Protein 8G95 (pdb70)

InterPro domains:
  IPR000873 AMP-dependent synthetase/ligase domain [PF00501] (30-366)
  IPR009081 Phosphopantetheine binding ACP domain [PF00550] (543-596)
  IPR009081 Phosphopantetheine binding ACP domain [PS50075] (524-601)
  IPR010071 Amino acid adenylation domain [TIGR01733] (51-442)
  IPR011004 Trimeric LpxA-like superfamily [SSF51161] (729-847)
  IPR011004 Trimeric LpxA-like superfamily [SSF51161] (976-1092)
  IPR011004 Trimeric LpxA-like superfamily [SSF51161] (1214-1328)
  IPR012728 Pls/PosA non-ribosomal peptide synthetases, C-terminal [TIGR02353] (627-1326)
  IPR020845 AMP-binding, conserved site [PS00455] (169-180)
  IPR025110 AMP-binding enzyme, C-terminal domain [PF13193] (426-502)
  IPR036736 ACP-like superfamily [G3DSA:1.10.1200.10] (515-603)
  IPR036736 ACP-like superfamily [SSF47336] (524-597)
  IPR042099 ANL, N-terminal domain [G3DSA:3.40.50.12780] (16-411)
  IPR045851 AMP-binding enzyme domain superfamily [G3DSA:3.30.300.30] (412-514)

Nearest PDB structures (foldseek):
  8g98-assembly2_B  TM=1.001E+00  e=5.751E-89  Acinetobacter baumannii AB307-0294
  8g97-assembly1_A  TM=1.001E+00  e=4.259E-87  Acinetobacter baumannii AB307-0294
  8g98-assembly1_A  TM=9.991E-01  e=6.276E-86  Acinetobacter baumannii AB307-0294
  6mfx-assembly1_A  TM=9.143E-01  e=2.256E-39  Brevibacillus parabrevis
  5es5-assembly1_A  TM=9.124E-01  e=5.531E-39  Brevibacillus parabrevis

Secondary structure (DSSP, 8-state):
--SS-EE----GGG--S--HHHHHHHHHHHSTTSEEEEETTEEEEHHHHHHHHHHHHHHHHHTT--TT-EEEE---SSHHHHHHHHHHHHTT-EEEE--TT--HHHHHHHHHHHT-SEEEE-HHHHTT-TT--S-EEETTGGGSPPSSPPP-PPP-TTSEEEEEE-TT--SS--EEEEEHHHHHHHHHHHHHHH---TT-EEEE-S-TTSHHHHHHHHHHHHHT-EEEEPPHHHHT-HHHHHHHHHHTT--EEEE-HHHHHT-SS--TT--EEEE-SSPPPHHHHHHH--TT-EEEEEE--GGGSS-SEEEE--TTSPP---EEPTT-EEEEE-TTS-BPPTT--EEEEEESTT---EETT-HHHHHHHEEE-TT-SSGGGSEEEEEEEEEEE-TTS-EEEEEE--/---EE----GGG--S--HHHHHHHHHHH-TTSEEEEETTEEEEHHHHHHHHHHHHHHHHHTT--TT-EEEE---SSHHHHHHHHHHHHTT-EEEE--TT--HHHHHHHHHHHT-SEEEE-HHHHTT-TT--S-EEETTGGGSPPSSPPPPPP--TTSEEEEEE---SSS---EEEEEHHHHHHHHHHHHHHH---TT-EEEE-S-TTSHHHHHHHHHHHHHT-EEEEPPHHHHT-HHHHHHHHHHTT--EEEE-HHHHHT-SS--TT-SEEEE-SSPPPHHHHHHH--TT-EEEEEE--GGGSS-SEEEE--TTSPP---EEPTT-EEEEE-TTS-BPPTT--EEEEEESTTS--EETT-HHHHHHHEEE-TT-SSGGG-EEEEEEEEEEE-TTS-EEEEEE--

Solvent-accessible surface area: 32140 Å² total; per-residue (Å²): 114,64,77,16,22,17,72,11,92,28,37,62,84,26,54,55,144,8,6,0,10,41,3,0,17,46,5,2,117,45,50,61,134,46,45,0,0,21,47,78,150,114,87,20,17,0,15,88,0,31,104,61,0,40,61,0,0,23,18,0,25,120,91,38,5,125,33,24,52,19,0,0,0,17,0,54,58,5,7,57,4,0,14,0,2,0,0,0,2,15,2,4,0,0,1,0,4,7,22,31,128,21,77,29,100,28,0,18,58,2,0,114,41,3,152,10,52,0,0,0,0,20,82,130,42,92,135,117,2,100,77,3,109,28,72,38,17,12,11,65,69,0,59,117,118,50,120,134,110,35,108,38,67,153,11,65,36,106,54,20,0,0,0,8,9,85,36,87,35,108,46,150,12,83,0,8,7,0,14,3,73,6,0,2,2,0,0,34,0,0,16,60,71,3,26,5,88,46,140,5,45,0,6,7,10,41,2,1,5,91,24,18,1,1,1,0,1,0,0,1,0,27,39,0,0,12,0,17,4,1,61,73,64,3,53,95,55,32,114,113,1,0,76,20,1,61,148,61,52,0,30,0,0,2,1,41,2,80,36,0,37,109,9,86,88,50,0,68,99,0,82,0,0,0,0,2,75,84,88,5,66,93,71,0,4,74,115,6,14,47,133,91,14,82,1,6,4,10,46,27,30,30,18,0,0,10,2,0,0,17,24,65,8,85,150,72,84,104,24,18,4,2,96,6,0,2,27,3,0,0,2,4,0,47,100,130,100,103,47,24,120,73,37,84,69,10,22,0,0,0,1,5,10,0,14,0,101,4,10,31,70,62,100,124,51,26,66,73,34,12,18,134,8,92,74,32,82,30,110,47,16,93,67,0,7,36,9,9,21,52,0,86,6,31,132,159,24,14,2,55,43,78,45,150,68,138,111,41,39,14,95,14,152,184,53,66,96,29,56,87,144,14,10,0,21,68,6,0,16,123,4,3,124,83,50,63,135,48,47,0,0,23,56,73,146,136,88,20,18,0,16,87,0,34,104,58,0,39,61,0,0,23,21,0,26,108,96,50,8,40,34,26,67,19,0,0,0,16,1,46,45,4,17,60,6,0,14,0,2,0,0,0,2,16,2,2,1,0,1,1,8,9,33,38,95,24,69,31,44,25,0,16,68,4,0,114,50,4,149,10,52,0,0,0,0,20,80,132,33,90,134,116,1,101,83,4,110,29,72,36,17,13,14,65,65,0,58,116,117,52,120,121,111,32,112,48,66,92,13,63,35,104,53,20,0,0,0,10,18,76,57,36,41,21,41,89,30,58,1,8,9,0,14,2,78,7,0,3,2,0,0,56,0,0,17,58,70,3,25,5,83,45,136,4,47,0,5,6,8,34,8,4,8,86,24,18,1,2,1,0,0,0,0,0,0,27,39,0,0,12,0,19,4,1,58,100,61,2,41,10,35,16,102,105,2,0,72,18,1,67,144,61,97,0,31,0,0,2,1,35,3,39,19,0,7,30,8,47,75,48,1,67,80,0,78,0,0,0,0,2,75,94,102,2,67,96,69,1,4,72,94,6,16,46,136,90,14,84,1,6,7,9,48,27,30,28,17,0,0,9,2,0,0,15,38,74,9,94,146,75,47,112,18,20,10,3,98,5,0,2,26,3,0,0,1,3,0,51,91,134,101,100,48,24,59,77,38,91,65,12,30,0,0,0,2,5,9,0,11,0,102,3,11,31,69,88,100,100,42,26,67,74,34,12,18,135,8,88,76,30,159,53,108,46,19,96,67,0,7,35,9,6,26,51,0,88,7,49,77,180,14,18,2,61,47,77,45,157,78,137

Sequence (810 aa):
NTKNVIRGKYHPEFLQNEVLADIFAHTAQTLPDKTALIEADKTLSYGELYQQALIMAQHLALKGVKPGHIVGLWLPRGIELLKAQLAICLSGAAWLPFDMDTPADRIAVCLEDAEAVGMITTDEWYEHLAEVPQTKWTNTELQKPLSESVSLAKTTPDQPAYIIYTSGSTGKPKGIVITQKNICHFLRSENSILGIQEQDKVYQGFSVAFDMSFEEIWLSYLVGATLWIAPKSLVSDPERLCQTLKQEQITVLHAVPTLLALFPEDVPNLRIINLGGEMCPDSLVDRWALPHHQMFNTYGPTETTVSASLELLERGKPVTIGKPLPNYGMLVINSERELLEQGETGELCIFGPSVAQGYLGRPDLTADKFIENPWAMSVEEELLYRTGDLAKIDEFGQVHCLGRADKNVIRGKYHPEFLQNEVLADIFAHTAQTLPDKTALIEADKTLSYGELYQQALIMAQHLALKGVKPGHIVGLWLPRGIELLKAQLAICLSGAAWLPFDMDTPADRIAVCLEDAEAVGMITTDEWYEHLAEVPQTKWTNTELQKPLSESVSLAKTTPDQPAYIIYTSGSTGKPKGIVITQKNICHFLRSENSILGIQEQDKVYQGFSVAFDMSFEEIWLSYLVGATLWIAPKSLVSDPERLCQTLKQEQITVLHAVPTLLALFPEDVPNLRIINLGGEMCPDSLVDRWALPHHQMFNTYGPTETTVSASLELLERGKPVTIGKPLPNY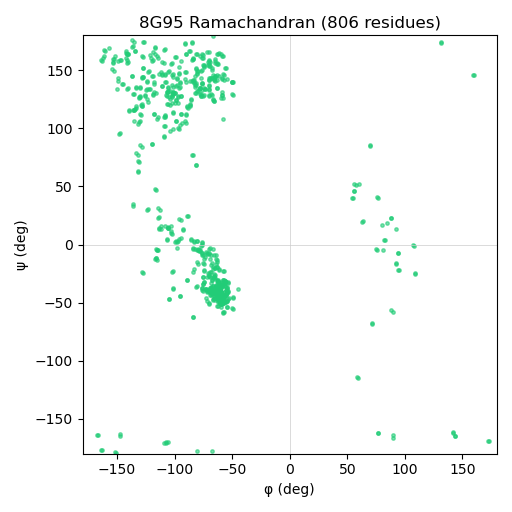GMLVINSERELLEQGETGELCIFGPSVAQGYLGRPDLTADKFIENPWAMSVEEELLYRTGDLAKIDEFGQVHCLGRAD

Organism: Acinetobacter baumannii (strain AB307-0294) (NCBI:txid557600)

Foldseek 3Di:
DALFKFAAAADCVLQDFDFLLVLLVVLCVVFVPAWAEAEPPDTDGSVRLVVQLQLLLLLVVVVPDAAQAEAEAEEFFDDLRVSPLSSCQNLNYAYEYAFNPAQLVNVQLVCVLQVHQYYEYAPVCVVRNPVRPHHYHYSVVSRDDDPDDGDHDHYGQAGFHYWAWPHPDPDRTWTFTFGRSLASSVLVQVCVPQVDAQAAEFEQEDGPNDQCNCVRRSNCSNHNHYYYTDHPVVNVPLQSVLVVCQVVLHAAYEEAQVSLVPHPDDNQNHAEYEHEDDWHDLVSLVVHQDPNYFYKYFYDDVQQGSGFAMDTGHRPDDTANHGGTHQKMKGFAAPVRHGDHAPDKHWIKMFFQNRTPAIRPPVVVRPVQWDADPPDPDPRGGIIGGPQWMWGADPVSGIHTDGGPD/DFKFAAAADCVLQDFDFLLVLLVVLCVVFVAAWAEAEPPDTDGSVRLVVQLLLLLLLVVVVPDAAQAEAEQEEFWDDLRVSPLSSCRNLNYAYEYDFNPDQLVNVQLVCVLRVHQYYEYAPVCVVRNPVRPHHYHYSVVSRDDDPDRGDHDHYTQAGFHYWAWPNDPDDRTWIFTFGRSLASSVLVQVCVPQVDALAAEFEQQDGPNDLCNCVRRSNCSNHNHYYYIDGPVVNPPLQVVLVVCQVVLHAAYEEAQVSLVPHPDDNQNHAEYEHEDDWHDLVSLVVHVDPNYFYKYFDDDVQQGSGFAMDTRHRPDDTANHGGTHQKMKGFAAPVRHGDDAPDKHWIKMFFQNRTPAIRPCVPVRPVQWDADPPDPDPRGGIIGGPQWMWGADPVGGIHTDGGPD

Radius of gyration: 28.4 Å; Cα contacts (8 Å, |Δi|>4): 1853; chains: 2; bounding box: 66×64×77 Å

B-factor: mean 62.14, std 19.03, range [27.75, 243.16]

Structure (mmCIF, N/CA/C/O backbone):
data_8G95
#
_entry.id   8G95
#
_cell.length_a   64.363
_cell.length_b   94.104
_cell.length_c   152.947
_cell.angle_alpha   90.000
_cell.angle_beta   90.000
_cell.angle_gamma   90.000
#
_symmetry.space_group_name_H-M   'P 21 21 21'
#
loop_
_entity.id
_entity.type
_entity.pdbx_description
1 polymer 'Dimodular nonribosomal peptide synthase'
2 non-polymer 1,2-ETHANEDIOL
3 non-polymer 'CACODYLATE ION'
4 water water
#
loop_
_atom_site.group_PDB
_atom_site.id
_atom_site.type_symbol
_atom_site.label_atom_id
_atom_site.label_alt_id
_atom_site.label_comp_id
_atom_site.label_asym_id
_atom_site.label_entity_id
_atom_site.label_seq_id
_atom_site.pdbx_PDB_ins_code
_atom_site.Cartn_x
_atom_site.Cartn_y
_atom_site.Cartn_z
_atom_site.occupancy
_atom_site.B_iso_or_equiv
_atom_site.auth_seq_id
_atom_site.auth_comp_id
_atom_site.auth_asym_id
_atom_site.auth_atom_id
_atom_site.pdbx_PDB_model_num
ATOM 1 N N . ASN A 1 9 ? 57.96452 80.65508 -9.78698 1.000 110.17947 7 ASN A N 1
ATOM 2 C CA . ASN A 1 9 ? 57.89259 81.86792 -8.97978 1.000 107.18295 7 ASN A CA 1
ATOM 3 C C . ASN A 1 9 ? 57.84873 81.53386 -7.49111 1.000 102.72584 7 ASN A C 1
ATOM 4 O O . ASN A 1 9 ? 57.24905 80.53486 -7.08548 1.000 105.01260 7 ASN A O 1
ATOM 6 N N . THR A 1 10 ? 58.48680 82.37680 -6.67928 1.000 145.19212 8 THR A N 1
ATOM 7 C CA . THR A 1 10 ? 58.59061 82.12526 -5.24781 1.000 90.53207 8 THR A CA 1
ATOM 8 C C . THR A 1 10 ? 58.66304 83.44116 -4.48542 1.000 85.87086 8 THR A C 1
ATOM 9 O O . THR A 1 10 ? 59.41549 84.34441 -4.86501 1.000 98.12814 8 THR A O 1
ATOM 11 N N . LYS A 1 11 ? 57.87232 83.53873 -3.41385 1.000 82.11875 9 LYS A N 1
ATOM 12 C CA . LYS A 1 11 ? 57.94073 84.64256 -2.46568 1.000 74.45381 9 LYS A CA 1
ATOM 13 C C . LYS A 1 11 ? 58.65323 84.24048 -1.17997 1.000 67.87478 9 LYS A C 1
ATOM 14 O O . LYS A 1 11 ? 58.54959 84.94275 -0.16825 1.000 64.82576 9 LYS A O 1
ATOM 18 N N . ASN A 1 12 ? 59.37772 83.12271 -1.20697 1.000 64.20101 10 ASN A N 1
ATOM 19 C CA . ASN A 1 12 ? 60.10306 82.61474 -0.05171 1.000 61.37188 10 ASN A CA 1
ATOM 20 C C . ASN A 1 12 ? 61.61489 82.69900 -0.24004 1.000 54.17400 10 ASN A C 1
ATOM 21 O O . ASN A 1 12 ? 62.36454 82.04457 0.48991 1.000 51.13665 10 ASN A O 1
ATOM 32 N N . VAL A 1 13 ? 62.07414 83.48099 -1.21678 1.000 51.59194 11 VAL A N 1
ATOM 33 C CA . VAL A 1 13 ? 63.49515 83.75649 -1.41194 1.000 50.31475 11 VAL A CA 1
ATOM 34 C C . VAL A 1 13 ? 63.63487 85.24875 -1.67745 1.000 48.58680 11 VAL A C 1
ATOM 35 O O . VAL A 1 13 ? 63.13490 85.74980 -2.69015 1.000 49.55740 11 VAL A O 1
ATOM 48 N N . ILE A 1 14 ? 64.30913 85.95727 -0.77680 1.000 46.94373 12 ILE A N 1
ATOM 49 C CA . ILE A 1 14 ? 64.42810 87.40930 -0.83922 1.000 45.04494 12 ILE A CA 1
ATOM 50 C C . ILE A 1 14 ? 65.84637 87.74528 -1.27359 1.000 42.10844 12 ILE A C 1
ATOM 51 O O . ILE A 1 14 ? 66.81806 87.27543 -0.66800 1.000 40.96438 12 ILE A O 1
ATOM 67 N N . ARG A 1 15 ? 65.96145 88.57014 -2.30887 1.000 40.56266 13 ARG A N 1
ATOM 68 C CA . ARG A 1 15 ? 67.24288 88.94617 -2.88290 1.000 40.32228 13 ARG A CA 1
ATOM 69 C C . ARG A 1 15 ? 67.44265 90.44768 -2.76295 1.000 38.12995 13 ARG A C 1
ATOM 70 O O . ARG A 1 15 ? 66.48472 91.22066 -2.85924 1.000 37.34021 13 ARG A O 1
ATOM 91 N N . GLY A 1 16 ? 68.68764 90.85395 -2.54150 1.000 37.50149 14 GLY A N 1
ATOM 92 C CA . GLY A 1 16 ? 69.05326 92.24173 -2.70079 1.000 37.82759 14 GLY A CA 1
ATOM 93 C C . GLY A 1 16 ? 68.95769 92.63776 -4.16239 1.000 37.10896 14 GLY A C 1
ATOM 94 O O . GLY A 1 16 ? 68.62132 91.84246 -5.03903 1.000 36.14947 14 GLY A O 1
ATOM 98 N N . LYS A 1 17 ? 69.26363 93.90236 -4.42828 1.000 38.22778 15 LYS A N 1
ATOM 99 C CA . LYS A 1 17 ? 69.21570 94.39364 -5.79521 1.000 40.77013 15 LYS A CA 1
ATOM 100 C C . LYS A 1 17 ? 70.26884 93.68757 -6.64803 1.000 38.53147 15 LYS A C 1
ATOM 101 O O . LYS A 1 17 ? 71.28259 93.18518 -6.15084 1.000 33.95526 15 LYS A O 1
ATOM 120 N N . TYR A 1 18 ? 70.01528 93.66474 -7.95491 1.000 40.01400 16 TYR A N 1
ATOM 121 C CA . TYR A 1 18 ? 70.85288 92.95298 -8.92105 1.000 37.71735 16 TYR A CA 1
ATOM 122 C C . TYR A 1 18 ? 71.87635 93.92701 -9.49236 1.000 36.87421 16 TYR A C 1
ATOM 123 O O . TYR A 1 18 ? 71.54712 94.78231 -10.31766 1.000 35.91852 16 TYR A O 1
ATOM 141 N N . HIS A 1 19 ? 73.12428 93.81029 -9.03256 1.000 35.91363 17 HIS A N 1
ATOM 142 C CA . HIS A 1 19 ? 74.21999 94.67972 -9.46247 1.000 36.06723 17 HIS A CA 1
ATOM 143 C C . HIS A 1 19 ? 75.44117 93.82335 -9.77980 1.000 36.85007 17 HIS A C 1
ATOM 144 O O . HIS A 1 19 ? 76.37884 93.73254 -8.97323 1.000 33.18339 17 HIS A O 1
ATOM 158 N N . PRO A 1 20 ? 75.46785 93.18018 -10.94923 1.000 35.76018 18 PRO A N 1
ATOM 159 C CA . PRO A 1 20 ? 76.63661 92.35697 -11.29864 1.000 36.57750 18 PRO A CA 1
ATOM 160 C C . PRO A 1 20 ? 77.91346 93.16205 -11.46010 1.000 37.50611 18 PRO A C 1
ATOM 161 O O . PRO A 1 20 ? 79.00705 92.59354 -11.34385 1.000 37.43179 18 PRO A O 1
ATOM 172 N N . GLU A 1 21 ? 77.81285 94.47191 -11.69560 1.000 37.13289 19 GLU A N 1
ATOM 173 C CA . GLU A 1 21 ? 79.00365 95.29772 -11.84295 1.000 37.63595 19 GLU A CA 1
ATOM 174 C C . GLU A 1 21 ? 79.79134 95.42066 -10.54512 1.000 37.49809 19 GLU A C 1
ATOM 175 O O . GLU A 1 21 ? 80.95512 95.83259 -10.58115 1.000 39.99305 19 GLU A O 1
ATOM 187 N N . PHE A 1 22 ? 79.19142 95.08224 -9.40212 1.000 36.83656 20 PHE A N 1
ATOM 188 C CA . PHE A 1 22 ? 79.92539 95.11774 -8.14262 1.000 36.21394 20 PHE A CA 1
ATOM 189 C C . PHE A 1 22 ? 80.90703 93.96120 -8.00352 1.000 38.91029 20 PHE A C 1
ATOM 190 O O . PHE A 1 22 ? 81.74758 93.99239 -7.09978 1.000 39.74172 20 PHE A O 1
ATOM 207 N N . LEU A 1 23 ? 80.82244 92.95255 -8.86651 1.000 42.35225 21 LEU A N 1
ATOM 208 C CA . LEU A 1 23 ? 81.77730 91.84687 -8.89433 1.000 43.37635 21 LEU A CA 1
ATOM 209 C C . LEU A 1 23 ? 82.80091 92.15450 -9.98036 1.000 46.00713 21 LEU A C 1
ATOM 210 O O . LEU A 1 23 ? 82.54134 91.95613 -11.16936 1.000 46.30278 21 LEU A O 1
ATOM 226 N N . GLN A 1 24 ? 83.95993 92.65192 -9.56885 1.000 51.91040 22 GLN A N 1
ATOM 227 C CA . GLN A 1 24 ? 85.03712 92.98357 -10.48443 1.000 51.82104 22 GLN A CA 1
ATOM 228 C C . GLN A 1 24 ? 86.23152 92.08032 -10.21390 1.000 58.40730 22 GLN A C 1
ATOM 229 O O . GLN A 1 24 ? 86.32960 91.43521 -9.16731 1.000 52.54350 22 GLN A O 1
ATOM 243 N N . ASN A 1 25 ? 87.13215 92.01969 -11.19011 1.000 49.89441 23 ASN A N 1
ATOM 244 C CA . ASN A 1 25 ? 88.34619 91.21541 -11.07539 1.000 50.95866 23 ASN A CA 1
ATOM 245 C C . ASN A 1 25 ? 89.37781 92.05340 -10.32578 1.000 49.11298 23 ASN A C 1
ATOM 246 O O . ASN A 1 25 ? 90.30302 92.62831 -10.90428 1.000 51.52462 23 ASN A O 1
ATOM 257 N N . GLU A 1 26 ? 89.20060 92.13239 -9.00545 1.000 44.46685 24 GLU A N 1
ATOM 258 C CA . GLU A 1 26 ? 89.95620 93.07082 -8.18957 1.000 42.55582 24 GLU A CA 1
ATOM 259 C C . GLU A 1 26 ? 90.31554 92.45516 -6.84408 1.000 40.84978 24 GLU A C 1
ATOM 260 O O . GLU A 1 26 ? 89.74799 91.44639 -6.41774 1.000 39.70658 24 GLU A O 1
ATOM 272 N N . VAL A 1 27 ? 91.26465 93.10494 -6.17099 1.000 38.79496 25 VAL A N 1
ATOM 273 C CA . VAL A 1 27 ? 91.63566 92.79674 -4.79865 1.000 36.16277 25 VAL A CA 1
ATOM 274 C C . VAL A 1 27 ? 91.73761 94.11910 -4.04429 1.000 34.38676 25 VAL A C 1
ATOM 275 O O . VAL A 1 27 ? 91.74709 95.19832 -4.63906 1.000 33.47090 25 VAL A O 1
ATOM 288 N N . LEU A 1 28 ? 91.79347 94.02174 -2.71157 1.000 32.57698 26 LEU A N 1
ATOM 289 C CA . LEU A 1 28 ? 91.79553 95.21852 -1.87089 1.000 34.21685 26 LEU A CA 1
ATOM 290 C C . LEU A 1 28 ? 92.91724 96.17485 -2.25283 1.000 34.74464 26 LEU A C 1
ATOM 291 O O . LEU A 1 28 ? 92.74145 97.40564 -2.22575 1.000 34.00107 26 LEU A O 1
ATOM 307 N N . ALA A 1 29 ? 94.09261 95.62575 -2.56543 1.000 37.03237 27 ALA A N 1
ATOM 308 C CA . ALA A 1 29 ? 95.21743 96.45736 -2.96731 1.000 39.59961 27 ALA A CA 1
ATOM 309 C C . ALA A 1 29 ? 94.84642 97.33998 -4.14870 1.000 41.86091 27 ALA A C 1
ATOM 310 O O . ALA A 1 29 ? 95.24751 98.50491 -4.20523 1.000 44.95360 27 ALA A O 1
ATOM 317 N N . ASP A 1 30 ? 94.07492 96.80770 -5.10052 1.000 41.05999 28 ASP A N 1
ATOM 318 C CA . ASP A 1 30 ? 93.67534 97.60673 -6.25491 1.000 43.49269 28 ASP A CA 1
ATOM 319 C C . ASP A 1 30 ? 92.82143 98.79341 -5.82285 1.000 43.08209 28 ASP A C 1
ATOM 320 O O . ASP A 1 30 ? 93.03932 99.92614 -6.26736 1.000 45.45615 28 ASP A O 1
ATOM 329 N N . ILE A 1 31 ? 91.83801 98.54932 -4.95372 1.000 39.12339 29 ILE A N 1
ATOM 330 C CA . ILE A 1 31 ? 90.97073 99.62670 -4.48354 1.000 40.52714 29 ILE A CA 1
ATOM 331 C C . ILE A 1 31 ? 91.79821 100.72574 -3.82667 1.000 41.92506 29 ILE A C 1
ATOM 332 O O . ILE A 1 31 ? 91.66189 101.91976 -4.15094 1.000 43.39772 29 ILE A O 1
ATOM 348 N N . PHE A 1 32 ? 92.67558 100.34471 -2.89125 1.000 41.97597 30 PHE A N 1
ATOM 349 C CA . PHE A 1 32 ? 93.44502 101.37613 -2.20507 1.000 41.97298 30 PHE A CA 1
ATOM 350 C C . PHE A 1 32 ? 94.41168 102.08159 -3.15036 1.000 43.15599 30 PHE A C 1
ATOM 351 O O . PHE A 1 32 ? 94.58405 103.30149 -3.06227 1.000 44.12051 30 PHE A O 1
ATOM 368 N N . ALA A 1 33 ? 95.08879 101.33398 -4.02610 1.000 42.74692 31 ALA A N 1
ATOM 369 C CA . ALA A 1 33 ? 96.04310 101.95285 -4.93826 1.000 43.59163 31 ALA A CA 1
ATOM 370 C C . ALA A 1 33 ? 95.34344 102.94343 -5.85218 1.000 42.87947 31 ALA A C 1
ATOM 371 O O . ALA A 1 33 ? 95.87841 104.01934 -6.14033 1.000 44.23757 31 ALA A O 1
ATOM 378 N N . HIS A 1 34 ? 94.14292 102.59779 -6.31847 1.000 41.40252 32 HIS A N 1
ATOM 379 C CA . HIS A 1 34 ? 93.36801 103.53119 -7.12326 1.000 43.00434 32 HIS A CA 1
ATOM 380 C C . HIS A 1 34 ? 93.09763 104.81163 -6.35010 1.000 41.56249 32 HIS A C 1
ATOM 381 O O . HIS A 1 34 ? 93.35047 105.91689 -6.84582 1.000 41.55401 32 HIS A O 1
ATOM 395 N N . THR A 1 35 ? 92.59185 104.68411 -5.12041 1.000 42.11185 33 THR A N 1
ATOM 396 C CA . THR A 1 35 ? 92.29925 105.88675 -4.34432 1.000 43.19738 33 THR A CA 1
ATOM 397 C C . THR A 1 35 ? 93.55784 106.72046 -4.10884 1.000 44.29116 33 THR A C 1
ATOM 398 O O . THR A 1 35 ? 93.52147 107.95392 -4.19616 1.000 44.15607 33 THR A O 1
ATOM 409 N N . ALA A 1 36 ? 94.68291 106.06596 -3.81533 1.000 45.69102 34 ALA A N 1
ATOM 410 C CA . ALA A 1 36 ? 95.90406 106.79465 -3.48275 1.000 48.77451 34 ALA A CA 1
ATOM 411 C C . ALA A 1 36 ? 96.48455 107.49379 -4.70474 1.000 51.71733 34 ALA A C 1
ATOM 412 O O . ALA A 1 36 ? 96.99573 108.61565 -4.60239 1.000 51.99694 34 ALA A O 1
ATOM 419 N N . GLN A 1 37 ? 96.43580 106.83991 -5.86521 1.000 53.88844 35 GLN A N 1
ATOM 420 C CA . GLN A 1 37 ? 96.93621 107.44904 -7.08777 1.000 58.32045 35 GLN A CA 1
ATOM 421 C C . GLN A 1 37 ? 95.99716 108.52219 -7.61834 1.000 58.54549 35 GLN A C 1
ATOM 422 O O . GLN A 1 37 ? 96.44170 109.39947 -8.36685 1.000 60.18794 35 GLN A O 1
ATOM 436 N N . THR A 1 38 ? 94.71752 108.48190 -7.24144 1.000 55.11775 36 THR A N 1
ATOM 437 C CA . THR A 1 38 ? 93.75919 109.47569 -7.70976 1.000 55.77926 36 THR A CA 1
ATOM 438 C C . THR A 1 38 ? 93.67711 110.69605 -6.80371 1.000 54.56071 36 THR A C 1
ATOM 439 O O . THR A 1 38 ? 93.39679 111.79768 -7.28863 1.000 54.59608 36 THR A O 1
ATOM 450 N N . LEU A 1 39 ? 93.91415 110.53311 -5.50538 1.000 53.98144 37 LEU A N 1
ATOM 451 C CA . LEU A 1 39 ? 93.84499 111.63464 -4.54352 1.000 56.41602 37 LEU A CA 1
ATOM 452 C C . LEU A 1 39 ? 95.09420 111.62499 -3.67055 1.000 58.30691 37 LEU A C 1
ATOM 453 O O . LEU A 1 39 ? 95.01794 111.46140 -2.44939 1.000 58.18688 37 LEU A O 1
ATOM 469 N N . PRO A 1 40 ? 96.27199 111.81644 -4.26985 1.000 60.20069 38 PRO A N 1
ATOM 470 C CA . PRO A 1 40 ? 97.51001 111.68854 -3.48500 1.000 60.33758 38 PRO A CA 1
ATOM 471 C C . PRO A 1 40 ? 97.61176 112.69659 -2.35555 1.000 60.08355 38 PRO A C 1
ATOM 472 O O . PRO A 1 40 ? 98.18895 112.38413 -1.30590 1.000 59.63034 38 PRO A O 1
ATOM 483 N N . ASP A 1 41 ? 97.06472 113.89687 -2.53777 1.000 60.85698 39 ASP A N 1
ATOM 484 C CA . ASP A 1 41 ? 97.25077 114.99192 -1.59770 1.000 63.30050 39 ASP A CA 1
ATOM 485 C C . ASP A 1 41 ? 96.09387 115.15387 -0.62025 1.000 62.02978 39 ASP A C 1
ATOM 486 O O . ASP A 1 41 ? 96.13026 116.06869 0.20929 1.000 63.95120 39 ASP A O 1
ATOM 495 N N . LYS A 1 42 ? 95.07989 114.29460 -0.68087 1.000 59.39888 40 LYS A N 1
ATOM 496 C CA . LYS A 1 42 ? 93.97722 114.38415 0.26390 1.000 58.43428 40 LYS A CA 1
ATOM 497 C C . LYS A 1 42 ? 94.33520 113.67827 1.56355 1.000 56.73932 40 LYS A C 1
ATOM 498 O O . LYS A 1 42 ? 94.97079 112.62048 1.55999 1.000 55.09621 40 LYS A O 1
ATOM 517 N N . THR A 1 43 ? 93.91961 114.27191 2.67829 1.000 57.18897 41 THR A N 1
ATOM 518 C CA . THR A 1 43 ? 94.17322 113.68646 3.98782 1.000 56.60743 41 THR A CA 1
ATOM 519 C C . THR A 1 43 ? 93.40211 112.37823 4.12389 1.000 51.23190 41 THR A C 1
ATOM 520 O O . THR A 1 43 ? 92.17759 112.35124 3.96038 1.000 48.35370 41 THR A O 1
ATOM 531 N N . ALA A 1 44 ? 94.11891 111.29200 4.40818 1.000 50.33858 42 ALA A N 1
ATOM 532 C CA . ALA A 1 44 ? 93.51997 109.98547 4.63731 1.000 49.86115 42 ALA A CA 1
ATOM 533 C C . ALA A 1 44 ? 93.28487 109.69247 6.11069 1.000 50.15567 42 ALA A C 1
ATOM 534 O O . ALA A 1 44 ? 92.21486 109.19451 6.47687 1.000 50.00217 42 ALA A O 1
ATOM 541 N N . LEU A 1 45 ? 94.26254 109.99154 6.96288 1.000 50.62366 43 LEU A N 1
ATOM 542 C CA . LEU A 1 45 ? 94.21216 109.63420 8.37116 1.000 50.30821 43 LEU A CA 1
ATOM 543 C C . LEU A 1 45 ? 94.48330 110.85843 9.22983 1.000 51.35140 43 LEU A C 1
ATOM 544 O O . LEU A 1 45 ? 95.29219 111.71784 8.86702 1.000 52.02338 43 LEU A O 1
ATOM 560 N N . ILE A 1 46 ? 93.79628 110.92912 10.36725 1.000 51.40841 44 ILE A N 1
ATOM 561 C CA . ILE A 1 46 ? 94.04770 111.93474 11.39156 1.000 53.85262 44 ILE A CA 1
ATOM 562 C C . ILE A 1 46 ? 94.17442 111.21471 12.72632 1.000 54.93778 44 ILE A C 1
ATOM 563 O O . ILE A 1 46 ? 93.30486 110.41329 13.08804 1.000 52.92411 44 ILE A O 1
ATOM 579 N N . GLU A 1 47 ? 95.26333 111.48387 13.44453 1.000 57.34482 45 GLU A N 1
ATOM 580 C CA . GLU A 1 47 ? 95.45339 110.99428 14.80724 1.000 58.43573 45 GLU A CA 1
ATOM 581 C C . GLU A 1 47 ? 95.85381 112.18408 15.66862 1.000 63.72370 45 GLU A C 1
ATOM 582 O O . GLU A 1 47 ? 96.98948 112.66382 15.58181 1.000 64.71869 45 GLU A O 1
ATOM 594 N N . ALA A 1 48 ? 94.92313 112.65748 16.49588 1.000 66.08778 46 ALA A N 1
ATOM 595 C CA . ALA A 1 48 ? 95.15053 113.85382 17.29641 1.000 70.77889 46 ALA A CA 1
ATOM 596 C C . ALA A 1 48 ? 95.45185 115.03048 16.37395 1.000 72.13830 46 ALA A C 1
ATOM 597 O O . ALA A 1 48 ? 94.59088 115.43663 15.58641 1.000 73.39463 46 ALA A O 1
ATOM 604 N N . ASP A 1 49 ? 96.67112 115.56880 16.44195 1.000 72.68855 47 ASP A N 1
ATOM 605 C CA . ASP A 1 49 ? 97.08434 116.69171 15.60666 1.000 74.47448 47 ASP A CA 1
ATOM 606 C C . ASP A 1 49 ? 98.02586 116.25401 14.48931 1.000 71.45152 47 ASP A C 1
ATOM 607 O O . ASP A 1 49 ? 98.68744 117.09143 13.86862 1.000 71.45373 47 ASP A O 1
ATOM 616 N N . LYS A 1 50 ? 98.09093 114.95531 14.22517 1.000 68.99679 48 LYS A N 1
ATOM 617 C CA . LYS A 1 50 ? 98.95516 114.37502 13.20913 1.000 70.31645 48 LYS A CA 1
ATOM 618 C C . LYS A 1 50 ? 98.11929 113.96202 12.00548 1.000 66.68184 48 LYS A C 1
ATOM 619 O O . LYS A 1 50 ? 97.05882 113.34763 12.15903 1.000 64.35429 48 LYS A O 1
ATOM 638 N N . THR A 1 51 ? 98.60343 114.29007 10.80699 1.000 65.32471 49 THR A N 1
ATOM 639 C CA . THR A 1 51 ? 97.88190 113.99808 9.57710 1.000 62.41318 49 THR A CA 1
ATOM 640 C C . THR A 1 51 ? 98.77417 113.24737 8.60039 1.000 60.62516 49 THR A C 1
ATOM 641 O O . THR A 1 51 ? 99.99863 113.39728 8.60683 1.000 61.61450 49 THR A O 1
ATOM 652 N N . LEU A 1 52 ? 98.13759 112.43591 7.75770 1.000 56.53498 50 LEU A N 1
ATOM 653 C CA . LEU A 1 52 ? 98.82097 111.67648 6.71953 1.000 55.30640 50 LEU A CA 1
ATOM 654 C C . LEU A 1 52 ? 97.94615 111.67693 5.47616 1.000 52.76482 50 LEU A C 1
ATOM 655 O O . LEU A 1 52 ? 96.73701 111.45391 5.57190 1.000 50.41564 50 LEU A O 1
ATOM 671 N N . SER A 1 53 ? 98.54566 111.93648 4.32055 1.000 52.91573 51 SER A N 1
ATOM 672 C CA . SER A 1 53 ? 97.79914 111.95030 3.07298 1.000 52.67547 51 SER A CA 1
ATOM 673 C C . SER A 1 53 ? 97.74478 110.54574 2.47719 1.000 51.44707 51 SER A C 1
ATOM 674 O O . SER A 1 53 ? 98.47106 109.63731 2.88794 1.000 52.12174 51 SER A O 1
ATOM 682 N N . TYR A 1 54 ? 96.85774 110.37381 1.49312 1.000 49.34845 52 TYR A N 1
ATOM 683 C CA . TYR A 1 54 ? 96.72758 109.08110 0.82771 1.000 46.81601 52 TYR A CA 1
ATOM 684 C C . TYR A 1 54 ? 98.01623 108.68415 0.11615 1.000 46.86156 52 TYR A C 1
ATOM 685 O O . TYR A 1 54 ? 98.42227 107.51840 0.16358 1.000 45.40146 52 TYR A O 1
ATOM 703 N N . GLY A 1 55 ? 98.66843 109.63306 -0.55889 1.000 49.80188 53 GLY A N 1
ATOM 704 C CA . GLY A 1 55 ? 99.92416 109.32023 -1.22654 1.000 51.48655 53 GLY A CA 1
ATOM 705 C C . GLY A 1 55 ? 101.02193 108.94429 -0.24889 1.000 52.45876 53 GLY A C 1
ATOM 706 O O . GLY A 1 55 ? 101.76664 107.98024 -0.46661 1.000 52.12832 53 GLY A O 1
ATOM 710 N N . GLU A 1 56 ? 101.14790 109.71378 0.83415 1.000 54.62871 54 GLU A N 1
ATOM 711 C CA . GLU A 1 56 ? 102.13906 109.41650 1.86344 1.000 55.56019 54 GLU A CA 1
ATOM 712 C C . GLU A 1 56 ? 101.89330 108.04227 2.47578 1.000 53.11649 54 GLU A C 1
ATOM 713 O O . GLU A 1 56 ? 102.81757 107.22659 2.60463 1.000 52.45196 54 GLU A O 1
ATOM 725 N N . LEU A 1 57 ? 100.64721 107.78080 2.88147 1.000 51.63272 55 LEU A N 1
ATOM 726 C CA . LEU A 1 57 ? 100.29398 106.47819 3.43373 1.000 51.08794 55 LEU A CA 1
ATOM 727 C C . LEU A 1 57 ? 100.61392 105.36368 2.44962 1.000 50.04770 55 LEU A C 1
ATOM 728 O O . LEU A 1 57 ? 101.14041 104.31428 2.83810 1.000 49.01684 55 LEU A O 1
ATOM 744 N N . TYR A 1 58 ? 100.29562 105.57054 1.16991 1.000 49.09608 56 TYR A N 1
ATOM 745 C CA . TYR A 1 58 ? 100.56240 104.55109 0.16286 1.000 49.13896 56 TYR A CA 1
ATOM 746 C C . TYR A 1 58 ? 102.05153 104.24701 0.07961 1.000 49.27948 56 TYR A C 1
ATOM 747 O O . TYR A 1 58 ? 102.45820 103.08288 0.12120 1.000 47.60176 56 TYR A O 1
ATOM 765 N N . GLN A 1 59 ? 102.88513 105.28519 -0.02441 1.000 52.61267 57 GLN A N 1
ATOM 766 C CA . GLN A 1 59 ? 104.32038 105.05698 -0.18882 1.000 57.40758 57 GLN A CA 1
ATOM 767 C C . GLN A 1 59 ? 104.92802 104.39707 1.04629 1.000 57.62672 57 GLN A C 1
ATOM 768 O O . GLN A 1 59 ? 105.76711 103.49035 0.92823 1.000 58.01141 57 GLN A O 1
ATOM 782 N N . GLN A 1 60 ? 104.52158 104.83338 2.24089 1.000 57.41381 58 GLN A N 1
ATOM 783 C CA . GLN A 1 60 ? 105.06260 104.23732 3.45978 1.000 57.02494 58 GLN A CA 1
ATOM 784 C C . GLN A 1 60 ? 104.63318 102.77852 3.59419 1.000 53.10163 58 GLN A C 1
ATOM 785 O O . GLN A 1 60 ? 105.45620 101.89636 3.89002 1.000 52.80471 58 GLN A O 1
ATOM 799 N N . ALA A 1 61 ? 103.34705 102.49774 3.36795 1.000 49.61524 59 ALA A N 1
ATOM 800 C CA . ALA A 1 61 ? 102.88573 101.11869 3.41700 1.000 48.37049 59 ALA A CA 1
ATOM 801 C C . ALA A 1 61 ? 103.55442 100.27596 2.34256 1.000 48.95535 59 ALA A C 1
ATOM 802 O O . ALA A 1 61 ? 103.78710 99.08340 2.55136 1.000 49.27849 59 ALA A O 1
ATOM 809 N N . LEU A 1 62 ? 103.89397 100.87613 1.19944 1.000 49.11662 60 LEU A N 1
ATOM 810 C CA . LEU A 1 62 ? 104.58626 100.13277 0.15365 1.000 50.60163 60 LEU A CA 1
ATOM 811 C C . LEU A 1 62 ? 105.99379 99.75405 0.59142 1.000 50.43117 60 LEU A C 1
ATOM 812 O O . LEU A 1 62 ? 106.44522 98.63050 0.34351 1.000 50.81230 60 LEU A O 1
ATOM 828 N N . ILE A 1 63 ? 106.71083 100.68416 1.22501 1.000 50.61635 61 ILE A N 1
ATOM 829 C CA . ILE A 1 63 ? 108.02796 100.34616 1.76236 1.000 53.75327 61 ILE A CA 1
ATOM 830 C C . ILE A 1 63 ? 107.90900 99.19611 2.75615 1.000 54.38040 61 ILE A C 1
ATOM 831 O O . ILE A 1 63 ? 108.70876 98.24467 2.74067 1.000 56.55700 61 ILE A O 1
ATOM 847 N N . MET A 1 64 ? 106.91229 99.26785 3.64276 1.000 52.68901 62 MET A N 1
ATOM 848 C CA . MET A 1 64 ? 106.71308 98.18770 4.60709 1.000 51.84298 62 MET A CA 1
ATOM 849 C C . MET A 1 64 ? 106.39938 96.86794 3.90415 1.000 50.57025 62 MET A C 1
ATOM 850 O O . MET A 1 64 ? 106.88082 95.80506 4.31592 1.000 50.80701 62 MET A O 1
ATOM 864 N N . ALA A 1 65 ? 105.59671 96.91664 2.83780 1.000 48.86512 63 ALA A N 1
ATOM 865 C CA . ALA A 1 65 ? 105.25823 95.70688 2.09435 1.000 46.13010 63 ALA A CA 1
ATOM 866 C C . ALA A 1 65 ? 106.48836 95.10505 1.42749 1.000 47.12215 63 ALA A C 1
ATOM 867 O O . ALA A 1 65 ? 106.63998 93.87990 1.37570 1.000 45.74906 63 ALA A O 1
ATOM 874 N N . GLN A 1 66 ? 107.37287 95.95022 0.89899 1.000 48.98221 64 GLN A N 1
ATOM 875 C CA . GLN A 1 66 ? 108.59937 95.44397 0.29084 1.000 52.58455 64 GLN A CA 1
ATOM 876 C C . GLN A 1 66 ? 109.48887 94.78994 1.33829 1.000 53.23269 64 GLN A C 1
ATOM 877 O O . GLN A 1 66 ? 110.11859 93.75404 1.07634 1.000 54.12022 64 GLN A O 1
ATOM 891 N N . HIS A 1 67 ? 109.55807 95.38315 2.53199 1.000 52.90892 65 HIS A N 1
ATOM 892 C CA . HIS A 1 67 ? 110.27903 94.72865 3.61776 1.000 52.52294 65 HIS A CA 1
ATOM 893 C C . HIS A 1 67 ? 109.65188 93.37804 3.94729 1.000 50.49363 65 HIS A C 1
ATOM 894 O O . HIS A 1 67 ? 110.36274 92.39159 4.16881 1.000 51.03179 65 HIS A O 1
ATOM 908 N N . LEU A 1 68 ? 108.31915 93.30738 3.95995 1.000 47.55973 66 LEU A N 1
ATOM 909 C CA . LEU A 1 68 ? 107.65194 92.03141 4.20578 1.000 47.57505 66 LEU A CA 1
ATOM 910 C C . LEU A 1 68 ? 108.02902 91.00318 3.14683 1.000 48.80370 66 LEU A C 1
ATOM 911 O O . LEU A 1 68 ? 108.30730 89.84101 3.46577 1.000 48.74677 66 LEU A O 1
ATOM 927 N N . ALA A 1 69 ? 108.02615 91.41277 1.87755 1.000 49.31402 67 ALA A N 1
ATOM 928 C CA . ALA A 1 69 ? 108.38830 90.50237 0.79635 1.000 48.90870 67 ALA A CA 1
ATOM 929 C C . ALA A 1 69 ? 109.81592 89.99381 0.96060 1.000 50.04210 67 ALA A C 1
ATOM 930 O O . ALA A 1 69 ? 110.08899 88.80710 0.74321 1.000 49.31305 67 ALA A O 1
ATOM 937 N N . LEU A 1 70 ? 110.74277 90.87144 1.35486 1.000 52.22510 68 LEU A N 1
ATOM 938 C CA . LEU A 1 70 ? 112.11495 90.41808 1.57002 1.000 57.96503 68 LEU A CA 1
ATOM 939 C C . LEU A 1 70 ? 112.18983 89.35014 2.65386 1.000 58.04469 68 LEU A C 1
ATOM 940 O O . LEU A 1 70 ? 113.05113 88.46540 2.59325 1.000 57.85261 68 LEU A O 1
ATOM 956 N N . LYS A 1 71 ? 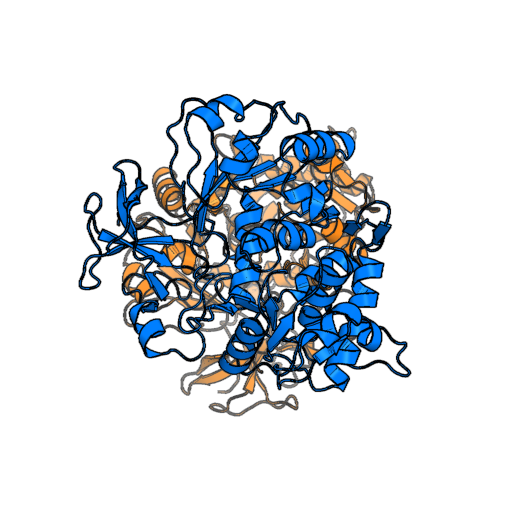111.31311 89.41937 3.65449 1.000 57.75218 69 LYS A N 1
ATOM 957 C CA . LYS A 1 71 ? 111.30234 88.43206 4.72589 1.000 57.86440 69 LYS A CA 1
ATOM 958 C C . LYS A 1 71 ? 110.52558 87.17000 4.36683 1.000 56.62168 69 LYS A C 1
ATOM 959 O O . LYS A 1 71 ? 110.40680 86.27787 5.21417 1.000 56.09853 69 LYS A O 1
ATOM 978 N N . GLY A 1 72 ? 109.99400 87.07053 3.14743 1.000 55.26960 70 GLY A N 1
ATOM 979 C CA . GLY A 1 72 ? 109.35368 85.85518 2.68295 1.000 55.06766 70 GLY A CA 1
ATOM 980 C C . GLY A 1 72 ? 107.84364 85.90743 2.57890 1.000 51.99711 70 GLY A C 1
ATOM 981 O O . GLY A 1 72 ? 107.23913 84.90002 2.19302 1.000 51.09768 70 GLY A O 1
ATOM 985 N N . VAL A 1 73 ? 107.20679 87.02875 2.91860 1.000 51.86543 71 VAL A N 1
ATOM 986 C CA . VAL A 1 73 ? 105.75370 87.12585 2.81353 1.000 52.50515 71 VAL A CA 1
ATOM 987 C C . VAL A 1 73 ? 105.35146 87.16370 1.34425 1.000 52.12443 71 VAL A C 1
ATOM 988 O O . VAL A 1 73 ? 105.93156 87.90650 0.54103 1.000 52.61458 71 VAL A O 1
ATOM 1001 N N . LYS A 1 74 ? 104.35236 86.36710 0.98789 1.000 51.86517 72 LYS A N 1
ATOM 1002 C CA . LYS A 1 74 ? 103.88199 86.25108 -0.38345 1.000 52.31500 72 LYS A CA 1
ATOM 1003 C C . LYS A 1 74 ? 102.36750 86.13416 -0.37795 1.000 50.33168 72 LYS A C 1
ATOM 1004 O O . LYS A 1 74 ? 101.76492 85.86017 0.66560 1.000 50.34063 72 LYS A O 1
ATOM 1023 N N . PRO A 1 75 ? 101.72173 86.34369 -1.52572 1.000 49.69870 73 PRO A N 1
ATOM 1024 C CA . PRO A 1 75 ? 100.26301 86.19278 -1.58096 1.000 48.09130 73 PRO A CA 1
ATOM 1025 C C . PRO A 1 75 ? 99.81996 84.86982 -0.97209 1.000 47.50397 73 PRO A C 1
ATOM 1026 O O . PRO A 1 75 ? 100.46244 83.83284 -1.14843 1.000 48.73682 73 PRO A O 1
ATOM 1037 N N . GLY A 1 76 ? 98.71809 84.91925 -0.22853 1.000 45.85625 74 GLY A N 1
ATOM 1038 C CA . GLY A 1 76 ? 98.18434 83.75518 0.43593 1.000 48.87623 74 GLY A CA 1
ATOM 1039 C C . GLY A 1 76 ? 98.66668 83.55045 1.85749 1.000 49.42377 74 GLY A C 1
ATOM 1040 O O . GLY A 1 76 ? 98.03729 82.79214 2.60489 1.000 49.86661 74 GLY A O 1
ATOM 1044 N N . HIS A 1 77 ? 99.75157 84.20911 2.25884 1.000 47.19861 75 HIS A N 1
ATOM 1045 C CA . HIS A 1 77 ? 100.24114 84.08358 3.62115 1.000 47.08863 75 HIS A CA 1
ATOM 1046 C C . HIS A 1 77 ? 99.38220 84.89804 4.58055 1.000 44.83526 75 HIS A C 1
ATOM 1047 O O . HIS A 1 77 ? 98.66801 85.82437 4.19055 1.000 44.28591 75 HIS A O 1
ATOM 1061 N N . ILE A 1 78 ? 99.48104 84.55152 5.85904 1.000 44.90372 76 ILE A N 1
ATOM 1062 C CA . ILE A 1 78 ? 98.71727 85.19775 6.91738 1.000 42.37656 76 ILE A CA 1
ATOM 1063 C C . ILE A 1 78 ? 99.70751 85.83646 7.88018 1.000 42.75294 76 ILE A C 1
ATOM 1064 O O . ILE A 1 78 ? 100.64672 85.17624 8.34113 1.000 44.97585 76 ILE A O 1
ATOM 1080 N N . VAL A 1 79 ? 99.50033 87.11834 8.17397 1.000 40.44430 77 VAL A N 1
ATOM 1081 C CA . VAL A 1 79 ? 100.39928 87.89108 9.02338 1.000 40.75993 77 VAL A CA 1
ATOM 1082 C C . VAL A 1 79 ? 99.57996 88.50412 10.14795 1.000 39.68903 77 VAL A C 1
ATOM 1083 O O . VAL A 1 79 ? 98.56196 89.15549 9.89473 1.000 39.26105 77 VAL A O 1
ATOM 1096 N N . GLY A 1 80 ? 100.01915 88.29685 11.38579 1.000 38.90250 78 GLY A N 1
ATOM 1097 C CA . GLY A 1 80 ? 99.32052 88.86812 12.51544 1.000 38.66012 78 GLY A CA 1
ATOM 1098 C C . GLY A 1 80 ? 99.47606 90.37416 12.58420 1.000 38.98419 78 GLY A C 1
ATOM 1099 O O . GLY A 1 80 ? 100.40209 90.96238 12.02337 1.000 39.34570 78 GLY A O 1
ATOM 1103 N N . LEU A 1 81 ? 98.53187 91.01065 13.27789 1.000 38.10673 79 LEU A N 1
ATOM 1104 C CA . LEU A 1 81 ? 98.52146 92.46257 13.42472 1.000 38.64167 79 LEU A CA 1
ATOM 1105 C C . LEU A 1 81 ? 98.11424 92.80788 14.84821 1.000 39.82121 79 LEU A C 1
ATOM 1106 O O . LEU A 1 81 ? 96.98628 92.51561 15.25726 1.000 38.59014 79 LEU A O 1
ATOM 1122 N N . TRP A 1 82 ? 99.02799 93.43008 15.59924 1.000 40.08555 80 TRP A N 1
ATOM 1123 C CA . TRP A 1 82 ? 98.76953 93.77620 16.99782 1.000 39.29165 80 TRP A CA 1
ATOM 1124 C C . TRP A 1 82 ? 99.51833 95.07045 17.30462 1.000 41.12870 80 TRP A C 1
ATOM 1125 O O . TRP A 1 82 ? 100.71197 95.03933 17.62084 1.000 43.45725 80 TRP A O 1
ATOM 1146 N N . LEU A 1 83 ? 98.81732 96.19183 17.20471 1.000 40.61268 81 LEU A N 1
ATOM 1147 C CA . LEU A 1 83 ? 99.37082 97.50348 17.49920 1.000 43.67170 81 LEU A CA 1
ATOM 1148 C C . LEU A 1 83 ? 98.32228 98.33723 18.21709 1.000 44.26753 81 LEU A C 1
ATOM 1149 O O . LEU A 1 83 ? 97.13262 98.00183 18.19840 1.000 44.17469 81 LEU A O 1
ATOM 1165 N N . PRO A 1 84 ? 98.73007 99.43491 18.85091 1.000 44.98976 82 PRO A N 1
ATOM 1166 C CA . PRO A 1 84 ? 97.75086 100.34023 19.45862 1.000 44.82681 82 PRO A CA 1
ATOM 1167 C C . PRO A 1 84 ? 96.95844 101.08770 18.39820 1.000 42.60674 82 PRO A C 1
ATOM 1168 O O . PRO A 1 84 ? 97.40679 101.28040 17.26501 1.000 41.53497 82 PRO A O 1
ATOM 1179 N N . ARG A 1 85 ? 95.75712 101.51386 18.78809 1.000 42.23886 83 ARG A N 1
ATOM 1180 C CA . ARG A 1 85 ? 94.96348 102.38647 17.93380 1.000 44.24615 83 ARG A CA 1
ATOM 1181 C C . ARG A 1 85 ? 95.81456 103.55936 17.46490 1.000 46.41878 83 ARG A C 1
ATOM 1182 O O . ARG A 1 85 ? 96.60285 104.11681 18.23272 1.000 48.99732 83 ARG A O 1
ATOM 1203 N N . GLY A 1 86 ? 95.65804 103.93047 16.20309 1.000 44.91305 84 GLY A N 1
ATOM 1204 C CA . GLY A 1 86 ? 96.36571 105.06647 15.65989 1.000 46.66419 84 GLY A CA 1
ATOM 1205 C C . GLY A 1 86 ? 96.76731 104.82916 14.22012 1.000 46.15144 84 GLY A C 1
ATOM 1206 O O . GLY A 1 86 ? 96.28309 103.91307 13.55575 1.000 43.43818 84 GLY A O 1
ATOM 1210 N N . ILE A 1 87 ? 97.68147 105.67892 13.74448 1.000 46.96955 85 ILE A N 1
ATOM 1211 C CA . ILE A 1 87 ? 98.07402 105.65748 12.34022 1.000 49.28445 85 ILE A CA 1
ATOM 1212 C C . ILE A 1 87 ? 98.93038 104.43725 12.03254 1.000 50.19213 85 ILE A C 1
ATOM 1213 O O . ILE A 1 87 ? 98.81239 103.84115 10.95604 1.000 50.67136 85 ILE A O 1
ATOM 1229 N N . GLU A 1 88 ? 99.81469 104.05249 12.95423 1.000 49.94825 86 GLU A N 1
ATOM 1230 C CA . GLU A 1 88 ? 100.70854 102.93097 12.68271 1.000 49.40446 86 GLU A CA 1
ATOM 1231 C C . GLU A 1 88 ? 99.92913 101.63196 12.51193 1.000 45.31172 86 GLU A C 1
ATOM 1232 O O . GLU A 1 88 ? 100.29605 100.78524 11.69163 1.000 43.92585 86 GLU A O 1
ATOM 1244 N N . LEU A 1 89 ? 98.84306 101.46059 13.26866 1.000 43.81024 87 LEU A N 1
ATOM 1245 C CA . LEU A 1 89 ? 98.02580 100.25614 13.14243 1.000 40.67085 87 LEU A CA 1
ATOM 1246 C C . LEU A 1 89 ? 97.42877 100.13705 11.74335 1.000 38.15627 87 LEU A C 1
ATOM 1247 O O . LEU A 1 89 ? 97.50006 99.07654 11.10702 1.000 38.46100 87 LEU A O 1
ATOM 1263 N N . LEU A 1 90 ? 96.81499 101.21520 11.25417 1.000 37.48948 88 LEU A N 1
ATOM 1264 C CA . LEU A 1 90 ? 96.22117 101.18527 9.92193 1.000 40.01577 88 LEU A CA 1
ATOM 1265 C C . LEU A 1 90 ? 97.29005 101.05733 8.84719 1.000 39.14705 88 LEU A C 1
ATOM 1266 O O . LEU A 1 90 ? 97.09936 100.34560 7.85452 1.000 39.17829 88 LEU A O 1
ATOM 1282 N N . LYS A 1 91 ? 98.42653 101.72984 9.03177 1.000 41.29346 89 LYS A N 1
ATOM 1283 C CA . LYS A 1 91 ? 99.50777 101.62176 8.06296 1.000 44.14537 89 LYS A CA 1
ATOM 1284 C C . LYS A 1 91 ? 100.02983 100.19452 7.98816 1.000 42.82022 89 LYS A C 1
ATOM 1285 O O . LYS A 1 91 ? 100.30592 99.69074 6.89769 1.000 40.88714 89 LYS A O 1
ATOM 1304 N N . ALA A 1 92 ? 100.12715 99.50942 9.13245 1.000 41.83283 90 ALA A N 1
ATOM 1305 C CA . ALA A 1 92 ? 100.58772 98.12420 9.13483 1.000 40.91253 90 ALA A CA 1
ATOM 1306 C C . ALA A 1 92 ? 99.56385 97.19817 8.48934 1.000 39.51687 90 ALA A C 1
ATOM 1307 O O . ALA A 1 92 ? 99.92938 96.27146 7.75293 1.000 39.80178 90 ALA A O 1
ATOM 1314 N N . GLN A 1 93 ? 98.27810 97.41096 8.77489 1.000 37.79742 91 GLN A N 1
ATOM 1315 C CA . GLN A 1 93 ? 97.24108 96.65759 8.07660 1.000 36.19852 91 GLN A CA 1
ATOM 1316 C C . GLN A 1 93 ? 97.39453 96.81021 6.56495 1.000 35.01546 91 GLN A C 1
ATOM 1317 O O . GLN A 1 93 ? 97.39085 95.82422 5.81222 1.000 35.52638 91 GLN A O 1
ATOM 1331 N N . LEU A 1 94 ? 97.54861 98.05247 6.10578 1.000 32.51951 92 LEU A N 1
ATOM 1332 C CA . LEU A 1 94 ? 97.69796 98.30198 4.67771 1.000 37.51509 92 LEU A CA 1
ATOM 1333 C C . LEU A 1 94 ? 98.98159 97.68612 4.13383 1.000 40.17879 92 LEU A C 1
ATOM 1334 O O . LEU A 1 94 ? 99.01067 97.20249 2.99899 1.000 41.01261 92 LEU A O 1
ATOM 1350 N N . ALA A 1 95 ? 100.05715 97.70547 4.92269 1.000 40.63334 93 ALA A N 1
ATOM 1351 C CA . ALA A 1 95 ? 101.31296 97.10222 4.49209 1.000 42.92425 93 ALA A CA 1
ATOM 1352 C C . ALA A 1 95 ? 101.13971 95.60967 4.25730 1.000 42.70763 93 ALA A C 1
ATOM 1353 O O . ALA A 1 95 ? 101.60174 95.06710 3.24664 1.000 43.44031 93 ALA A O 1
ATOM 1360 N N . ILE A 1 96 ? 100.47604 94.92531 5.18923 1.000 41.94333 94 ILE A N 1
ATOM 1361 C CA . ILE A 1 96 ? 100.17680 93.51303 4.97836 1.000 41.61692 94 ILE A CA 1
ATOM 1362 C C . ILE A 1 96 ? 99.36914 93.34053 3.69936 1.000 41.34376 94 ILE A C 1
ATOM 1363 O O . ILE A 1 96 ? 99.65373 92.45799 2.87909 1.000 39.25729 94 ILE A O 1
ATOM 1379 N N . CYS A 1 97 ? 98.36543 94.19832 3.49625 1.000 41.90965 95 CYS A N 1
ATOM 1380 C CA . CYS A 1 97 ? 97.50699 94.06599 2.32217 1.000 42.63929 95 CYS A CA 1
ATOM 1381 C C . CYS A 1 97 ? 98.30375 94.20966 1.02577 1.000 44.89503 95 CYS A C 1
ATOM 1382 O O . CYS A 1 97 ? 98.16043 93.39964 0.10174 1.000 45.03389 95 CYS A O 1
ATOM 1390 N N . LEU A 1 98 ? 99.15650 95.23478 0.94173 1.000 45.11006 96 LEU A N 1
ATOM 1391 C CA . LEU A 1 98 ? 99.88831 95.51449 -0.28933 1.000 46.98643 96 LEU A CA 1
ATOM 1392 C C . LEU A 1 98 ? 100.92861 94.45052 -0.61170 1.000 47.54608 96 LEU A C 1
ATOM 1393 O O . LEU A 1 98 ? 101.31065 94.31267 -1.77858 1.000 48.28928 96 LEU A O 1
ATOM 1409 N N . SER A 1 99 ? 101.41076 93.71103 0.38699 1.000 47.10002 97 SER A N 1
ATOM 1410 C CA . SER A 1 99 ? 102.32587 92.61027 0.11490 1.000 47.74574 97 SER A CA 1
ATOM 1411 C C . SER A 1 99 ? 101.62538 91.42315 -0.53010 1.000 45.57110 97 SER A C 1
ATOM 1412 O O . SER A 1 99 ? 102.30137 90.46875 -0.92536 1.000 47.23022 97 SER A O 1
ATOM 1420 N N . GLY A 1 100 ? 100.29599 91.45098 -0.62903 1.000 44.48183 98 GLY A N 1
ATOM 1421 C CA . GLY A 1 100 ? 99.53906 90.34675 -1.17182 1.000 43.57258 98 GLY A CA 1
ATOM 1422 C C . GLY A 1 100 ? 99.02421 89.36595 -0.14246 1.000 42.86675 98 GLY A C 1
ATOM 1423 O O . GLY A 1 100 ? 98.25155 88.46696 -0.49868 1.000 42.60834 98 GLY A O 1
ATOM 1427 N N . ALA A 1 101 ? 99.41803 89.50855 1.11761 1.000 41.23453 99 ALA A N 1
ATOM 1428 C CA . ALA A 1 101 ? 99.00371 88.58237 2.15641 1.000 40.60267 99 ALA A CA 1
ATOM 1429 C C . ALA A 1 101 ? 97.71718 89.05604 2.82983 1.000 40.14984 99 ALA A C 1
ATOM 1430 O O . ALA A 1 101 ? 97.23008 90.16519 2.60150 1.000 39.34484 99 ALA A O 1
ATOM 1437 N N . ALA A 1 102 ? 97.17805 88.19462 3.68734 1.000 40.32476 100 ALA A N 1
ATOM 1438 C CA . ALA A 1 102 ? 96.01405 88.50525 4.50262 1.000 38.93035 100 ALA A CA 1
ATOM 1439 C C . ALA A 1 102 ? 96.46936 88.76147 5.93162 1.000 40.59160 100 ALA A C 1
ATOM 1440 O O . ALA A 1 102 ? 97.46810 88.19984 6.38861 1.000 42.40451 100 ALA A O 1
ATOM 1447 N N . TRP A 1 103 ? 95.73911 89.62014 6.63428 1.000 40.29302 101 TRP A N 1
ATOM 1448 C CA . TRP A 1 103 ? 96.11096 89.98541 7.99143 1.000 40.70449 101 TRP A CA 1
ATOM 1449 C C . TRP A 1 103 ? 95.14855 89.36754 8.99654 1.000 41.10046 101 TRP A C 1
ATOM 1450 O O . TRP A 1 103 ? 93.96099 89.17515 8.72127 1.000 39.58245 101 TRP A O 1
ATOM 1471 N N . LEU A 1 104 ? 95.70236 89.02561 10.15686 1.000 42.43544 102 LEU A N 1
ATOM 1472 C CA . LEU A 1 104 ? 94.95900 88.47256 11.28272 1.000 40.96460 102 LEU A CA 1
ATOM 1473 C C . LEU A 1 104 ? 94.90100 89.54189 12.36438 1.000 40.38091 102 LEU A C 1
ATOM 1474 O O . LEU A 1 104 ? 95.89688 89.76126 13.07253 1.000 39.93644 102 LEU A O 1
ATOM 1490 N N . PRO A 1 105 ? 93.78380 90.25022 12.51989 1.000 40.12115 103 PRO A N 1
ATOM 1491 C CA . PRO A 1 105 ? 93.75662 91.37617 13.45781 1.000 39.62228 103 PRO A CA 1
ATOM 1492 C C . PRO A 1 105 ? 93.52459 90.92082 14.88899 1.000 40.07034 103 PRO A C 1
ATOM 1493 O O . PRO A 1 105 ? 92.66264 90.08437 15.17036 1.000 40.21564 103 PRO A O 1
ATOM 1504 N N . PHE A 1 106 ? 94.30219 91.50099 15.79796 1.000 39.65199 104 PHE A N 1
ATOM 1505 C CA . PHE A 1 106 ? 94.21217 91.21880 17.22258 1.000 41.93080 104 PHE A CA 1
ATOM 1506 C C . PHE A 1 106 ? 93.77758 92.48533 17.94021 1.000 43.62655 104 PHE A C 1
ATOM 1507 O O . PHE A 1 106 ? 94.35193 93.55727 17.71736 1.000 44.36838 104 PHE A O 1
ATOM 1524 N N . ASP A 1 107 ? 92.76835 92.36204 18.79556 1.000 44.76172 105 ASP A N 1
ATOM 1525 C CA . ASP A 1 107 ? 92.36293 93.49059 19.61325 1.000 46.50056 105 ASP A CA 1
ATOM 1526 C C . ASP A 1 107 ? 93.50666 93.89851 20.53774 1.000 49.21418 105 ASP A C 1
ATOM 1527 O O . ASP A 1 107 ? 94.37951 93.09936 20.88693 1.000 50.67917 105 ASP A O 1
ATOM 1536 N N . MET A 1 108 ? 93.48769 95.16635 20.94610 1.000 50.66954 106 MET A N 1
ATOM 1537 C CA . MET A 1 108 ? 94.56996 95.68992 21.76986 1.000 52.77646 106 MET A CA 1
ATOM 1538 C C . MET A 1 108 ? 94.68596 94.92893 23.08449 1.000 54.16926 106 MET A C 1
ATOM 1539 O O . MET A 1 108 ? 95.79271 94.76420 23.61049 1.000 54.22746 106 MET A O 1
ATOM 1553 N N . ASP A 1 109 ? 93.56403 94.45316 23.62558 1.000 53.69553 107 ASP A N 1
ATOM 1554 C CA . ASP A 1 109 ? 93.54262 93.78290 24.91721 1.000 55.51339 107 ASP A CA 1
ATOM 1555 C C . ASP A 1 109 ? 93.63805 92.26544 24.79693 1.000 52.59122 107 ASP A C 1
ATOM 1556 O O . ASP A 1 109 ? 93.25460 91.55467 25.73232 1.000 51.85748 107 ASP A O 1
ATOM 1565 N N . THR A 1 110 ? 94.14001 91.75608 23.68164 1.000 51.02677 108 THR A N 1
ATOM 1566 C CA . THR A 1 110 ? 94.27122 90.31225 23.51647 1.000 49.95112 108 THR A CA 1
ATOM 1567 C C . THR A 1 110 ? 95.45390 89.80289 24.33443 1.000 52.12454 108 THR A C 1
ATOM 1568 O O . THR A 1 110 ? 96.55673 90.34595 24.21953 1.000 53.47934 108 THR A O 1
ATOM 1579 N N . PRO A 1 111 ? 95.26778 88.78371 25.17256 1.000 52.37906 109 PRO A N 1
ATOM 1580 C CA . PRO A 1 111 ? 96.40892 88.22963 25.90976 1.000 52.44044 109 PRO A CA 1
ATOM 1581 C C . PRO A 1 111 ? 97.35190 87.47552 24.98624 1.000 51.08042 109 PRO A C 1
ATOM 1582 O O . PRO A 1 111 ? 96.95077 86.94080 23.95011 1.000 49.26132 109 PRO A O 1
ATOM 1593 N N . ALA A 1 112 ? 98.62266 87.41706 25.39387 1.000 52.49887 110 ALA A N 1
ATOM 1594 C CA . ALA A 1 112 ? 99.65914 86.85671 24.53190 1.000 52.81144 110 ALA A CA 1
ATOM 1595 C C . ALA A 1 112 ? 99.39773 85.38925 24.21118 1.000 53.09622 110 ALA A C 1
ATOM 1596 O O . ALA A 1 112 ? 99.66126 84.93921 23.09051 1.000 51.76049 110 ALA A O 1
ATOM 1603 N N . ASP A 1 113 ? 98.91628 84.61467 25.18822 1.000 54.58031 111 ASP A N 1
ATOM 1604 C CA . ASP A 1 113 ? 98.63345 83.20486 24.92926 1.000 54.96273 111 ASP A CA 1
ATOM 1605 C C . ASP A 1 113 ? 97.57494 83.05008 23.84171 1.000 51.61679 111 ASP A C 1
ATOM 1606 O O . ASP A 1 113 ? 97.64518 82.12854 23.01407 1.000 52.17558 111 ASP A O 1
ATOM 1615 N N . ARG A 1 114 ? 96.59498 83.95575 23.81292 1.000 50.45459 112 ARG A N 1
ATOM 1616 C CA . ARG A 1 114 ? 95.56525 83.89322 22.78001 1.000 50.84168 112 ARG A CA 1
ATOM 1617 C C . ARG A 1 114 ? 96.14683 84.23200 21.41090 1.000 48.31558 112 ARG A C 1
ATOM 1618 O O . ARG A 1 114 ? 95.78530 83.60957 20.40291 1.000 46.89627 112 ARG A O 1
ATOM 1639 N N . ILE A 1 115 ? 97.04536 85.22024 21.35582 1.000 47.72065 113 ILE A N 1
ATOM 1640 C CA . ILE A 1 115 ? 97.76218 85.51759 20.11768 1.000 47.92549 113 ILE A CA 1
ATOM 1641 C C . ILE A 1 115 ? 98.51212 84.28331 19.63831 1.000 46.64726 113 ILE A C 1
ATOM 1642 O O . ILE A 1 115 ? 98.50468 83.94953 18.44764 1.000 46.01497 113 ILE A O 1
ATOM 1658 N N . ALA A 1 116 ? 99.19475 83.60293 20.55828 1.000 46.40501 114 ALA A N 1
ATOM 1659 C CA . ALA A 1 116 ? 99.96305 82.42176 20.18598 1.000 48.02249 114 ALA A CA 1
ATOM 1660 C C . ALA A 1 116 ? 99.06021 81.35804 19.57647 1.000 48.45681 114 ALA A C 1
ATOM 1661 O O . ALA A 1 116 ? 99.35643 80.81488 18.50421 1.000 48.64787 114 ALA A O 1
ATOM 1668 N N . VAL A 1 117 ? 97.94598 81.04897 20.24555 1.000 48.86768 115 VAL A N 1
ATOM 1669 C CA . VAL A 1 117 ? 97.07986 79.97987 19.75330 1.000 50.48845 115 VAL A CA 1
ATOM 1670 C C . VAL A 1 117 ? 96.45064 80.36967 18.41864 1.000 49.59310 115 VAL A C 1
ATOM 1671 O O . VAL A 1 117 ? 96.26607 79.52231 17.53501 1.000 49.65508 115 VAL A O 1
ATOM 1684 N N . CYS A 1 118 ? 96.11912 81.65244 18.23921 1.000 47.30071 116 CYS A N 1
ATOM 1685 C CA . CYS A 1 118 ? 95.52502 82.07716 16.97597 1.000 46.56266 116 CYS A CA 1
ATOM 1686 C C . CYS A 1 118 ? 96.53589 82.01363 15.83362 1.000 46.60747 116 CYS A C 1
ATOM 1687 O O . CYS A 1 118 ? 96.20424 81.56053 14.73124 1.000 44.65656 116 CYS A O 1
ATOM 1695 N N . LEU A 1 119 ? 97.77120 82.46643 16.06943 1.000 47.09924 117 LEU A N 1
ATOM 1696 C CA . LEU A 1 119 ? 98.79143 82.39054 15.02888 1.000 47.33585 117 LEU A CA 1
ATOM 1697 C C . LEU A 1 119 ? 99.10044 80.94337 14.67058 1.000 48.77629 117 LEU A C 1
ATOM 1698 O O . LEU A 1 119 ? 99.25359 80.60769 13.49008 1.000 48.35734 117 LEU A O 1
ATOM 1714 N N . GLU A 1 120 ? 99.19603 80.06968 15.67638 1.000 49.96587 118 GLU A N 1
ATOM 1715 C CA . GLU A 1 120 ? 99.43409 78.65533 15.40847 1.000 52.49865 118 GLU A CA 1
ATOM 1716 C C . GLU A 1 120 ? 98.29787 78.06034 14.58556 1.000 49.89460 118 GLU A C 1
ATOM 1717 O O . GLU A 1 120 ? 98.53270 77.36773 13.58886 1.000 48.84405 118 GLU A O 1
ATOM 1729 N N . ASP A 1 121 ? 97.05192 78.32934 14.98592 1.000 49.52910 119 ASP A N 1
ATOM 1730 C CA . ASP A 1 121 ? 95.90882 77.75078 14.28892 1.000 50.17606 119 ASP A CA 1
ATOM 1731 C C . ASP A 1 121 ? 95.85675 78.19863 12.83369 1.000 50.67644 119 ASP A C 1
ATOM 1732 O O . ASP A 1 121 ? 95.50094 77.41341 11.94753 1.000 52.71604 119 ASP A O 1
ATOM 1741 N N . ALA A 1 122 ? 96.19087 79.45840 12.56833 1.000 48.74328 120 ALA A N 1
ATOM 1742 C CA . ALA A 1 122 ? 96.15326 79.98863 11.21243 1.000 48.38070 120 ALA A CA 1
ATOM 1743 C C . ALA A 1 122 ? 97.42038 79.69413 10.41857 1.000 49.90709 120 ALA A C 1
ATOM 1744 O O . ALA A 1 122 ? 97.48094 80.04350 9.23470 1.000 50.12468 120 ALA A O 1
ATOM 1751 N N . GLU A 1 123 ? 98.42448 79.06480 11.02853 1.000 50.93256 121 GLU A N 1
ATOM 1752 C CA . GLU A 1 123 ? 99.69933 78.80909 10.36057 1.000 52.04074 121 GLU A CA 1
ATOM 1753 C C . GLU A 1 123 ? 100.29737 80.10374 9.82001 1.000 50.07311 121 GLU A C 1
ATOM 1754 O O . GLU A 1 123 ? 100.85726 80.14733 8.72226 1.000 52.27776 121 GLU A O 1
ATOM 1766 N N . ALA A 1 124 ? 100.17790 81.17116 10.60361 1.000 46.46580 122 ALA A N 1
ATOM 1767 C CA . ALA A 1 124 ? 100.68728 82.46813 10.18413 1.000 45.13808 122 ALA A CA 1
ATOM 1768 C C . ALA A 1 124 ? 102.20781 82.43639 10.06167 1.000 46.38012 122 ALA A C 1
ATOM 1769 O O . ALA A 1 124 ? 102.89874 81.76239 10.83206 1.000 45.49262 122 ALA A O 1
ATOM 1776 N N . VAL A 1 125 ? 102.72649 83.16783 9.07133 1.000 46.93439 123 VAL A N 1
ATOM 1777 C CA . VAL A 1 125 ? 104.16949 83.26605 8.88223 1.000 49.70437 123 VAL A CA 1
ATOM 1778 C C . VAL A 1 125 ? 104.80092 84.28324 9.82263 1.000 49.59523 123 VAL A C 1
ATOM 1779 O O . VAL A 1 125 ? 106.02772 84.29335 9.97545 1.000 50.78970 123 VAL A O 1
ATOM 1792 N N . GLY A 1 126 ? 104.00452 85.14858 10.43907 1.000 48.58047 124 GLY A N 1
ATOM 1793 C CA . GLY A 1 126 ? 104.53959 86.12887 11.36005 1.000 48.54532 124 GLY A CA 1
ATOM 1794 C C . GLY A 1 126 ? 103.45859 87.09974 11.78769 1.000 45.30576 124 GLY A C 1
ATOM 1795 O O . GLY A 1 126 ? 102.27262 86.88535 11.53630 1.000 43.68870 124 GLY A O 1
ATOM 1799 N N . MET A 1 127 ? 103.89477 88.16827 12.45060 1.000 45.92239 125 MET A N 1
ATOM 1800 C CA . MET A 1 127 ? 102.98741 89.22516 12.87431 1.000 45.04749 125 MET A CA 1
ATOM 1801 C C . MET A 1 127 ? 103.76403 90.52856 12.97628 1.000 45.60858 125 MET A C 1
ATOM 1802 O O . MET A 1 127 ? 104.99295 90.53128 13.08893 1.000 46.28230 125 MET A O 1
ATOM 1816 N N . ILE A 1 128 ? 103.02737 91.63815 12.93136 1.000 42.72801 126 ILE A N 1
ATOM 1817 C CA . ILE A 1 128 ? 103.59084 92.97449 13.08135 1.000 44.04828 126 ILE A CA 1
ATOM 1818 C C . ILE A 1 128 ? 103.11820 93.56318 14.40331 1.000 47.52835 126 ILE A C 1
ATOM 1819 O O . ILE A 1 128 ? 101.93862 93.45014 14.76064 1.000 47.90451 126 ILE A O 1
ATOM 1835 N N . THR A 1 129 ? 104.04015 94.19520 15.12127 1.000 48.27904 127 THR A N 1
ATOM 1836 C CA . THR A 1 129 ? 103.72740 94.87848 16.37297 1.000 49.61873 127 THR A CA 1
ATOM 1837 C C . THR A 1 129 ? 104.65915 96.08248 16.49888 1.000 51.74475 127 THR A C 1
ATOM 1838 O O . THR A 1 129 ? 105.28557 96.50074 15.51981 1.000 50.78913 127 THR A O 1
ATOM 1849 N N . THR A 1 130 ? 104.75207 96.64142 17.70339 1.000 52.93899 128 THR A N 1
ATOM 1850 C CA . THR A 1 130 ? 105.62168 97.77504 17.98337 1.000 56.01450 128 THR A CA 1
ATOM 1851 C C . THR A 1 130 ? 106.79336 97.33334 18.85067 1.000 56.22497 128 THR A C 1
ATOM 1852 O O . THR A 1 130 ? 106.79651 96.24415 19.43069 1.000 53.18716 128 THR A O 1
ATOM 1863 N N . ASP A 1 131 ? 107.78939 98.21564 18.95674 1.000 59.99559 129 ASP A N 1
ATOM 1864 C CA . ASP A 1 131 ? 108.93446 97.93258 19.81541 1.000 64.53135 129 ASP A CA 1
ATOM 1865 C C . ASP A 1 131 ? 108.49397 97.77073 21.26415 1.000 66.80578 129 ASP A C 1
ATOM 1866 O O . ASP A 1 131 ? 108.91661 96.83732 21.95530 1.000 67.95058 129 ASP A O 1
ATOM 1875 N N . GLU A 1 132 ? 107.63168 98.67121 21.73888 1.000 84.30779 130 GLU A N 1
ATOM 1876 C CA . GLU A 1 132 ? 107.16528 98.59646 23.11882 1.000 85.14715 130 GLU A CA 1
ATOM 1877 C C . GLU A 1 132 ? 106.45147 97.27651 23.38681 1.000 72.36328 130 GLU A C 1
ATOM 1878 O O . GLU A 1 132 ? 106.76599 96.57194 24.35274 1.000 87.33218 130 GLU A O 1
ATOM 1890 N N . TRP A 1 133 ? 105.48820 96.92065 22.53591 1.000 66.01146 131 TRP A N 1
ATOM 1891 C CA . TRP A 1 133 ? 104.69946 95.71398 22.75041 1.000 62.75803 131 TRP A CA 1
ATOM 1892 C C . TRP A 1 133 ? 105.46214 94.43584 22.42193 1.000 60.63690 131 TRP A C 1
ATOM 1893 O O . TRP A 1 133 ? 105.03733 93.35440 22.84390 1.000 58.13421 131 TRP A O 1
ATOM 1914 N N . TYR A 1 134 ? 106.57645 94.53280 21.69187 1.000 62.34101 132 TYR A N 1
ATOM 1915 C CA . TYR A 1 134 ? 107.35219 93.34403 21.35035 1.000 63.99890 132 TYR A CA 1
ATOM 1916 C C . TYR A 1 134 ? 107.73209 92.54851 22.59376 1.000 66.30464 132 TYR A C 1
ATOM 1917 O O . TYR A 1 134 ? 107.73630 91.31209 22.57351 1.000 67.45240 132 TYR A O 1
ATOM 1935 N N . GLU A 1 135 ? 108.04147 93.24104 23.69202 1.000 67.00379 133 GLU A N 1
ATOM 1936 C CA . GLU A 1 135 ? 108.51928 92.55981 24.89087 1.000 69.44998 133 GLU A CA 1
ATOM 1937 C C . GLU A 1 135 ? 107.45461 91.65902 25.50491 1.000 66.99479 133 GLU A C 1
ATOM 1938 O O . GLU A 1 135 ? 107.79180 90.68218 26.18411 1.000 65.79610 133 GLU A O 1
ATOM 1950 N N . HIS A 1 136 ? 106.17687 91.97282 25.29937 1.000 65.14163 134 HIS A N 1
ATOM 1951 C CA . HIS A 1 136 ? 105.09645 91.19772 25.89576 1.000 65.54511 134 HIS A CA 1
ATOM 1952 C C . HIS A 1 136 ? 104.84621 89.86853 25.19173 1.000 66.19920 134 HIS A C 1
ATOM 1953 O O . HIS A 1 136 ? 103.92753 89.14520 25.59093 1.000 65.21496 134 HIS A O 1
ATOM 1967 N N . LEU A 1 137 ? 105.62862 89.52394 24.16838 1.000 68.69380 135 LEU A N 1
ATOM 1968 C CA . LEU A 1 137 ? 105.36016 88.32425 23.38420 1.000 70.89255 135 LEU A CA 1
ATOM 1969 C C . LEU A 1 137 ? 106.48868 87.30542 23.49367 1.000 75.33498 135 LEU A C 1
ATOM 1970 O O . LEU A 1 137 ? 106.95403 86.77497 22.48163 1.000 75.29658 135 LEU A O 1
ATOM 1986 N N . ALA A 1 138 ? 106.94034 87.01729 24.71321 1.000 78.85728 136 ALA A N 1
ATOM 1987 C CA . ALA A 1 138 ? 107.97202 85.99967 24.87726 1.000 81.41061 136 ALA A CA 1
ATOM 1988 C C . ALA A 1 138 ? 107.43278 84.61385 24.53904 1.000 78.90510 136 ALA A C 1
ATOM 1989 O O . ALA A 1 138 ? 108.14353 83.79220 23.94906 1.000 80.52330 136 ALA A O 1
ATOM 1996 N N . GLU A 1 139 ? 106.17559 84.34011 24.89477 1.000 120.50125 137 GLU A N 1
ATOM 1997 C CA . GLU A 1 139 ? 105.59210 83.01629 24.71673 1.000 75.41973 137 GLU A CA 1
ATOM 1998 C C . GLU A 1 139 ? 105.13890 82.73438 23.28879 1.000 76.74654 137 GLU A C 1
ATOM 1999 O O . GLU A 1 139 ? 104.71354 81.60807 23.00783 1.000 79.39814 137 GLU A O 1
ATOM 2003 N N . VAL A 1 140 ? 105.19744 83.71138 22.39115 1.000 74.97873 138 VAL A N 1
ATOM 2004 C CA . VAL A 1 140 ? 104.77309 83.52937 21.00651 1.000 73.11397 138 VAL A CA 1
ATOM 2005 C C . VAL A 1 140 ? 105.97070 83.01579 20.21047 1.000 69.00565 138 VAL A C 1
ATOM 2006 O O . VAL A 1 140 ? 106.97625 83.73448 20.10218 1.000 66.42192 138 VAL A O 1
ATOM 2019 N N . PRO A 1 141 ? 105.90560 81.80653 19.62624 1.000 68.21287 139 PRO A N 1
ATOM 2020 C CA . PRO A 1 141 ? 107.06145 81.29481 18.87410 1.000 69.23879 139 PRO A CA 1
ATOM 2021 C C . PRO A 1 141 ? 107.24136 81.93638 17.50604 1.000 68.07435 139 PRO A C 1
ATOM 2022 O O . PRO A 1 141 ? 108.37422 82.10499 17.04510 1.000 70.34332 139 PRO A O 1
ATOM 2033 N N . GLN A 1 142 ? 106.14088 82.28696 16.84387 1.000 65.48355 140 GLN A N 1
ATOM 2034 C CA . GLN A 1 142 ? 106.21273 82.75916 15.46872 1.000 63.31206 140 GLN A CA 1
ATOM 2035 C C . GLN A 1 142 ? 107.10484 83.99241 15.35742 1.000 60.42975 140 GLN A C 1
ATOM 2036 O O . GLN A 1 142 ? 107.39614 84.67795 16.34019 1.000 58.84276 140 GLN A O 1
ATOM 2050 N N . THR A 1 143 ? 107.52810 84.27649 14.12841 1.000 61.02411 141 THR A N 1
ATOM 2051 C CA . THR A 1 143 ? 108.34781 85.45060 13.86917 1.000 62.73510 141 THR A CA 1
ATOM 2052 C C . THR A 1 143 ? 107.54428 86.71773 14.12986 1.000 61.36034 141 THR A C 1
ATOM 2053 O O . THR A 1 143 ? 106.34542 86.78308 13.84539 1.000 60.53960 141 THR A O 1
ATOM 2064 N N . LYS A 1 144 ? 108.21278 87.72843 14.67725 1.000 60.45858 142 LYS A N 1
ATOM 2065 C CA . LYS A 1 144 ? 107.57881 88.99561 15.00849 1.000 58.97535 142 LYS A CA 1
ATOM 2066 C C . LYS A 1 144 ? 108.41784 90.12829 14.44726 1.000 58.85373 142 LYS A C 1
ATOM 2067 O O . LYS A 1 144 ? 109.61898 90.21056 14.72176 1.000 61.56945 142 LYS A O 1
ATOM 2086 N N . TRP A 1 145 ? 107.78578 90.99388 13.66687 1.000 56.99836 143 TRP A N 1
ATOM 2087 C CA . TRP A 1 145 ? 108.42697 92.17046 13.11061 1.000 57.86557 143 TRP A CA 1
ATOM 2088 C C . TRP A 1 145 ? 107.83632 93.41398 13.75844 1.000 58.55531 143 TRP A C 1
ATOM 2089 O O . TRP A 1 145 ? 106.66838 93.42935 14.15630 1.000 59.29841 143 TRP A O 1
ATOM 2110 N N . THR A 1 146 ? 108.66099 94.44283 13.89392 1.000 57.76374 144 THR A N 1
ATOM 2111 C CA . THR A 1 146 ? 108.20186 95.73237 14.38133 1.000 56.38516 144 THR A CA 1
ATOM 2112 C C . THR A 1 146 ? 107.90118 96.64573 13.20049 1.000 53.78780 144 THR A C 1
ATOM 2113 O O . THR A 1 146 ? 108.52149 96.54536 12.13934 1.000 53.55051 144 THR A O 1
ATOM 2124 N N . ASN A 1 147 ? 106.90726 97.51567 13.37838 1.000 51.70871 145 ASN A N 1
ATOM 2125 C CA . ASN A 1 147 ? 106.62197 98.50539 12.34748 1.000 50.33079 145 ASN A CA 1
ATOM 2126 C C . ASN A 1 147 ? 107.84456 99.36877 12.06785 1.000 50.77512 145 ASN A C 1
ATOM 2127 O O . ASN A 1 147 ? 108.03615 99.82659 10.93664 1.000 50.71621 145 ASN A O 1
ATOM 2138 N N . THR A 1 148 ? 108.68750 99.58948 13.07874 1.000 52.57325 146 THR A N 1
ATOM 2139 C CA . THR A 1 148 ? 109.87057 100.42411 12.89632 1.000 55.89151 146 THR A CA 1
ATOM 2140 C C . THR A 1 148 ? 110.86734 99.77592 11.94169 1.000 56.81427 146 THR A C 1
ATOM 2141 O O . THR A 1 148 ? 111.38611 100.43282 11.03172 1.000 58.74030 146 THR A O 1
ATOM 2152 N N . GLU A 1 149 ? 111.16349 98.48931 12.14243 1.000 56.12972 147 GLU A N 1
ATOM 2153 C CA . GLU A 1 149 ? 112.16499 97.83239 11.30926 1.000 59.01366 147 GLU A CA 1
ATOM 2154 C C . GLU A 1 149 ? 111.66144 97.64929 9.88295 1.000 58.84212 147 GLU A C 1
ATOM 2155 O O . GLU A 1 149 ? 112.46475 97.59248 8.94494 1.000 60.14225 147 GLU A O 1
ATOM 2167 N N . LEU A 1 150 ? 110.34379 97.56149 9.70018 1.000 55.58123 148 LEU A N 1
ATOM 2168 C CA . LEU A 1 150 ? 109.75809 97.46980 8.37058 1.000 55.72718 148 LEU A CA 1
ATOM 2169 C C . LEU A 1 150 ? 109.71165 98.81250 7.65262 1.000 55.25110 148 LEU A C 1
ATOM 2170 O O . LEU A 1 150 ? 109.34471 98.85083 6.47407 1.000 53.02048 148 LEU A O 1
ATOM 2186 N N . GLN A 1 151 ? 110.07807 99.90466 8.32377 1.000 57.83426 149 GLN A N 1
ATOM 2187 C CA . GLN A 1 151 ? 110.04216 101.23563 7.73309 1.000 61.31701 149 GLN A CA 1
ATOM 2188 C C . GLN A 1 151 ? 111.42577 101.78069 7.40771 1.000 66.85630 149 GLN A C 1
ATOM 2189 O O . GLN A 1 151 ? 111.53610 102.93219 6.97263 1.000 70.77032 149 GLN A O 1
ATOM 2203 N N . LYS A 1 152 ? 112.47960 100.99354 7.60277 1.000 67.94262 150 LYS A N 1
ATOM 2204 C CA . LYS A 1 152 ? 113.82043 101.46355 7.30274 1.000 71.73299 150 LYS A CA 1
ATOM 2205 C C . LYS A 1 152 ? 113.98064 101.66174 5.79454 1.000 71.46254 150 LYS A C 1
ATOM 2206 O O . LYS A 1 152 ? 113.30566 101.00313 4.99812 1.000 68.39605 150 LYS A O 1
ATOM 2225 N N . PRO A 1 153 ? 114.85023 102.58259 5.37640 1.000 73.56992 151 PRO A N 1
ATOM 2226 C CA . PRO A 1 153 ? 115.08028 102.77204 3.93973 1.000 74.57768 151 PRO A CA 1
ATOM 2227 C C . PRO A 1 153 ? 115.54556 101.49202 3.26128 1.000 75.14543 151 PRO A C 1
ATOM 2228 O O . PRO A 1 153 ? 116.25016 100.66752 3.84786 1.000 74.05218 151 PRO A O 1
ATOM 2239 N N . LEU A 1 154 ? 115.13631 101.33766 2.00629 1.000 76.39161 152 LEU A N 1
ATOM 2240 C CA . LEU A 1 154 ? 115.52791 100.21464 1.16821 1.000 78.65720 152 LEU A CA 1
ATOM 2241 C C . LEU A 1 154 ? 116.61217 100.65824 0.19265 1.000 82.64131 152 LEU A C 1
ATOM 2242 O O . LEU A 1 154 ? 116.63681 101.80855 -0.25202 1.000 82.34590 152 LEU A O 1
ATOM 2258 N N . SER A 1 155 ? 117.53019 99.74182 -0.11950 1.000 86.46534 153 SER A N 1
ATOM 2259 C CA . SER A 1 155 ? 118.57580 100.05091 -1.08742 1.000 91.58487 153 SER A CA 1
ATOM 2260 C C . SER A 1 155 ? 118.12783 99.83285 -2.52728 1.000 90.24597 153 SER A C 1
ATOM 2261 O O . SER A 1 155 ? 118.69760 100.44414 -3.43720 1.000 92.85123 153 SER A O 1
ATOM 2269 N N . GLU A 1 156 ? 117.12416 98.98880 -2.75447 1.000 86.72312 154 GLU A N 1
ATOM 2270 C CA . GLU A 1 156 ? 116.63586 98.71636 -4.09896 1.000 87.33188 154 GLU A CA 1
ATOM 2271 C C . GLU A 1 156 ? 115.18291 98.27172 -4.01443 1.000 83.20588 154 GLU A C 1
ATOM 2272 O O . GLU A 1 156 ? 114.74808 97.70071 -3.01069 1.000 80.65386 154 GLU A O 1
ATOM 2284 N N . SER A 1 157 ? 114.43739 98.54782 -5.08097 1.000 84.49993 155 SER A N 1
ATOM 2285 C CA . SER A 1 157 ? 113.00399 98.29044 -5.09200 1.000 82.90015 155 SER A CA 1
ATOM 2286 C C . SER A 1 157 ? 112.70504 96.80303 -5.23006 1.000 83.49040 155 SER A C 1
ATOM 2287 O O . SER A 1 157 ? 113.30078 96.10779 -6.05863 1.000 85.35750 155 SER A O 1
ATOM 2295 N N . VAL A 1 158 ? 111.77357 96.32242 -4.40891 1.000 82.84991 156 VAL A N 1
ATOM 2296 C CA . VAL A 1 158 ? 111.34042 94.92973 -4.41036 1.000 84.45428 156 VAL A CA 1
ATOM 2297 C C . VAL A 1 158 ? 110.00587 94.83909 -5.13807 1.000 83.27070 156 VAL A C 1
ATOM 2298 O O . VAL A 1 158 ? 109.06406 95.57545 -4.81691 1.000 81.80218 156 VAL A O 1
ATOM 2311 N N . SER A 1 159 ? 109.91816 93.93277 -6.10985 1.000 85.25377 157 SER A N 1
ATOM 2312 C CA . SER A 1 159 ? 108.67165 93.70716 -6.83024 1.000 109.05517 157 SER A CA 1
ATOM 2313 C C . SER A 1 159 ? 107.72927 92.86489 -5.97832 1.000 88.56971 157 SER A C 1
ATOM 2314 O O . SER A 1 159 ? 108.14723 91.87540 -5.36849 1.000 102.54796 157 SER A O 1
ATOM 2322 N N . LEU A 1 160 ? 106.46331 93.27106 -5.91950 1.000 77.09979 158 LEU A N 1
ATOM 2323 C CA . LEU A 1 160 ? 105.46171 92.60298 -5.09808 1.000 72.02589 158 LEU A CA 1
ATOM 2324 C C . LEU A 1 160 ? 104.55510 91.76291 -5.98780 1.000 67.41467 158 LEU A C 1
ATOM 2325 O O . LEU A 1 160 ? 103.88974 92.29629 -6.88175 1.000 67.49837 158 LEU A O 1
ATOM 2341 N N . ALA A 1 161 ? 104.52090 90.45823 -5.73382 1.000 65.36391 159 ALA A N 1
ATOM 2342 C CA . ALA A 1 161 ? 103.61937 89.57731 -6.46177 1.000 64.31841 159 ALA A CA 1
ATOM 2343 C C . ALA A 1 161 ? 102.16946 89.91920 -6.13937 1.000 60.93008 159 ALA A C 1
ATOM 2344 O O . ALA A 1 161 ? 101.82924 90.24554 -4.99877 1.000 61.39146 159 ALA A O 1
ATOM 2351 N N . LYS A 1 162 ? 101.31298 89.84053 -7.15308 1.000 74.49417 160 LYS A N 1
ATOM 2352 C CA . LYS A 1 162 ? 99.90390 90.16080 -6.98380 1.000 68.08161 160 LYS A CA 1
ATOM 2353 C C . LYS A 1 162 ? 99.15337 88.97976 -6.38418 1.000 60.44017 160 LYS A C 1
ATOM 2354 O O . LYS A 1 162 ? 99.39895 87.82339 -6.73939 1.000 60.00815 160 LYS A O 1
ATOM 2373 N N . THR A 1 163 ? 98.24412 89.27525 -5.46095 1.000 54.86645 161 THR A N 1
ATOM 2374 C CA . THR A 1 163 ? 97.29976 88.27526 -4.98856 1.000 50.97903 161 THR A CA 1
ATOM 2375 C C . THR A 1 163 ? 96.10140 88.23742 -5.93878 1.000 50.39185 161 THR A C 1
ATOM 2376 O O . THR A 1 163 ? 95.98070 89.05331 -6.85449 1.000 51.08903 161 THR A O 1
ATOM 2387 N N . THR A 1 164 ? 95.21177 87.27959 -5.71820 1.000 58.15588 162 THR A N 1
ATOM 2388 C CA . THR A 1 164 ? 94.08539 87.04047 -6.60630 1.000 52.95933 162 THR A CA 1
ATOM 2389 C C . THR A 1 164 ? 92.78825 87.00269 -5.81575 1.000 49.12288 162 THR A C 1
ATOM 2390 O O . THR A 1 164 ? 92.79939 86.82715 -4.59210 1.000 56.52610 162 THR A O 1
ATOM 2401 N N . PRO A 1 165 ? 91.64561 87.16447 -6.49222 1.000 47.58747 163 PRO A N 1
ATOM 2402 C CA . PRO A 1 165 ? 90.36702 87.24467 -5.76574 1.000 44.32594 163 PRO A CA 1
ATOM 2403 C C . PRO A 1 165 ? 90.07277 86.04215 -4.88863 1.000 42.53998 163 PRO A C 1
ATOM 2404 O O . PRO A 1 165 ? 89.44092 86.20088 -3.83616 1.000 41.93114 163 PRO A O 1
ATOM 2415 N N . ASP A 1 166 ? 90.49315 84.84170 -5.28611 1.000 41.49720 164 ASP A N 1
ATOM 2416 C CA . ASP A 1 166 ? 90.18519 83.65449 -4.49956 1.000 47.35991 164 ASP A CA 1
ATOM 2417 C C . ASP A 1 166 ? 91.04619 83.52625 -3.24870 1.000 47.28348 164 ASP A C 1
ATOM 2418 O O . ASP A 1 166 ? 90.78474 82.63817 -2.43071 1.000 45.72432 164 ASP A O 1
ATOM 2427 N N . GLN A 1 167 ? 92.05375 84.37863 -3.07934 1.000 39.59333 165 GLN A N 1
ATOM 2428 C CA . GLN A 1 167 ? 92.95047 84.28499 -1.93889 1.000 39.07064 165 GLN A CA 1
ATOM 2429 C C . GLN A 1 167 ? 92.36759 85.00042 -0.72359 1.000 39.77259 165 GLN A C 1
ATOM 2430 O O . GLN A 1 167 ? 91.51110 85.87826 -0.85455 1.000 36.47324 165 GLN A O 1
ATOM 2444 N N . PRO A 1 168 ? 92.82672 84.65120 0.47782 1.000 42.21683 166 PRO A N 1
ATOM 2445 C CA . PRO A 1 168 ? 92.30981 85.32052 1.67780 1.000 38.08256 166 PRO A CA 1
ATOM 2446 C C . PRO A 1 168 ? 92.74619 86.77440 1.74257 1.000 38.40712 166 PRO A C 1
ATOM 2447 O O . PRO A 1 168 ? 93.86414 87.12747 1.35882 1.000 39.30337 166 PRO A O 1
ATOM 2458 N N . ALA A 1 169 ? 91.84399 87.61865 2.23883 1.000 34.89266 167 ALA A N 1
ATOM 2459 C CA . ALA A 1 169 ? 92.12862 89.01605 2.53160 1.000 35.24880 167 ALA A CA 1
ATOM 2460 C C . ALA A 1 169 ? 92.35966 89.25366 4.01390 1.000 36.28101 167 ALA A C 1
ATOM 2461 O O . ALA A 1 169 ? 93.20975 90.06959 4.38454 1.000 36.44189 167 ALA A O 1
ATOM 2468 N N . TYR A 1 170 ? 91.60941 88.56177 4.86701 1.000 37.30532 168 TYR A N 1
ATOM 2469 C CA . TYR A 1 170 ? 91.80755 88.63636 6.30637 1.000 37.22544 168 TYR A CA 1
ATOM 2470 C C . TYR A 1 170 ? 91.09378 87.45617 6.94663 1.000 36.89916 168 TYR A C 1
ATOM 2471 O O . TYR A 1 170 ? 90.19593 86.85477 6.35122 1.000 36.40206 168 TYR A O 1
ATOM 2489 N N . ILE A 1 171 ? 91.52460 87.11703 8.15982 1.000 39.54793 169 ILE A N 1
ATOM 2490 C CA . ILE A 1 171 ? 90.91543 86.05432 8.95196 1.000 41.09075 169 ILE A CA 1
ATOM 2491 C C . ILE A 1 171 ? 90.49749 86.64787 10.28899 1.000 42.80000 169 ILE A C 1
ATOM 2492 O O . ILE A 1 171 ? 91.32225 87.23816 10.99656 1.000 43.48168 169 ILE A O 1
ATOM 2508 N N . ILE A 1 172 ? 89.22629 86.48537 10.63569 1.000 43.76637 170 ILE A N 1
ATOM 2509 C CA . ILE A 1 172 ? 88.68093 87.01654 11.87703 1.000 45.08199 170 ILE A CA 1
ATOM 2510 C C . ILE A 1 172 ? 88.62107 85.89225 12.89878 1.000 47.70895 170 ILE A C 1
ATOM 2511 O O . ILE A 1 172 ? 87.97045 84.86559 12.66637 1.000 46.95345 170 ILE A O 1
ATOM 2527 N N . TYR A 1 173 ? 89.28944 86.08602 14.03183 1.000 50.47252 171 TYR A N 1
ATOM 2528 C CA . TYR A 1 173 ? 89.09581 85.24582 15.20354 1.000 54.33149 171 TYR A CA 1
ATOM 2529 C C . TYR A 1 173 ? 88.29252 86.05076 16.21446 1.000 59.85033 171 TYR A C 1
ATOM 2530 O O . TYR A 1 173 ? 88.62757 87.20720 16.49424 1.000 59.90192 171 TYR A O 1
ATOM 2548 N N . THR A 1 174 ? 87.23765 85.44874 16.75634 1.000 65.89629 172 THR A N 1
ATOM 2549 C CA . THR A 1 174 ? 86.35886 86.17822 17.66297 1.000 73.43379 172 THR A CA 1
ATOM 2550 C C . THR A 1 174 ? 87.14995 86.70863 18.85642 1.000 77.36638 172 THR A C 1
ATOM 2551 O O . THR A 1 174 ? 87.55781 85.92790 19.72354 1.000 77.20245 172 THR A O 1
ATOM 2562 N N . SER A 1 175 ? 87.37705 88.02200 18.91530 1.000 79.43161 173 SER A N 1
ATOM 2563 C CA . SER A 1 175 ? 88.03237 88.61032 20.07786 1.000 85.57056 173 SER A CA 1
ATOM 2564 C C . SER A 1 175 ? 87.21441 88.29818 21.32397 1.000 90.98493 173 SER A C 1
ATOM 2565 O O . SER A 1 175 ? 85.99364 88.48213 21.33900 1.000 91.28108 173 SER A O 1
ATOM 2573 N N . GLY A 1 176 ? 87.88433 87.81427 22.36618 1.000 96.05934 174 GLY A N 1
ATOM 2574 C CA . GLY A 1 176 ? 87.21766 87.51334 23.61589 1.000 118.78473 174 GLY A CA 1
ATOM 2575 C C . GLY A 1 176 ? 86.72508 86.09084 23.74087 1.000 105.13928 174 GLY A C 1
ATOM 2576 O O . GLY A 1 176 ? 85.92969 85.80407 24.64442 1.000 118.89437 174 GLY A O 1
ATOM 2577 N N . SER A 1 177 ? 87.16109 85.19492 22.86000 1.000 101.65943 175 SER A N 1
ATOM 2578 C CA . SER A 1 177 ? 86.81470 83.78189 22.93622 1.000 101.25034 175 SER A CA 1
ATOM 2579 C C . SER A 1 177 ? 87.96715 83.03269 23.59588 1.000 102.91935 175 SER A C 1
ATOM 2580 O O . SER A 1 177 ? 89.11477 83.14014 23.15084 1.000 99.17568 175 SER A O 1
ATOM 2584 N N . THR A 1 178 ? 87.66666 82.30360 24.67100 1.000 107.69196 176 THR A N 1
ATOM 2585 C CA . THR A 1 178 ? 88.64262 81.45397 25.34180 1.000 112.62945 176 THR A CA 1
ATOM 2586 C C . THR A 1 178 ? 88.53974 79.99842 24.90821 1.000 117.54611 176 THR A C 1
ATOM 2587 O O . THR A 1 178 ? 89.33499 79.17075 25.36201 1.000 121.93629 176 THR A O 1
ATOM 2591 N N . GLY A 1 179 ? 87.57157 79.67261 24.05336 1.000 116.74569 177 GLY A N 1
ATOM 2592 C CA . GLY A 1 179 ? 87.38772 78.33115 23.54135 1.000 117.51041 177 GLY A CA 1
ATOM 2593 C C . GLY A 1 179 ? 88.33770 78.02776 22.40294 1.000 116.48105 177 GLY A C 1
ATOM 2594 O O . GLY A 1 179 ? 89.16567 78.84773 22.01330 1.000 126.41275 177 GLY A O 1
ATOM 2598 N N . LYS A 1 180 ? 88.19658 76.83063 21.84449 1.000 124.25432 178 LYS A N 1
ATOM 2599 C CA . LYS A 1 180 ? 89.03218 76.44692 20.71743 1.000 126.81882 178 LYS A CA 1
ATOM 2600 C C . LYS A 1 180 ? 88.90825 77.50361 19.62167 1.000 112.39070 178 LYS A C 1
ATOM 2601 O O . LYS A 1 180 ? 87.81310 78.03715 19.40068 1.000 110.50427 178 LYS A O 1
ATOM 2620 N N . PRO A 1 181 ? 89.98992 77.83228 18.91541 1.000 171.29631 179 PRO A N 1
ATOM 2621 C CA . PRO A 1 181 ? 89.92695 78.96462 17.98624 1.000 96.86928 179 PRO A CA 1
ATOM 2622 C C . PRO A 1 181 ? 89.20434 78.59808 16.70286 1.000 139.98317 179 PRO A C 1
ATOM 2623 O O . PRO A 1 181 ? 89.31958 77.48228 16.19016 1.000 106.36915 179 PRO A O 1
ATOM 2634 N N . LYS A 1 182 ? 88.45057 79.56568 16.18826 1.000 90.91866 180 LYS A N 1
ATOM 2635 C CA . LYS A 1 182 ? 87.64801 79.39494 14.98062 1.000 87.24787 180 LYS A CA 1
ATOM 2636 C C . LYS A 1 182 ? 87.93399 80.60263 14.09620 1.000 80.09946 180 LYS A C 1
ATOM 2637 O O . LYS A 1 182 ? 87.43835 81.70299 14.35629 1.000 80.97635 180 LYS A O 1
ATOM 2656 N N . GLY A 1 183 ? 88.73987 80.39692 13.05643 1.000 75.21891 181 GLY A N 1
ATOM 2657 C CA . GLY A 1 183 ? 89.09175 81.46840 12.14738 1.000 68.11156 181 GLY A CA 1
ATOM 2658 C C . GLY A 1 183 ? 88.15996 81.47341 10.95408 1.000 64.00964 181 GLY A C 1
ATOM 2659 O O . GLY A 1 183 ? 87.97321 80.44711 10.29594 1.000 67.13440 181 GLY A O 1
ATOM 2663 N N . ILE A 1 184 ? 87.57061 82.63224 10.68249 1.000 47.17460 182 ILE A N 1
ATOM 2664 C CA . ILE A 1 184 ? 86.67601 82.80853 9.54564 1.000 41.72715 182 ILE A CA 1
ATOM 2665 C C . ILE A 1 184 ? 87.49408 83.40727 8.41297 1.000 38.45572 182 ILE A C 1
ATOM 2666 O O . ILE A 1 184 ? 88.05895 84.49849 8.55406 1.000 36.90958 182 ILE A O 1
ATOM 2682 N N . VAL A 1 185 ? 87.53674 82.70797 7.28356 1.000 38.14391 183 VAL A N 1
ATOM 2683 C CA . VAL A 1 185 ? 88.36749 83.10057 6.15133 1.000 36.91979 183 VAL A CA 1
ATOM 2684 C C . VAL A 1 185 ? 87.51307 83.92637 5.19747 1.000 35.62758 183 VAL A C 1
ATOM 2685 O O . VAL A 1 185 ? 86.57241 83.41405 4.58628 1.000 36.35350 183 VAL A O 1
ATOM 2698 N N . ILE A 1 186 ? 87.83512 85.21093 5.08216 1.000 34.41569 184 ILE A N 1
ATOM 2699 C CA . ILE A 1 186 ? 87.20189 86.10930 4.12464 1.000 32.93619 184 ILE A CA 1
ATOM 2700 C C . ILE A 1 186 ? 88.15163 86.28532 2.94813 1.000 35.50679 184 ILE A C 1
ATOM 2701 O O . ILE A 1 186 ? 89.34069 86.56341 3.14065 1.000 35.06808 184 ILE A O 1
ATOM 2717 N N . THR A 1 187 ? 87.63520 86.13215 1.73362 1.000 34.78332 185 THR A N 1
ATOM 2718 C CA . THR A 1 187 ? 88.45889 86.24806 0.53998 1.000 34.65665 185 THR A CA 1
ATOM 2719 C C . THR A 1 187 ? 88.47997 87.68778 0.03279 1.000 33.33515 185 THR A C 1
ATOM 2720 O O . THR A 1 187 ? 87.65441 88.52198 0.41387 1.000 31.22825 185 THR A O 1
ATOM 2731 N N . GLN A 1 188 ? 89.45508 87.97192 -0.83671 1.000 33.71366 186 GLN A N 1
ATOM 2732 C CA . GLN A 1 188 ? 89.50865 89.27237 -1.49745 1.000 34.55108 186 GLN A CA 1
ATOM 2733 C C . GLN A 1 188 ? 88.19927 89.56714 -2.22063 1.000 34.90787 186 GLN A C 1
ATOM 2734 O O . GLN A 1 188 ? 87.67533 90.68810 -2.15457 1.000 35.93422 186 GLN A O 1
ATOM 2748 N N . LYS A 1 189 ? 87.65465 88.56468 -2.91346 1.000 34.73122 187 LYS A N 1
ATOM 2749 C CA . LYS A 1 189 ? 86.38623 88.72855 -3.61692 1.000 35.70830 187 LYS A CA 1
ATOM 2750 C C . LYS A 1 189 ? 85.26463 89.09789 -2.65029 1.000 34.29311 187 LYS A C 1
ATOM 2751 O O . LYS A 1 189 ? 84.49328 90.03612 -2.90186 1.000 30.74082 187 LYS A O 1
ATOM 2770 N N . ASN A 1 190 ? 85.15259 88.35619 -1.54007 1.000 35.38761 188 ASN A N 1
ATOM 2771 C CA . ASN A 1 190 ? 84.12633 88.63840 -0.54033 1.000 35.27800 188 ASN A CA 1
ATOM 2772 C C . ASN A 1 190 ? 84.13243 90.11180 -0.15093 1.000 32.31093 188 ASN A C 1
ATOM 2773 O O . ASN A 1 190 ? 83.10446 90.79675 -0.22173 1.000 31.22414 188 ASN A O 1
ATOM 2784 N N . ILE A 1 191 ? 85.29303 90.61486 0.27166 1.000 31.86734 189 ILE A N 1
ATOM 2785 C CA . ILE A 1 191 ? 85.34735 91.93813 0.87938 1.000 31.51314 189 ILE A CA 1
ATOM 2786 C C . ILE A 1 191 ? 85.23137 93.03233 -0.17627 1.000 34.17308 189 ILE A C 1
ATOM 2787 O O . ILE A 1 191 ? 84.55737 94.04361 0.04593 1.000 37.44899 189 ILE A O 1
ATOM 2803 N N . CYS A 1 192 ? 85.87420 92.86776 -1.33613 1.000 33.66267 190 CYS A N 1
ATOM 2804 C CA . CYS A 1 192 ? 85.72020 93.86347 -2.39628 1.000 34.35197 190 CYS A CA 1
ATOM 2805 C C . CYS A 1 192 ? 84.25400 93.99467 -2.80912 1.000 33.28246 190 CYS A C 1
ATOM 2806 O O . CYS A 1 192 ? 83.71504 95.11518 -2.93388 1.000 33.91790 190 CYS A O 1
ATOM 2814 N N . HIS A 1 193 ? 83.57806 92.85530 -3.00770 1.000 32.00572 191 HIS A N 1
ATOM 2815 C CA . HIS A 1 193 ? 82.16324 92.91218 -3.34306 1.000 33.15344 191 HIS A CA 1
ATOM 2816 C C . HIS A 1 193 ? 81.36686 93.58583 -2.23719 1.000 33.27160 191 HIS A C 1
ATOM 2817 O O . HIS A 1 193 ? 80.50852 94.42846 -2.51116 1.000 33.90225 191 HIS A O 1
ATOM 2831 N N . PHE A 1 194 ? 81.60919 93.20216 -0.97901 1.000 33.65018 192 PHE A N 1
ATOM 2832 C CA . PHE A 1 194 ? 80.84912 93.80073 0.11023 1.000 33.58587 192 PHE A CA 1
ATOM 2833 C C . PHE A 1 194 ? 81.00315 95.31172 0.11278 1.000 31.96850 192 PHE A C 1
ATOM 2834 O O . PHE A 1 194 ? 80.02908 96.04817 0.30099 1.000 31.37269 192 PHE A O 1
ATOM 2851 N N . LEU A 1 195 ? 82.24119 95.79122 -0.01822 1.000 32.61114 193 LEU A N 1
ATOM 2852 C CA . LEU A 1 195 ? 82.47449 97.22847 0.00766 1.000 33.61269 193 LEU A CA 1
ATOM 2853 C C . LEU A 1 195 ? 81.60843 97.91765 -1.03411 1.000 34.36592 193 LEU A C 1
ATOM 2854 O O . LEU A 1 195 ? 80.84162 98.84013 -0.71781 1.000 34.94259 193 LEU A O 1
ATOM 2870 N N . ARG A 1 196 ? 81.69361 97.46083 -2.28672 1.000 34.63874 194 ARG A N 1
ATOM 2871 C CA . ARG A 1 196 ? 80.90483 98.12151 -3.32549 1.000 35.94783 194 ARG A CA 1
ATOM 2872 C C . ARG A 1 196 ? 79.40785 97.99977 -3.04615 1.000 37.95663 194 ARG A C 1
ATOM 2873 O O . ARG A 1 196 ? 78.65855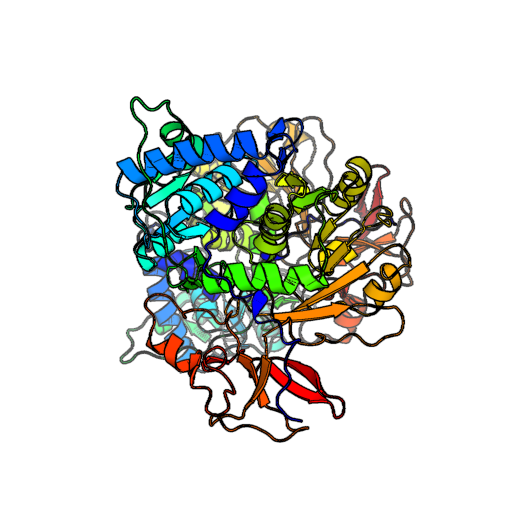 98.97939 -3.17941 1.000 40.30133 194 ARG A O 1
ATOM 2894 N N . SER A 1 197 ? 78.96196 96.81718 -2.61387 1.000 36.52805 195 SER A N 1
ATOM 2895 C CA . SER A 1 197 ? 77.53828 96.56991 -2.41159 1.000 36.20786 195 SER A CA 1
ATOM 2896 C C . SER A 1 197 ? 76.96006 97.48005 -1.33578 1.000 35.32481 195 SER A C 1
ATOM 2897 O O . SER A 1 197 ? 75.94040 98.14669 -1.55288 1.000 33.76351 195 SER A O 1
ATOM 2905 N N . GLU A 1 198 ? 77.58250 97.50448 -0.15373 1.000 34.25089 196 GLU A N 1
ATOM 2906 C CA . GLU A 1 198 ? 77.03105 98.31161 0.92721 1.000 34.57033 196 GLU A CA 1
ATOM 2907 C C . GLU A 1 198 ? 77.17309 99.79848 0.63162 1.000 35.46199 196 GLU A C 1
ATOM 2908 O O . GLU A 1 198 ? 76.27822 100.58413 0.96726 1.000 36.73414 196 GLU A O 1
ATOM 2920 N N . ASN A 1 199 ? 78.28520 100.21940 0.01501 1.000 35.61634 197 ASN A N 1
ATOM 2921 C CA . ASN A 1 199 ? 78.42879 101.64586 -0.23557 1.000 37.02007 197 ASN A CA 1
ATOM 2922 C C . ASN A 1 199 ? 77.47204 102.13729 -1.31143 1.000 36.13989 197 ASN A C 1
ATOM 2923 O O . ASN A 1 199 ? 77.14558 103.32885 -1.33097 1.000 36.45710 197 ASN A O 1
ATOM 2934 N N . SER A 1 200 ? 77.01673 101.26014 -2.20949 1.000 35.02536 198 SER A N 1
ATOM 2935 C CA . SER A 1 200 ? 76.00488 101.68855 -3.16625 1.000 36.46077 198 SER A CA 1
ATOM 2936 C C . SER A 1 200 ? 74.75694 102.21919 -2.46813 1.000 37.07891 198 SER A C 1
ATOM 2937 O O . SER A 1 200 ? 74.02511 103.01958 -3.05789 1.000 37.69502 198 SER A O 1
ATOM 2945 N N . ILE A 1 201 ? 74.51793 101.82466 -1.22200 1.000 38.24820 199 ILE A N 1
ATOM 2946 C CA . ILE A 1 201 ? 73.35285 102.27627 -0.46576 1.000 42.40323 199 ILE A CA 1
ATOM 2947 C C . ILE A 1 201 ? 73.73226 103.31702 0.58041 1.000 42.54533 199 ILE A C 1
ATOM 2948 O O . ILE A 1 201 ? 73.07519 104.35065 0.70201 1.000 42.19619 199 ILE A O 1
ATOM 2964 N N . LEU A 1 202 ? 74.78984 103.06043 1.35419 1.000 43.17405 200 LEU A N 1
ATOM 2965 C CA . LEU A 1 202 ? 75.20858 104.02461 2.36838 1.000 43.68910 200 LEU A CA 1
ATOM 2966 C C . LEU A 1 202 ? 75.63442 105.34009 1.72767 1.000 43.72311 200 LEU A C 1
ATOM 2967 O O . LEU A 1 202 ? 75.25298 106.42179 2.18770 1.000 44.37540 200 LEU A O 1
ATOM 2983 N N . GLY A 1 203 ? 76.43608 105.26820 0.67169 1.000 43.96051 201 GLY A N 1
ATOM 2984 C CA . GLY A 1 203 ? 76.83966 106.46791 -0.03257 1.000 45.78969 201 GLY A CA 1
ATOM 2985 C C . GLY A 1 203 ? 77.90054 107.28990 0.66405 1.000 46.20144 201 GLY A C 1
ATOM 2986 O O . GLY A 1 203 ? 77.80906 108.52393 0.68091 1.000 47.27278 201 GLY A O 1
ATOM 2990 N N . ILE A 1 204 ? 78.90814 106.64337 1.25475 1.000 45.45901 202 ILE A N 1
ATOM 2991 C CA . ILE A 1 204 ? 80.04255 107.38839 1.78499 1.000 46.78431 202 ILE A CA 1
ATOM 2992 C C . ILE A 1 204 ? 80.74171 108.08125 0.62428 1.000 48.09435 202 ILE A C 1
ATOM 2993 O O . ILE A 1 204 ? 80.94804 107.48538 -0.44096 1.000 48.56412 202 ILE A O 1
ATOM 3009 N N . GLN A 1 205 ? 81.08273 109.35255 0.81202 1.000 49.44183 203 GLN A N 1
ATOM 3010 C CA . GLN A 1 205 ? 81.64802 110.17652 -0.24690 1.000 51.05528 203 GLN A CA 1
ATOM 3011 C C . GLN A 1 205 ? 83.04352 110.65608 0.13077 1.000 51.33474 203 GLN A C 1
ATOM 3012 O O . GLN A 1 205 ? 83.46421 110.58885 1.28859 1.000 50.49589 203 GLN A O 1
ATOM 3026 N N . GLU A 1 206 ? 83.75764 111.15159 -0.88407 1.000 53.26117 204 GLU A N 1
ATOM 3027 C CA . GLU A 1 206 ? 85.11967 111.63577 -0.68825 1.000 55.77182 204 GLU A CA 1
ATOM 3028 C C . GLU A 1 206 ? 85.17542 112.81551 0.27424 1.000 54.78209 204 GLU A C 1
ATOM 3029 O O . GLU A 1 206 ? 86.16844 112.97853 0.99155 1.000 55.77777 204 GLU A O 1
ATOM 3041 N N . GLN A 1 207 ? 84.13046 113.64332 0.31367 1.000 54.16438 205 GLN A N 1
ATOM 3042 C CA . GLN A 1 207 ? 84.13125 114.80555 1.19333 1.000 55.42255 205 GLN A CA 1
ATOM 3043 C C . GLN A 1 207 ? 83.88134 114.45560 2.65500 1.000 51.26323 205 GLN A C 1
ATOM 3044 O O . GLN A 1 207 ? 84.01215 115.33491 3.51308 1.000 51.51665 205 GLN A O 1
ATOM 3058 N N . ASP A 1 208 ? 83.51875 113.21345 2.95985 1.000 47.95703 206 ASP A N 1
ATOM 3059 C CA . ASP A 1 208 ? 83.11866 112.86673 4.31438 1.000 46.68126 206 ASP A CA 1
ATOM 3060 C C . ASP A 1 208 ? 84.32339 112.78390 5.24548 1.000 45.84113 206 ASP A C 1
ATOM 3061 O O . ASP A 1 208 ? 85.44811 112.49504 4.82846 1.000 45.55794 206 ASP A O 1
ATOM 3070 N N . LYS A 1 209 ? 84.06595 113.03201 6.52707 1.000 44.98071 207 LYS A N 1
ATOM 3071 C CA . LYS A 1 209 ? 85.04639 112.86042 7.59501 1.000 46.08609 207 LYS A CA 1
ATOM 3072 C C . LYS A 1 209 ? 84.49391 111.79348 8.53236 1.000 44.41038 207 LYS A C 1
ATOM 3073 O O . LYS A 1 209 ? 83.48336 112.01761 9.20804 1.000 44.46755 207 LYS A O 1
ATOM 3092 N N . VAL A 1 210 ? 85.15335 110.63939 8.57485 1.000 42.02737 208 VAL A N 1
ATOM 3093 C CA . VAL A 1 210 ? 84.59631 109.43096 9.16980 1.000 40.84640 208 VAL A CA 1
ATOM 3094 C C . VAL A 1 210 ? 85.28150 109.16381 10.50266 1.000 42.89298 208 VAL A C 1
ATOM 3095 O O . VAL A 1 210 ? 86.51560 109.18356 10.59417 1.000 42.78995 208 VAL A O 1
ATOM 3108 N N . TYR A 1 211 ? 84.47489 108.90590 11.53034 1.000 42.25233 209 TYR A N 1
ATOM 3109 C CA . TYR A 1 211 ? 84.99086 108.49627 12.82965 1.000 40.63380 209 TYR A CA 1
ATOM 3110 C C . TYR A 1 211 ? 85.48378 107.05506 12.76470 1.000 37.52168 209 TYR A C 1
ATOM 3111 O O . TYR A 1 211 ? 84.79943 106.17704 12.23033 1.000 35.78346 209 TYR A O 1
ATOM 3129 N N . GLN A 1 212 ? 86.67529 106.81186 13.30623 1.000 38.77183 210 GLN A N 1
ATOM 3130 C CA . GLN A 1 212 ? 87.30434 105.48972 13.28944 1.000 40.07165 210 GLN A CA 1
ATOM 3131 C C . GLN A 1 212 ? 87.51868 105.06061 14.73762 1.000 42.68027 210 GLN A C 1
ATOM 3132 O O . GLN A 1 212 ? 88.59266 105.27575 15.30720 1.000 43.71773 210 GLN A O 1
ATOM 3146 N N . GLY A 1 213 ? 86.49634 104.43883 15.32588 1.000 43.25614 211 GLY A N 1
ATOM 3147 C CA . GLY A 1 213 ? 86.53180 104.11030 16.73652 1.000 44.02109 211 GLY A CA 1
ATOM 3148 C C . GLY A 1 213 ? 86.51737 102.63042 17.05899 1.000 42.85264 211 GLY A C 1
ATOM 3149 O O . GLY A 1 213 ? 86.64552 102.25411 18.22803 1.000 43.25373 211 GLY A O 1
ATOM 3153 N N . PHE A 1 214 ? 86.38006 101.77923 16.04729 1.000 39.61086 212 PHE A N 1
ATOM 3154 C CA . PHE A 1 214 ? 86.31380 100.34100 16.26432 1.000 40.32529 212 PHE A CA 1
ATOM 3155 C C . PHE A 1 214 ? 87.70421 99.72572 16.21365 1.000 40.89593 212 PHE A C 1
ATOM 3156 O O . PHE A 1 214 ? 88.53577 100.10561 15.38572 1.000 42.02330 212 PHE A O 1
ATOM 3173 N N . SER A 1 215 ? 87.95044 98.77034 17.10510 1.000 40.78854 213 SER A N 1
ATOM 3174 C CA . SER A 1 215 ? 89.16140 97.96937 17.01563 1.000 42.00568 213 SER A CA 1
ATOM 3175 C C . SER A 1 215 ? 89.15358 97.16425 15.72097 1.000 39.11310 213 SER A C 1
ATOM 3176 O O . SER A 1 215 ? 88.10353 96.71864 15.24662 1.000 36.50608 213 SER A O 1
ATOM 3184 N N . VAL A 1 216 ? 90.34438 96.97665 15.14664 1.000 38.96930 214 VAL A N 1
ATOM 3185 C CA . VAL A 1 216 ? 90.47390 96.25247 13.89070 1.000 39.29217 214 VAL A CA 1
ATOM 3186 C C . VAL A 1 216 ? 90.06028 94.79271 14.01195 1.000 38.82132 214 VAL A C 1
ATOM 3187 O O . VAL A 1 216 ? 89.92966 94.10831 12.99175 1.000 36.19473 214 VAL A O 1
ATOM 3200 N N . ALA A 1 217 ? 89.82462 94.30104 15.22829 1.000 38.46962 215 ALA A N 1
ATOM 3201 C CA . ALA A 1 217 ? 89.38731 92.92166 15.39575 1.000 39.74894 215 ALA A CA 1
ATOM 3202 C C . ALA A 1 217 ? 87.89593 92.73673 15.15234 1.000 40.04871 215 ALA A C 1
ATOM 3203 O O . ALA A 1 217 ? 87.42492 91.59468 15.15868 1.000 40.47470 215 ALA A O 1
ATOM 3210 N N . PHE A 1 218 ? 87.15151 93.81496 14.92314 1.000 40.33846 216 PHE A N 1
ATOM 3211 C CA . PHE A 1 218 ? 85.70694 93.75633 14.76243 1.000 41.44942 216 PHE A CA 1
ATOM 3212 C C . PHE A 1 218 ? 85.30143 94.12057 13.33833 1.000 41.61808 216 PHE A C 1
ATOM 3213 O O . PHE A 1 218 ? 85.92956 94.96027 12.68697 1.000 41.51561 216 PHE A O 1
ATOM 3230 N N . ASP A 1 219 ? 84.22470 93.48221 12.87091 1.000 41.69553 217 ASP A N 1
ATOM 3231 C CA . ASP A 1 219 ? 83.75804 93.67366 11.50089 1.000 41.83894 217 ASP A CA 1
ATOM 3232 C C . ASP A 1 219 ? 83.55953 95.14888 11.16218 1.000 38.67465 217 ASP A C 1
ATOM 3233 O O . ASP A 1 219 ? 83.97400 95.61260 10.09249 1.000 35.85432 217 ASP A O 1
ATOM 3242 N N . MET A 1 220 ? 82.90448 95.90302 12.05100 1.000 37.18356 218 MET A N 1
ATOM 3243 C CA . MET A 1 220 ? 82.52415 97.26799 11.69767 1.000 39.35143 218 MET A CA 1
ATOM 3244 C C . MET A 1 220 ? 83.73260 98.16115 11.43257 1.000 37.08087 218 MET A C 1
ATOM 3245 O O . MET A 1 220 ? 83.58827 99.18874 10.75854 1.000 36.46996 218 MET A O 1
ATOM 3259 N N . SER A 1 221 ? 84.92314 97.78842 11.91243 1.000 34.12761 219 SER A N 1
ATOM 3260 C CA . SER A 1 221 ? 86.11627 98.55408 11.56588 1.000 34.99373 219 SER A CA 1
ATOM 3261 C C . SER A 1 221 ? 86.24754 98.69292 10.05240 1.000 36.72965 219 SER A C 1
ATOM 3262 O O . SER A 1 221 ? 86.56804 99.77405 9.54227 1.000 37.56523 219 SER A O 1
ATOM 3270 N N . PHE A 1 222 ? 85.96426 97.61721 9.31366 1.000 36.60806 220 PHE A N 1
ATOM 3271 C CA . PHE A 1 222 ? 85.99153 97.69867 7.85728 1.000 38.83907 220 PHE A CA 1
ATOM 3272 C C . PHE A 1 222 ? 85.06691 98.79957 7.35792 1.000 40.12849 220 PHE A C 1
ATOM 3273 O O . PHE A 1 222 ? 85.47154 99.65144 6.55552 1.000 40.65613 220 PHE A O 1
ATOM 3290 N N . GLU A 1 223 ? 83.82185 98.81409 7.84118 1.000 40.19674 221 GLU A N 1
ATOM 3291 C CA . GLU A 1 223 ? 82.89312 99.84965 7.40695 1.000 41.62405 221 GLU A CA 1
ATOM 3292 C C . GLU A 1 223 ? 83.46628 101.23009 7.68265 1.000 40.89923 221 GLU A C 1
ATOM 3293 O O . GLU A 1 223 ? 83.28668 102.15632 6.88291 1.000 41.42478 221 GLU A O 1
ATOM 3305 N N . GLU A 1 224 ? 84.19171 101.37918 8.79324 1.000 39.59324 222 GLU A N 1
ATOM 3306 C CA . GLU A 1 224 ? 84.84862 102.65020 9.06675 1.000 39.40557 222 GLU A CA 1
ATOM 3307 C C . GLU A 1 224 ? 86.00028 102.87389 8.09724 1.000 38.50469 222 GLU A C 1
ATOM 3308 O O . GLU A 1 224 ? 86.07785 103.91519 7.43395 1.000 39.13296 222 GLU A O 1
ATOM 3320 N N . ILE A 1 225 ? 86.88158 101.88504 7.96867 1.000 35.79366 223 ILE A N 1
ATOM 3321 C CA . ILE A 1 225 ? 88.15038 102.10940 7.28472 1.000 36.29241 223 ILE A CA 1
ATOM 3322 C C . ILE A 1 225 ? 87.98026 101.96502 5.77843 1.000 36.14437 223 ILE A C 1
ATOM 3323 O O . ILE A 1 225 ? 88.16257 102.91916 5.01183 1.000 38.17353 223 ILE A O 1
ATOM 3339 N N . TRP A 1 226 ? 87.60306 100.77297 5.33103 1.000 34.31333 224 TRP A N 1
ATOM 3340 C CA . TRP A 1 226 ? 87.77220 100.45633 3.92059 1.000 35.77401 224 TRP A CA 1
ATOM 3341 C C . TRP A 1 226 ? 86.71620 101.11978 3.04608 1.000 35.69505 224 TRP A C 1
ATOM 3342 O O . TRP A 1 226 ? 87.04027 101.58876 1.94791 1.000 35.13284 224 TRP A O 1
ATOM 3363 N N . LEU A 1 227 ? 85.46582 101.21049 3.50784 1.000 35.26370 225 LEU A N 1
ATOM 3364 C CA . LEU A 1 227 ? 84.51096 102.06116 2.80474 1.000 36.46043 225 LEU A CA 1
ATOM 3365 C C . LEU A 1 227 ? 85.12360 103.43523 2.56302 1.000 38.24995 225 LEU A C 1
ATOM 3366 O O . LEU A 1 227 ? 85.06691 103.96926 1.44874 1.000 39.08902 225 LEU A O 1
ATOM 3382 N N . SER A 1 228 ? 85.76029 104.00737 3.59048 1.000 38.89599 226 SER A N 1
ATOM 3383 C CA . SER A 1 228 ? 86.41929 105.29339 3.39562 1.000 40.17682 226 SER A CA 1
ATOM 3384 C C . SER A 1 228 ? 87.48491 105.18408 2.31372 1.000 38.90600 226 SER A C 1
ATOM 3385 O O . SER A 1 228 ? 87.49278 105.96295 1.35134 1.000 41.85216 226 SER A O 1
ATOM 3393 N N . TYR A 1 229 ? 88.37595 104.19319 2.43505 1.000 37.71635 227 TYR A N 1
ATOM 3394 C CA . TYR A 1 229 ? 89.40061 104.00574 1.41546 1.000 38.28999 227 TYR A CA 1
ATOM 3395 C C . TYR A 1 229 ? 88.77310 103.88787 0.03562 1.000 39.40946 227 TYR A C 1
ATOM 3396 O O . TYR A 1 229 ? 89.37352 104.30800 -0.96160 1.000 40.30908 227 TYR A O 1
ATOM 3414 N N . LEU A 1 230 ? 87.56231 103.32670 -0.04189 1.000 36.53417 228 LEU A N 1
ATOM 3415 C CA . LEU A 1 230 ? 86.94746 103.10357 -1.34367 1.000 37.00834 228 LEU A CA 1
ATOM 3416 C C . LEU A 1 230 ? 86.74487 104.41541 -2.08637 1.000 37.17846 228 LEU A C 1
ATOM 3417 O O . LEU A 1 230 ? 86.92007 104.47546 -3.30904 1.000 37.18974 228 LEU A O 1
ATOM 3433 N N . VAL A 1 231 ? 86.37696 105.47999 -1.37120 1.000 36.64731 229 VAL A N 1
ATOM 3434 C CA . VAL A 1 231 ? 86.01450 106.73727 -2.01427 1.000 38.38795 229 VAL A CA 1
ATOM 3435 C C . VAL A 1 231 ? 86.96225 107.87879 -1.68401 1.000 40.05566 229 VAL A C 1
ATOM 3436 O O . VAL A 1 231 ? 86.79759 108.97572 -2.23005 1.000 41.58947 229 VAL A O 1
ATOM 3449 N N . GLY A 1 232 ? 87.93831 107.66838 -0.80448 1.000 39.49801 230 GLY A N 1
ATOM 3450 C CA . GLY A 1 232 ? 88.88336 108.71353 -0.47131 1.000 40.93469 230 GLY A CA 1
ATOM 3451 C C . GLY A 1 232 ? 88.46414 109.62633 0.65600 1.000 42.20531 230 GLY A C 1
ATOM 3452 O O . GLY A 1 232 ? 88.95333 110.76009 0.72697 1.000 44.35407 230 GLY A O 1
ATOM 3456 N N . ALA A 1 233 ? 87.56307 109.18241 1.53006 1.000 41.54239 231 ALA A N 1
ATOM 3457 C CA . ALA A 1 233 ? 87.17833 109.98167 2.68222 1.000 42.97929 231 ALA A CA 1
ATOM 3458 C C . ALA A 1 233 ? 88.31356 110.01319 3.70650 1.000 43.49256 231 ALA A C 1
ATOM 3459 O O . ALA A 1 233 ? 89.25327 109.21409 3.66245 1.000 43.31787 231 ALA A O 1
ATOM 3466 N N . THR A 1 234 ? 88.20894 110.94363 4.65119 1.000 43.86149 232 THR A N 1
ATOM 3467 C CA . THR A 1 234 ? 89.22418 111.13067 5.67844 1.000 45.71386 232 THR A CA 1
ATOM 3468 C C . THR A 1 234 ? 88.80853 110.42799 6.96401 1.000 45.23001 232 THR A C 1
ATOM 3469 O O . THR A 1 234 ? 87.65035 110.51109 7.38410 1.000 44.88352 232 THR A O 1
ATOM 3480 N N . LEU A 1 235 ? 89.76548 109.75168 7.59407 1.000 45.17330 233 LEU A N 1
ATOM 3481 C CA . LEU A 1 235 ? 89.52028 109.00287 8.81959 1.000 43.24699 233 LEU A CA 1
ATOM 3482 C C . LEU A 1 235 ? 90.07975 109.77123 10.00922 1.000 45.43708 233 LEU A C 1
ATOM 3483 O O . LEU A 1 235 ? 91.22049 110.24375 9.96759 1.000 47.36933 233 LEU A O 1
ATOM 3499 N N . TRP A 1 236 ? 89.27230 109.89665 11.06266 1.000 45.16697 234 TRP A N 1
ATOM 3500 C CA . TRP A 1 236 ? 89.68701 110.50585 12.32476 1.000 44.92124 234 TRP A CA 1
ATOM 3501 C C . TRP A 1 236 ? 89.77946 109.38865 13.35960 1.000 42.96142 234 TRP A C 1
ATOM 3502 O O . TRP A 1 236 ? 88.75534 108.83867 13.77824 1.000 41.98382 234 TRP A O 1
ATOM 3523 N N . ILE A 1 237 ? 90.99888 109.05317 13.76851 1.000 42.86330 235 ILE A N 1
ATOM 3524 C CA . ILE A 1 237 ? 91.24986 107.85185 14.55909 1.000 43.09058 235 ILE A CA 1
ATOM 3525 C C . ILE A 1 237 ? 91.12910 108.19175 16.04039 1.000 44.58383 235 ILE A C 1
ATOM 3526 O O . ILE A 1 237 ? 91.90247 108.99713 16.56997 1.000 44.52389 235 ILE A O 1
ATOM 3542 N N . ALA A 1 238 ? 90.17388 107.55566 16.71528 1.000 44.48341 236 ALA A N 1
ATOM 3543 C CA . ALA A 1 238 ? 89.93562 107.83349 18.12323 1.000 48.33738 236 ALA A CA 1
ATOM 3544 C C . ALA A 1 238 ? 91.01227 107.17958 18.98737 1.000 49.09703 236 ALA A C 1
ATOM 3545 O O . ALA A 1 238 ? 91.40592 106.03847 18.73080 1.000 49.17075 236 ALA A O 1
ATOM 3552 N N . PRO A 1 239 ? 91.50380 107.87411 20.00966 1.000 49.75032 237 PRO A N 1
ATOM 3553 C CA . PRO A 1 239 ? 92.38830 107.23101 20.98452 1.000 50.43280 237 PRO A CA 1
ATOM 3554 C C . PRO A 1 239 ? 91.61342 106.35424 21.95736 1.000 51.21967 237 PRO A C 1
ATOM 3555 O O . PRO A 1 239 ? 90.39214 106.44798 22.09300 1.000 51.16136 237 PRO A O 1
ATOM 3566 N N . LYS A 1 240 ? 92.36065 105.48808 22.64587 1.000 52.69945 238 LYS A N 1
ATOM 3567 C CA . LYS A 1 240 ? 91.74365 104.56155 23.58962 1.000 54.42480 238 LYS A CA 1
ATOM 3568 C C . LYS A 1 240 ? 90.94173 105.30533 24.65204 1.000 56.28892 238 LYS A C 1
ATOM 3569 O O . LYS A 1 240 ? 89.85050 104.86916 25.03693 1.000 55.96163 238 LYS A O 1
ATOM 3573 N N . SER A 1 241 ? 91.47509 106.42114 25.15357 1.000 58.20731 239 SER A N 1
ATOM 3574 C CA . SER A 1 241 ? 90.79762 107.14734 26.22175 1.000 61.29569 239 SER A CA 1
ATOM 3575 C C . SER A 1 241 ? 89.40305 107.60463 25.80485 1.000 61.42289 239 SER A C 1
ATOM 3576 O O . SER A 1 241 ? 88.48471 107.63426 26.63313 1.000 62.99504 239 SER A O 1
ATOM 3584 N N . LEU A 1 242 ? 89.21886 107.95946 24.53192 1.000 60.05714 240 LEU A N 1
ATOM 3585 C CA . LEU A 1 242 ? 87.94626 108.52614 24.09532 1.000 58.73033 240 LEU A CA 1
ATOM 3586 C C . LEU A 1 242 ? 86.85032 107.47613 23.96076 1.000 56.28735 240 LEU A C 1
ATOM 3587 O O . LEU A 1 242 ? 85.66913 107.79743 24.13221 1.000 55.74895 240 LEU A O 1
ATOM 3603 N N . VAL A 1 243 ? 87.21375 106.22543 23.66941 1.000 55.71650 241 VAL A N 1
ATOM 3604 C CA . VAL A 1 243 ? 86.21911 105.21589 23.32852 1.000 56.07441 241 VAL A CA 1
ATOM 3605 C C . VAL A 1 243 ? 85.31338 104.87531 24.50570 1.000 55.59713 241 VAL A C 1
ATOM 3606 O O . VAL A 1 243 ? 84.22075 104.33337 24.30149 1.000 52.68501 241 VAL A O 1
ATOM 3619 N N . SER A 1 244 ? 85.72690 105.17901 25.73538 1.000 58.23958 242 SER A N 1
ATOM 3620 C CA . SER A 1 244 ? 84.95157 104.82071 26.91611 1.000 58.87070 242 SER A CA 1
ATOM 3621 C C . SER A 1 244 ? 84.24826 106.01562 27.55399 1.000 59.80210 242 SER A C 1
ATOM 3622 O O . SER A 1 244 ? 83.76670 105.90393 28.68696 1.000 60.27232 242 SER A O 1
ATOM 3630 N N . ASP A 1 245 ? 84.15953 107.14721 26.85321 1.000 59.36145 243 ASP A N 1
ATOM 3631 C CA . ASP A 1 245 ? 83.57813 108.37533 27.39665 1.000 61.73180 243 ASP A CA 1
ATOM 3632 C C . ASP A 1 245 ? 82.55342 108.91269 26.40565 1.000 62.19204 243 ASP A C 1
ATOM 3633 O O . ASP A 1 245 ? 82.87230 109.76878 25.56813 1.000 63.46867 243 ASP A O 1
ATOM 3642 N N . PRO A 1 246 ? 81.30792 108.42906 26.46573 1.000 62.08058 244 PRO A N 1
ATOM 3643 C CA . PRO A 1 246 ? 80.32331 108.83757 25.44693 1.000 61.72996 244 PRO A CA 1
ATOM 3644 C C . PRO A 1 246 ? 80.05495 110.33460 25.39549 1.000 63.49970 244 PRO A C 1
ATOM 3645 O O . PRO A 1 246 ? 79.91025 110.87841 24.29779 1.000 62.82073 244 PRO A O 1
ATOM 3656 N N . GLU A 1 247 ? 79.95238 111.01938 26.53598 1.000 66.53008 245 GLU A N 1
ATOM 3657 C CA . GLU A 1 247 ? 79.74989 112.46788 26.50822 1.000 70.07717 245 GLU A CA 1
ATOM 3658 C C . GLU A 1 247 ? 80.91467 113.16870 25.81424 1.000 68.19546 245 GLU A C 1
ATOM 3659 O O . GLU A 1 247 ? 80.72333 114.04892 24.95710 1.000 67.42537 245 GLU A O 1
ATOM 3671 N N . ARG A 1 248 ? 82.13782 112.78529 26.18078 1.000 67.47846 246 ARG A N 1
ATOM 3672 C CA . ARG A 1 248 ? 83.32416 113.38366 25.58369 1.000 69.43817 246 ARG A CA 1
ATOM 3673 C C . ARG A 1 248 ? 83.38858 113.09380 24.08947 1.000 65.77819 246 ARG A C 1
ATOM 3674 O O . ARG A 1 248 ? 83.75592 113.96802 23.29702 1.000 65.34971 246 ARG A O 1
ATOM 3695 N N . LEU A 1 249 ? 83.02546 111.87417 23.68334 1.000 62.67993 247 LEU A N 1
ATOM 3696 C CA . LEU A 1 249 ? 82.97471 111.55136 22.26029 1.000 61.95241 247 LEU A CA 1
ATOM 3697 C C . LEU A 1 249 ? 81.92288 112.38985 21.54310 1.000 59.52964 247 LEU A C 1
ATOM 3698 O O . LEU A 1 249 ? 82.15458 112.87146 20.42860 1.000 56.00681 247 LEU A O 1
ATOM 3714 N N . CYS A 1 250 ? 80.74870 112.54840 22.15702 1.000 61.56234 248 CYS A N 1
ATOM 3715 C CA . CYS A 1 250 ? 79.69905 113.37618 21.57554 1.000 63.27957 248 CYS A CA 1
ATOM 3716 C C . CYS A 1 250 ? 80.20715 114.78082 21.28930 1.000 64.26503 248 CYS A C 1
ATOM 3717 O O . CYS A 1 250 ? 79.92057 115.34858 20.22843 1.000 64.50168 248 CYS A O 1
ATOM 3725 N N . GLN A 1 251 ? 80.96567 115.36004 22.22268 1.000 64.60718 249 GLN A N 1
ATOM 3726 C CA . GLN A 1 251 ? 81.50582 116.69935 21.97891 1.000 66.04755 249 GLN A CA 1
ATOM 3727 C C . GLN A 1 251 ? 82.62160 116.68358 20.93468 1.000 62.72608 249 GLN A C 1
ATOM 3728 O O . GLN A 1 251 ? 82.71334 117.59677 20.10063 1.000 62.14351 249 GLN A O 1
ATOM 3742 N N . THR A 1 252 ? 83.49449 115.67434 20.97700 1.000 61.79580 250 THR A N 1
ATOM 3743 C CA . THR A 1 252 ? 84.59486 115.61313 20.02060 1.000 62.17347 250 THR A CA 1
ATOM 3744 C C . THR A 1 252 ? 84.06932 115.53239 18.59341 1.000 61.41684 250 THR A C 1
ATOM 3745 O O . THR A 1 252 ? 84.61105 116.17411 17.68560 1.000 62.13604 250 THR A O 1
ATOM 3756 N N . LEU A 1 253 ? 83.01474 114.74316 18.37636 1.000 59.52354 251 LEU A N 1
ATOM 3757 C CA . LEU A 1 253 ? 82.44197 114.62075 17.03982 1.000 57.79598 251 LEU A CA 1
ATOM 3758 C C . LEU A 1 253 ? 81.98740 115.97285 16.50393 1.000 60.34981 251 LEU A C 1
ATOM 3759 O O . LEU A 1 253 ? 82.09676 116.23941 15.30146 1.000 60.24670 251 LEU A O 1
ATOM 3775 N N . LYS A 1 254 ? 81.46888 116.83983 17.37560 1.000 62.22884 252 LYS A N 1
ATOM 3776 C CA . LYS A 1 254 ? 81.07295 118.17101 16.92901 1.000 64.70555 252 LYS A CA 1
ATOM 3777 C C . LYS A 1 254 ? 82.29235 119.04253 16.65471 1.000 65.24776 252 LYS A C 1
ATOM 3778 O O . LYS A 1 254 ? 82.36145 119.71847 15.62185 1.000 65.92753 252 LYS A O 1
ATOM 3786 N N . GLN A 1 255 ? 83.26796 119.04427 17.56756 1.000 66.13625 253 GLN A N 1
ATOM 3787 C CA . GLN A 1 255 ? 84.42997 119.91008 17.37944 1.000 68.55297 253 GLN A CA 1
ATOM 3788 C C . GLN A 1 255 ? 85.17106 119.57785 16.08763 1.000 66.60677 253 GLN A C 1
ATOM 3789 O O . GLN A 1 255 ? 85.58901 120.48233 15.35490 1.000 68.35182 253 GLN A O 1
ATOM 3803 N N . GLU A 1 256 ? 85.34715 118.29161 15.79242 1.000 63.53892 254 GLU A N 1
ATOM 3804 C CA . GLU A 1 256 ? 86.11022 117.85990 14.62788 1.000 63.99471 254 GLU A CA 1
ATOM 3805 C C . GLU A 1 256 ? 85.27953 117.78748 13.35267 1.000 63.07454 254 GLU A C 1
ATOM 3806 O O . GLU A 1 256 ? 85.79938 117.35539 12.31869 1.000 62.19115 254 GLU A O 1
ATOM 3818 N N . GLN A 1 257 ? 84.01217 118.19428 13.39497 1.000 63.38426 255 GLN A N 1
ATOM 3819 C CA . GLN A 1 257 ? 83.16814 118.24115 12.20174 1.000 63.17845 255 GLN A CA 1
ATOM 3820 C C . GLN A 1 257 ? 83.10280 116.87645 11.51551 1.000 60.02157 255 GLN A C 1
ATOM 3821 O O . GLN A 1 257 ? 83.24454 116.75907 10.29664 1.000 59.66736 255 GLN A O 1
ATOM 3825 N N . ILE A 1 258 ? 82.89126 115.83194 12.31802 1.000 57.36301 256 ILE A N 1
ATOM 3826 C CA . ILE A 1 258 ? 82.69905 114.49253 11.77608 1.000 53.86419 256 ILE A CA 1
ATOM 3827 C C . ILE A 1 258 ? 81.34769 114.42440 11.07628 1.000 52.39161 256 ILE A C 1
ATOM 3828 O O . ILE A 1 258 ? 80.35823 115.01017 11.53706 1.000 53.60020 256 ILE A O 1
ATOM 3844 N N . THR A 1 259 ? 81.29961 113.71462 9.94560 1.000 50.09267 257 THR A N 1
ATOM 3845 C CA . THR A 1 259 ? 80.07792 113.60164 9.16195 1.000 47.59792 257 THR A CA 1
ATOM 3846 C C . THR A 1 259 ? 79.53296 112.18368 9.04797 1.000 46.00541 257 THR A C 1
ATOM 3847 O O . THR A 1 259 ? 78.39072 112.01842 8.60359 1.000 46.66189 257 THR A O 1
ATOM 3858 N N . VAL A 1 260 ? 80.30082 111.16362 9.42261 1.000 44.19843 258 VAL A N 1
ATOM 3859 C CA . VAL A 1 260 ? 79.86678 109.77430 9.31389 1.000 43.70368 258 VAL A CA 1
ATOM 3860 C C . VAL A 1 260 ? 80.23929 109.04951 10.59849 1.000 45.79974 258 VAL A C 1
ATOM 3861 O O . VAL A 1 260 ? 81.39252 109.10724 11.03866 1.000 48.59753 258 VAL A O 1
ATOM 3874 N N . LEU A 1 261 ? 79.26763 108.35932 11.19290 1.000 44.85451 259 LEU A N 1
ATOM 3875 C CA . LEU A 1 261 ? 79.48207 107.60463 12.42008 1.000 44.48903 259 LEU A CA 1
ATOM 3876 C C . LEU A 1 261 ? 78.96976 106.18567 12.23263 1.000 45.20693 259 LEU A C 1
ATOM 3877 O O . LEU A 1 261 ? 77.78326 105.98177 11.95451 1.000 47.33660 259 LEU A O 1
ATOM 3893 N N . HIS A 1 262 ? 79.87011 105.21682 12.36199 1.000 43.59391 260 HIS A N 1
ATOM 3894 C CA . HIS A 1 262 ? 79.51796 103.81279 12.52126 1.000 41.43209 260 HIS A CA 1
ATOM 3895 C C . HIS A 1 262 ? 79.65106 103.45970 13.99839 1.000 40.86647 260 HIS A C 1
ATOM 3896 O O . HIS A 1 262 ? 80.67664 103.76244 14.61691 1.000 41.17911 260 HIS A O 1
ATOM 3910 N N . ALA A 1 263 ? 78.62183 102.83599 14.56525 1.000 40.27143 261 ALA A N 1
ATOM 3911 C CA . ALA A 1 263 ? 78.61829 102.54177 15.99436 1.000 42.40428 261 ALA A CA 1
ATOM 3912 C C . ALA A 1 263 ? 77.54432 101.50189 16.28864 1.000 43.83266 261 ALA A C 1
ATOM 3913 O O . ALA A 1 263 ? 76.86712 101.00634 15.38431 1.000 43.78578 261 ALA A O 1
ATOM 3920 N N . VAL A 1 264 ? 77.38656 101.18266 17.57127 1.000 43.43750 262 VAL A N 1
ATOM 3921 C CA . VAL A 1 264 ? 76.32562 100.28286 18.02087 1.000 44.53705 262 VAL A CA 1
ATOM 3922 C C . VAL A 1 264 ? 75.29433 101.10604 18.78704 1.000 45.36480 262 VAL A C 1
ATOM 3923 O O . VAL A 1 264 ? 75.62812 102.17313 19.32282 1.000 45.80520 262 VAL A O 1
ATOM 3936 N N . PRO A 1 265 ? 74.04001 100.65110 18.87239 1.000 46.50246 263 PRO A N 1
ATOM 3937 C CA . PRO A 1 265 ? 72.99629 101.49700 19.47949 1.000 48.22258 263 PRO A CA 1
ATOM 3938 C C . PRO A 1 265 ? 73.26772 101.89765 20.91844 1.000 49.88516 263 PRO A C 1
ATOM 3939 O O . PRO A 1 265 ? 72.91515 103.01672 21.30942 1.000 52.15050 263 PRO A O 1
ATOM 3950 N N . THR A 1 266 ? 73.85775 101.02078 21.73373 1.000 49.22491 264 THR A N 1
ATOM 3951 C CA . THR A 1 266 ? 74.06031 101.37535 23.13509 1.000 53.69918 264 THR A CA 1
ATOM 3952 C C . THR A 1 266 ? 74.95971 102.60013 23.25924 1.000 54.33248 264 THR A C 1
ATOM 3953 O O . THR A 1 266 ? 74.73622 103.45770 24.12127 1.000 56.71773 264 THR A O 1
ATOM 3964 N N . LEU A 1 267 ? 75.98243 102.70282 22.40725 1.000 50.90532 265 LEU A N 1
ATOM 3965 C CA . LEU A 1 267 ? 76.86151 103.86707 22.45119 1.000 50.82395 265 LEU A CA 1
ATOM 3966 C C . LEU A 1 267 ? 76.10759 105.13809 22.07451 1.000 49.87451 265 LEU A C 1
ATOM 3967 O O . LEU A 1 267 ? 76.20938 106.15891 22.76423 1.000 50.55960 265 LEU A O 1
ATOM 3983 N N . LEU A 1 268 ? 75.34687 105.09804 20.97619 1.000 48.17503 266 LEU A N 1
ATOM 3984 C CA . LEU A 1 268 ? 74.59998 106.27932 20.55341 1.000 49.47636 266 LEU A CA 1
ATOM 3985 C C . LEU A 1 268 ? 73.58969 106.70170 21.61229 1.000 50.86314 266 LEU A C 1
ATOM 3986 O O . LEU A 1 268 ? 73.39943 107.89785 21.85952 1.000 51.20815 266 LEU A O 1
ATOM 4002 N N . ALA A 1 269 ? 72.94226 105.73176 22.25817 1.000 52.09703 267 ALA A N 1
ATOM 4003 C CA . ALA A 1 269 ? 71.94099 106.03605 23.27096 1.000 55.11615 267 ALA A CA 1
ATOM 4004 C C . ALA A 1 269 ? 72.52102 106.77504 24.46750 1.000 57.30049 267 ALA A C 1
ATOM 4005 O O . ALA A 1 269 ? 71.75633 107.33755 25.25744 1.000 60.42043 267 ALA A O 1
ATOM 4012 N N . LEU A 1 270 ? 73.84310 106.78753 24.62409 1.000 55.78218 268 LEU A N 1
ATOM 4013 C CA . LEU A 1 270 ? 74.49017 107.47203 25.73454 1.000 56.96495 268 LEU A CA 1
ATOM 4014 C C . LEU A 1 270 ? 74.97242 108.87390 25.37713 1.000 56.77407 268 LEU A C 1
ATOM 4015 O O . LEU A 1 270 ? 75.61133 109.52332 26.20990 1.000 57.25195 268 LEU A O 1
ATOM 4031 N N . PHE A 1 271 ? 74.67983 109.35850 24.17130 1.000 57.22668 269 PHE A N 1
ATOM 4032 C CA . PHE A 1 271 ? 75.04363 110.72562 23.80747 1.000 58.77631 269 PHE A CA 1
ATOM 4033 C C . PHE A 1 271 ? 74.06834 111.70532 24.45330 1.000 60.81890 269 PHE A C 1
ATOM 4034 O O . PHE A 1 271 ? 72.85292 111.55531 24.29082 1.000 60.06973 269 PHE A O 1
ATOM 4051 N N . PRO A 1 272 ? 74.55368 112.71745 25.18025 1.000 64.41326 270 PRO A N 1
ATOM 4052 C CA . PRO A 1 272 ? 73.60996 113.64853 25.82153 1.000 68.16498 270 PRO A CA 1
ATOM 4053 C C . PRO A 1 272 ? 72.93611 114.58769 24.84023 1.000 71.02730 270 PRO A C 1
ATOM 4054 O O . PRO A 1 272 ? 71.74834 114.89492 25.00290 1.000 72.82772 270 PRO A O 1
ATOM 4065 N N . GLU A 1 273 ? 73.66282 115.06296 23.83275 1.000 69.87786 271 GLU A N 1
ATOM 4066 C CA . GLU A 1 273 ? 73.14249 116.01547 22.86462 1.000 71.10778 271 GLU A CA 1
ATOM 4067 C C . GLU A 1 273 ? 73.13978 115.39805 21.47210 1.000 67.88080 271 GLU A C 1
ATOM 4068 O O . GLU A 1 273 ? 73.72295 114.33781 21.23051 1.000 64.05108 271 GLU A O 1
ATOM 4080 N N . ASP A 1 274 ? 72.47379 116.08543 20.54947 1.000 69.15033 272 ASP A N 1
ATOM 4081 C CA . ASP A 1 274 ? 72.54833 115.73658 19.13958 1.000 68.22915 272 ASP A CA 1
ATOM 4082 C C . ASP A 1 274 ? 73.86924 116.21987 18.55180 1.000 68.69171 272 ASP A C 1
ATOM 4083 O O . ASP A 1 274 ? 74.44268 117.21983 18.99219 1.000 69.63627 272 ASP A O 1
ATOM 4092 N N . VAL A 1 275 ? 74.35635 115.48756 17.55661 1.000 68.09312 273 VAL A N 1
ATOM 4093 C CA . VAL A 1 275 ? 75.52462 115.89884 16.78081 1.000 69.82640 273 VAL A CA 1
ATOM 4094 C C . VAL A 1 275 ? 75.01749 116.28795 15.39635 1.000 73.01178 273 VAL A C 1
ATOM 4095 O O . VAL A 1 275 ? 74.89423 115.42313 14.51725 1.000 70.60091 273 VAL A O 1
ATOM 4108 N N . PRO A 1 276 ? 74.72309 117.56892 15.15275 1.000 79.29697 274 PRO A N 1
ATOM 4109 C CA . PRO A 1 276 ? 73.90006 117.91414 13.98147 1.000 79.48885 274 PRO A CA 1
ATOM 4110 C C . PRO A 1 276 ? 74.56690 117.64899 12.63981 1.000 73.73998 274 PRO A C 1
ATOM 4111 O O . PRO A 1 276 ? 73.85985 117.33750 11.67362 1.000 71.02691 274 PRO A O 1
ATOM 4122 N N . ASN A 1 277 ? 75.89325 117.74657 12.53953 1.000 118.31245 275 ASN A N 1
ATOM 4123 C CA . ASN A 1 277 ? 76.57386 117.63889 11.25472 1.000 71.16631 275 ASN A CA 1
ATOM 4124 C C . ASN A 1 277 ? 76.93659 116.20083 10.88670 1.000 68.27707 275 ASN A C 1
ATOM 4125 O O . ASN A 1 277 ? 77.85740 115.99016 10.08850 1.000 74.54955 275 ASN A O 1
ATOM 4136 N N . LEU A 1 278 ? 76.22284 115.21241 11.42331 1.000 66.80445 276 LEU A N 1
ATOM 4137 C CA . LEU A 1 278 ? 76.43952 113.81442 11.05314 1.000 63.39343 276 LEU A CA 1
ATOM 4138 C C . LEU A 1 278 ? 75.53104 113.49282 9.87153 1.000 59.65547 276 LEU A C 1
ATOM 4139 O O . LEU A 1 278 ? 74.31547 113.34644 10.02591 1.000 58.41133 276 LEU A O 1
ATOM 4155 N N . ARG A 1 279 ? 76.12523 113.40383 8.67979 1.000 57.50028 277 ARG A N 1
ATOM 4156 C CA . ARG A 1 279 ? 75.38803 112.96073 7.50195 1.000 55.61868 277 ARG A CA 1
ATOM 4157 C C . ARG A 1 279 ? 74.80375 111.57014 7.71306 1.000 52.90837 277 ARG A C 1
ATOM 4158 O O . ARG A 1 279 ? 73.58705 111.36640 7.62386 1.000 52.79448 277 ARG A O 1
ATOM 4179 N N . ILE A 1 280 ? 75.67234 110.59561 7.97734 1.000 49.70404 278 ILE A N 1
ATOM 4180 C CA . ILE A 1 280 ? 75.31876 109.18324 7.98519 1.000 47.94583 278 ILE A CA 1
ATOM 4181 C C . ILE A 1 280 ? 75.54928 108.62608 9.38222 1.000 45.57201 278 ILE A C 1
ATOM 4182 O O . ILE A 1 280 ? 76.57022 108.91693 10.01502 1.000 43.69983 278 ILE A O 1
ATOM 4198 N N . ILE A 1 281 ? 74.61261 107.80124 9.84550 1.000 44.61481 279 ILE A N 1
ATOM 4199 C CA . ILE A 1 281 ? 74.74451 107.05940 11.09550 1.000 45.08859 279 ILE A CA 1
ATOM 4200 C C . ILE 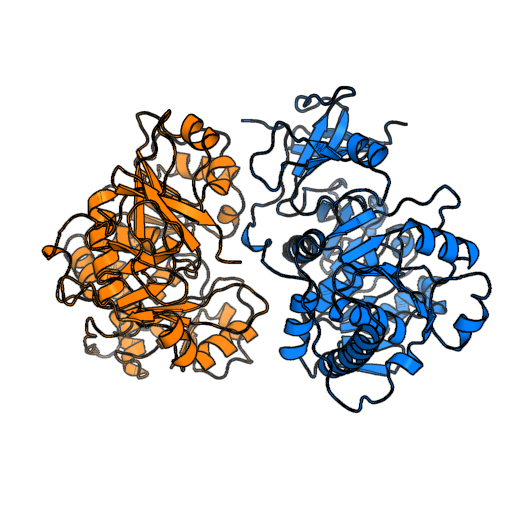A 1 281 ? 74.42039 105.60420 10.78812 1.000 45.00486 279 ILE A C 1
ATOM 4201 O O . ILE A 1 281 ? 73.27007 105.27451 10.47063 1.000 46.94449 279 ILE A O 1
ATOM 4217 N N . ASN A 1 282 ? 75.42552 104.73774 10.87426 1.000 42.90216 280 ASN A N 1
ATOM 4218 C CA . ASN A 1 282 ? 75.26633 103.31258 10.60750 1.000 41.51819 280 ASN A CA 1
ATOM 4219 C C . ASN A 1 282 ? 75.36757 102.55842 11.92677 1.000 40.75287 280 ASN A C 1
ATOM 4220 O O . ASN A 1 282 ? 76.44054 102.50297 12.53607 1.000 38.82035 280 ASN A O 1
ATOM 4231 N N . LEU A 1 283 ? 74.25523 101.98229 12.36569 1.000 42.47222 281 LEU A N 1
ATOM 4232 C CA . LEU A 1 283 ? 74.20622 101.23108 13.61372 1.000 43.83107 281 LEU A CA 1
ATOM 4233 C C . LEU A 1 283 ? 74.25778 99.74001 13.29441 1.000 43.82608 281 LEU A C 1
ATOM 4234 O O . LEU A 1 283 ? 73.33561 99.19548 12.67767 1.000 42.16453 281 LEU A O 1
ATOM 4250 N N . GLY A 1 284 ? 75.34960 99.08869 13.69622 1.000 44.49684 282 GLY A N 1
ATOM 4251 C CA . GLY A 1 284 ? 75.46768 97.65314 13.63342 1.000 46.70181 282 GLY A CA 1
ATOM 4252 C C . GLY A 1 284 ? 75.39566 97.01631 15.00861 1.000 49.73380 282 GLY A C 1
ATOM 4253 O O . GLY A 1 284 ? 75.07473 97.65822 16.01034 1.000 52.67330 282 GLY A O 1
ATOM 4257 N N . GLY A 1 285 ? 75.69238 95.71962 15.04124 1.000 50.17789 283 GLY A N 1
ATOM 4258 C CA . GLY A 1 285 ? 75.76274 95.00891 16.30225 1.000 52.26217 283 GLY A CA 1
ATOM 4259 C C . GLY A 1 285 ? 74.43993 94.43971 16.76882 1.000 55.68991 283 GLY A C 1
ATOM 4260 O O . GLY A 1 285 ? 74.32514 93.23782 17.02565 1.000 57.61979 283 GLY A O 1
ATOM 4264 N N . GLU A 1 286 ? 73.43345 95.29882 16.89730 1.000 55.74056 284 GLU A N 1
ATOM 4265 C CA . GLU A 1 286 ? 72.13146 94.87735 17.38899 1.000 57.03996 284 GLU A CA 1
ATOM 4266 C C . GLU A 1 286 ? 71.05997 95.74272 16.74617 1.000 53.58384 284 GLU A C 1
ATOM 4267 O O . GLU A 1 286 ? 71.32817 96.84820 16.26923 1.000 48.58084 284 GLU A O 1
ATOM 4279 N N . MET A 1 287 ? 69.84019 95.21374 16.71938 1.000 76.99799 285 MET A N 1
ATOM 4280 C CA . MET A 1 287 ? 68.71788 95.96320 16.17461 1.000 73.28820 285 MET A CA 1
ATOM 4281 C C . MET A 1 287 ? 68.47550 97.20904 17.02146 1.000 61.86673 285 MET A C 1
ATOM 4282 O O . MET A 1 287 ? 68.57457 97.17385 18.25049 1.000 82.61087 285 MET A O 1
ATOM 4296 N N . CYS A 1 288 ? 68.14418 98.30993 16.36325 1.000 57.38693 286 CYS A N 1
ATOM 4297 C CA . CYS A 1 288 ? 67.98415 99.58139 17.06354 1.000 55.63600 286 CYS A CA 1
ATOM 4298 C C . CYS A 1 288 ? 66.64119 99.63020 17.78646 1.000 57.10150 286 CYS A C 1
ATOM 4299 O O . CYS A 1 288 ? 65.61613 99.27153 17.19921 1.000 57.26411 286 CYS A O 1
ATOM 4307 N N . PRO A 1 289 ? 66.60209 100.06833 19.04509 1.000 58.64226 287 PRO A N 1
ATOM 4308 C CA . PRO A 1 289 ? 65.31677 100.19317 19.74131 1.000 61.17736 287 PRO A CA 1
ATOM 4309 C C . PRO A 1 289 ? 64.52536 101.40403 19.27010 1.000 62.24515 287 PRO A C 1
ATOM 4310 O O . PRO A 1 289 ? 65.07790 102.39348 18.78483 1.000 62.01864 287 PRO A O 1
ATOM 4321 N N . ASP A 1 290 ? 63.20177 101.31107 19.42961 1.000 63.37448 288 ASP A N 1
ATOM 4322 C CA . ASP A 1 290 ? 62.31364 102.34487 18.90460 1.000 65.17743 288 ASP A CA 1
ATOM 4323 C C . ASP A 1 290 ? 62.61775 103.71295 19.50950 1.000 65.31140 288 ASP A C 1
ATOM 4324 O O . ASP A 1 290 ? 62.58597 104.73066 18.80572 1.000 65.30436 288 ASP A O 1
ATOM 4333 N N . SER A 1 291 ? 62.89154 103.76286 20.81681 1.000 65.18131 289 SER A N 1
ATOM 4334 C CA . SER A 1 291 ? 63.15004 105.04294 21.47175 1.000 65.48670 289 SER A CA 1
ATOM 4335 C C . SER A 1 291 ? 64.34410 105.75223 20.84354 1.000 62.55334 289 SER A C 1
ATOM 4336 O O . SER A 1 291 ? 64.32009 106.97338 20.63521 1.000 63.64242 289 SER A O 1
ATOM 4344 N N . LEU A 1 292 ? 65.39857 105.00283 20.52518 1.000 59.11389 290 LEU A N 1
ATOM 4345 C CA . LEU A 1 292 ? 66.57758 105.61789 19.92880 1.000 57.96385 290 LEU A CA 1
ATOM 4346 C C . LEU A 1 292 ? 66.27699 106.12200 18.52054 1.000 56.75964 290 LEU A C 1
ATOM 4347 O O . LEU A 1 292 ? 66.78036 107.17593 18.11190 1.000 57.38695 290 LEU A O 1
ATOM 4363 N N . VAL A 1 293 ? 65.45009 105.39027 17.76735 1.000 55.81665 291 VAL A N 1
ATOM 4364 C CA . VAL A 1 293 ? 65.01709 105.86878 16.45622 1.000 56.01751 291 VAL A CA 1
ATOM 4365 C C . VAL A 1 293 ? 64.27797 107.19196 16.60265 1.000 60.62852 291 VAL A C 1
ATOM 4366 O O . VAL A 1 293 ? 64.55521 108.16393 15.88982 1.000 61.80901 291 VAL A O 1
ATOM 4379 N N . ASP A 1 294 ? 63.31491 107.24373 17.52632 1.000 62.67084 292 ASP A N 1
ATOM 4380 C CA . ASP A 1 294 ? 62.58356 108.48315 17.75930 1.000 67.33186 292 ASP A CA 1
ATOM 4381 C C . ASP A 1 294 ? 63.52114 109.61426 18.15142 1.000 65.41865 292 ASP A C 1
ATOM 4382 O O . ASP A 1 294 ? 63.24384 110.78239 17.85979 1.000 65.82213 292 ASP A O 1
ATOM 4391 N N . ARG A 1 295 ? 64.62936 109.29073 18.81513 1.000 72.62422 293 ARG A N 1
ATOM 4392 C CA . ARG A 1 295 ? 65.52996 110.33642 19.28527 1.000 66.94791 293 ARG A CA 1
ATOM 4393 C C . ARG A 1 295 ? 66.44386 110.84744 18.17410 1.000 64.50599 293 ARG A C 1
ATOM 4394 O O . ARG A 1 295 ? 66.74756 112.04495 18.12508 1.000 65.57256 293 ARG A O 1
ATOM 4415 N N . TRP A 1 296 ? 66.88390 109.96548 17.26945 1.000 60.52402 294 TRP A N 1
ATOM 4416 C CA . TRP A 1 296 ? 67.94224 110.30055 16.32507 1.000 57.64207 294 TRP A CA 1
ATOM 4417 C C . TRP A 1 296 ? 67.54026 110.29149 14.85531 1.000 55.87255 294 TRP A C 1
ATOM 4418 O O . TRP A 1 296 ? 68.32604 110.76088 14.02414 1.000 54.74631 294 TRP A O 1
ATOM 4439 N N . ALA A 1 297 ? 66.36679 109.76958 14.49797 1.000 57.37400 295 ALA A N 1
ATOM 4440 C CA . ALA A 1 297 ? 65.94916 109.72815 13.09394 1.000 57.29021 295 ALA A CA 1
ATOM 4441 C C . ALA A 1 297 ? 65.36905 111.08714 12.69701 1.000 59.07440 295 ALA A C 1
ATOM 4442 O O . ALA A 1 297 ? 64.17583 111.24755 12.43230 1.000 60.70772 295 ALA A O 1
ATOM 4449 N N . LEU A 1 298 ? 66.25318 112.07882 12.64410 1.000 59.65994 296 LEU A N 1
ATOM 4450 C CA . LEU A 1 298 ? 65.85439 113.45003 12.37218 1.000 62.19308 296 LEU A CA 1
ATOM 4451 C C . LEU A 1 298 ? 66.09512 113.79527 10.90830 1.000 60.07019 296 LEU A C 1
ATOM 4452 O O . LEU A 1 298 ? 66.85234 113.11126 10.21296 1.000 57.43034 296 LEU A O 1
ATOM 4468 N N . PRO A 1 299 ? 65.45597 114.85504 10.40073 1.000 61.07079 297 PRO A N 1
ATOM 4469 C CA . PRO A 1 299 ? 65.58790 115.16796 8.96575 1.000 60.91882 297 PRO A CA 1
ATOM 4470 C C . PRO A 1 299 ? 67.02182 115.34612 8.49358 1.000 60.39873 297 PRO A C 1
ATOM 4471 O O . PRO A 1 299 ? 67.31890 115.03411 7.33301 1.000 59.51507 297 PRO A O 1
ATOM 4482 N N . HIS A 1 300 ? 67.92160 115.83722 9.34358 1.000 60.24231 298 HIS A N 1
ATOM 4483 C CA . HIS A 1 300 ? 69.30475 116.06086 8.94243 1.000 59.53069 298 HIS A CA 1
ATOM 4484 C C . HIS A 1 300 ? 70.20745 114.86737 9.24054 1.000 57.45071 298 HIS A C 1
ATOM 4485 O O . HIS A 1 300 ? 71.43308 115.00000 9.16553 1.000 57.20024 298 HIS A O 1
ATOM 4499 N N . HIS A 1 301 ? 69.63154 113.70928 9.55858 1.000 56.66482 299 HIS A N 1
ATOM 4500 C CA . HIS A 1 301 ? 70.38097 112.48011 9.78254 1.000 53.95846 299 HIS A CA 1
ATOM 4501 C C . HIS A 1 301 ? 69.85275 111.39732 8.85451 1.000 53.65096 299 HIS A C 1
ATOM 4502 O O . HIS A 1 301 ? 68.63639 111.21487 8.73888 1.000 55.70912 299 HIS A O 1
ATOM 4517 N N . GLN A 1 302 ? 70.76225 110.68251 8.20194 1.000 52.57905 300 GLN A N 1
ATOM 4518 C CA . GLN A 1 302 ? 70.44115 109.42464 7.53802 1.000 52.41425 300 GLN A CA 1
ATOM 4519 C C . GLN A 1 302 ? 70.85441 108.29600 8.47673 1.000 51.15192 300 GLN A C 1
ATOM 4520 O O . GLN A 1 302 ? 72.04785 108.01781 8.63702 1.000 49.96872 300 GLN A O 1
ATOM 4534 N N . MET A 1 303 ? 69.86897 107.65088 9.09114 1.000 50.40620 301 MET A N 1
ATOM 4535 C CA . MET A 1 303 ? 70.09259 106.66865 10.14398 1.000 49.79811 301 MET A CA 1
ATOM 4536 C C . MET A 1 303 ? 69.83681 105.27786 9.58086 1.000 45.62394 301 MET A C 1
ATOM 4537 O O . MET A 1 303 ? 68.73754 104.99652 9.09187 1.000 46.60483 301 MET A O 1
ATOM 4551 N N . PHE A 1 304 ? 70.85486 104.42107 9.63871 1.000 44.36784 302 PHE A N 1
ATOM 4552 C CA . PHE A 1 304 ? 70.78948 103.07108 9.10378 1.000 43.97210 302 PHE A CA 1
ATOM 4553 C C . PHE A 1 304 ? 71.01305 102.04106 10.20366 1.000 45.65550 302 PHE A C 1
ATOM 4554 O O . PHE A 1 304 ? 71.63069 102.31855 11.23624 1.000 46.36134 302 PHE A O 1
ATOM 4571 N N . ASN A 1 305 ? 70.53808 100.82679 9.93688 1.000 45.79128 303 ASN A N 1
ATOM 4572 C CA . ASN A 1 305 ? 70.69958 99.68491 10.83070 1.000 45.57139 303 ASN A CA 1
ATOM 4573 C C . ASN A 1 305 ? 71.12895 98.49750 9.98408 1.000 43.75187 303 ASN A C 1
ATOM 4574 O O . ASN A 1 305 ? 70.38740 98.06994 9.09309 1.000 43.43655 303 ASN A O 1
ATOM 4585 N N . THR A 1 306 ? 72.33236 97.99057 10.23553 1.000 41.30265 304 THR A N 1
ATOM 4586 C CA . THR A 1 306 ? 72.89263 96.89214 9.46335 1.000 41.40527 304 THR A CA 1
ATOM 4587 C C . THR A 1 306 ? 72.89086 95.62151 10.30046 1.000 41.39464 304 THR A C 1
ATOM 4588 O O . THR A 1 306 ? 73.18112 95.65488 11.50044 1.000 43.71911 304 THR A O 1
ATOM 4599 N N . TYR A 1 307 ? 72.55278 94.50735 9.65654 1.000 39.78268 305 TYR A N 1
ATOM 4600 C CA . TYR A 1 307 ? 72.54438 93.19114 10.27969 1.000 38.81018 305 TYR A CA 1
ATOM 4601 C C . TYR A 1 307 ? 73.37559 92.24970 9.42243 1.000 37.12089 305 TYR A C 1
ATOM 4602 O O . TYR A 1 307 ? 73.36678 92.35373 8.19140 1.000 34.69875 305 TYR A O 1
ATOM 4620 N N . GLY A 1 308 ? 74.09265 91.33296 10.06837 1.000 36.24011 306 GLY A N 1
ATOM 4621 C CA . GLY A 1 308 ? 74.82482 90.31890 9.34732 1.000 38.29131 306 GLY A CA 1
ATOM 4622 C C . GLY A 1 308 ? 75.93158 89.67192 10.15357 1.000 37.44352 306 GLY A C 1
ATOM 4623 O O . GLY A 1 308 ? 76.58615 90.31524 10.97696 1.000 37.56023 306 GLY A O 1
ATOM 4627 N N . PRO A 1 309 ? 76.17078 88.38304 9.92148 1.000 37.47741 307 PRO A N 1
ATOM 4628 C CA . PRO A 1 309 ? 77.24966 87.69084 10.62886 1.000 37.40112 307 PRO A CA 1
ATOM 4629 C C . PRO A 1 309 ? 78.59567 87.89019 9.94968 1.000 37.11982 307 PRO A C 1
ATOM 4630 O O . PRO A 1 309 ? 78.68958 88.22902 8.76825 1.000 35.27427 307 PRO A O 1
ATOM 4641 N N . THR A 1 310 ? 79.65269 87.65940 10.73332 1.000 36.83857 308 THR A N 1
ATOM 4642 C CA . THR A 1 310 ? 81.00642 87.72738 10.19601 1.000 37.84375 308 THR A CA 1
ATOM 4643 C C . THR A 1 310 ? 81.18323 86.78302 9.01318 1.000 38.40574 308 THR A C 1
ATOM 4644 O O . THR A 1 310 ? 81.94128 87.08605 8.08368 1.000 38.95945 308 THR A O 1
ATOM 4655 N N . GLU A 1 311 ? 80.47940 85.64783 9.01943 1.000 37.19966 309 GLU A N 1
ATOM 4656 C CA . GLU A 1 311 ? 80.66837 84.62212 8.00186 1.000 36.56960 309 GLU A CA 1
ATOM 4657 C C . GLU A 1 311 ? 80.15363 85.03052 6.62446 1.000 36.22716 309 GLU A C 1
ATOM 4658 O O . GLU A 1 311 ? 80.36915 84.28423 5.66318 1.000 35.88126 309 GLU A O 1
ATOM 4670 N N . THR A 1 312 ? 79.46731 86.16854 6.49876 1.000 34.50812 310 THR A N 1
ATOM 4671 C CA . THR A 1 312 ? 79.05209 86.67564 5.19445 1.000 35.47766 310 THR A CA 1
ATOM 4672 C C . THR A 1 312 ? 79.57831 88.09124 4.96519 1.000 34.11066 310 THR A C 1
ATOM 4673 O O . THR A 1 312 ? 78.95493 88.89289 4.26610 1.000 35.18243 310 THR A O 1
ATOM 4684 N N . THR A 1 313 ? 80.73227 88.40171 5.55633 1.000 32.76301 311 THR A N 1
ATOM 4685 C CA . THR A 1 313 ? 81.46844 89.63095 5.27949 1.000 31.78504 311 THR A CA 1
ATOM 4686 C C . THR A 1 313 ? 80.75272 90.86400 5.81970 1.000 31.22590 311 THR A C 1
ATOM 4687 O O . THR A 1 313 ? 79.98863 91.52072 5.10290 1.000 28.45046 311 THR A O 1
ATOM 4698 N N . VAL A 1 314 ? 80.99169 91.16342 7.09746 1.000 32.07533 312 VAL A N 1
ATOM 4699 C CA . VAL A 1 314 ? 80.67817 92.45450 7.70304 1.000 34.29814 312 VAL A CA 1
ATOM 4700 C C . VAL A 1 314 ? 79.17524 92.64278 7.87887 1.000 35.61518 312 VAL A C 1
ATOM 4701 O O . VAL A 1 314 ? 78.68549 92.70096 9.01191 1.000 38.01340 312 VAL A O 1
ATOM 4714 N N . SER A 1 315 ? 78.43611 92.76565 6.77601 1.000 35.22171 313 SER A N 1
ATOM 4715 C CA . SER A 1 315 ? 76.99336 92.96798 6.83725 1.000 36.41405 313 SER A CA 1
ATOM 4716 C C . SER A 1 315 ? 76.30902 92.17058 5.73617 1.000 35.81404 313 SER A C 1
ATOM 4717 O O . SER A 1 315 ? 76.90857 91.85080 4.70807 1.000 35.01834 313 SER A O 1
ATOM 4725 N N . ALA A 1 316 ? 75.02610 91.87394 5.95761 1.000 36.38197 314 ALA A N 1
ATOM 4726 C CA . ALA A 1 316 ? 74.21775 91.13438 4.99452 1.000 33.99554 314 ALA A CA 1
ATOM 4727 C C . ALA A 1 316 ? 72.90545 91.81221 4.63670 1.000 35.49524 314 ALA A C 1
ATOM 4728 O O . ALA A 1 316 ? 72.37102 91.53907 3.55311 1.000 35.42601 314 ALA A O 1
ATOM 4735 N N . SER A 1 317 ? 72.36425 92.67106 5.49610 1.000 36.92573 315 SER A N 1
ATOM 4736 C CA . SER A 1 317 ? 71.14124 93.39490 5.18828 1.000 39.79333 315 SER A CA 1
ATOM 4737 C C . SER A 1 317 ? 71.20623 94.76135 5.84953 1.000 40.03155 315 SER A C 1
ATOM 4738 O O . SER A 1 317 ? 71.93468 94.96988 6.82488 1.000 40.84657 315 SER A O 1
ATOM 4746 N N . LEU A 1 318 ? 70.40757 95.68372 5.32346 1.000 40.81970 316 LEU A N 1
ATOM 4747 C CA . LEU A 1 318 ? 70.47761 97.08077 5.71788 1.000 43.78155 316 LEU A CA 1
ATOM 4748 C C . LEU A 1 318 ? 69.07996 97.67586 5.70121 1.000 46.26777 316 LEU A C 1
ATOM 4749 O O . LEU A 1 318 ? 68.29630 97.41844 4.78205 1.000 45.72369 316 LEU A O 1
ATOM 4765 N N . GLU A 1 319 ? 68.77985 98.48091 6.71924 1.000 47.57514 317 GLU A N 1
ATOM 4766 C CA . GLU A 1 319 ? 67.46958 99.09017 6.89153 1.000 51.15224 317 GLU A CA 1
ATOM 4767 C C . GLU A 1 319 ? 67.64332 100.58223 7.12359 1.000 51.40405 317 GLU A C 1
ATOM 4768 O O . GLU A 1 319 ? 68.50891 100.99676 7.89738 1.000 51.09226 317 GLU A O 1
ATOM 4780 N N . LEU A 1 320 ? 66.82773 101.38745 6.44679 1.000 52.55230 318 LEU A N 1
ATOM 4781 C CA . LEU A 1 320 ? 66.76038 102.81827 6.71808 1.000 54.42557 318 LEU A CA 1
ATOM 4782 C C . LEU A 1 320 ? 65.75120 103.04725 7.83901 1.000 55.68569 318 LEU A C 1
ATOM 4783 O O . LEU A 1 320 ? 64.57323 102.70096 7.69805 1.000 56.36383 318 LEU A O 1
ATOM 4799 N N . LEU A 1 321 ? 66.21008 103.62378 8.94597 1.000 56.32462 319 LEU A N 1
ATOM 4800 C CA . LEU A 1 321 ? 65.35848 103.85427 10.10476 1.000 58.95245 319 LEU A CA 1
ATOM 4801 C C . LEU A 1 321 ? 64.62731 105.18415 9.97654 1.000 61.77197 319 LEU A C 1
ATOM 4802 O O . LEU A 1 321 ? 65.19143 106.17426 9.50151 1.000 62.28675 319 LEU A O 1
ATOM 4818 N N . GLU A 1 322 ? 63.36472 105.19822 10.40031 1.000 62.87676 320 GLU A N 1
ATOM 4819 C CA . GLU A 1 322 ? 62.55098 106.40410 10.34925 1.000 65.46411 320 GLU A CA 1
ATOM 4820 C C . GLU A 1 322 ? 61.55022 106.38776 11.49425 1.000 65.62599 320 GLU A C 1
ATOM 4821 O O . GLU A 1 322 ? 61.01686 105.33436 11.85364 1.000 64.55122 320 GLU A O 1
ATOM 4833 N N . ARG A 1 323 ? 61.30297 107.56823 12.05477 1.000 67.56940 321 ARG A N 1
ATOM 4834 C CA . ARG A 1 323 ? 60.38267 107.70308 13.17366 1.000 70.83955 321 ARG A CA 1
ATOM 4835 C C . ARG A 1 323 ? 59.00368 107.17531 12.79930 1.000 72.36567 321 ARG A C 1
ATOM 4836 O O . ARG A 1 323 ? 58.41616 107.59011 11.79586 1.000 72.05043 321 ARG A O 1
ATOM 4857 N N . GLY A 1 324 ? 58.48682 106.25497 13.61338 1.000 73.07249 322 GLY A N 1
ATOM 4858 C CA . GLY A 1 324 ? 57.18076 105.67879 13.39554 1.000 74.59434 322 GLY A CA 1
ATOM 4859 C C . GLY A 1 324 ? 57.17362 104.38288 12.61330 1.000 72.26391 322 GLY A C 1
ATOM 4860 O O . GLY A 1 324 ? 56.20484 103.62185 12.71401 1.000 72.92450 322 GLY A O 1
ATOM 4864 N N . LYS A 1 325 ? 58.21800 104.11100 11.83317 1.000 69.29673 323 LYS A N 1
ATOM 4865 C CA . LYS A 1 325 ? 58.29861 102.87180 11.07050 1.000 67.55506 323 LYS A CA 1
ATOM 4866 C C . LYS A 1 325 ? 58.88344 101.77519 11.94988 1.000 64.79004 323 LYS A C 1
ATOM 4867 O O . LYS A 1 325 ? 59.99058 101.94884 12.47711 1.000 62.77714 323 LYS A O 1
ATOM 4886 N N . PRO A 1 326 ? 58.20377 100.64040 12.12416 1.000 64.87320 324 PRO A N 1
ATOM 4887 C CA . PRO A 1 326 ? 58.76356 99.57983 12.97156 1.000 64.02588 324 PRO A CA 1
ATOM 4888 C C . PRO A 1 326 ? 60.11834 99.12151 12.45569 1.000 60.72585 324 PRO A C 1
ATOM 4889 O O . PRO A 1 326 ? 60.35240 99.04806 11.24830 1.000 60.80628 324 PRO A O 1
ATOM 4900 N N . VAL A 1 327 ? 61.01127 98.81027 13.38798 1.000 59.58536 325 VAL A N 1
ATOM 4901 C CA . VAL A 1 327 ? 62.38304 98.45507 13.04642 1.000 56.68739 325 VAL A CA 1
ATOM 4902 C C . VAL A 1 327 ? 62.43017 97.00705 12.58347 1.000 56.40103 325 VAL A C 1
ATOM 4903 O O . VAL A 1 327 ? 61.88845 96.10973 13.23963 1.000 58.09362 325 VAL A O 1
ATOM 4916 N N . THR A 1 328 ? 63.09444 96.77844 11.45489 1.000 55.52646 326 THR A N 1
ATOM 4917 C CA . THR A 1 328 ? 63.37017 95.44102 10.95969 1.000 53.29506 326 THR A CA 1
ATOM 4918 C C . THR A 1 328 ? 64.82092 95.41121 10.51009 1.000 48.68036 326 THR A C 1
ATOM 4919 O O . THR A 1 328 ? 65.50885 96.43564 10.50297 1.000 46.96697 326 THR A O 1
ATOM 4930 N N . ILE A 1 329 ? 65.29347 94.22005 10.12963 1.000 48.20109 327 ILE A N 1
ATOM 4931 C CA . ILE A 1 329 ? 66.65201 94.10371 9.60542 1.000 47.54133 327 ILE A CA 1
ATOM 4932 C C . ILE A 1 329 ? 66.76820 94.58886 8.16956 1.000 45.23023 327 ILE A C 1
ATOM 4933 O O . ILE A 1 329 ? 67.87172 94.57091 7.61070 1.000 44.82290 327 ILE A O 1
ATOM 4949 N N . GLY A 1 330 ? 65.66978 95.02514 7.55498 1.000 45.41712 328 GLY A N 1
ATOM 4950 C CA . GLY A 1 330 ? 65.71053 95.52668 6.19212 1.000 45.21141 328 GLY A CA 1
ATOM 4951 C C . GLY A 1 330 ? 65.80107 94.42132 5.15237 1.000 43.75816 328 GLY A C 1
ATOM 4952 O O . GLY A 1 330 ? 65.51600 93.24649 5.40914 1.000 43.61655 328 GLY A O 1
ATOM 4956 N N . LYS A 1 331 ? 66.20574 94.82066 3.94702 1.000 42.96989 329 LYS A N 1
ATOM 4957 C CA . LYS A 1 331 ? 66.36124 93.89912 2.83318 1.000 41.67389 329 LYS A CA 1
ATOM 4958 C C . LYS A 1 331 ? 67.83041 93.56988 2.61273 1.000 38.23276 329 LYS A C 1
ATOM 4959 O O . LYS A 1 331 ? 68.71737 94.33434 3.00464 1.000 34.81777 329 LYS A O 1
ATOM 4978 N N . PRO A 1 332 ? 68.12670 92.42560 1.99516 1.000 37.77251 330 PRO A N 1
ATOM 4979 C CA . PRO A 1 332 ? 69.52859 92.06118 1.76200 1.000 36.44800 330 PRO A CA 1
ATOM 4980 C C . PRO A 1 332 ? 70.26774 93.14199 0.98916 1.000 34.59020 330 PRO A C 1
ATOM 4981 O O . PRO A 1 332 ? 69.68045 93.88838 0.20199 1.000 35.13776 330 PRO A O 1
ATOM 4992 N N . LEU A 1 333 ? 71.57849 93.21828 1.22485 1.000 31.16025 331 LEU A N 1
ATOM 4993 C CA . LEU A 1 333 ? 72.42370 94.09313 0.43595 1.000 32.36935 331 LEU A CA 1
ATOM 4994 C C . LEU A 1 333 ? 72.44261 93.61663 -1.01593 1.000 32.54034 331 LEU A C 1
ATOM 4995 O O . LEU A 1 333 ? 72.17249 92.44658 -1.29868 1.000 30.78420 331 LEU A O 1
ATOM 5011 N N . PRO A 1 334 ? 72.77320 94.50346 -1.95088 1.000 27.74639 332 PRO A N 1
ATOM 5012 C CA . PRO A 1 334 ? 72.81468 94.10629 -3.36493 1.000 34.05825 332 PRO A CA 1
ATOM 5013 C C . PRO A 1 334 ? 73.61236 92.82897 -3.58749 1.000 32.79346 332 PRO A C 1
ATOM 5014 O O . PRO A 1 334 ? 74.75424 92.69691 -3.13868 1.000 33.77328 332 PRO A O 1
ATOM 5025 N N . ASN A 1 335 ? 72.99465 91.88308 -4.29162 1.000 33.11041 333 ASN A N 1
ATOM 5026 C CA . ASN A 1 335 ? 73.55491 90.59252 -4.68228 1.000 34.20716 333 ASN A CA 1
ATOM 5027 C C . ASN A 1 335 ? 73.60700 89.61500 -3.51231 1.000 35.70407 333 ASN A C 1
ATOM 5028 O O . ASN A 1 335 ? 73.98001 88.45309 -3.72163 1.000 37.20862 333 ASN A O 1
ATOM 5039 N N . TYR A 1 336 ? 73.24688 90.03166 -2.30060 1.000 36.07867 334 TYR A N 1
ATOM 5040 C CA . TYR A 1 336 ? 73.02195 89.09236 -1.21522 1.000 36.39323 334 TYR A CA 1
ATOM 5041 C C . TYR A 1 336 ? 71.63220 88.48310 -1.35196 1.000 38.27414 334 TYR A C 1
ATOM 5042 O O . TYR A 1 336 ? 70.76561 89.00318 -2.05857 1.000 39.50744 334 TYR A O 1
ATOM 5060 N N . GLY A 1 337 ? 71.41066 87.38742 -0.63606 1.000 40.34487 335 GLY A N 1
ATOM 5061 C CA . GLY A 1 337 ? 70.09432 86.77970 -0.61171 1.000 41.06191 335 GLY A CA 1
ATOM 5062 C C . GLY A 1 337 ? 69.87768 86.01417 0.67269 1.000 40.45302 335 GLY A C 1
ATOM 5063 O O . GLY A 1 337 ? 70.82831 85.57870 1.32880 1.000 37.80442 335 GLY A O 1
ATOM 5067 N N . MET A 1 338 ? 68.60244 85.84005 1.01585 1.000 42.25513 336 MET A N 1
ATOM 5068 C CA . MET A 1 338 ? 68.21552 85.18370 2.25443 1.000 43.64625 336 MET A CA 1
ATOM 5069 C C . MET A 1 338 ? 67.06606 84.22517 1.99406 1.000 44.49353 336 MET A C 1
ATOM 5070 O O . MET A 1 338 ? 66.19993 84.48028 1.15351 1.000 45.43307 336 MET A O 1
ATOM 5084 N N . LEU A 1 339 ? 67.07223 83.11369 2.72415 1.000 45.11482 337 LEU A N 1
ATOM 5085 C CA . LEU A 1 339 ? 65.96459 82.16605 2.67930 1.000 49.68359 337 LEU A CA 1
ATOM 5086 C C . LEU A 1 339 ? 65.88339 81.45879 4.02721 1.000 50.13502 337 LEU A C 1
ATOM 5087 O O . LEU A 1 339 ? 66.65915 81.73966 4.94303 1.000 47.35768 337 LEU A O 1
ATOM 5103 N N . VAL A 1 340 ? 64.92779 80.54052 4.15194 1.000 52.98963 338 VAL A N 1
ATOM 5104 C CA . VAL A 1 340 ? 64.65870 79.86213 5.41518 1.000 55.89511 338 VAL A CA 1
ATOM 5105 C C . VAL A 1 340 ? 64.52061 78.37128 5.14742 1.000 57.72328 338 VAL A C 1
ATOM 5106 O O . VAL A 1 340 ? 63.81942 77.96674 4.21357 1.000 60.60399 338 VAL A O 1
ATOM 5119 N N . ILE A 1 341 ? 65.16273 77.55555 5.98446 1.000 58.33212 339 ILE A N 1
ATOM 5120 C CA . ILE A 1 341 ? 65.11313 76.10498 5.84468 1.000 60.69783 339 ILE A CA 1
ATOM 5121 C C . ILE A 1 341 ? 64.67417 75.49447 7.17004 1.000 65.58381 339 ILE A C 1
ATOM 5122 O O . ILE A 1 341 ? 64.51570 76.18395 8.17551 1.000 63.78636 339 ILE A O 1
ATOM 5138 N N . ASN A 1 342 ? 64.47784 74.17911 7.15787 1.000 70.30526 340 ASN A N 1
ATOM 5139 C CA . ASN A 1 342 ? 64.14146 73.43444 8.35986 1.000 76.30606 340 ASN A CA 1
ATOM 5140 C C . ASN A 1 342 ? 65.34530 72.60104 8.79620 1.000 80.49314 340 ASN A C 1
ATOM 5141 O O . ASN A 1 342 ? 66.45317 72.74060 8.26450 1.000 79.62345 340 ASN A O 1
ATOM 5152 N N . SER A 1 343 ? 65.11864 71.71427 9.76746 1.000 85.11730 341 SER A N 1
ATOM 5153 C CA . SER A 1 343 ? 66.20799 70.93382 10.33985 1.000 87.22739 341 SER A CA 1
ATOM 5154 C C . SER A 1 343 ? 66.89415 70.04070 9.31432 1.000 82.94852 341 SER A C 1
ATOM 5155 O O . SER A 1 343 ? 68.04404 69.64452 9.53160 1.000 82.09852 341 SER A O 1
ATOM 5163 N N . GLU A 1 344 ? 66.22577 69.71510 8.20643 1.000 112.16395 342 GLU A N 1
ATOM 5164 C CA . GLU A 1 344 ? 66.77261 68.81407 7.19787 1.000 82.40029 342 GLU A CA 1
ATOM 5165 C C . GLU A 1 344 ? 67.03306 69.51168 5.86401 1.000 78.78765 342 GLU A C 1
ATOM 5166 O O . GLU A 1 344 ? 66.93504 68.89050 4.80310 1.000 85.17784 342 GLU A O 1
ATOM 5178 N N . ARG A 1 345 ? 67.36958 70.79882 5.90130 1.000 75.22371 343 ARG A N 1
ATOM 5179 C CA . ARG A 1 345 ? 67.80823 71.52477 4.71029 1.000 72.39997 343 ARG A CA 1
ATOM 5180 C C . ARG A 1 345 ? 66.76082 71.47800 3.59834 1.000 71.48207 343 ARG A C 1
ATOM 5181 O O . ARG A 1 345 ? 67.05394 71.13538 2.45127 1.000 71.33798 343 ARG A O 1
ATOM 5202 N N . GLU A 1 346 ? 65.52818 71.83744 3.94365 1.000 71.43396 344 GLU A N 1
ATOM 5203 C CA . GLU A 1 346 ? 64.43417 71.91881 2.98402 1.000 72.96015 344 GLU A CA 1
ATOM 5204 C C . GLU A 1 346 ? 63.86412 73.32938 3.00434 1.000 72.65709 344 GLU A C 1
ATOM 5205 O O . GLU A 1 346 ? 63.62523 73.89018 4.07885 1.000 75.55791 344 GLU A O 1
ATOM 5217 N N . LEU A 1 347 ? 63.64763 73.89751 1.82051 1.000 71.77909 345 LEU A N 1
ATOM 5218 C CA . LEU A 1 347 ? 63.15163 75.26362 1.72460 1.000 71.36319 345 LEU A CA 1
ATOM 5219 C C . LEU A 1 347 ? 61.72674 75.34505 2.25517 1.000 71.90629 345 LEU A C 1
ATOM 5220 O O . LEU A 1 347 ? 60.85423 74.57181 1.84831 1.000 74.58576 345 LEU A O 1
ATOM 5236 N N . LEU A 1 348 ? 61.49207 76.28687 3.16194 1.000 69.84135 346 LEU A N 1
ATOM 5237 C CA . LEU A 1 348 ? 60.17984 76.46578 3.76074 1.000 70.78180 346 LEU A CA 1
ATOM 5238 C C . LEU A 1 348 ? 59.34969 77.44724 2.94512 1.000 70.04074 346 LEU A C 1
ATOM 5239 O O . LEU A 1 348 ? 59.87579 78.37695 2.32724 1.000 67.34805 346 LEU A O 1
ATOM 5255 N N . GLU A 1 349 ? 58.03842 77.22945 2.95273 1.000 72.03581 347 GLU A N 1
ATOM 5256 C CA . GLU A 1 349 ? 57.11871 78.16250 2.32572 1.000 71.92608 347 GLU A CA 1
ATOM 5257 C C . GLU A 1 349 ? 57.06549 79.46166 3.12645 1.000 70.57527 347 GLU A C 1
ATOM 5258 O O . GLU A 1 349 ? 57.37496 79.50234 4.32112 1.000 68.73934 347 GLU A O 1
ATOM 5270 N N . GLN A 1 350 ? 56.66344 80.53501 2.45084 1.000 69.12675 348 GLN A N 1
ATOM 5271 C CA . GLN A 1 350 ? 56.58981 81.83748 3.09902 1.000 68.39415 348 GLN A CA 1
ATOM 5272 C C . GLN A 1 350 ? 55.64661 81.77705 4.29368 1.000 70.79112 348 GLN A C 1
ATOM 5273 O O . GLN A 1 350 ? 54.50931 81.31113 4.17825 1.000 73.47008 348 GLN A O 1
ATOM 5287 N N . GLY A 1 351 ? 56.12725 82.24861 5.44567 1.000 69.13121 349 GLY A N 1
ATOM 5288 C CA . GLY A 1 351 ? 55.35272 82.29439 6.66863 1.000 70.73117 349 GLY A CA 1
ATOM 5289 C C . GLY A 1 351 ? 55.79763 81.29144 7.71042 1.000 70.71672 349 GLY A C 1
ATOM 5290 O O . GLY A 1 351 ? 55.54809 81.50032 8.90711 1.000 71.42983 349 GLY A O 1
ATOM 5294 N N . GLU A 1 352 ? 56.42787 80.20035 7.28803 1.000 69.55267 350 GLU A N 1
ATOM 5295 C CA . GLU A 1 352 ? 56.88183 79.17256 8.20954 1.000 69.76891 350 GLU A CA 1
ATOM 5296 C C . GLU A 1 352 ? 58.21127 79.57171 8.83854 1.000 66.34541 350 GLU A C 1
ATOM 5297 O O . GLU A 1 352 ? 59.01674 80.29202 8.24183 1.000 64.68029 350 GLU A O 1
ATOM 5309 N N . THR A 1 353 ? 58.43786 79.08686 10.05539 1.000 66.28725 351 THR A N 1
ATOM 5310 C CA . THR A 1 353 ? 59.61703 79.44373 10.82990 1.000 63.86019 351 THR A CA 1
ATOM 5311 C C . THR A 1 353 ? 60.70523 78.39446 10.64907 1.000 63.18435 351 THR A C 1
ATOM 5312 O O . THR A 1 353 ? 60.43143 77.19051 10.65068 1.000 65.30783 351 THR A O 1
ATOM 5323 N N . GLY A 1 354 ? 61.93723 78.86013 10.51149 1.000 60.06810 352 GLY A N 1
ATOM 5324 C CA . GLY A 1 354 ? 63.06099 77.96269 10.37906 1.000 58.83883 352 GLY A CA 1
ATOM 5325 C C . GLY A 1 354 ? 64.36584 78.70389 10.55077 1.000 55.89543 352 GLY A C 1
ATOM 5326 O O . GLY A 1 354 ? 64.39802 79.82925 11.04891 1.000 54.83536 352 GLY A O 1
ATOM 5330 N N . GLU A 1 355 ? 65.44758 78.06016 10.12425 1.000 55.26257 353 GLU A N 1
ATOM 5331 C CA . GLU A 1 355 ? 66.76634 78.67029 10.19286 1.000 54.46748 353 GLU A CA 1
ATOM 5332 C C . GLU A 1 355 ? 66.98000 79.60147 9.00683 1.000 53.00125 353 GLU A C 1
ATOM 5333 O O . GLU A 1 355 ? 66.73607 79.22315 7.85421 1.000 54.09956 353 GLU A O 1
ATOM 5345 N N . LEU A 1 356 ? 67.43265 80.81872 9.30060 1.000 50.72282 354 LEU A N 1
ATOM 5346 C CA . LEU A 1 356 ? 67.75678 81.79893 8.27512 1.000 50.70679 354 LEU A CA 1
ATOM 5347 C C . LEU A 1 356 ? 69.10841 81.47696 7.64763 1.000 48.76524 354 LEU A C 1
ATOM 5348 O O . LEU A 1 356 ? 70.09856 81.27018 8.35599 1.000 48.11292 354 LEU A O 1
ATOM 5364 N N . CYS A 1 357 ? 69.14760 81.44209 6.31791 1.000 47.80243 355 CYS A N 1
ATOM 5365 C CA . CYS A 1 357 ? 70.36639 81.20065 5.56351 1.000 46.60938 355 CYS A CA 1
ATOM 5366 C C . CYS A 1 357 ? 70.61826 82.36179 4.61331 1.000 43.57464 355 CYS A C 1
ATOM 5367 O O . CYS A 1 357 ? 69.67889 82.99788 4.12103 1.000 45.75706 355 CYS A O 1
ATOM 5375 N N . ILE A 1 358 ? 71.89987 82.61333 4.35212 1.000 40.44462 356 ILE A N 1
ATOM 5376 C CA . ILE A 1 358 ? 72.35441 83.72229 3.52277 1.000 38.01357 356 ILE A CA 1
ATOM 5377 C C . ILE A 1 358 ? 73.21164 83.16922 2.39252 1.000 37.39055 356 ILE A C 1
ATOM 5378 O O . ILE A 1 358 ? 74.00471 82.24353 2.59737 1.000 37.93306 356 ILE A O 1
ATOM 5394 N N . PHE A 1 359 ? 73.05010 83.74009 1.19953 1.000 36.94402 357 PHE A N 1
ATOM 5395 C CA . PHE A 1 359 ? 73.85559 83.36657 0.04539 1.000 36.82127 357 PHE A CA 1
ATOM 5396 C C . PHE A 1 359 ? 74.28787 84.62409 -0.69553 1.000 36.21452 357 PHE A C 1
ATOM 5397 O O . PHE A 1 359 ? 73.83065 85.73513 -0.40718 1.000 35.90719 357 PHE A O 1
ATOM 5414 N N . GLY A 1 360 ? 75.19376 84.43232 -1.65407 1.000 36.35310 358 GLY A N 1
ATOM 5415 C CA . GLY A 1 360 ? 75.75133 85.52048 -2.41950 1.000 35.03866 358 GLY A CA 1
ATOM 5416 C C . GLY A 1 360 ? 77.26373 85.45160 -2.48888 1.000 34.79216 358 GLY A C 1
ATOM 5417 O O . GLY A 1 360 ? 77.90448 84.62425 -1.83303 1.000 35.80879 358 GLY A O 1
ATOM 5421 N N . PRO A 1 361 ? 77.86882 86.33948 -3.28294 1.000 34.85453 359 PRO A N 1
ATOM 5422 C CA . PRO A 1 361 ? 79.32581 86.28964 -3.47802 1.000 34.33508 359 PRO A CA 1
ATOM 5423 C C . PRO A 1 361 ? 80.13746 86.69263 -2.25780 1.000 34.80963 359 PRO A C 1
ATOM 5424 O O . PRO A 1 361 ? 81.37050 86.61750 -2.30963 1.000 33.77785 359 PRO A O 1
ATOM 5435 N N . SER A 1 362 ? 79.50121 87.11854 -1.16796 1.000 35.43981 360 SER A N 1
ATOM 5436 C CA . SER A 1 362 ? 80.20744 87.50058 0.04627 1.000 35.08106 360 SER A CA 1
ATOM 5437 C C . SER A 1 362 ? 80.13455 86.43173 1.12907 1.000 36.14558 360 SER A C 1
ATOM 5438 O O . SER A 1 362 ? 80.51119 86.69799 2.27535 1.000 36.30243 360 SER A O 1
ATOM 5446 N N . VAL A 1 363 ? 79.64427 85.23758 0.80076 1.000 36.13872 361 VAL A N 1
ATOM 5447 C CA . VAL A 1 363 ? 79.70578 84.12509 1.73879 1.000 37.51896 361 VAL A CA 1
ATOM 5448 C C . VAL A 1 363 ? 81.15570 83.68379 1.87857 1.000 39.25934 361 VAL A C 1
ATOM 5449 O O . VAL A 1 363 ? 81.84895 83.43966 0.88116 1.000 39.84136 361 VAL A O 1
ATOM 5462 N N . ALA A 1 364 ? 81.62135 83.58987 3.12104 1.000 37.83352 362 ALA A N 1
ATOM 5463 C CA . ALA A 1 364 ? 83.02614 83.34074 3.39261 1.000 36.66220 362 ALA A CA 1
ATOM 5464 C C . ALA A 1 364 ? 83.46353 81.98586 2.84627 1.000 36.50129 362 ALA A C 1
ATOM 5465 O O . ALA A 1 364 ? 82.65009 81.11270 2.53168 1.000 35.69312 362 ALA A O 1
ATOM 5472 N N . GLN A 1 365 ? 84.78512 81.82091 2.74644 1.000 36.81427 363 GLN A N 1
ATOM 5473 C CA . GLN A 1 365 ? 85.35456 80.53998 2.34465 1.000 39.67775 363 GLN A CA 1
ATOM 5474 C C . GLN A 1 365 ? 84.97344 79.43570 3.32261 1.000 42.63835 363 GLN A C 1
ATOM 5475 O O . GLN A 1 365 ? 84.73438 78.29262 2.91602 1.000 44.79655 363 GLN A O 1
ATOM 5489 N N . GLY A 1 366 ? 84.91705 79.75523 4.61199 1.000 41.92314 364 GLY A N 1
ATOM 5490 C CA . GLY A 1 366 ? 84.59113 78.80020 5.64714 1.000 43.99298 364 GLY A CA 1
ATOM 5491 C C . GLY A 1 366 ? 85.42904 79.05720 6.88279 1.000 45.22528 364 GLY A C 1
ATOM 5492 O O . GLY A 1 366 ? 85.98834 80.13922 7.05454 1.000 45.27933 364 GLY A O 1
ATOM 5496 N N . TYR A 1 367 ? 85.51132 78.05404 7.75445 1.000 45.17783 365 TYR A N 1
ATOM 5497 C CA . TYR A 1 367 ? 86.31616 78.14680 8.96694 1.000 46.57494 365 TYR A CA 1
ATOM 5498 C C . TYR A 1 367 ? 87.67934 77.51216 8.72219 1.000 47.45369 365 TYR A C 1
ATOM 5499 O O . TYR A 1 367 ? 87.76779 76.40587 8.17993 1.000 49.44447 365 TYR A O 1
ATOM 5517 N N . LEU A 1 368 ? 88.73304 78.19944 9.15280 1.000 47.41436 366 LEU A N 1
ATOM 5518 C CA . LEU A 1 368 ? 90.09361 77.78210 8.83636 1.000 48.85955 366 LEU A CA 1
ATOM 5519 C C . LEU A 1 368 ? 90.41601 76.45555 9.51345 1.000 50.73919 366 LEU A C 1
ATOM 5520 O O . LEU A 1 368 ? 90.30392 76.32860 10.73766 1.000 51.24368 366 LEU A O 1
ATOM 5536 N N . GLY A 1 369 ? 90.83225 75.47382 8.71503 1.000 53.04321 367 GLY A N 1
ATOM 5537 C CA . GLY A 1 369 ? 91.29792 74.20692 9.24674 1.000 56.47855 367 GLY A CA 1
ATOM 5538 C C . GLY A 1 369 ? 90.25900 73.40162 9.99135 1.000 58.23670 367 GLY A C 1
ATOM 5539 O O . GLY A 1 369 ? 90.61954 72.52029 10.77607 1.000 60.63949 367 GLY A O 1
ATOM 5543 N N . ARG A 1 370 ? 88.97474 73.67233 9.76674 1.000 58.07067 368 ARG A N 1
ATOM 5544 C CA . ARG A 1 370 ? 87.87898 72.95823 10.42434 1.000 59.82511 368 ARG A CA 1
ATOM 5545 C C . ARG A 1 370 ? 86.87139 72.54381 9.35783 1.000 58.66728 368 ARG A C 1
ATOM 5546 O O . ARG A 1 370 ? 85.77451 73.10752 9.26157 1.000 56.28014 368 ARG A O 1
ATOM 5567 N N . PRO A 1 371 ? 87.22062 71.55386 8.52898 1.000 60.01160 369 PRO A N 1
ATOM 5568 C CA . PRO A 1 371 ? 86.35016 71.21992 7.38769 1.000 60.14142 369 PRO A CA 1
ATOM 5569 C C . PRO A 1 371 ? 85.01680 70.59840 7.77317 1.000 61.01620 369 PRO A C 1
ATOM 5570 O O . PRO A 1 371 ? 84.02125 70.83523 7.07821 1.000 60.65799 369 PRO A O 1
ATOM 5581 N N . ASP A 1 372 ? 84.95825 69.80975 8.84844 1.000 62.34245 370 ASP A N 1
ATOM 5582 C CA . ASP A 1 372 ? 83.68119 69.25882 9.29712 1.000 63.45194 370 ASP A CA 1
ATOM 5583 C C . ASP A 1 372 ? 82.69781 70.37116 9.64730 1.000 61.23096 370 ASP A C 1
ATOM 5584 O O . ASP A 1 372 ? 81.55866 70.39292 9.16109 1.000 61.50831 370 ASP A O 1
ATOM 5593 N N . LEU A 1 373 ? 83.11458 71.29312 10.51713 1.000 58.99285 371 LEU A N 1
ATOM 5594 C CA . LEU A 1 373 ? 82.23458 72.38562 10.91702 1.000 57.60090 371 LEU A CA 1
ATOM 5595 C C . LEU A 1 373 ? 81.87803 73.26835 9.72746 1.000 55.13239 371 LEU A C 1
ATOM 5596 O O . LEU A 1 373 ? 80.73417 73.72383 9.60285 1.000 53.28035 371 LEU A O 1
ATOM 5612 N N . THR A 1 374 ? 82.84411 73.52201 8.84172 1.000 54.56280 372 THR A N 1
ATOM 5613 C CA . THR A 1 374 ? 82.56105 74.29085 7.63428 1.000 53.39847 372 THR A CA 1
ATOM 5614 C C . THR A 1 374 ? 81.46241 73.62381 6.81582 1.000 52.61158 372 THR A C 1
ATOM 5615 O O . THR A 1 374 ? 80.50663 74.27804 6.38289 1.000 49.31794 372 THR A O 1
ATOM 5626 N N . ALA A 1 375 ? 81.59034 72.31543 6.58391 1.000 55.02907 373 ALA A N 1
ATOM 5627 C CA . ALA A 1 375 ? 80.59560 71.60192 5.79503 1.000 57.30934 373 ALA A CA 1
ATOM 5628 C C . ALA A 1 375 ? 79.24531 71.57806 6.49308 1.000 60.52330 373 ALA A C 1
ATOM 5629 O O . ALA A 1 375 ? 78.20508 71.52813 5.82710 1.000 62.51930 373 ALA A O 1
ATOM 5636 N N . ASP A 1 376 ? 79.23820 71.61689 7.82618 1.000 73.04318 374 ASP A N 1
ATOM 5637 C CA . ASP A 1 376 ? 77.96920 71.65492 8.54327 1.000 64.44265 374 ASP A CA 1
ATOM 5638 C C . ASP A 1 376 ? 77.31198 73.02796 8.45793 1.000 68.47645 374 ASP A C 1
ATOM 5639 O O . ASP A 1 376 ? 76.07904 73.11964 8.44713 1.000 70.72564 374 ASP A O 1
ATOM 5648 N N . LYS A 1 377 ? 78.10573 74.09963 8.38701 1.000 57.82409 375 LYS A N 1
ATOM 5649 C CA . LYS A 1 377 ? 77.56162 75.45330 8.39896 1.000 54.21479 375 LYS A CA 1
ATOM 5650 C C . LYS A 1 377 ? 77.50721 76.10650 7.02348 1.000 49.85865 375 LYS A C 1
ATOM 5651 O O . LYS A 1 377 ? 76.72936 77.04870 6.83732 1.000 46.91953 375 LYS A O 1
ATOM 5670 N N . PHE A 1 378 ? 78.31847 75.65259 6.07068 1.000 49.75456 376 PHE A N 1
ATOM 5671 C CA . PHE A 1 378 ? 78.30079 76.15908 4.69973 1.000 49.28282 376 PHE A CA 1
ATOM 5672 C C . PHE A 1 378 ? 77.86021 75.01679 3.79420 1.000 50.86974 376 PHE A C 1
ATOM 5673 O O . PHE A 1 378 ? 78.62541 74.07432 3.56338 1.000 52.67892 376 PHE A O 1
ATOM 5690 N N . ILE A 1 379 ? 76.63961 75.10387 3.26955 1.000 51.19085 377 ILE A N 1
ATOM 5691 C CA . ILE A 1 379 ? 76.03395 73.98037 2.56869 1.000 53.04460 377 ILE A CA 1
ATOM 5692 C C . ILE A 1 379 ? 75.70865 74.38760 1.13823 1.000 53.15191 377 ILE A C 1
ATOM 5693 O O . ILE A 1 379 ? 75.63368 75.56922 0.79888 1.000 51.39023 377 ILE A O 1
ATOM 5709 N N . GLU A 1 380 ? 75.52861 73.38233 0.28816 1.000 57.99702 378 GLU A N 1
ATOM 5710 C CA . GLU A 1 380 ? 75.14274 73.64262 -1.09029 1.000 59.79007 378 GLU A CA 1
ATOM 5711 C C . GLU A 1 380 ? 73.73471 74.22943 -1.13599 1.000 57.92490 378 GLU A C 1
ATOM 5712 O O . GLU A 1 380 ? 72.87201 73.89891 -0.31829 1.000 61.78745 378 GLU A O 1
ATOM 5724 N N . ASN A 1 381 ? 73.51199 75.12219 -2.10453 1.000 54.45575 379 ASN A N 1
ATOM 5725 C CA . ASN A 1 381 ? 72.21965 75.76478 -2.29802 1.000 54.11199 379 ASN A CA 1
ATOM 5726 C C . ASN A 1 381 ? 71.48184 75.09744 -3.45068 1.000 55.53947 379 ASN A C 1
ATOM 5727 O O . ASN A 1 381 ? 71.75470 75.41285 -4.61833 1.000 54.65756 379 ASN A O 1
ATOM 5738 N N . PRO A 1 382 ? 70.53901 74.18559 -3.19068 1.000 58.02992 380 PRO A N 1
ATOM 5739 C CA . PRO A 1 382 ? 69.81985 73.54013 -4.30155 1.000 60.50131 380 PRO A CA 1
ATOM 5740 C C . PRO A 1 382 ? 68.99428 74.50249 -5.13606 1.000 60.64947 380 PRO A C 1
ATOM 5741 O O . PRO A 1 382 ? 68.54335 74.11724 -6.22210 1.000 62.46698 380 PRO A O 1
ATOM 5752 N N . TRP A 1 383 ? 68.77377 75.72983 -4.66584 1.000 59.45847 381 TRP A N 1
ATOM 5753 C CA . TRP A 1 383 ? 67.88871 76.67625 -5.33127 1.000 59.23620 381 TRP A CA 1
ATOM 5754 C C . TRP A 1 383 ? 68.63923 77.89135 -5.86332 1.000 58.66386 381 TRP A C 1
ATOM 5755 O O . TRP A 1 383 ? 68.03327 78.94441 -6.08637 1.000 58.67234 381 TRP A O 1
ATOM 5776 N N . ALA A 1 384 ? 69.94345 77.75800 -6.08927 1.000 58.57386 382 ALA A N 1
ATOM 5777 C CA . ALA A 1 384 ? 70.73375 78.86041 -6.61544 1.000 57.50062 382 ALA A CA 1
ATOM 5778 C C . ALA A 1 384 ? 70.36727 79.13206 -8.06881 1.000 59.44801 382 ALA A C 1
ATOM 5779 O O . ALA A 1 384 ? 70.18564 78.20660 -8.86561 1.000 61.52684 382 ALA A O 1
ATOM 5786 N N . MET A 1 385 ? 70.23844 80.41334 -8.40685 1.000 58.92320 383 MET A N 1
ATOM 5787 C CA . MET A 1 385 ? 69.96900 80.83258 -9.77470 1.000 59.91321 383 MET A CA 1
ATOM 5788 C C . MET A 1 385 ? 71.21994 81.30353 -10.50491 1.000 59.12711 383 MET A C 1
ATOM 5789 O O . MET A 1 385 ? 71.12296 81.73093 -11.65945 1.000 59.30127 383 MET A O 1
ATOM 5803 N N . SER A 1 386 ? 72.38433 81.23942 -9.86500 1.000 60.67095 384 SER A N 1
ATOM 5804 C CA . SER A 1 386 ? 73.63736 81.62106 -10.50228 1.000 60.74131 384 SER A CA 1
ATOM 5805 C C . SER A 1 386 ? 74.77984 81.00462 -9.70869 1.000 85.85989 384 SER A C 1
ATOM 5806 O O . SER A 1 386 ? 74.59698 80.52456 -8.58682 1.000 63.23596 384 SER A O 1
ATOM 5814 N N . VAL A 1 387 ? 75.97474 81.04569 -10.30218 1.000 60.06495 385 VAL A N 1
ATOM 5815 C CA . VAL A 1 387 ? 77.14069 80.43570 -9.67136 1.000 59.64685 385 VAL A CA 1
ATOM 5816 C C . VAL A 1 387 ? 77.49199 81.13965 -8.36629 1.000 55.30739 385 VAL A C 1
ATOM 5817 O O . VAL A 1 387 ? 78.08208 80.53021 -7.46647 1.000 55.13590 385 VAL A O 1
ATOM 5830 N N . GLU A 1 388 ? 77.13310 82.41641 -8.22997 1.000 52.36943 386 GLU A N 1
ATOM 5831 C CA . GLU A 1 388 ? 77.43070 83.17147 -7.01677 1.000 49.72286 386 GLU A CA 1
ATOM 5832 C C . GLU A 1 388 ? 76.46828 82.87989 -5.86958 1.000 48.69235 386 GLU A C 1
ATOM 5833 O O . GLU A 1 388 ? 76.66733 83.41089 -4.77070 1.000 46.72203 386 GLU A O 1
ATOM 5845 N N . GLU A 1 389 ? 75.43564 82.06680 -6.09323 1.000 49.45069 387 GLU A N 1
ATOM 5846 C CA . GLU A 1 389 ? 74.44125 81.75738 -5.07436 1.000 49.00713 387 GLU A CA 1
ATOM 5847 C C . GLU A 1 389 ? 74.48618 80.29799 -4.63925 1.000 49.64949 387 GLU A C 1
ATOM 5848 O O . GLU A 1 389 ? 73.55579 79.83115 -3.97413 1.000 49.71829 387 GLU A O 1
ATOM 5860 N N . GLU A 1 390 ? 75.54488 79.56932 -4.98747 1.000 50.40414 388 GLU A N 1
ATOM 5861 C CA . GLU A 1 390 ? 75.58280 78.12890 -4.77163 1.000 51.95082 388 GLU A CA 1
ATOM 5862 C C . GLU A 1 390 ? 75.94306 77.73447 -3.34561 1.000 50.61415 388 GLU A C 1
ATOM 5863 O O . GLU A 1 390 ? 76.03854 76.53472 -3.06517 1.000 52.16011 388 GLU A O 1
ATOM 5875 N N . LEU A 1 391 ? 76.13150 78.69006 -2.43868 1.000 48.24752 389 LEU A N 1
ATOM 5876 C CA . LEU A 1 391 ? 76.60877 78.39184 -1.09256 1.000 49.07832 389 LEU A CA 1
ATOM 5877 C C . LEU A 1 391 ? 75.76235 79.13734 -0.07295 1.000 47.48858 389 LEU A C 1
ATOM 5878 O O . LEU A 1 391 ? 75.71817 80.37233 -0.08051 1.000 45.89232 389 LEU A O 1
ATOM 5894 N N . LEU A 1 392 ? 75.09646 78.38390 0.79940 1.000 47.28360 390 LEU A N 1
ATOM 5895 C CA . LEU A 1 392 ? 74.28634 78.93124 1.87590 1.000 45.30034 390 LEU A CA 1
ATOM 5896 C C . LEU A 1 392 ? 75.07114 78.88020 3.17859 1.000 43.02516 390 LEU A C 1
ATOM 5897 O O . LEU A 1 392 ? 75.61935 77.83068 3.53465 1.000 44.44936 390 LEU A O 1
ATOM 5913 N N . TYR A 1 393 ? 75.11296 80.00195 3.89063 1.000 40.96674 391 TYR A N 1
ATOM 5914 C CA . TYR A 1 393 ? 75.59053 80.02325 5.26545 1.000 41.84943 391 TYR A CA 1
ATOM 5915 C C . TYR A 1 393 ? 74.39331 79.95998 6.20608 1.000 42.60848 391 TYR A C 1
ATOM 5916 O O . TYR A 1 393 ? 73.45907 80.75995 6.08630 1.000 41.75904 391 TYR A O 1
ATOM 5934 N N . ARG A 1 394 ? 74.42707 79.00806 7.13423 1.000 44.21526 392 ARG A N 1
ATOM 5935 C CA . ARG A 1 394 ? 73.35478 78.81101 8.10391 1.000 46.54158 392 ARG A CA 1
ATOM 5936 C C . ARG A 1 394 ? 73.65646 79.65921 9.33419 1.000 45.13961 392 ARG A C 1
ATOM 5937 O O . ARG A 1 394 ? 74.61527 79.38742 10.06441 1.000 44.17939 392 ARG A O 1
ATOM 5958 N N . THR A 1 395 ? 72.83160 80.68379 9.56760 1.000 44.60197 393 THR A N 1
ATOM 5959 C CA . THR A 1 395 ? 73.12669 81.65217 10.61727 1.000 45.26514 393 THR A CA 1
ATOM 5960 C C . THR A 1 395 ? 72.97178 81.05561 12.00850 1.000 47.65910 393 THR A C 1
ATOM 5961 O O . THR A 1 395 ? 73.60982 81.52700 12.95644 1.000 47.86125 393 THR A O 1
ATOM 5972 N N . GLY A 1 396 ? 72.12881 80.03904 12.15623 1.000 49.42989 394 GLY A N 1
ATOM 5973 C CA . GLY A 1 396 ? 71.73590 79.57427 13.46614 1.000 51.93597 394 GLY A CA 1
ATOM 5974 C C . GLY A 1 396 ? 70.62407 80.37866 14.09864 1.000 53.71491 394 GLY A C 1
ATOM 5975 O O . GLY A 1 396 ? 70.26616 80.11159 15.25216 1.000 57.06266 394 GLY A O 1
ATOM 5979 N N . ASP A 1 397 ? 70.07516 81.35698 13.38625 1.000 53.02746 395 ASP A N 1
ATOM 5980 C CA . ASP A 1 397 ? 68.96939 82.16808 13.86798 1.000 55.48883 395 ASP A CA 1
ATOM 5981 C C . ASP A 1 397 ? 67.65575 81.63708 13.31002 1.000 56.30156 395 ASP A C 1
ATOM 5982 O O . ASP A 1 397 ? 67.59239 81.19525 12.15879 1.000 55.45483 395 ASP A O 1
ATOM 5991 N N . LEU A 1 398 ? 66.60999 81.68415 14.12868 1.000 57.86051 396 LEU A N 1
ATOM 5992 C CA . LEU A 1 398 ? 65.26067 81.43822 13.64277 1.000 59.19880 396 LEU A CA 1
ATOM 5993 C C . LEU A 1 398 ? 64.72105 82.69401 12.97444 1.000 57.53284 396 LEU A C 1
ATOM 5994 O O . LEU A 1 398 ? 65.04304 83.81952 13.36520 1.000 56.27019 396 LEU A O 1
ATOM 6010 N N . ALA A 1 399 ? 63.90061 82.49320 11.94828 1.000 56.91858 397 ALA A N 1
ATOM 6011 C CA . ALA A 1 399 ? 63.34788 83.61954 11.21347 1.000 56.12570 397 ALA A CA 1
ATOM 6012 C C . ALA A 1 399 ? 62.13321 83.16494 10.42191 1.000 55.70283 397 ALA A C 1
ATOM 6013 O O . ALA A 1 399 ? 61.91465 81.96964 10.20542 1.000 56.04550 397 ALA A O 1
ATOM 6020 N N . LYS A 1 400 ? 61.33112 84.14700 10.01978 1.000 54.28741 398 LYS A N 1
ATOM 6021 C CA . LYS A 1 400 ? 60.22297 83.91578 9.10410 1.000 54.83252 398 LYS A CA 1
ATOM 6022 C C . LYS A 1 400 ? 60.09949 85.09809 8.15390 1.000 52.31476 398 LYS A C 1
ATOM 6023 O O . LYS A 1 400 ? 60.60118 86.19147 8.41892 1.000 49.78364 398 LYS A O 1
ATOM 6042 N N . ILE A 1 401 ? 59.41995 84.87207 7.03588 1.000 52.42459 399 ILE A N 1
ATOM 6043 C CA . ILE A 1 401 ? 59.27299 85.88701 6.00015 1.000 50.39353 399 ILE A CA 1
ATOM 6044 C C . ILE A 1 401 ? 57.86788 86.46459 6.09326 1.000 52.95719 399 ILE A C 1
ATOM 6045 O O . ILE A 1 401 ? 56.87485 85.72643 6.07156 1.000 52.51057 399 ILE A O 1
ATOM 6061 N N . ASP A 1 402 ? 57.79588 87.78700 6.21801 1.000 55.79298 400 ASP A N 1
ATOM 6062 C CA . ASP A 1 402 ? 56.54432 88.51474 6.36124 1.000 59.60133 400 ASP A CA 1
ATOM 6063 C C . ASP A 1 402 ? 55.64160 88.31877 5.14482 1.000 63.02243 400 ASP A C 1
ATOM 6064 O O . ASP A 1 402 ? 56.07246 87.87704 4.07621 1.000 61.46732 400 ASP A O 1
ATOM 6073 N N . GLU A 1 403 ? 54.36437 88.67240 5.31553 1.000 65.69222 401 GLU A N 1
ATOM 6074 C CA . GLU A 1 403 ? 53.47425 88.78437 4.16679 1.000 66.37984 401 GLU A CA 1
ATOM 6075 C C . GLU A 1 403 ? 53.84654 89.96343 3.27651 1.000 62.29588 401 GLU A C 1
ATOM 6076 O O . GLU A 1 403 ? 53.28257 90.09898 2.18630 1.000 63.12680 401 GLU A O 1
ATOM 6088 N N . PHE A 1 404 ? 54.76211 90.82146 3.72926 1.000 60.32595 402 PHE A N 1
ATOM 6089 C CA . PHE A 1 404 ? 55.28651 91.92971 2.94553 1.000 57.47716 402 PHE A CA 1
ATOM 6090 C C . PHE A 1 404 ? 56.67884 91.64561 2.39997 1.000 52.76766 402 PHE A C 1
ATOM 6091 O O . PHE A 1 404 ? 57.34521 92.56767 1.92037 1.000 52.29575 402 PHE A O 1
ATOM 6108 N N . GLY A 1 405 ? 57.14330 90.40180 2.48452 1.000 51.86483 403 GLY A N 1
ATOM 6109 C CA . GLY A 1 405 ? 58.44595 90.05566 1.95596 1.000 50.40481 403 GLY A CA 1
ATOM 6110 C C . GLY A 1 405 ? 59.60008 90.42768 2.85483 1.000 50.17818 403 GLY A C 1
ATOM 6111 O O . GLY A 1 405 ? 60.74358 90.47156 2.39021 1.000 49.03982 403 GLY A O 1
ATOM 6115 N N . GLN A 1 406 ? 59.33648 90.69423 4.13099 1.000 51.16037 404 GLN A N 1
ATOM 6116 C CA . GLN A 1 406 ? 60.35470 91.11776 5.08147 1.000 50.81803 404 GLN A CA 1
ATOM 6117 C C . GLN A 1 406 ? 60.76442 89.96275 5.98367 1.000 52.74752 404 GLN A C 1
ATOM 6118 O O . GLN A 1 406 ? 59.91631 89.20936 6.47312 1.000 55.51693 404 GLN A O 1
ATOM 6132 N N . VAL A 1 407 ? 62.06901 89.84087 6.21181 1.000 49.70155 405 VAL A N 1
ATOM 6133 C CA . VAL A 1 407 ? 62.60076 88.82979 7.11712 1.000 51.59231 405 VAL A CA 1
ATOM 6134 C C . VAL A 1 407 ? 62.47794 89.33197 8.54892 1.000 51.37627 405 VAL A C 1
ATOM 6135 O O . VAL A 1 407 ? 62.76791 90.49797 8.84464 1.000 48.91863 405 VAL A O 1
ATOM 6148 N N . HIS A 1 408 ? 62.06452 88.44025 9.44744 1.000 53.61181 406 HIS A N 1
ATOM 6149 C CA . HIS A 1 408 ? 61.93714 88.73584 10.86856 1.000 56.93060 406 HIS A CA 1
ATOM 6150 C C . HIS A 1 408 ? 62.67564 87.66012 11.64531 1.000 58.16410 406 HIS A C 1
ATOM 6151 O O . HIS A 1 408 ? 62.34522 86.47408 11.52541 1.000 59.01781 406 HIS A O 1
ATOM 6165 N N . CYS A 1 409 ? 63.66857 88.07603 12.43131 1.000 59.18559 407 CYS A N 1
ATOM 6166 C CA . CYS A 1 409 ? 64.41500 87.16706 13.28738 1.000 61.67026 407 CYS A CA 1
ATOM 6167 C C . CYS A 1 409 ? 63.62638 86.86902 14.55514 1.000 63.42151 407 CYS A C 1
ATOM 6168 O O . CYS A 1 409 ? 62.86266 87.70382 15.04871 1.000 63.31411 407 CYS A O 1
ATOM 6176 N N . LEU A 1 410 ? 63.82993 85.66149 15.08814 1.000 66.06785 408 LEU A N 1
ATOM 6177 C CA . LEU A 1 410 ? 63.06987 85.18926 16.23846 1.000 71.26344 408 LEU A CA 1
ATOM 6178 C C . LEU A 1 410 ? 63.96976 84.50581 17.26310 1.000 73.07217 408 LEU A C 1
ATOM 6179 O O . LEU A 1 410 ? 63.55541 83.53827 17.91026 1.000 74.22109 408 LEU A O 1
ATOM 6195 N N . GLY A 1 411 ? 65.19653 84.98498 17.41817 1.000 74.84254 409 GLY A N 1
ATOM 6196 C CA . GLY A 1 411 ? 66.11923 84.41315 18.37748 1.000 79.61165 409 GLY A CA 1
ATOM 6197 C C . GLY A 1 411 ? 66.94919 83.29387 17.78413 1.000 84.31730 409 GLY A C 1
ATOM 6198 O O . GLY A 1 411 ? 67.00808 83.08534 16.56789 1.000 83.63926 409 GLY A O 1
ATOM 6202 N N . ARG A 1 412 ? 67.60418 82.55387 18.67525 1.000 87.78174 410 ARG A N 1
ATOM 6203 C CA . ARG A 1 412 ? 68.53315 81.51009 18.27112 1.000 88.39063 410 ARG A CA 1
ATOM 6204 C C . ARG A 1 412 ? 67.86114 80.14260 18.26678 1.000 88.12609 410 ARG A C 1
ATOM 6205 O O . ARG A 1 412 ? 66.90873 79.89206 19.01037 1.000 88.84589 410 ARG A O 1
ATOM 6226 N N . ALA A 1 413 ? 68.37895 79.25218 17.41639 1.000 102.85322 411 ALA A N 1
ATOM 6227 C CA . ALA A 1 413 ? 67.90182 77.87619 17.37230 1.000 92.11861 411 ALA A CA 1
ATOM 6228 C C . ALA A 1 413 ? 68.35723 77.06449 18.57711 1.000 98.80209 411 ALA A C 1
ATOM 6229 O O . ALA A 1 413 ? 67.91457 75.92154 18.73581 1.000 101.49109 411 ALA A O 1
ATOM 6236 N N . ASP A 1 414 ? 69.21065 77.62694 19.42741 1.000 94.11439 412 ASP A N 1
ATOM 6237 C CA . ASP A 1 414 ? 69.69294 76.93058 20.61300 1.000 95.61661 412 ASP A CA 1
ATOM 6238 C C . ASP A 1 414 ? 69.59503 77.82179 21.84740 1.000 96.32053 412 ASP A C 1
ATOM 6239 O O . ASP A 1 414 ? 68.50227 78.08340 22.35137 1.000 97.17884 412 ASP A O 1
ATOM 6241 N N . LYS B 1 11 ? 89.62844 71.60908 -42.45224 1.000 83.80806 9 LYS B N 1
ATOM 6242 C CA . LYS B 1 11 ? 88.72762 72.70303 -42.10921 1.000 80.62589 9 LYS B CA 1
ATOM 6243 C C . LYS B 1 11 ? 89.14463 73.35557 -40.79481 1.000 79.15334 9 LYS B C 1
ATOM 6244 O O . LYS B 1 11 ? 88.53658 73.11206 -39.75079 1.000 78.21336 9 LYS B O 1
ATOM 6247 N N . ASN B 1 12 ? 90.19134 74.17985 -40.85048 1.000 78.40264 10 ASN B N 1
ATOM 6248 C CA . ASN B 1 12 ? 90.69959 74.87598 -39.67576 1.000 76.23633 10 ASN B CA 1
ATOM 6249 C C . ASN B 1 12 ? 90.47445 76.38157 -39.74669 1.000 72.27445 10 ASN B C 1
ATOM 6250 O O . ASN B 1 12 ? 91.06250 77.12466 -38.95317 1.000 69.48865 10 ASN B O 1
ATOM 6261 N N . VAL B 1 13 ? 89.63292 76.84737 -40.66867 1.000 71.53921 11 VAL B N 1
ATOM 6262 C CA . VAL B 1 13 ? 89.25468 78.25462 -40.75841 1.000 69.26727 11 VAL B CA 1
ATOM 6263 C C . VAL B 1 13 ? 87.75128 78.30897 -40.98722 1.000 66.35359 11 VAL B C 1
ATOM 6264 O O . VAL B 1 13 ? 87.26209 77.84196 -42.02182 1.000 66.66020 11 VAL B O 1
ATOM 6277 N N . ILE B 1 14 ? 87.02091 78.87102 -40.02730 1.000 64.51593 12 ILE B N 1
ATOM 6278 C CA . ILE B 1 14 ? 85.56235 78.88718 -40.03959 1.000 64.58197 12 ILE B CA 1
ATOM 6279 C C . ILE B 1 14 ? 85.09779 80.29959 -40.35656 1.000 66.75133 12 ILE B C 1
ATOM 6280 O O . ILE B 1 14 ? 85.53193 81.26364 -39.71383 1.000 64.61803 12 ILE B O 1
ATOM 6296 N N . ARG B 1 15 ? 84.21774 80.41753 -41.34598 1.000 71.28945 13 ARG B N 1
ATOM 6297 C CA . ARG B 1 15 ? 83.69075 81.69723 -41.79399 1.000 71.41221 13 ARG B CA 1
ATOM 6298 C C . ARG B 1 15 ? 82.17815 81.72148 -41.63148 1.000 66.55608 13 ARG B C 1
ATOM 6299 O O . ARG B 1 15 ? 81.50881 80.69748 -41.79927 1.000 64.13850 13 ARG B O 1
ATOM 6320 N N . GLY B 1 16 ? 81.64657 82.88966 -41.29385 1.000 58.71636 14 GLY B N 1
ATOM 6321 C CA . GLY B 1 16 ? 80.22629 83.13068 -41.41215 1.000 56.94778 14 GLY B CA 1
ATOM 6322 C C . GLY B 1 16 ? 79.80916 83.14285 -42.87515 1.000 55.12431 14 GLY B C 1
ATOM 6323 O O . GLY B 1 16 ? 80.60370 82.91748 -43.78830 1.000 53.83993 14 GLY B O 1
ATOM 6327 N N . LYS B 1 17 ? 78.52249 83.40591 -43.09680 1.000 54.20226 15 LYS B N 1
ATOM 6328 C CA . LYS B 1 17 ? 78.00672 83.47460 -44.45618 1.000 53.51347 15 LYS B CA 1
ATOM 6329 C C . LYS B 1 17 ? 78.67256 84.61597 -45.22359 1.000 50.51395 15 LYS B C 1
ATOM 6330 O O . LYS B 1 17 ? 79.15459 85.59579 -44.64803 1.000 47.59102 15 LYS B O 1
ATOM 6349 N N . TYR B 1 18 ? 78.68524 84.47691 -46.54804 1.000 51.86733 16 TYR B N 1
ATOM 6350 C CA . TYR B 1 18 ? 79.36467 85.41021 -47.44739 1.000 51.29261 16 TYR B CA 1
ATOM 6351 C C . TYR B 1 18 ? 78.33881 86.42893 -47.93482 1.000 50.45145 16 TYR B C 1
ATOM 6352 O O . TYR B 1 18 ? 77.52477 86.13615 -48.81326 1.000 51.12946 16 TYR B O 1
ATOM 6370 N N . HIS B 1 19 ? 78.38957 87.63515 -47.36675 1.000 50.46671 17 HIS B N 1
ATOM 6371 C CA . HIS B 1 19 ? 77.45488 88.71344 -47.69248 1.000 49.98654 17 HIS B CA 1
ATOM 6372 C C . HIS B 1 19 ? 78.24365 89.99063 -47.94953 1.000 48.21386 17 HIS B C 1
ATOM 6373 O O . HIS B 1 19 ? 78.29518 90.88615 -47.09515 1.000 47.30012 17 HIS B O 1
ATOM 6387 N N . PRO B 1 20 ? 78.86361 90.11769 -49.12385 1.000 48.83816 18 PRO B N 1
ATOM 6388 C CA . PRO B 1 20 ? 79.59586 91.35882 -49.42399 1.000 48.97096 18 PRO B CA 1
ATOM 6389 C C . PRO B 1 20 ? 78.69748 92.58091 -49.51417 1.000 49.37032 18 PRO B C 1
ATOM 6390 O O . PRO B 1 20 ? 79.19584 93.70635 -49.38148 1.000 47.89026 18 PRO B O 1
ATOM 6401 N N . GLU B 1 21 ? 77.39003 92.39933 -49.73170 1.000 49.49025 19 GLU B N 1
ATOM 6402 C CA . GLU B 1 21 ? 76.47896 93.53501 -49.80292 1.000 49.57115 19 GLU B CA 1
ATOM 6403 C C . GLU B 1 21 ? 76.31737 94.22983 -48.45633 1.000 50.24372 19 GLU B C 1
ATOM 6404 O O . GLU B 1 21 ? 75.84294 95.36977 -48.41548 1.000 50.74497 19 GLU B O 1
ATOM 6416 N N . PHE B 1 22 ? 76.69288 93.57415 -47.35530 1.000 49.43549 20 PHE B N 1
ATOM 6417 C CA . PHE B 1 22 ? 76.63164 94.22813 -46.05513 1.000 49.27708 20 PHE B CA 1
ATOM 6418 C C . PHE B 1 22 ? 77.73818 95.25771 -45.87557 1.000 50.80467 20 PHE B C 1
ATOM 6419 O O . PHE B 1 22 ? 77.69896 96.01978 -44.90307 1.000 50.18895 20 PHE B O 1
ATOM 6436 N N . LEU B 1 23 ? 78.72161 95.28695 -46.77366 1.000 52.35842 21 LEU B N 1
ATOM 6437 C CA . LEU B 1 23 ? 79.76722 96.30621 -46.77133 1.000 54.35894 21 LEU B CA 1
ATOM 6438 C C . LEU B 1 23 ? 79.34002 97.38578 -47.75672 1.000 55.39627 21 LEU B C 1
ATOM 6439 O O . LEU B 1 23 ? 79.51179 97.24003 -48.96852 1.000 55.77726 21 LEU B O 1
ATOM 6455 N N . GLN B 1 24 ? 78.77891 98.46611 -47.23329 1.000 76.62540 22 GLN B N 1
ATOM 6456 C CA . GLN B 1 24 ? 78.33810 99.59331 -48.03694 1.000 66.75468 22 GLN B CA 1
ATOM 6457 C C . GLN B 1 24 ? 79.17845 100.81409 -47.68642 1.000 64.70332 22 GLN B C 1
ATOM 6458 O O . GLN B 1 24 ? 79.81907 100.87472 -46.63447 1.000 67.62819 22 GLN B O 1
ATOM 6472 N N . ASN B 1 25 ? 79.18233 101.79076 -48.58914 1.000 64.14563 23 ASN B N 1
ATOM 6473 C CA . ASN B 1 25 ? 79.95157 103.01841 -48.38815 1.000 64.28825 23 ASN B CA 1
ATOM 6474 C C . ASN B 1 25 ? 79.09320 103.96748 -47.55711 1.000 60.32011 23 ASN B C 1
ATOM 6475 O O . ASN B 1 25 ? 78.49665 104.92411 -48.05768 1.000 60.11071 23 ASN B O 1
ATOM 6486 N N . GLU B 1 26 ? 79.03518 103.69192 -46.25229 1.000 57.19111 24 GLU B N 1
ATOM 6487 C CA . GLU B 1 26 ? 78.07304 104.34485 -45.37791 1.000 55.44463 24 GLU B CA 1
ATOM 6488 C C . GLU B 1 26 ? 78.69538 104.64537 -44.02077 1.000 55.35799 24 GLU B C 1
ATOM 6489 O O . GLU B 1 26 ? 79.76720 104.14490 -43.66828 1.000 54.77443 24 GLU B O 1
ATOM 6501 N N . VAL B 1 27 ? 77.99643 105.48874 -43.26139 1.000 54.47091 25 VAL B N 1
ATOM 6502 C CA . VAL B 1 27 ? 78.31793 105.77781 -41.87201 1.000 51.29106 25 VAL B CA 1
ATOM 6503 C C . VAL B 1 27 ? 77.01532 105.72572 -41.07906 1.000 49.33683 25 VAL B C 1
ATOM 6504 O O . VAL B 1 27 ? 75.92196 105.72185 -41.64465 1.000 47.96502 25 VAL B O 1
ATOM 6517 N N . LEU B 1 28 ? 77.14181 105.68684 -39.74777 1.000 47.73616 26 LEU B N 1
ATOM 6518 C CA . LEU B 1 28 ? 75.96141 105.54285 -38.89665 1.000 45.86637 26 LEU B CA 1
ATOM 6519 C C . LEU B 1 28 ? 74.91622 106.60795 -39.20795 1.000 45.19554 26 LEU B C 1
ATOM 6520 O O . LEU B 1 28 ? 73.70585 106.33138 -39.21012 1.000 45.69457 26 LEU B O 1
ATOM 6536 N N . ALA B 1 29 ? 75.36808 107.83855 -39.45809 1.000 45.68191 27 ALA B N 1
ATOM 6537 C CA . ALA B 1 29 ? 74.44657 108.91694 -39.78735 1.000 48.02674 27 ALA B CA 1
ATOM 6538 C C . ALA B 1 29 ? 73.55887 108.53764 -40.96300 1.000 48.30475 27 ALA B C 1
ATOM 6539 O O . ALA B 1 29 ? 72.36935 108.86052 -40.97529 1.000 48.56698 27 ALA B O 1
ATOM 6546 N N . ASP B 1 30 ? 74.11762 107.84181 -41.95684 1.000 48.17311 28 ASP B N 1
ATOM 6547 C CA . ASP B 1 30 ? 73.33285 107.43379 -43.12001 1.000 48.61434 28 ASP B CA 1
ATOM 6548 C C . ASP B 1 30 ? 72.22044 106.47001 -42.72248 1.000 45.82673 28 ASP B C 1
ATOM 6549 O O . ASP B 1 30 ? 71.07549 106.60239 -43.16937 1.000 44.65496 28 ASP B O 1
ATOM 6558 N N . ILE B 1 31 ? 72.55158 105.47256 -41.90040 1.000 44.80635 29 ILE B N 1
ATOM 6559 C CA . ILE B 1 31 ? 71.55930 104.49943 -41.44695 1.000 45.18001 29 ILE B CA 1
ATOM 6560 C C . ILE B 1 31 ? 70.41750 105.20405 -40.72040 1.000 45.66101 29 ILE B C 1
ATOM 6561 O O . ILE B 1 31 ? 69.22605 104.99472 -41.01972 1.000 47.80889 29 ILE B O 1
ATOM 6577 N N . PHE B 1 32 ? 70.75924 106.05664 -39.75234 1.000 45.03783 30 PHE B N 1
ATOM 6578 C CA . PHE B 1 32 ? 69.69446 106.71636 -39.00842 1.000 44.83565 30 PHE B CA 1
ATOM 6579 C C . PHE B 1 32 ? 68.90087 107.65522 -39.90815 1.000 45.27814 30 PHE B C 1
ATOM 6580 O O . PHE B 1 32 ? 67.67541 107.73799 -39.79087 1.000 45.09466 30 PHE B O 1
ATOM 6597 N N . ALA B 1 33 ? 69.57873 108.38931 -40.79344 1.000 46.79750 31 ALA B N 1
ATOM 6598 C CA . ALA B 1 33 ? 68.88095 109.31702 -41.67323 1.000 47.90502 31 ALA B CA 1
ATOM 6599 C C . ALA B 1 33 ? 67.90734 108.58203 -42.58049 1.000 48.88925 31 ALA B C 1
ATOM 6600 O O . ALA B 1 33 ? 66.79434 109.05931 -42.82019 1.000 51.01699 31 ALA B O 1
ATOM 6607 N N . HIS B 1 34 ? 68.30755 107.42005 -43.09987 1.000 48.45275 32 HIS B N 1
ATOM 6608 C CA . HIS B 1 34 ? 67.39876 106.63027 -43.92170 1.000 48.66812 32 HIS B CA 1
ATOM 6609 C C . HIS B 1 34 ? 66.15348 106.25572 -43.13114 1.000 47.52612 32 HIS B C 1
ATOM 6610 O O . HIS B 1 34 ? 65.02016 106.46045 -43.59268 1.000 46.62399 32 HIS B O 1
ATOM 6624 N N . THR B 1 35 ? 66.34150 105.71306 -41.92281 1.000 46.02602 33 THR B N 1
ATOM 6625 C CA . THR B 1 35 ? 65.17172 105.33720 -41.13067 1.000 45.50057 33 THR B CA 1
ATOM 6626 C C . THR B 1 35 ? 64.29286 106.55026 -40.83502 1.000 47.04808 33 THR B C 1
ATOM 6627 O O . THR B 1 35 ? 63.05932 106.46780 -40.90277 1.000 47.31179 33 THR B O 1
ATOM 6638 N N . ALA B 1 36 ? 64.91044 107.69303 -40.52876 1.000 47.49142 34 ALA B N 1
ATOM 6639 C CA . ALA B 1 36 ? 64.14497 108.87055 -40.13471 1.000 49.99770 34 ALA B CA 1
ATOM 6640 C C . ALA B 1 36 ? 63.36589 109.44618 -41.30944 1.000 52.98286 34 ALA B C 1
ATOM 6641 O O . ALA B 1 36 ? 62.21769 109.87565 -41.14928 1.000 53.86962 34 ALA B O 1
ATOM 6648 N N . GLN B 1 37 ? 63.97111 109.46613 -42.49707 1.000 56.10663 35 GLN B N 1
ATOM 6649 C CA . GLN B 1 37 ? 63.28742 109.98024 -43.67531 1.000 60.27956 35 GLN B CA 1
ATOM 6650 C C . GLN B 1 37 ? 62.23290 109.01468 -44.19283 1.000 60.84596 35 GLN B C 1
ATOM 6651 O O . GLN B 1 37 ? 61.30433 109.44630 -44.88325 1.000 62.46658 35 GLN B O 1
ATOM 6665 N N . THR B 1 38 ? 62.34622 107.72537 -43.87247 1.000 59.99246 36 THR B N 1
ATOM 6666 C CA . THR B 1 38 ? 61.36033 106.75541 -44.33330 1.000 62.96400 36 THR B CA 1
ATOM 6667 C C . THR B 1 38 ? 60.19285 106.58489 -43.36757 1.000 60.02182 36 THR B C 1
ATOM 6668 O O . THR B 1 38 ? 59.07756 106.28275 -43.81067 1.000 58.67481 36 THR B O 1
ATOM 6679 N N . LEU B 1 39 ? 60.41488 106.76911 -42.06495 1.000 55.65862 37 LEU B N 1
ATOM 6680 C CA . LEU B 1 39 ? 59.36902 106.60467 -41.05222 1.000 56.94064 37 LEU B CA 1
ATOM 6681 C C . LEU B 1 39 ? 59.36194 107.79715 -40.10090 1.000 56.84419 37 LEU B C 1
ATOM 6682 O O . LEU B 1 39 ? 59.58683 107.64940 -38.89663 1.000 43.53333 37 LEU B O 1
ATOM 6698 N N . PRO B 1 40 ? 59.08456 109.00111 -40.60720 1.000 56.44935 38 PRO B N 1
ATOM 6699 C CA . PRO B 1 40 ? 59.19046 110.18767 -39.74077 1.000 53.85863 38 PRO B CA 1
ATOM 6700 C C . PRO B 1 40 ? 58.23297 110.16802 -38.56172 1.000 55.64448 38 PRO B C 1
ATOM 6701 O O . PRO B 1 40 ? 58.57982 110.67271 -37.48520 1.000 55.94753 38 PRO B O 1
ATOM 6712 N N . ASP B 1 41 ? 57.04606 109.58566 -38.72505 1.000 55.18495 39 ASP B N 1
ATOM 6713 C CA . ASP B 1 41 ? 55.99043 109.66840 -37.72606 1.000 55.66023 39 ASP B CA 1
ATOM 6714 C C . ASP B 1 41 ? 55.92537 108.45685 -36.80709 1.000 53.41349 39 ASP B C 1
ATOM 6715 O O . ASP B 1 41 ? 55.01860 108.38416 -35.97263 1.000 53.37155 39 ASP B O 1
ATOM 6724 N N . LYS B 1 42 ? 56.83734 107.49832 -36.94436 1.000 51.68238 40 LYS B N 1
ATOM 6725 C CA . LYS B 1 42 ? 56.84498 106.35140 -36.04874 1.000 50.90649 40 LYS B CA 1
ATOM 6726 C C . LYS B 1 42 ? 57.59878 106.67793 -34.76521 1.000 48.78614 40 LYS B C 1
ATOM 6727 O O . LYS B 1 42 ? 58.62743 107.36087 -34.78309 1.000 46.64001 40 LYS B O 1
ATOM 6746 N N . THR B 1 43 ? 57.08400 106.17277 -33.64878 1.000 48.85236 41 THR B N 1
ATOM 6747 C CA . THR B 1 43 ? 57.71145 106.40261 -32.35421 1.000 48.42632 41 THR B CA 1
ATOM 6748 C C . THR B 1 43 ? 59.07889 105.72851 -32.31147 1.000 45.96021 41 THR B C 1
ATOM 6749 O O . THR B 1 43 ? 59.18904 104.51952 -32.53977 1.000 45.32007 41 THR B O 1
ATOM 6760 N N . ALA B 1 44 ? 60.12213 106.51273 -32.02914 1.000 44.59504 42 ALA B N 1
ATOM 6761 C CA . ALA B 1 44 ? 61.47724 105.99962 -31.87695 1.000 43.36571 42 ALA B CA 1
ATOM 6762 C C . ALA B 1 44 ? 61.83471 105.71740 -30.42166 1.000 41.53218 42 ALA B C 1
ATOM 6763 O O . ALA B 1 44 ? 62.42991 104.67720 -30.12619 1.000 41.19321 42 ALA B O 1
ATOM 6770 N N . LEU B 1 45 ? 61.48942 106.62380 -29.50862 1.000 41.54005 43 LEU B N 1
ATOM 6771 C CA . LEU B 1 45 ? 61.88755 106.51993 -28.11226 1.000 43.38153 43 LEU B CA 1
ATOM 6772 C C . LEU B 1 45 ? 60.67819 106.66076 -27.20029 1.000 45.87146 43 LEU B C 1
ATOM 6773 O O . LEU B 1 45 ? 59.76491 107.44515 -27.47732 1.000 45.75127 43 LEU B O 1
ATOM 6789 N N . ILE B 1 46 ? 60.68837 105.90472 -26.10349 1.000 48.32854 44 ILE B N 1
ATOM 6790 C CA . ILE B 1 46 ? 59.70060 106.03301 -25.03808 1.000 49.48721 44 ILE B CA 1
ATOM 6791 C C . ILE B 1 46 ? 60.44689 106.12703 -23.71380 1.000 50.82631 44 ILE B C 1
ATOM 6792 O O . ILE B 1 46 ? 61.29826 105.28064 -23.41647 1.000 48.40187 44 ILE B O 1
ATOM 6808 N N . GLU B 1 47 ? 60.14137 107.16139 -22.93009 1.000 51.54401 45 GLU B N 1
ATOM 6809 C CA . GLU B 1 47 ? 60.65400 107.29844 -21.56909 1.000 52.98559 45 GLU B CA 1
ATOM 6810 C C . GLU B 1 47 ? 59.47345 107.61166 -20.66150 1.000 54.94634 45 GLU B C 1
ATOM 6811 O O . GLU B 1 47 ? 58.97183 108.74095 -20.65973 1.000 53.77590 45 GLU B O 1
ATOM 6823 N N . ALA B 1 48 ? 59.04057 106.62014 -19.88519 1.000 57.79552 46 ALA B N 1
ATOM 6824 C CA . ALA B 1 48 ? 57.85960 106.77784 -19.04637 1.000 62.65815 46 ALA B CA 1
ATOM 6825 C C . ALA B 1 48 ? 56.65866 107.12584 -19.92118 1.000 65.36135 46 ALA B C 1
ATOM 6826 O O . ALA B 1 48 ? 56.22264 106.30217 -20.73191 1.000 64.36837 46 ALA B O 1
ATOM 6833 N N . ASP B 1 49 ? 56.12094 108.33712 -19.77552 1.000 112.83278 47 ASP B N 1
ATOM 6834 C CA . ASP B 1 49 ? 54.97184 108.77766 -20.55711 1.000 77.61459 47 ASP B CA 1
ATOM 6835 C C . ASP B 1 49 ? 55.34453 109.78112 -21.64137 1.000 79.90448 47 ASP B C 1
ATOM 6836 O O . ASP B 1 49 ? 54.45722 110.43029 -22.20356 1.000 77.80797 47 ASP B O 1
ATOM 6845 N N . LYS B 1 50 ? 56.62800 109.92436 -21.94837 1.000 67.33737 48 LYS B N 1
ATOM 6846 C CA . LYS B 1 50 ? 57.09475 110.83282 -22.98440 1.000 65.50232 48 LYS B CA 1
ATOM 6847 C C . LYS B 1 50 ? 57.51601 110.02425 -24.20308 1.000 61.46633 48 LYS B C 1
ATOM 6848 O O . LYS B 1 50 ? 58.18151 108.99192 -24.07152 1.000 58.35016 48 LYS B O 1
ATOM 6867 N N . THR B 1 51 ? 57.10673 110.48415 -25.38464 1.000 61.35663 49 THR B N 1
ATOM 6868 C CA . THR B 1 51 ? 57.43308 109.81781 -26.63654 1.000 60.82164 49 THR B CA 1
ATOM 6869 C C . THR B 1 51 ? 58.04366 110.81964 -27.60513 1.000 58.79839 49 THR B C 1
ATOM 6870 O O . THR B 1 51 ? 57.74856 112.01748 -27.55759 1.000 60.11595 49 THR B O 1
ATOM 6881 N N . LEU B 1 52 ? 58.89168 110.30765 -28.49383 1.000 55.30942 50 LEU B N 1
ATOM 6882 C CA . LEU B 1 52 ? 59.54409 111.11119 -29.51849 1.000 52.43622 50 LEU B CA 1
ATOM 6883 C C . LEU B 1 52 ? 59.58199 110.29547 -30.79993 1.000 51.11119 50 LEU B C 1
ATOM 6884 O O . LEU B 1 52 ? 59.91828 109.10834 -30.77077 1.000 50.17806 50 LEU B O 1
ATOM 6900 N N . SER B 1 53 ? 59.22816 110.92151 -31.91493 1.000 49.34103 51 SER B N 1
ATOM 6901 C CA . SER B 1 53 ? 59.21205 110.22490 -33.18929 1.000 48.53156 51 SER B CA 1
ATOM 6902 C C . SER B 1 53 ? 60.58798 110.27579 -33.84642 1.000 47.87629 51 SER B C 1
ATOM 6903 O O . SER B 1 53 ? 61.46771 111.05010 -33.46189 1.000 48.50066 51 SER B O 1
ATOM 6911 N N . TYR B 1 54 ? 60.76576 109.43705 -34.86678 1.000 46.23040 52 TYR B N 1
ATOM 6912 C CA . TYR B 1 54 ? 62.03725 109.42480 -35.57708 1.000 45.20297 52 TYR B CA 1
ATOM 6913 C C . TYR B 1 54 ? 62.31747 110.78029 -36.21283 1.000 45.93748 52 TYR B C 1
ATOM 6914 O O . TYR B 1 54 ? 63.44331 111.28154 -36.14044 1.000 44.25135 52 TYR B O 1
ATOM 6932 N N . GLY B 1 55 ? 61.30160 111.40843 -36.80833 1.000 48.85463 53 GLY B N 1
ATOM 6933 C CA . GLY B 1 55 ? 61.51127 112.72130 -37.40003 1.000 50.28028 53 GLY B CA 1
ATOM 6934 C C . GLY B 1 55 ? 61.86873 113.77344 -36.36669 1.000 51.08231 53 GLY B C 1
ATOM 6935 O O . GLY B 1 55 ? 62.80110 114.56220 -36.55709 1.000 50.70120 53 GLY B O 1
ATOM 6939 N N . GLU B 1 56 ? 61.12523 113.80278 -35.25718 1.000 52.60879 54 GLU B N 1
ATOM 6940 C CA . GLU B 1 56 ? 61.41730 114.74964 -34.18594 1.000 55.46337 54 GLU B CA 1
ATOM 6941 C C . GLU B 1 56 ? 62.81726 114.52506 -33.63072 1.000 53.88023 54 GLU B C 1
ATOM 6942 O O . GLU B 1 56 ? 63.59548 115.47418 -33.45930 1.000 54.23244 54 GLU B O 1
ATOM 6954 N N . LEU B 1 57 ? 63.14457 113.26988 -33.31677 1.000 51.16539 55 LEU B N 1
ATOM 6955 C CA . LEU B 1 57 ? 64.47849 112.95852 -32.82201 1.000 49.02031 55 LEU B CA 1
ATOM 6956 C C . LEU B 1 57 ? 65.53687 113.42568 -33.80580 1.000 48.40668 55 LEU B C 1
ATOM 6957 O O . LEU B 1 57 ? 66.54192 114.02850 -33.41108 1.000 47.16758 55 LEU B O 1
ATOM 6973 N N . TYR B 1 58 ? 65.31298 113.17157 -35.09666 1.000 48.25465 56 TYR B N 1
ATOM 6974 C CA . TYR B 1 58 ? 66.27587 113.55026 -36.12129 1.000 49.24112 56 TYR B CA 1
ATOM 6975 C C . TYR B 1 58 ? 66.49863 115.05420 -36.12701 1.000 52.06337 56 TYR B C 1
ATOM 6976 O O . TYR B 1 58 ? 67.64047 115.52152 -36.10109 1.000 52.33577 56 TYR B O 1
ATOM 6994 N N . GLN B 1 59 ? 65.41376 115.83113 -36.14796 1.000 54.43365 57 GLN B N 1
ATOM 6995 C CA . GLN B 1 59 ? 65.55140 117.28246 -36.23678 1.000 56.49021 57 GLN B CA 1
ATOM 6996 C C . GLN B 1 59 ? 66.21708 117.85782 -34.98989 1.000 54.85195 57 GLN B C 1
ATOM 6997 O O . GLN B 1 59 ? 67.07892 118.74404 -35.08640 1.000 55.13935 57 GLN B O 1
ATOM 7011 N N . GLN B 1 60 ? 65.84140 117.36515 -33.80980 1.000 53.75195 58 GLN B N 1
ATOM 7012 C CA . GLN B 1 60 ? 66.43302 117.88079 -32.57939 1.000 53.18609 58 GLN B CA 1
ATOM 7013 C C . GLN B 1 60 ? 67.91908 117.53874 -32.50248 1.000 52.71419 58 GLN B C 1
ATOM 7014 O O . GLN B 1 60 ? 68.75666 118.40152 -32.18964 1.000 53.67100 58 GLN B O 1
ATOM 7028 N N . ALA B 1 61 ? 68.27243 116.28540 -32.80268 1.000 50.48153 59 ALA B N 1
ATOM 7029 C CA . ALA B 1 61 ? 69.67855 115.90638 -32.82695 1.000 49.80837 59 ALA B CA 1
ATOM 7030 C C . ALA B 1 61 ? 70.44311 116.67276 -33.89893 1.000 50.89496 59 ALA B C 1
ATOM 7031 O O . ALA B 1 61 ? 71.63041 116.95399 -33.72398 1.000 50.66984 59 ALA B O 1
ATOM 7038 N N . LEU B 1 62 ? 69.78433 117.03530 -35.00423 1.000 51.72826 60 LEU B N 1
ATOM 7039 C CA . LEU B 1 62 ? 70.44788 117.82306 -36.03870 1.000 54.40111 60 LEU B CA 1
ATOM 7040 C C . LEU B 1 62 ? 70.76443 119.22385 -35.53837 1.000 56.41226 60 LEU B C 1
ATOM 7041 O O . LEU B 1 62 ? 71.84307 119.76178 -35.81504 1.000 57.21979 60 LEU B O 1
ATOM 7057 N N . ILE B 1 63 ? 69.82353 119.83988 -34.82275 1.000 57.59936 61 ILE B N 1
ATOM 7058 C CA . ILE B 1 63 ? 70.09589 121.13633 -34.20696 1.000 57.83303 61 ILE B CA 1
ATOM 7059 C C . ILE B 1 63 ? 71.29259 121.02483 -33.26761 1.000 56.12720 61 ILE B C 1
ATOM 7060 O O . ILE B 1 63 ? 72.20291 121.86833 -33.27517 1.000 56.69831 61 ILE B O 1
ATOM 7076 N N . MET B 1 64 ? 71.31011 119.97517 -32.44386 1.000 53.77803 62 MET B N 1
ATOM 7077 C CA . MET B 1 64 ? 72.43151 119.79464 -31.52501 1.000 53.86213 62 MET B CA 1
ATOM 7078 C C . MET B 1 64 ? 73.74295 119.60157 -32.28365 1.000 53.33114 62 MET B C 1
ATOM 7079 O O . MET B 1 64 ? 74.78720 120.13519 -31.88581 1.000 53.64194 62 MET B O 1
ATOM 7093 N N . ALA B 1 65 ? 73.70693 118.85001 -33.38517 1.000 51.88628 63 ALA B N 1
ATOM 7094 C CA . ALA B 1 65 ? 74.91190 118.62466 -34.17545 1.000 52.39289 63 ALA B CA 1
ATOM 7095 C C . ALA B 1 65 ? 75.41256 119.92259 -34.78923 1.000 53.61564 63 ALA B C 1
ATOM 7096 O O . ALA B 1 65 ? 76.62303 120.15529 -34.86953 1.000 53.93096 63 ALA B O 1
ATOM 7103 N N . GLN B 1 66 ? 74.49463 120.77871 -35.23597 1.000 55.47800 64 GLN B N 1
ATOM 7104 C CA . GLN B 1 66 ? 74.89994 122.06369 -35.79116 1.000 58.94068 64 GLN B CA 1
ATOM 7105 C C . GLN B 1 66 ? 75.53628 122.94137 -34.72292 1.000 60.79399 64 GLN B C 1
ATOM 7106 O O . GLN B 1 66 ? 76.54540 123.61115 -34.97935 1.000 63.43649 64 GLN B O 1
ATOM 7120 N N . HIS B 1 67 ? 74.97193 122.94184 -33.51290 1.000 60.11602 65 HIS B N 1
ATOM 7121 C CA . HIS B 1 67 ? 75.60880 123.67708 -32.42374 1.000 60.92990 65 HIS B CA 1
ATOM 7122 C C . HIS B 1 67 ? 77.00471 123.13464 -32.14090 1.000 60.59165 65 HIS B C 1
ATOM 7123 O O . HIS B 1 67 ? 77.94256 123.90660 -31.90915 1.000 61.80377 65 HIS B O 1
ATOM 7137 N N . LEU B 1 68 ? 77.16753 121.81007 -32.16643 1.000 58.71977 66 LEU B N 1
ATOM 7138 C CA . LEU B 1 68 ? 78.49956 121.23677 -31.99752 1.000 59.60337 66 LEU B CA 1
ATOM 7139 C C . LEU B 1 68 ? 79.44470 121.71608 -33.09295 1.000 61.38375 66 LEU B C 1
ATOM 7140 O O . LEU B 1 68 ? 80.59123 122.08975 -32.81836 1.000 62.12828 66 LEU B O 1
ATOM 7156 N N . ALA B 1 69 ? 78.97803 121.70972 -34.34326 1.000 62.06262 67 ALA B N 1
ATOM 7157 C CA . ALA B 1 69 ? 79.81600 122.14021 -35.45700 1.000 63.74440 67 ALA B CA 1
ATOM 7158 C C . ALA B 1 69 ? 80.25704 123.58652 -35.28603 1.000 66.41466 67 ALA B C 1
ATOM 7159 O O . ALA B 1 69 ? 81.40791 123.93138 -35.57889 1.000 67.89441 67 ALA B O 1
ATOM 7166 N N . LEU B 1 70 ? 79.35159 124.45165 -34.82230 1.000 67.57133 68 LEU B N 1
ATOM 7167 C CA . LEU B 1 70 ? 79.71899 125.84393 -34.58760 1.000 69.60053 68 LEU B CA 1
ATOM 7168 C C . LEU B 1 70 ? 80.81898 125.96596 -33.53997 1.000 72.01791 68 LEU B C 1
ATOM 7169 O O . LEU B 1 70 ? 81.66071 126.86739 -33.62706 1.000 76.84631 68 LEU B O 1
ATOM 7185 N N . LYS B 1 71 ? 80.83368 125.07405 -32.55018 1.000 69.20247 69 LYS B N 1
ATOM 7186 C CA . LYS B 1 71 ? 81.84063 125.10744 -31.49699 1.000 70.04348 69 LYS B CA 1
ATOM 7187 C C . LYS B 1 71 ? 83.14646 124.42821 -31.89282 1.000 70.84039 69 LYS B C 1
ATOM 7188 O O . LYS B 1 71 ? 84.05293 124.34017 -31.05812 1.000 70.56699 69 LYS B O 1
ATOM 7207 N N . GLY B 1 72 ? 83.26798 123.94568 -33.12880 1.000 70.51137 70 GLY B N 1
ATOM 7208 C CA . GLY B 1 72 ? 84.51740 123.40479 -33.62730 1.000 70.53284 70 GLY B CA 1
ATOM 7209 C C . GLY B 1 72 ? 84.55556 121.90232 -33.79793 1.000 67.18106 70 GLY B C 1
ATOM 7210 O O . GLY B 1 72 ? 85.58310 121.37891 -34.24615 1.000 68.16059 70 GLY B O 1
ATOM 7214 N N . VAL B 1 73 ? 83.48112 121.18649 -33.46642 1.000 63.71024 71 VAL B N 1
ATOM 7215 C CA . VAL B 1 73 ? 83.46529 119.74049 -33.64892 1.000 60.77670 71 VAL B CA 1
ATOM 7216 C C . VAL B 1 73 ? 83.42418 119.42564 -35.13794 1.000 62.50072 71 VAL B C 1
ATOM 7217 O O . VAL B 1 73 ? 82.63232 120.00635 -35.89258 1.000 63.61803 71 VAL B O 1
ATOM 7230 N N . LYS B 1 74 ? 84.27619 118.50553 -35.56577 1.000 62.14493 72 LYS B N 1
ATOM 7231 C CA . LYS B 1 74 ? 84.38117 118.11107 -36.96070 1.000 63.47247 72 LYS B CA 1
ATOM 7232 C C . LYS B 1 74 ? 84.60170 116.60939 -37.02132 1.000 63.72604 72 LYS B C 1
ATOM 7233 O O . LYS B 1 74 ? 84.94423 115.98441 -36.01105 1.000 62.62447 72 LYS B O 1
ATOM 7237 N N . PRO B 1 75 ? 84.39476 115.99925 -38.18656 1.000 64.42200 73 PRO B N 1
ATOM 7238 C CA . PRO B 1 75 ? 84.63176 114.55727 -38.31741 1.000 63.57172 73 PRO B CA 1
ATOM 7239 C C . PRO B 1 75 ? 86.00228 114.15511 -37.79148 1.000 63.74371 73 PRO B C 1
ATOM 7240 O O . PRO B 1 75 ? 86.99932 114.85092 -37.99417 1.000 66.59386 73 PRO B O 1
ATOM 7251 N N . GLY B 1 76 ? 86.04288 113.01233 -37.10782 1.000 61.47505 74 GLY B N 1
ATOM 7252 C CA . GLY B 1 76 ? 87.25939 112.50478 -36.51998 1.000 60.32963 74 GLY B CA 1
ATOM 7253 C C . GLY B 1 76 ? 87.49241 112.91329 -35.08044 1.000 59.82299 74 GLY B C 1
ATOM 7254 O O . GLY B 1 76 ? 88.33494 112.30705 -34.40863 1.000 59.16493 74 GLY B O 1
ATOM 7258 N N . HIS B 1 77 ? 86.78347 113.92556 -34.59006 1.000 59.83771 75 HIS B N 1
ATOM 7259 C CA . HIS B 1 77 ? 86.92607 114.34766 -33.20634 1.000 59.84205 75 HIS B CA 1
ATOM 7260 C C . HIS B 1 77 ? 86.17659 113.39395 -32.27896 1.000 58.00477 75 HIS B C 1
ATOM 7261 O O . HIS B 1 77 ? 85.30689 112.62606 -32.70093 1.000 57.52640 75 HIS B O 1
ATOM 7275 N N . ILE B 1 78 ? 86.53267 113.44764 -30.99767 1.000 56.17205 76 ILE B N 1
ATOM 7276 C CA . ILE B 1 78 ? 85.94709 112.59019 -29.97347 1.000 53.12934 76 ILE B CA 1
ATOM 7277 C C . ILE B 1 78 ? 85.26238 113.47084 -28.93842 1.000 51.27881 76 ILE B C 1
ATOM 7278 O O . ILE B 1 78 ? 85.86470 114.42300 -28.42870 1.000 52.78447 76 ILE B O 1
ATOM 7294 N N . VAL B 1 79 ? 84.00846 113.14839 -28.62880 1.000 48.25013 77 VAL B N 1
ATOM 7295 C CA . VAL B 1 79 ? 83.19313 113.93107 -27.70730 1.000 48.62439 77 VAL B CA 1
ATOM 7296 C C . VAL B 1 79 ? 82.67769 113.00576 -26.61438 1.000 46.90093 77 VAL B C 1
ATOM 7297 O O . VAL B 1 79 ? 82.11337 111.94661 -26.90721 1.000 45.04736 77 VAL B O 1
ATOM 7310 N N . GLY B 1 80 ? 82.88018 113.39693 -25.35845 1.000 46.22990 78 GLY B N 1
ATOM 7311 C CA . GLY B 1 80 ? 82.38417 112.60285 -24.25516 1.000 45.26420 78 GLY B CA 1
ATOM 7312 C C . GLY B 1 80 ? 80.87283 112.65455 -24.14508 1.000 43.07372 78 GLY B C 1
ATOM 7313 O O . GLY B 1 80 ? 80.21592 113.58511 -24.61061 1.000 43.67988 78 GLY B O 1
ATOM 7317 N N . LEU B 1 81 ? 80.31106 111.63123 -23.50081 1.000 41.63877 79 LEU B N 1
ATOM 7318 C CA . LEU B 1 81 ? 78.86231 111.50927 -23.34704 1.000 41.60856 79 LEU B CA 1
ATOM 7319 C C . LEU B 1 81 ? 78.56967 111.01243 -21.93834 1.000 41.06509 79 LEU B C 1
ATOM 7320 O O . LEU B 1 81 ? 78.92454 109.88050 -21.59565 1.000 40.71611 79 LEU B O 1
ATOM 7336 N N . TRP B 1 82 ? 77.91418 111.84780 -21.12703 1.000 41.29114 80 TRP B N 1
ATOM 7337 C CA . TRP B 1 82 ? 77.62336 111.49026 -19.73644 1.000 41.75020 80 TRP B CA 1
ATOM 7338 C C . TRP B 1 82 ? 76.30319 112.14906 -19.34229 1.000 42.36583 80 TRP B C 1
ATOM 7339 O O . TRP B 1 82 ? 76.28462 113.31690 -18.94083 1.000 40.84641 80 TRP B O 1
ATOM 7360 N N . LEU B 1 83 ? 75.21565 111.39794 -19.45890 1.000 42.05086 81 LEU B N 1
ATOM 7361 C CA . LEU B 1 83 ? 73.88584 111.85745 -19.09407 1.000 42.40007 81 LEU B CA 1
ATOM 7362 C C . LEU B 1 83 ? 73.13466 110.71628 -18.42947 1.000 42.37305 81 LEU B C 1
ATOM 7363 O O . LEU B 1 83 ? 73.52675 109.55091 -18.55410 1.000 42.46688 81 LEU B O 1
ATOM 7379 N N . PRO B 1 84 ? 72.04054 111.01559 -17.73164 1.000 42.80170 82 PRO B N 1
ATOM 7380 C CA . PRO B 1 84 ? 71.21638 109.94051 -17.17017 1.000 41.61670 82 PRO B CA 1
ATOM 7381 C C . PRO B 1 84 ? 70.47652 109.18608 -18.26183 1.000 40.41855 82 PRO B C 1
ATOM 7382 O O . PRO B 1 84 ? 70.20972 109.71380 -19.34474 1.000 39.38885 82 PRO B O 1
ATOM 7393 N N . ARG B 1 85 ? 70.14262 107.93265 -17.96048 1.000 40.03056 83 ARG B N 1
ATOM 7394 C CA . ARG B 1 85 ? 69.28899 107.15122 -18.84425 1.000 40.66751 83 ARG B CA 1
ATOM 7395 C C . ARG B 1 85 ? 68.04470 107.94864 -19.21402 1.000 41.40565 83 ARG B C 1
ATOM 7396 O O . ARG B 1 85 ? 67.46823 108.65079 -18.37984 1.000 42.75699 83 ARG B O 1
ATOM 7417 N N . GLY B 1 86 ? 67.64030 107.84851 -20.47315 1.000 41.10039 84 GLY B N 1
ATOM 7418 C CA . GLY B 1 86 ? 66.44474 108.50849 -20.94206 1.000 42.14203 84 GLY B CA 1
ATOM 7419 C C . GLY B 1 86 ? 66.61353 109.00863 -22.35946 1.000 42.68570 84 GLY B C 1
ATOM 7420 O O . GLY B 1 86 ? 67.54233 108.63393 -23.07504 1.000 41.66640 84 GLY B O 1
ATOM 7424 N N . ILE B 1 87 ? 65.69433 109.88742 -22.75834 1.000 44.50376 85 ILE B N 1
ATOM 7425 C CA . ILE B 1 87 ? 65.65573 110.35040 -24.13925 1.000 45.62124 85 ILE B CA 1
ATOM 7426 C C . ILE B 1 87 ? 66.81881 111.29172 -24.42659 1.000 45.20232 85 ILE B C 1
ATOM 7427 O O . ILE B 1 87 ? 67.41981 111.23929 -25.50528 1.000 44.54876 85 ILE B O 1
ATOM 7443 N N . GLU B 1 88 ? 67.16282 112.16078 -23.47373 1.000 45.34991 86 GLU B N 1
ATOM 7444 C CA . GLU B 1 88 ? 68.20842 113.14729 -23.72879 1.000 46.92949 86 GLU B CA 1
ATOM 7445 C C . GLU B 1 88 ? 69.55832 112.47939 -23.96850 1.000 45.85575 86 GLU B C 1
ATOM 7446 O O . GLU B 1 88 ? 70.34805 112.94589 -24.79635 1.000 44.80945 86 GLU B O 1
ATOM 7458 N N . LEU B 1 89 ? 69.83501 111.37619 -23.26880 1.000 45.08126 87 LEU B N 1
ATOM 7459 C CA . LEU B 1 89 ? 71.09540 110.66329 -23.46607 1.000 43.15300 87 LEU B CA 1
ATOM 7460 C C . LEU B 1 89 ? 71.22601 110.16366 -24.90119 1.000 42.85272 87 LEU B C 1
ATOM 7461 O O . LEU B 1 89 ? 72.25167 110.38307 -25.56127 1.000 43.20898 87 LEU B O 1
ATOM 7477 N N . LEU B 1 90 ? 70.18867 109.48746 -25.40220 1.000 42.53842 88 LEU B N 1
ATOM 7478 C CA . LEU B 1 90 ? 70.21991 108.96867 -26.76628 1.000 42.39995 88 LEU B CA 1
ATOM 7479 C C . LEU B 1 90 ? 70.23424 110.10012 -27.78603 1.000 42.90744 88 LEU B C 1
ATOM 7480 O O . LEU B 1 90 ? 70.90468 110.00655 -28.82252 1.000 42.77969 88 LEU B O 1
ATOM 7496 N N . LYS B 1 91 ? 69.48887 111.17295 -27.51753 1.000 43.28973 89 LYS B N 1
ATOM 7497 C CA . LYS B 1 91 ? 69.48098 112.31076 -28.42824 1.000 43.94630 89 LYS B CA 1
ATOM 7498 C C . LYS B 1 91 ? 70.86034 112.95129 -28.51271 1.000 43.26331 89 LYS B C 1
ATOM 7499 O O . LYS B 1 91 ? 71.29161 113.36468 -29.59127 1.000 42.68066 89 LYS B O 1
ATOM 7518 N N . ALA B 1 92 ? 71.57871 113.02359 -27.38926 1.000 43.26828 90 ALA B N 1
ATOM 7519 C CA . ALA B 1 92 ? 72.93139 113.57355 -27.40459 1.000 43.54945 90 ALA B CA 1
ATOM 7520 C C . ALA B 1 92 ? 73.90081 112.64174 -28.12308 1.000 41.93853 90 ALA B C 1
ATOM 7521 O O . ALA B 1 92 ? 74.78366 113.09925 -28.86197 1.000 43.26214 90 ALA B O 1
ATOM 7528 N N . GLN B 1 93 ? 73.77597 111.33311 -27.89309 1.000 41.07460 91 GLN B N 1
ATOM 7529 C CA . GLN B 1 93 ? 74.57422 110.37445 -28.65068 1.000 40.35956 91 GLN B CA 1
ATOM 7530 C C . GLN B 1 93 ? 74.38251 110.59661 -30.14574 1.000 40.18840 91 GLN B C 1
ATOM 7531 O O . GLN B 1 93 ? 75.35206 110.70759 -30.91017 1.000 40.09474 91 GLN B O 1
ATOM 7545 N N . LEU B 1 94 ? 73.12205 110.69634 -30.57147 1.000 41.06272 92 LEU B N 1
ATOM 7546 C CA . LEU B 1 94 ? 72.81961 110.91114 -31.98082 1.000 42.51439 92 LEU B CA 1
ATOM 7547 C C . LEU B 1 94 ? 73.34176 112.25873 -32.45942 1.000 43.52817 92 LEU B C 1
ATOM 7548 O O . LEU B 1 94 ? 73.75698 112.39306 -33.61330 1.000 44.33669 92 LEU B O 1
ATOM 7564 N N . ALA B 1 95 ? 73.30717 113.27573 -31.59735 1.000 44.55121 93 ALA B N 1
ATOM 7565 C CA . ALA B 1 95 ? 73.83888 114.58205 -31.96948 1.000 47.77039 93 ALA B CA 1
ATOM 7566 C C . ALA B 1 95 ? 75.32694 114.49089 -32.27521 1.000 48.51738 93 ALA B C 1
ATOM 7567 O O . ALA B 1 95 ? 75.80774 115.04645 -33.26937 1.000 49.20120 93 ALA B O 1
ATOM 7574 N N . ILE B 1 96 ? 76.07805 113.80196 -31.41674 1.000 48.21983 94 ILE B N 1
ATOM 7575 C CA . ILE B 1 96 ? 77.49236 113.57880 -31.70449 1.000 48.21687 94 ILE B CA 1
ATOM 7576 C C . ILE B 1 96 ? 77.64875 112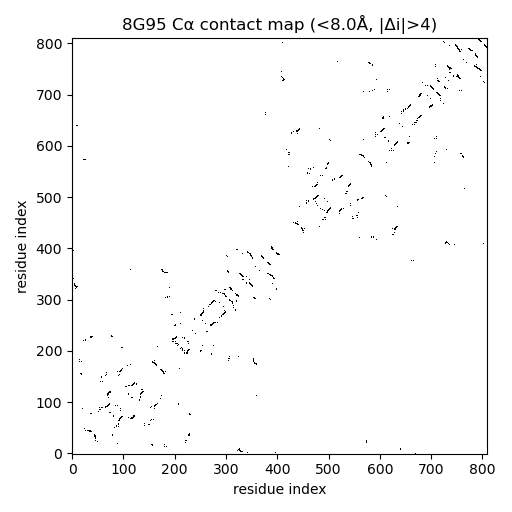.83931 -33.02686 1.000 47.90189 94 ILE B C 1
ATOM 7577 O O . ILE B 1 96 ? 78.50132 113.18510 -33.85468 1.000 48.45615 94 ILE B O 1
ATOM 7593 N N . CYS B 1 97 ? 76.82873 111.80961 -33.24595 1.000 47.08119 95 CYS B N 1
ATOM 7594 C CA . CYS B 1 97 ? 76.95225 111.01235 -34.46307 1.000 48.52926 95 CYS B CA 1
ATOM 7595 C C . CYS B 1 97 ? 76.72170 111.86102 -35.71204 1.000 50.42106 95 CYS B C 1
ATOM 7596 O O . CYS B 1 97 ? 77.49578 111.79506 -36.67392 1.000 50.58087 95 CYS B O 1
ATOM 7604 N N . LEU B 1 98 ? 75.65573 112.66444 -35.71651 1.000 50.91651 96 LEU B N 1
ATOM 7605 C CA . LEU B 1 98 ? 75.30625 113.45438 -36.89090 1.000 53.45131 96 LEU B CA 1
ATOM 7606 C C . LEU B 1 98 ? 76.30692 114.57002 -37.15837 1.000 55.47602 96 LEU B C 1
ATOM 7607 O O . LEU B 1 98 ? 76.41132 115.03062 -38.30036 1.000 56.63343 96 LEU B O 1
ATOM 7623 N N . SER B 1 99 ? 77.03736 115.02068 -36.13744 1.000 55.06203 97 SER B N 1
ATOM 7624 C CA . SER B 1 99 ? 78.07184 116.02284 -36.35208 1.000 56.03014 97 SER B CA 1
ATOM 7625 C C . SER B 1 99 ? 79.28529 115.46046 -37.07841 1.000 54.79567 97 SER B C 1
ATOM 7626 O O . SER B 1 99 ? 80.16358 116.23528 -37.47441 1.000 55.45931 97 SER B O 1
ATOM 7634 N N . GLY B 1 100 ? 79.34861 114.14291 -37.27018 1.000 52.93816 98 GLY B N 1
ATOM 7635 C CA . GLY B 1 100 ? 80.48662 113.50562 -37.88908 1.000 53.82038 98 GLY B CA 1
ATOM 7636 C C . GLY B 1 100 ? 81.52784 112.99742 -36.91850 1.000 53.81039 98 GLY B C 1
ATOM 7637 O O . GLY B 1 100 ? 82.46923 112.31590 -37.34518 1.000 55.35240 98 GLY B O 1
ATOM 7641 N N . ALA B 1 101 ? 81.38603 113.29629 -35.63178 1.000 51.50678 99 ALA B N 1
ATOM 7642 C CA . ALA B 1 101 ? 82.36184 112.90541 -34.62973 1.000 50.31668 99 ALA B CA 1
ATOM 7643 C C . ALA B 1 101 ? 82.01319 111.54471 -34.03315 1.000 47.59375 99 ALA B C 1
ATOM 7644 O O . ALA B 1 101 ? 80.97557 110.95013 -34.32864 1.000 47.42882 99 ALA B O 1
ATOM 7651 N N . ALA B 1 102 ? 82.92049 111.04125 -33.20192 1.000 46.65082 100 ALA B N 1
ATOM 7652 C CA . ALA B 1 102 ? 82.71854 109.81375 -32.44896 1.000 44.70083 100 ALA B CA 1
ATOM 7653 C C . ALA B 1 102 ? 82.46345 110.15105 -30.98589 1.000 45.20958 100 ALA B C 1
ATOM 7654 O O . ALA B 1 102 ? 82.98603 111.14024 -30.46317 1.000 46.33662 100 ALA B O 1
ATOM 7661 N N . TRP B 1 103 ? 81.66602 109.32009 -30.32255 1.000 43.67220 101 TRP B N 1
ATOM 7662 C CA . TRP B 1 103 ? 81.30351 109.57045 -28.93743 1.000 45.32058 101 TRP B CA 1
ATOM 7663 C C . TRP B 1 103 ? 81.99445 108.57792 -28.01192 1.000 45.65837 101 TRP B C 1
ATOM 7664 O O . TRP B 1 103 ? 82.23418 107.41983 -28.36765 1.000 45.42792 101 TRP B O 1
ATOM 7685 N N . LEU B 1 104 ? 82.33172 109.06960 -26.82297 1.000 45.20793 102 LEU B N 1
ATOM 7686 C CA . LEU B 1 104 ? 82.93089 108.27629 -25.75628 1.000 43.98352 102 LEU B CA 1
ATOM 7687 C C . LEU B 1 104 ? 81.88124 108.12244 -24.66173 1.000 43.12347 102 LEU B C 1
ATOM 7688 O O . LEU B 1 104 ? 81.64184 109.07097 -23.89666 1.000 44.40905 102 LEU B O 1
ATOM 7704 N N . PRO B 1 105 ? 81.21183 106.97339 -24.55504 1.000 40.95116 103 PRO B N 1
ATOM 7705 C CA . PRO B 1 105 ? 80.08365 106.86020 -23.62145 1.000 39.80560 103 PRO B CA 1
ATOM 7706 C C . PRO B 1 105 ? 80.52513 106.58096 -22.19209 1.000 40.28424 103 PRO B C 1
ATOM 7707 O O . PRO B 1 105 ? 81.41071 105.76011 -21.94156 1.000 39.82817 103 PRO B O 1
ATOM 7718 N N . PHE B 1 106 ? 79.88894 107.28019 -21.24876 1.000 41.66746 104 PHE B N 1
ATOM 7719 C CA . PHE B 1 106 ? 80.15995 107.12931 -19.82368 1.000 42.65941 104 PHE B CA 1
ATOM 7720 C C . PHE B 1 106 ? 78.91378 106.64680 -19.08927 1.000 41.95323 104 PHE B C 1
ATOM 7721 O O . PHE B 1 106 ? 77.83099 107.21600 -19.25663 1.000 43.40106 104 PHE B O 1
ATOM 7738 N N . ASP B 1 107 ? 79.07709 105.61436 -18.26381 1.000 41.00848 105 ASP B N 1
ATOM 7739 C CA . ASP B 1 107 ? 78.00819 105.12994 -17.39812 1.000 42.61585 105 ASP B CA 1
ATOM 7740 C C . ASP B 1 107 ? 77.60064 106.20442 -16.38621 1.000 41.07025 105 ASP B C 1
ATOM 7741 O O . ASP B 1 107 ? 78.37118 107.11058 -16.05740 1.000 39.56784 105 ASP B O 1
ATOM 7750 N N . MET B 1 108 ? 76.36225 106.09851 -15.88719 1.000 42.00147 106 MET B N 1
ATOM 7751 C CA . MET B 1 108 ? 75.85673 107.11398 -14.96444 1.000 45.52464 106 MET B CA 1
ATOM 7752 C C . MET B 1 108 ? 76.71311 107.20707 -13.70491 1.000 46.37225 106 MET B C 1
ATOM 7753 O O . MET B 1 108 ? 76.91325 108.29975 -13.16260 1.000 46.92369 106 MET B O 1
ATOM 7767 N N . ASP B 1 109 ? 77.23460 106.07612 -13.22966 1.000 57.60249 107 ASP B N 1
ATOM 7768 C CA . ASP B 1 109 ? 77.96591 106.02257 -11.97087 1.000 50.06568 107 ASP B CA 1
ATOM 7769 C C . ASP B 1 109 ? 79.47812 106.12440 -12.15715 1.000 51.20382 107 ASP B C 1
ATOM 7770 O O . ASP B 1 109 ? 80.23420 105.69663 -11.27833 1.000 52.22463 107 ASP B O 1
ATOM 7779 N N . THR B 1 110 ? 79.93281 106.68178 -13.27088 1.000 46.23806 108 THR B N 1
ATOM 7780 C CA . THR B 1 110 ? 81.36567 106.85468 -13.48326 1.000 45.80815 108 THR B CA 1
ATOM 7781 C C . THR B 1 110 ? 81.86715 108.00993 -12.62073 1.000 46.12254 108 THR B C 1
ATOM 7782 O O . THR B 1 110 ? 81.29249 109.10359 -12.66951 1.000 45.75557 108 THR B O 1
ATOM 7793 N N . PRO B 1 111 ? 82.92393 107.82176 -11.83041 1.000 46.96316 109 PRO B N 1
ATOM 7794 C CA . PRO B 1 111 ? 83.45480 108.94536 -11.04909 1.000 48.13484 109 PRO B CA 1
ATOM 7795 C C . PRO B 1 111 ? 84.10797 109.98955 -11.94249 1.000 47.99359 109 PRO B C 1
ATOM 7796 O O . PRO B 1 111 ? 84.58855 109.69533 -13.03965 1.000 47.80774 109 PRO B O 1
ATOM 7807 N N . ALA B 1 112 ? 84.11525 111.23203 -11.45199 1.000 49.92055 110 ALA B N 1
ATOM 7808 C CA . ALA B 1 112 ? 84.57002 112.35601 -12.26584 1.000 51.96965 110 ALA B CA 1
ATOM 7809 C C . ALA B 1 112 ? 86.03645 112.21420 -12.66264 1.000 54.21965 110 ALA B C 1
ATOM 7810 O O . ALA B 1 112 ? 86.41470 112.54885 -13.79276 1.000 54.12092 110 ALA B O 1
ATOM 7817 N N . ASP B 1 113 ? 86.88298 111.73716 -11.74567 1.000 55.25136 111 ASP B N 1
ATOM 7818 C CA . ASP B 1 113 ? 88.29693 111.57338 -12.07042 1.000 59.86760 111 ASP B CA 1
ATOM 7819 C C . ASP B 1 113 ? 88.47997 110.60550 -13.23269 1.000 57.85980 111 ASP B C 1
ATOM 7820 O O . ASP B 1 113 ? 89.37727 110.78147 -14.06921 1.000 57.71250 111 ASP B O 1
ATOM 7829 N N . ARG B 1 114 ? 87.63276 109.57727 -13.30550 1.000 57.18378 112 ARG B N 1
ATOM 7830 C CA . ARG B 1 114 ? 87.72165 108.62875 -14.40842 1.000 57.85784 112 ARG B CA 1
ATOM 7831 C C . ARG B 1 114 ? 87.30917 109.27679 -15.72476 1.000 55.33092 112 ARG B C 1
ATOM 7832 O O . ARG B 1 114 ? 87.93030 109.02901 -16.76576 1.000 55.02482 112 ARG B O 1
ATOM 7853 N N . ILE B 1 115 ? 86.26679 110.10939 -15.70299 1.000 53.56980 113 ILE B N 1
ATOM 7854 C CA . ILE B 1 115 ? 85.91167 110.87637 -16.89393 1.000 52.30985 113 ILE B CA 1
ATOM 7855 C C . ILE B 1 115 ? 87.09907 111.71702 -17.34235 1.000 52.81982 113 ILE B C 1
ATOM 7856 O O . ILE B 1 115 ? 87.43217 111.77450 -18.53341 1.000 51.63909 113 ILE B O 1
ATOM 7872 N N . ALA B 1 116 ? 87.75466 112.38482 -16.38976 1.000 54.18493 114 ALA B N 1
ATOM 7873 C CA . ALA B 1 116 ? 88.88627 113.23909 -16.73159 1.000 56.90315 114 ALA B CA 1
ATOM 7874 C C . ALA B 1 116 ? 89.99173 112.43803 -17.40727 1.000 55.72662 114 ALA B C 1
ATOM 7875 O O . ALA B 1 116 ? 90.50068 112.82871 -18.46629 1.000 56.24337 114 ALA B O 1
ATOM 7882 N N . VAL B 1 117 ? 90.38007 111.30953 -16.80727 1.000 55.18187 115 VAL B N 1
ATOM 7883 C CA . VAL B 1 117 ? 91.49305 110.54491 -17.36347 1.000 56.82099 115 VAL B CA 1
ATOM 7884 C C . VAL B 1 117 ? 91.11759 109.95275 -18.71864 1.000 56.32598 115 VAL B C 1
ATOM 7885 O O . VAL B 1 117 ? 91.95305 109.88570 -19.62597 1.000 57.65610 115 VAL B O 1
ATOM 7898 N N . CYS B 1 118 ? 89.85916 109.53402 -18.89614 1.000 54.83755 116 CYS B N 1
ATOM 7899 C CA . CYS B 1 118 ? 89.46600 108.96528 -20.18380 1.000 54.45320 116 CYS B CA 1
ATOM 7900 C C . CYS B 1 118 ? 89.46201 110.02502 -21.27955 1.000 54.51600 116 CYS B C 1
ATOM 7901 O O . CYS B 1 118 ? 89.95275 109.77938 -22.38955 1.000 52.30318 116 CYS B O 1
ATOM 7909 N N . LEU B 1 119 ? 88.92321 111.21275 -20.99075 1.000 55.71319 117 LEU B N 1
ATOM 7910 C CA . LEU B 1 119 ? 88.94399 112.27903 -21.98616 1.000 58.93639 117 LEU B CA 1
ATOM 7911 C C . LEU B 1 119 ? 90.37412 112.68370 -22.31908 1.000 60.08710 117 LEU B C 1
ATOM 7912 O O . LEU B 1 119 ? 90.70176 112.92242 -23.48731 1.000 57.92531 117 LEU B O 1
ATOM 7928 N N . GLU B 1 120 ? 91.24399 112.76471 -21.30788 1.000 77.94806 118 GLU B N 1
ATOM 7929 C CA . GLU B 1 120 ? 92.64425 113.08216 -21.56932 1.000 87.08115 118 GLU B CA 1
ATOM 7930 C C . GLU B 1 120 ? 93.28395 112.02434 -22.46204 1.000 75.55628 118 GLU B C 1
ATOM 7931 O O . GLU B 1 120 ? 93.95726 112.35029 -23.44609 1.000 73.13301 118 GLU B O 1
ATOM 7943 N N . ASP B 1 121 ? 93.07786 110.74555 -22.13629 1.000 64.86735 119 ASP B N 1
ATOM 7944 C CA . ASP B 1 121 ? 93.67831 109.67246 -22.92030 1.000 65.15960 119 ASP B CA 1
ATOM 7945 C C . ASP B 1 121 ? 93.18626 109.70141 -24.36129 1.000 63.54293 119 ASP B C 1
ATOM 7946 O O . ASP B 1 121 ? 93.96100 109.45958 -25.29466 1.000 63.64576 119 ASP B O 1
ATOM 7955 N N . ALA B 1 122 ? 91.90340 109.99868 -24.56415 1.000 61.67834 120 ALA B N 1
ATOM 7956 C CA . ALA B 1 122 ? 91.33663 110.03222 -25.90592 1.000 61.83835 120 ALA B CA 1
ATOM 7957 C C . ALA B 1 122 ? 91.56218 111.36046 -26.61769 1.000 62.91825 120 ALA B C 1
ATOM 7958 O O . ALA B 1 122 ? 91.18893 111.48505 -27.78912 1.000 63.03305 120 ALA B O 1
ATOM 7965 N N . GLU B 1 123 ? 92.15907 112.34755 -25.95054 1.000 63.11110 121 GLU B N 1
ATOM 7966 C CA . GLU B 1 123 ? 92.35022 113.67445 -26.53465 1.000 63.47686 121 GLU B CA 1
ATOM 7967 C C . GLU B 1 123 ? 91.02373 114.24116 -27.03227 1.000 59.55123 121 GLU B C 1
ATOM 7968 O O . GLU B 1 123 ? 90.94647 114.86892 -28.08999 1.000 58.68993 121 GLU B O 1
ATOM 7980 N N . ALA B 1 124 ? 89.96825 114.01746 -26.25373 1.000 56.87145 122 ALA B N 1
ATOM 7981 C CA . ALA B 1 124 ? 88.63920 114.46670 -26.63874 1.000 55.31518 122 ALA B CA 1
ATOM 7982 C C . ALA B 1 124 ? 88.57699 115.98750 -26.69332 1.000 56.43282 122 ALA B C 1
ATOM 7983 O O . ALA B 1 124 ? 89.21506 116.68929 -25.90313 1.000 57.26394 122 ALA B O 1
ATOM 7990 N N . VAL B 1 125 ? 87.78925 116.49613 -27.64402 1.000 56.10696 123 VAL B N 1
ATOM 7991 C CA . VAL B 1 125 ? 87.60314 117.93663 -27.76544 1.000 57.65511 123 VAL B CA 1
ATOM 7992 C C . VAL B 1 125 ? 86.59776 118.46241 -26.75096 1.000 55.45010 123 VAL B C 1
ATOM 7993 O O . VAL B 1 125 ? 86.54898 119.67442 -26.50650 1.000 55.71086 123 VAL B O 1
ATOM 8006 N N . GLY B 1 126 ? 85.79930 117.58557 -26.15501 1.000 54.41483 124 GLY B N 1
ATOM 8007 C CA . GLY B 1 126 ? 84.82089 118.00501 -25.17550 1.000 54.36266 124 GLY B CA 1
ATOM 8008 C C . GLY B 1 126 ? 83.92618 116.84319 -24.79442 1.000 53.18505 124 GLY B C 1
ATOM 8009 O O . GLY B 1 126 ? 84.19888 115.68679 -25.12757 1.000 51.82479 124 GLY B O 1
ATOM 8013 N N . MET B 1 127 ? 82.85259 117.17745 -24.08322 1.000 51.62237 125 MET B N 1
ATOM 8014 C CA . MET B 1 127 ? 81.85853 116.19168 -23.69212 1.000 49.49614 125 MET B CA 1
ATOM 8015 C C . MET B 1 127 ? 80.52096 116.89383 -23.53076 1.000 48.65899 125 MET B C 1
ATOM 8016 O O . MET B 1 127 ? 80.45772 118.11272 -23.35379 1.000 48.89983 125 MET B O 1
ATOM 8030 N N . ILE B 1 128 ? 79.45239 116.10459 -23.59745 1.000 47.70996 126 ILE B N 1
ATOM 8031 C CA . ILE B 1 128 ? 78.09397 116.58696 -23.38934 1.000 47.46791 126 ILE B CA 1
ATOM 8032 C C . ILE B 1 128 ? 77.58268 116.00547 -22.08018 1.000 47.35392 126 ILE B C 1
ATOM 8033 O O . ILE B 1 128 ? 77.77933 114.81754 -21.79515 1.000 45.71256 126 ILE B O 1
ATOM 8049 N N . THR B 1 129 ? 76.92850 116.84441 -21.28807 1.000 48.91820 127 THR B N 1
ATOM 8050 C CA . THR B 1 129 ? 76.31930 116.40785 -20.03837 1.000 49.99141 127 THR B CA 1
ATOM 8051 C C . THR B 1 129 ? 75.07187 117.25690 -19.80775 1.000 52.08127 127 THR B C 1
ATOM 8052 O O . THR B 1 129 ? 74.56351 117.89651 -20.73412 1.000 52.06855 127 THR B O 1
ATOM 8063 N N . THR B 1 130 ? 74.57134 117.25644 -18.57775 1.000 54.02670 128 THR B N 1
ATOM 8064 C CA . THR B 1 130 ? 73.40284 118.03761 -18.20313 1.000 56.90588 128 THR B CA 1
ATOM 8065 C C . THR B 1 130 ? 73.82018 119.21049 -17.32562 1.000 59.11124 128 THR B C 1
ATOM 8066 O O . THR B 1 130 ? 74.95441 119.29293 -16.84720 1.000 58.31147 128 THR B O 1
ATOM 8077 N N . ASP B 1 131 ? 72.87835 120.13430 -17.12771 1.000 62.67083 129 ASP B N 1
ATOM 8078 C CA . ASP B 1 131 ? 73.12435 121.26639 -16.24074 1.000 66.81687 129 ASP B CA 1
ATOM 8079 C C . ASP B 1 131 ? 73.37463 120.79218 -14.81353 1.000 67.32036 129 ASP B C 1
ATOM 8080 O O . ASP B 1 131 ? 74.31023 121.24962 -14.14739 1.000 67.14770 129 ASP B O 1
ATOM 8089 N N . GLU B 1 132 ? 72.54626 119.86456 -14.32949 1.000 76.32757 130 GLU B N 1
ATOM 8090 C CA . GLU B 1 132 ? 72.70787 119.35439 -12.97238 1.000 72.78363 130 GLU B CA 1
ATOM 8091 C C . GLU B 1 132 ? 74.07178 118.69890 -12.79217 1.000 95.19185 130 GLU B C 1
ATOM 8092 O O . GLU B 1 132 ? 74.80105 119.00537 -11.84202 1.000 77.54753 130 GLU B O 1
ATOM 8104 N N . TRP B 1 133 ? 74.43581 117.79075 -13.70074 1.000 69.82178 131 TRP B N 1
ATOM 8105 C CA . TRP B 1 133 ? 75.68987 117.05941 -13.56655 1.000 69.12962 131 TRP B CA 1
ATOM 8106 C C . TRP B 1 133 ? 76.90565 117.91149 -13.90813 1.000 70.43042 131 TRP B C 1
ATOM 8107 O O . TRP B 1 133 ? 78.02696 117.53741 -13.54767 1.000 68.75499 131 TRP B O 1
ATOM 8128 N N . TYR B 1 134 ? 76.71275 119.04287 -14.59102 1.000 71.96899 132 TYR B N 1
ATOM 8129 C CA . TYR B 1 134 ? 77.83743 119.90840 -14.93222 1.000 72.83402 132 TYR B CA 1
ATOM 8130 C C . TYR B 1 134 ? 78.62801 120.29150 -13.68806 1.000 73.76681 132 TYR B C 1
ATOM 8131 O O . TYR B 1 134 ? 79.85867 120.40491 -13.73117 1.000 72.98075 132 TYR B O 1
ATOM 8149 N N . GLU B 1 135 ? 77.93333 120.49117 -12.56541 1.000 86.59676 133 GLU B N 1
ATOM 8150 C CA . GLU B 1 135 ? 78.59120 120.96071 -11.35182 1.000 84.89397 133 GLU B CA 1
ATOM 8151 C C . GLU B 1 135 ? 79.58068 119.93613 -10.81018 1.000 136.39807 133 GLU B C 1
ATOM 8152 O O . GLU B 1 135 ? 80.56450 120.30954 -10.16152 1.000 87.83414 133 GLU B O 1
ATOM 8164 N N . HIS B 1 136 ? 79.34381 118.65115 -11.06435 1.000 77.74388 134 HIS B N 1
ATOM 8165 C CA . HIS B 1 136 ? 80.19624 117.59232 -10.54126 1.000 76.37720 134 HIS B CA 1
ATOM 8166 C C . HIS B 1 136 ? 81.51225 117.45510 -11.29371 1.000 74.85123 134 HIS B C 1
ATOM 8167 O O . HIS B 1 136 ? 82.31578 116.58572 -10.93988 1.000 73.09360 134 HIS B O 1
ATOM 8181 N N . LEU B 1 137 ? 81.76398 118.29262 -12.29942 1.000 75.92453 135 LEU B N 1
ATOM 8182 C CA . LEU B 1 137 ? 82.94355 118.13048 -13.14032 1.000 76.28054 135 LEU B CA 1
ATOM 8183 C C . LEU B 1 137 ? 83.88998 119.31855 -13.01735 1.000 80.29887 135 LEU B C 1
ATOM 8184 O O . LEU B 1 137 ? 84.37955 119.83652 -14.02426 1.000 82.19476 135 LEU B O 1
ATOM 8200 N N . ALA B 1 138 ? 84.17915 119.74535 -11.78801 1.000 81.59170 136 ALA B N 1
ATOM 8201 C CA . ALA B 1 138 ? 85.10428 120.85790 -11.60312 1.000 82.52966 136 ALA B CA 1
ATOM 8202 C C . ALA B 1 138 ? 86.52405 120.47173 -12.00196 1.000 79.40551 136 ALA B C 1
ATOM 8203 O O . ALA B 1 138 ? 87.25019 121.28055 -12.59174 1.000 80.69963 136 ALA B O 1
ATOM 8210 N N . GLU B 1 139 ? 86.93286 119.23807 -11.69981 1.000 108.90816 137 GLU B N 1
ATOM 8211 C CA . GLU B 1 139 ? 88.29946 118.79279 -11.94233 1.000 76.65214 137 GLU B CA 1
ATOM 8212 C C . GLU B 1 139 ? 88.56858 118.40603 -13.39277 1.000 86.73100 137 GLU B C 1
ATOM 8213 O O . GLU B 1 139 ? 89.71974 118.10455 -13.72676 1.000 78.00758 137 GLU B O 1
ATOM 8217 N N . VAL B 1 140 ? 87.55870 118.40652 -14.25575 1.000 76.44576 138 VAL B N 1
ATOM 8218 C CA . VAL B 1 140 ? 87.71717 118.00347 -15.64994 1.000 76.46428 138 VAL B CA 1
ATOM 8219 C C . VAL B 1 140 ? 88.16097 119.22580 -16.45005 1.000 75.49410 138 VAL B C 1
ATOM 8220 O O . VAL B 1 140 ? 87.42218 120.22229 -16.48994 1.000 74.42752 138 VAL B O 1
ATOM 8233 N N . PRO B 1 141 ? 89.34316 119.19865 -17.09722 1.000 75.23492 139 PRO B N 1
ATOM 8234 C CA . PRO B 1 141 ? 89.79461 120.38219 -17.84442 1.000 75.88671 139 PRO B CA 1
ATOM 8235 C C . PRO B 1 141 ? 89.07994 120.58823 -19.17140 1.000 73.24674 139 PRO B C 1
ATOM 8236 O O . PRO B 1 141 ? 88.86381 121.73031 -19.58915 1.000 74.78678 139 PRO B O 1
ATOM 8247 N N . GLN B 1 142 ? 88.72206 119.50050 -19.84963 1.000 70.57837 140 GLN B N 1
ATOM 8248 C CA . GLN B 1 142 ? 88.17828 119.61003 -21.19540 1.000 68.60922 140 GLN B CA 1
ATOM 8249 C C . GLN B 1 142 ? 86.90901 120.45811 -21.20864 1.000 66.73857 140 GLN B C 1
ATOM 8250 O O . GLN B 1 142 ? 86.26568 120.68875 -20.18099 1.000 66.00137 140 GLN B O 1
ATOM 8264 N N . THR B 1 143 ? 86.55652 120.92613 -22.40379 1.000 66.55578 141 THR B N 1
ATOM 8265 C CA . THR B 1 143 ? 85.34003 121.70452 -22.58559 1.000 65.34424 141 THR B CA 1
ATOM 8266 C C . THR B 1 143 ? 84.11786 120.82883 -22.34479 1.000 62.00845 141 THR B C 1
ATOM 8267 O O . THR B 1 143 ? 84.10648 119.64323 -22.68602 1.000 60.38268 141 THR B O 1
ATOM 8278 N N . LYS B 1 144 ? 83.08627 121.41734 -21.74538 1.000 61.60316 142 LYS B N 1
ATOM 8279 C CA . LYS B 1 144 ? 81.86122 120.69855 -21.42673 1.000 59.42553 142 LYS B CA 1
ATOM 8280 C C . LYS B 1 144 ? 80.66353 121.49354 -21.91425 1.000 58.38696 142 LYS B C 1
ATOM 8281 O O . LYS B 1 144 ? 80.51486 122.67153 -21.57547 1.000 60.69590 142 LYS B O 1
ATOM 8300 N N . TRP B 1 145 ? 79.81284 120.84608 -22.69841 1.000 55.74547 143 TRP B N 1
ATOM 8301 C CA . TRP B 1 145 ? 78.57872 121.43740 -23.18078 1.000 54.96352 143 TRP B CA 1
ATOM 8302 C C . TRP B 1 145 ? 77.40159 120.74175 -22.51322 1.000 53.08607 143 TRP B C 1
ATOM 8303 O O . TRP B 1 145 ? 77.46049 119.54908 -22.19936 1.000 50.13318 143 TRP B O 1
ATOM 8324 N N . THR B 1 146 ? 76.34134 121.50160 -22.28176 1.000 54.39945 144 THR B N 1
ATOM 8325 C CA . THR B 1 146 ? 75.10101 120.95450 -21.76063 1.000 54.49995 144 THR B CA 1
ATOM 8326 C C . THR B 1 146 ? 74.14759 120.67444 -22.91352 1.000 54.06627 144 THR B C 1
ATOM 8327 O O . THR B 1 146 ? 74.13533 121.38717 -23.92173 1.000 55.21088 144 THR B O 1
ATOM 8338 N N . ASN B 1 147 ? 73.34219 119.62269 -22.75507 1.000 52.37971 145 ASN B N 1
ATOM 8339 C CA . ASN B 1 147 ? 72.33267 119.32410 -23.76256 1.000 52.28824 145 ASN B CA 1
ATOM 8340 C C . ASN B 1 147 ? 71.40984 120.51342 -23.98315 1.000 55.27988 145 ASN B C 1
ATOM 8341 O O . ASN B 1 147 ? 70.93291 120.73046 -25.10160 1.000 57.28562 145 ASN B O 1
ATOM 8352 N N . THR B 1 148 ? 71.16862 121.30730 -22.93900 1.000 57.25276 146 THR B N 1
ATOM 8353 C CA . THR B 1 148 ? 70.27537 122.45345 -23.06320 1.000 60.08125 146 THR B CA 1
ATOM 8354 C C . THR B 1 148 ? 70.86590 123.51274 -23.98708 1.000 60.81036 146 THR B C 1
ATOM 8355 O O . THR B 1 148 ? 70.17591 124.03592 -24.86980 1.000 61.00314 146 THR B O 1
ATOM 8366 N N . GLU B 1 149 ? 72.14509 123.84579 -23.79710 1.000 61.51085 147 GLU B N 1
ATOM 8367 C CA . GLU B 1 149 ? 72.75442 124.91155 -24.58589 1.000 63.63125 147 GLU B CA 1
ATOM 8368 C C . GLU B 1 149 ? 72.92930 124.50776 -26.04608 1.000 63.50981 147 GLU B C 1
ATOM 8369 O O . GLU B 1 149 ? 72.92406 125.37301 -26.92921 1.000 64.49982 147 GLU B O 1
ATOM 8381 N N . LEU B 1 150 ? 73.07544 123.21160 -26.32364 1.000 62.29097 148 LEU B N 1
ATOM 8382 C CA . LEU B 1 150 ? 73.16332 122.73291 -27.69772 1.000 62.14714 148 LEU B CA 1
ATOM 8383 C C . LEU B 1 150 ? 71.80552 122.66092 -28.38537 1.000 62.58620 148 LEU B C 1
ATOM 8384 O O . LEU B 1 150 ? 71.75090 122.36245 -29.58276 1.000 61.67783 148 LEU B O 1
ATOM 8400 N N . GLN B 1 151 ? 70.71686 122.92541 -27.66551 1.000 64.54139 149 GLN B N 1
ATOM 8401 C CA . GLN B 1 151 ? 69.37379 122.84104 -28.22007 1.000 66.52342 149 GLN B CA 1
ATOM 8402 C C . GLN B 1 151 ? 68.74078 124.20321 -28.46179 1.000 70.52289 149 GLN B C 1
ATOM 8403 O O . GLN B 1 151 ? 67.56718 124.26596 -28.84304 1.000 71.21661 149 GLN B O 1
ATOM 8417 N N . LYS B 1 152 ? 69.47538 125.29070 -28.25130 1.000 73.28072 150 LYS B N 1
ATOM 8418 C CA . LYS B 1 152 ? 68.90671 126.61109 -28.45080 1.000 76.73072 150 LYS B CA 1
ATOM 8419 C C . LYS B 1 152 ? 68.60987 126.84319 -29.93172 1.000 76.63428 150 LYS B C 1
ATOM 8420 O O . LYS B 1 152 ? 69.28792 126.29246 -30.80299 1.000 74.32290 150 LYS B O 1
ATOM 8439 N N . PRO B 1 153 ? 67.59964 127.65625 -30.24406 1.000 80.38825 151 PRO B N 1
ATOM 8440 C CA . PRO B 1 153 ? 67.30982 127.94833 -31.65197 1.000 87.73644 151 PRO B CA 1
ATOM 8441 C C . PRO B 1 153 ? 68.52215 128.54017 -32.35274 1.000 94.08713 151 PRO B C 1
ATOM 8442 O O . PRO B 1 153 ? 69.31194 129.28026 -31.76167 1.000 82.73691 151 PRO B O 1
ATOM 8453 N N . LEU B 1 154 ? 68.65829 128.20785 -33.63210 1.000 87.16684 152 LEU B N 1
ATOM 8454 C CA . LEU B 1 154 ? 69.74082 128.71849 -34.45868 1.000 91.84468 152 LEU B CA 1
ATOM 8455 C C . LEU B 1 154 ? 69.23749 129.84272 -35.35111 1.000 93.41689 152 LEU B C 1
ATOM 8456 O O . LEU B 1 154 ? 68.10449 129.80598 -35.84077 1.000 93.71332 152 LEU B O 1
ATOM 8472 N N . SER B 1 155 ? 70.09940 130.83448 -35.57042 1.000 95.92990 153 SER B N 1
ATOM 8473 C CA . SER B 1 155 ? 69.77874 131.94508 -36.45460 1.000 101.11902 153 SER B CA 1
ATOM 8474 C C . SER B 1 155 ? 70.04726 131.61311 -37.91513 1.000 104.45683 153 SER B C 1
ATOM 8475 O O . SER B 1 155 ? 69.48650 132.26857 -38.80057 1.000 107.33911 153 SER B O 1
ATOM 8483 N N . GLU B 1 156 ? 70.88709 130.61524 -38.18257 1.000 104.71340 154 GLU B N 1
ATOM 8484 C CA . GLU B 1 156 ? 71.22097 130.22807 -39.54315 1.000 106.46939 154 GLU B CA 1
ATOM 8485 C C . GLU B 1 156 ? 71.58675 128.75273 -39.55521 1.000 104.52497 154 GLU B C 1
ATOM 8486 O O . GLU B 1 156 ? 72.11315 128.22184 -38.57358 1.000 102.54420 154 GLU B O 1
ATOM 8494 N N . SER B 1 157 ? 71.30422 128.09546 -40.67599 1.000 105.35724 155 SER B N 1
ATOM 8495 C CA . SER B 1 157 ? 71.55636 126.66688 -40.79471 1.000 103.57981 155 SER B CA 1
ATOM 8496 C C . SER B 1 157 ? 73.04651 126.42638 -40.99409 1.000 103.03011 155 SER B C 1
ATOM 8497 O O . SER B 1 157 ? 73.68703 127.08739 -41.81769 1.000 104.85611 155 SER B O 1
ATOM 8505 N N . VAL B 1 158 ? 73.59575 125.48023 -40.23977 1.000 101.32557 156 VAL B N 1
ATOM 8506 C CA . VAL B 1 158 ? 75.00796 125.13017 -40.32145 1.000 101.41639 156 VAL B CA 1
ATOM 8507 C C . VAL B 1 158 ? 75.14044 123.84265 -41.12012 1.000 100.28290 156 VAL B C 1
ATOM 8508 O O . VAL B 1 158 ? 74.49671 122.83478 -40.80010 1.000 97.88023 156 VAL B O 1
ATOM 8521 N N . SER B 1 159 ? 75.98553 123.86709 -42.14739 1.000 101.62873 157 SER B N 1
ATOM 8522 C CA . SER B 1 159 ? 76.25341 122.67109 -42.93228 1.000 100.04611 157 SER B CA 1
ATOM 8523 C C . SER B 1 159 ? 77.21753 121.77309 -42.16972 1.000 128.59825 157 SER B C 1
ATOM 8524 O O . SER B 1 159 ? 78.22423 122.24309 -41.63010 1.000 114.24857 157 SER B O 1
ATOM 8532 N N . LEU B 1 160 ? 76.90918 120.48215 -42.12875 1.000 94.06544 158 LEU B N 1
ATOM 8533 C CA . LEU B 1 160 ? 77.68521 119.51336 -41.36742 1.000 90.15489 158 LEU B CA 1
ATOM 8534 C C . LEU B 1 160 ? 78.57193 118.72573 -42.32275 1.000 86.39148 158 LEU B C 1
ATOM 8535 O O . LEU B 1 160 ? 78.07512 118.10477 -43.26875 1.000 85.75394 158 LEU B O 1
ATOM 8551 N N . ALA B 1 161 ? 79.88068 118.77116 -42.08748 1.000 83.60369 159 ALA B N 1
ATOM 8552 C CA . ALA B 1 161 ? 80.80306 117.97685 -42.88348 1.000 80.42466 159 ALA B CA 1
ATOM 8553 C C . ALA B 1 161 ? 80.54039 116.49529 -42.65131 1.000 75.31307 159 ALA B C 1
ATOM 8554 O O . ALA B 1 161 ? 80.25999 116.06457 -41.52916 1.000 75.27834 159 ALA B O 1
ATOM 8561 N N . LYS B 1 162 ? 80.62001 115.71602 -43.72488 1.000 70.04483 160 LYS B N 1
ATOM 8562 C CA . LYS B 1 162 ? 80.37438 114.28458 -43.64377 1.000 64.08600 160 LYS B CA 1
ATOM 8563 C C . LYS B 1 162 ? 81.62821 113.55340 -43.18347 1.000 60.50939 160 LYS B C 1
ATOM 8564 O O . LYS B 1 162 ? 82.74196 113.87220 -43.60870 1.000 60.43706 160 LYS B O 1
ATOM 8568 N N . THR B 1 163 ? 81.44048 112.57038 -42.30736 1.000 57.23065 161 THR B N 1
ATOM 8569 C CA . THR B 1 163 ? 82.50907 111.65741 -41.93301 1.000 54.95226 161 THR B CA 1
ATOM 8570 C C . THR B 1 163 ? 82.58230 110.51486 -42.94515 1.000 54.36727 161 THR B C 1
ATOM 8571 O O . THR B 1 163 ? 81.74589 110.39248 -43.84193 1.000 54.77726 161 THR B O 1
ATOM 8582 N N . THR B 1 164 ? 83.59406 109.67205 -42.79495 1.000 53.89195 162 THR B N 1
ATOM 8583 C CA . THR B 1 164 ? 83.87806 108.61489 -43.75154 1.000 55.12216 162 THR B CA 1
ATOM 8584 C C . THR B 1 164 ? 83.99888 107.27296 -43.04989 1.000 53.14270 162 THR B C 1
ATOM 8585 O O . THR B 1 164 ? 84.22562 107.21352 -41.83661 1.000 51.77593 162 THR B O 1
ATOM 8596 N N . PRO B 1 165 ? 83.87652 106.16940 -43.79583 1.000 52.75247 163 PRO B N 1
ATOM 8597 C CA . PRO B 1 165 ? 83.87122 104.84755 -43.14620 1.000 51.29771 163 PRO B CA 1
ATOM 8598 C C . PRO B 1 165 ? 85.10389 104.57267 -42.30657 1.000 52.50385 163 PRO B C 1
ATOM 8599 O O . PRO B 1 165 ? 85.00344 103.88997 -41.27917 1.000 50.62072 163 PRO B O 1
ATOM 8610 N N . ASP B 1 166 ? 86.26667 105.08032 -42.71208 1.000 54.39404 164 ASP B N 1
ATOM 8611 C CA . ASP B 1 166 ? 87.50721 104.81821 -41.99669 1.000 54.93621 164 ASP B CA 1
ATOM 8612 C C . ASP B 1 166 ? 87.63414 105.61747 -40.70794 1.000 52.91165 164 ASP B C 1
ATOM 8613 O O . ASP B 1 166 ? 88.57136 105.37432 -39.93952 1.000 52.20659 164 ASP B O 1
ATOM 8622 N N . GLN B 1 167 ? 86.72256 106.54781 -40.45042 1.000 51.97933 165 GLN B N 1
ATOM 8623 C CA . GLN B 1 167 ? 86.80691 107.39402 -39.27353 1.000 51.27065 165 GLN B CA 1
ATOM 8624 C C . GLN B 1 167 ? 86.20742 106.68631 -38.06293 1.000 48.65877 165 GLN B C 1
ATOM 8625 O O . GLN B 1 167 ? 85.43839 105.73365 -38.20613 1.000 47.23636 165 GLN B O 1
ATOM 8639 N N . PRO B 1 168 ? 86.56928 107.11364 -36.85271 1.000 48.77096 166 PRO B N 1
ATOM 8640 C CA . PRO B 1 168 ? 85.99108 106.49277 -35.65329 1.000 46.13610 166 PRO B CA 1
ATOM 8641 C C . PRO B 1 168 ? 84.51937 106.83757 -35.48045 1.000 44.47953 166 PRO B C 1
ATOM 8642 O O . PRO B 1 168 ? 84.09010 107.96277 -35.74375 1.000 46.46667 166 PRO B O 1
ATOM 8653 N N . ALA B 1 169 ? 83.75114 105.85982 -35.00176 1.000 41.88993 167 ALA B N 1
ATOM 8654 C CA . ALA B 1 169 ? 82.35716 106.05335 -34.62490 1.000 40.25934 167 ALA B CA 1
ATOM 8655 C C . ALA B 1 169 ? 82.16744 106.17714 -33.11847 1.000 39.54173 167 ALA B C 1
ATOM 8656 O O . ALA B 1 169 ? 81.34305 106.97845 -32.66782 1.000 39.45607 167 ALA B O 1
ATOM 8663 N N . TYR B 1 170 ? 82.91356 105.40619 -32.32886 1.000 38.78671 168 TYR B N 1
ATOM 8664 C CA . TYR B 1 170 ? 82.85931 105.51328 -30.87696 1.000 40.71609 168 TYR B CA 1
ATOM 8665 C C . TYR B 1 170 ? 84.08482 104.82621 -30.29322 1.000 42.49514 168 TYR B C 1
ATOM 8666 O O . TYR B 1 170 ? 84.70245 103.97161 -30.93349 1.000 40.56980 168 TYR B O 1
ATOM 8684 N N . ILE B 1 171 ? 84.42505 105.20853 -29.06358 1.000 46.58311 169 ILE B N 1
ATOM 8685 C CA . ILE B 1 171 ? 85.55165 104.63031 -28.33638 1.000 50.26720 169 ILE B CA 1
ATOM 8686 C C . ILE B 1 171 ? 85.03745 104.06573 -27.01889 1.000 53.22990 169 ILE B C 1
ATOM 8687 O O . ILE B 1 171 ? 84.45011 104.79573 -26.21124 1.000 51.25410 169 ILE B O 1
ATOM 8703 N N . ILE B 1 172 ? 85.27178 102.77192 -26.79998 1.000 58.35703 170 ILE B N 1
ATOM 8704 C CA . ILE B 1 172 ? 84.85277 102.07528 -25.58688 1.000 64.32772 170 ILE B CA 1
ATOM 8705 C C . ILE B 1 172 ? 86.05858 101.90597 -24.67187 1.000 74.22984 170 ILE B C 1
ATOM 8706 O O . ILE B 1 172 ? 87.09718 101.38103 -25.09141 1.000 76.35370 170 ILE B O 1
ATOM 8722 N N . TYR B 1 173 ? 85.91570 102.32743 -23.42092 1.000 78.68404 171 TYR B N 1
ATOM 8723 C CA . TYR B 1 173 ? 86.89310 102.07247 -22.37030 1.000 82.35526 171 TYR B CA 1
ATOM 8724 C C . TYR B 1 173 ? 86.41044 100.92993 -21.48290 1.000 82.32734 171 TYR B C 1
ATOM 8725 O O . TYR B 1 173 ? 85.20769 100.74755 -21.28561 1.000 79.21734 171 TYR B O 1
ATOM 8743 N N . THR B 1 174 ? 87.36477 100.13956 -20.97028 1.000 141.75114 172 THR B N 1
ATOM 8744 C CA . THR B 1 174 ? 87.02518 98.88690 -20.29402 1.000 110.71589 172 THR B CA 1
ATOM 8745 C C . THR B 1 174 ? 85.85998 99.05506 -19.32507 1.000 142.00944 172 THR B C 1
ATOM 8746 O O . THR B 1 174 ? 85.01550 98.15940 -19.20087 1.000 98.55151 172 THR B O 1
ATOM 8757 N N . SER B 1 175 ? 85.80367 100.18392 -18.61962 1.000 98.77213 173 SER B N 1
ATOM 8758 C CA . SER B 1 175 ? 84.71261 100.55548 -17.71909 1.000 100.83476 173 SER B CA 1
ATOM 8759 C C . SER B 1 175 ? 84.85927 99.86321 -16.36642 1.000 99.40586 173 SER B C 1
ATOM 8760 O O . SER B 1 175 ? 84.05454 100.13521 -15.46273 1.000 99.02582 173 SER B O 1
ATOM 8768 N N . GLY B 1 176 ? 85.83845 98.97627 -16.19269 1.000 98.12119 174 GLY B N 1
ATOM 8769 C CA . GLY B 1 176 ? 86.09574 98.40804 -14.88255 1.000 96.67499 174 GLY B CA 1
ATOM 8770 C C . GLY B 1 176 ? 86.81478 99.43237 -14.02050 1.000 98.60119 174 GLY B C 1
ATOM 8771 O O . GLY B 1 176 ? 87.70015 100.14905 -14.48280 1.000 99.38374 174 GLY B O 1
ATOM 8775 N N . SER B 1 177 ? 86.41099 99.50563 -12.75530 1.000 101.70101 175 SER B N 1
ATOM 8776 C CA . SER B 1 177 ? 86.91307 100.53731 -11.86034 1.000 107.36287 175 SER B CA 1
ATOM 8777 C C . SER B 1 177 ? 88.33947 100.22622 -11.40508 1.000 114.29054 175 SER B C 1
ATOM 8778 O O . SER B 1 177 ? 88.81324 99.09083 -11.48625 1.000 114.61557 175 SER B O 1
ATOM 8780 N N . THR B 1 178 ? 89.03556 101.26384 -10.93821 1.000 120.12862 176 THR B N 1
ATOM 8781 C CA . THR B 1 178 ? 90.34583 101.10067 -10.30358 1.000 126.60854 176 THR B CA 1
ATOM 8782 C C . THR B 1 178 ? 91.36999 100.45677 -11.24000 1.000 129.03576 176 THR B C 1
ATOM 8783 O O . THR B 1 178 ? 92.00264 99.45722 -10.89375 1.000 131.91171 176 THR B O 1
ATOM 8785 N N . GLY B 1 179 ? 91.52436 101.02326 -12.44072 1.000 126.25352 177 GLY B N 1
ATOM 8786 C CA . GLY B 1 179 ? 92.60646 100.59777 -13.31654 1.000 124.61518 177 GLY B CA 1
ATOM 8787 C C . GLY B 1 179 ? 92.97701 101.65815 -14.33138 1.000 137.04440 177 GLY B C 1
ATOM 8788 O O . GLY B 1 179 ? 92.29470 102.67395 -14.47487 1.000 164.31076 177 GLY B O 1
ATOM 8792 N N . LYS B 1 180 ? 94.10488 101.42332 -15.01705 1.000 123.19903 178 LYS B N 1
ATOM 8793 C CA . LYS B 1 180 ? 94.53836 102.29731 -16.10910 1.000 123.37337 178 LYS B CA 1
ATOM 8794 C C . LYS B 1 180 ? 93.59182 102.16064 -17.30320 1.000 122.74429 178 LYS B C 1
ATOM 8795 O O . LYS B 1 180 ? 93.12605 101.05581 -17.59549 1.000 122.12842 178 LYS B O 1
ATOM 8799 N N . PRO B 1 181 ? 93.31337 103.24523 -18.02898 1.000 135.99375 179 PRO B N 1
ATOM 8800 C CA . PRO B 1 181 ? 92.29946 103.18980 -19.09188 1.000 118.68939 179 PRO B CA 1
ATOM 8801 C C . PRO B 1 181 ? 92.82282 102.61626 -20.40457 1.000 125.27056 179 PRO B C 1
ATOM 8802 O O . PRO B 1 181 ? 93.97969 102.81097 -20.78200 1.000 149.92375 179 PRO B O 1
ATOM 8813 N N . LYS B 1 182 ? 91.93981 101.89161 -21.09870 1.000 109.88167 180 LYS B N 1
ATOM 8814 C CA . LYS B 1 182 ? 92.23269 101.27038 -22.39103 1.000 105.59232 180 LYS B CA 1
ATOM 8815 C C . LYS B 1 182 ? 91.06090 101.53764 -23.33081 1.000 97.00931 180 LYS B C 1
ATOM 8816 O O . LYS B 1 182 ? 89.99406 100.93178 -23.18183 1.000 96.15106 180 LYS B O 1
ATOM 8835 N N . GLY B 1 183 ? 91.25205 102.44213 -24.29067 1.000 90.04478 181 GLY B N 1
ATOM 8836 C CA . GLY B 1 183 ? 90.19722 102.79667 -25.22713 1.000 80.95368 181 GLY B CA 1
ATOM 8837 C C . GLY B 1 183 ? 90.27460 102.00395 -26.51805 1.000 73.51600 181 GLY B C 1
ATOM 8838 O O . GLY B 1 183 ? 91.32442 101.95055 -27.16380 1.000 76.08042 181 GLY B O 1
ATOM 8842 N N . ILE B 1 184 ? 89.15540 101.38288 -26.88640 1.000 63.17006 182 ILE B N 1
ATOM 8843 C CA . ILE B 1 184 ? 89.03992 100.59989 -28.11425 1.000 55.95917 182 ILE B CA 1
ATOM 8844 C C . ILE B 1 184 ? 88.37711 101.46300 -29.18071 1.000 50.03304 182 ILE B C 1
ATOM 8845 O O . ILE B 1 184 ? 87.27578 101.98339 -28.97083 1.000 46.95000 182 ILE B O 1
ATOM 8861 N N . VAL B 1 185 ? 89.04310 101.61767 -30.32234 1.000 49.00382 183 VAL B N 1
ATOM 8862 C CA . VAL B 1 185 ? 88.56298 102.48266 -31.39605 1.000 48.37009 183 VAL B CA 1
ATOM 8863 C C . VAL B 1 185 ? 87.77190 101.63549 -32.38854 1.000 46.06167 183 VAL B C 1
ATOM 8864 O O . VAL B 1 185 ? 88.33766 100.79713 -33.09506 1.000 47.71265 183 VAL B O 1
ATOM 8877 N N . ILE B 1 186 ? 86.46514 101.87061 -32.45580 1.000 43.65455 184 ILE B N 1
ATOM 8878 C CA . ILE B 1 186 ? 85.59017 101.23981 -33.43868 1.000 43.11628 184 ILE B CA 1
ATOM 8879 C C . ILE B 1 186 ? 85.33359 102.24836 -34.54808 1.000 43.81915 184 ILE B C 1
ATOM 8880 O O . ILE B 1 186 ? 84.99987 103.40625 -34.27263 1.000 42.88536 184 ILE B O 1
ATOM 8896 N N . THR B 1 187 ? 85.49118 101.81928 -35.79729 1.000 44.72391 185 THR B N 1
ATOM 8897 C CA . THR B 1 187 ? 85.28068 102.69907 -36.93847 1.000 44.21495 185 THR B CA 1
ATOM 8898 C C . THR B 1 187 ? 83.82822 102.63394 -37.40916 1.000 43.04460 185 THR B C 1
ATOM 8899 O O . THR B 1 187 ? 83.07749 101.71796 -37.06528 1.000 40.82410 185 THR B O 1
ATOM 8910 N N . GLN B 1 188 ? 83.43853 103.63157 -38.21029 1.000 44.97424 186 GLN B N 1
ATOM 8911 C CA . GLN B 1 188 ? 82.11295 103.61999 -38.82509 1.000 45.75825 186 GLN B CA 1
ATOM 8912 C C . GLN B 1 188 ? 81.88627 102.33892 -39.62079 1.000 45.68656 186 GLN B C 1
ATOM 8913 O O . GLN B 1 188 ? 80.80219 101.74077 -39.56676 1.000 44.93572 186 GLN B O 1
ATOM 8927 N N . LYS B 1 189 ? 82.89983 101.90893 -40.37365 1.000 48.08023 187 LYS B N 1
ATOM 8928 C CA . LYS B 1 189 ? 82.78983 100.68250 -41.15551 1.000 47.14058 187 LYS B CA 1
ATOM 8929 C C . LYS B 1 189 ? 82.51762 99.48467 -40.25407 1.000 44.63292 187 LYS B C 1
ATOM 8930 O O . LYS B 1 189 ? 81.59764 98.69374 -40.50979 1.000 43.67377 187 LYS B O 1
ATOM 8949 N N . ASN B 1 190 ? 83.30472 99.34466 -39.18211 1.000 43.12264 188 ASN B N 1
ATOM 8950 C CA . ASN B 1 190 ? 83.12483 98.23732 -38.25027 1.000 41.96614 188 ASN B CA 1
ATOM 8951 C C . ASN B 1 190 ? 81.66547 98.11078 -37.82839 1.000 38.67627 188 ASN B C 1
ATOM 8952 O O . ASN B 1 190 ? 81.04456 97.05226 -37.98159 1.000 38.97768 188 ASN B O 1
ATOM 8963 N N . ILE B 1 191 ? 81.10000 99.19812 -37.29622 1.000 37.44150 189 ILE B N 1
ATOM 8964 C CA . ILE B 1 191 ? 79.79703 99.11483 -36.64404 1.000 38.28718 189 ILE B CA 1
ATOM 8965 C C . ILE B 1 191 ? 78.67236 99.01598 -37.66975 1.000 40.05576 189 ILE B C 1
ATOM 8966 O O . ILE B 1 191 ? 77.70494 98.27769 -37.46406 1.000 41.58189 189 ILE B O 1
ATOM 8982 N N . CYS B 1 192 ? 78.75805 99.75150 -38.78072 1.000 41.08450 190 CYS B N 1
ATOM 8983 C CA . CYS B 1 192 ? 77.73759 99.61319 -39.81791 1.000 43.47497 190 CYS B CA 1
ATOM 8984 C C . CYS B 1 192 ? 77.67165 98.17252 -40.31844 1.000 42.92263 190 CYS B C 1
ATOM 8985 O O . CYS B 1 192 ? 76.57894 97.58419 -40.46228 1.000 41.32280 190 CYS B O 1
ATOM 8993 N N . HIS B 1 193 ? 78.84074 97.57804 -40.58019 1.000 40.19068 191 HIS B N 1
ATOM 8994 C CA . HIS B 1 193 ? 78.85959 96.18775 -41.00101 1.000 40.77956 191 HIS B CA 1
ATOM 8995 C C . HIS B 1 193 ? 78.26785 95.28658 -39.92938 1.000 38.94692 191 HIS B C 1
ATOM 8996 O O . HIS B 1 193 ? 77.48176 94.38622 -40.23652 1.000 39.30789 191 HIS B O 1
ATOM 9010 N N . PHE B 1 194 ? 78.66094 95.48321 -38.66589 1.000 38.04322 192 PHE B N 1
ATOM 9011 C CA . PHE B 1 194 ? 78.12516 94.62418 -37.61693 1.000 36.27680 192 PHE B CA 1
ATOM 9012 C C . PHE B 1 194 ? 76.60677 94.69788 -37.58016 1.000 34.40600 192 PHE B C 1
ATOM 9013 O O . PHE B 1 194 ? 75.92546 93.67573 -37.46701 1.000 34.81816 192 PHE B O 1
ATOM 9030 N N . LEU B 1 195 ? 76.05832 95.91213 -37.61357 1.000 33.87404 193 LEU B N 1
ATOM 9031 C CA . LEU B 1 195 ? 74.61080 96.06187 -37.54335 1.000 36.36388 193 LEU B CA 1
ATOM 9032 C C . LEU B 1 195 ? 73.93762 95.24126 -38.63281 1.000 38.15157 193 LEU B C 1
ATOM 9033 O O . LEU B 1 195 ? 73.06477 94.40639 -38.35122 1.000 38.46916 193 LEU B O 1
ATOM 9049 N N . ARG B 1 196 ? 74.35067 95.44324 -39.88941 1.000 37.87003 194 ARG B N 1
ATOM 9050 C CA . ARG B 1 196 ? 73.70372 94.69279 -40.96547 1.000 40.06397 194 ARG B CA 1
ATOM 9051 C C . ARG B 1 196 ? 73.91082 93.18798 -40.79002 1.000 41.42695 194 ARG B C 1
ATOM 9052 O O . ARG B 1 196 ? 72.96456 92.39741 -40.93180 1.000 43.34006 194 ARG B O 1
ATOM 9073 N N . SER B 1 197 ? 75.13007 92.77943 -40.42869 1.000 40.81531 195 SER B N 1
ATOM 9074 C CA . SER B 1 197 ? 75.46123 91.36169 -40.32885 1.000 41.32552 195 SER B CA 1
ATOM 9075 C C . SER B 1 197 ? 74.62694 90.66829 -39.25897 1.000 40.63516 195 SER B C 1
ATOM 9076 O O . SER B 1 197 ? 73.99666 89.63619 -39.51629 1.000 39.66123 195 SER B O 1
ATOM 9084 N N . GLU B 1 198 ? 74.61829 91.21235 -38.04303 1.000 41.73403 196 GLU B N 1
ATOM 9085 C CA . GLU B 1 198 ? 73.88993 90.55076 -36.96931 1.000 42.49546 196 GLU B CA 1
ATOM 9086 C C . GLU B 1 198 ? 72.38636 90.61905 -37.19571 1.000 42.17312 196 GLU B C 1
ATOM 9087 O O . GLU B 1 198 ? 71.67450 89.65212 -36.89993 1.000 42.76270 196 GLU B O 1
ATOM 9099 N N . ASN B 1 199 ? 71.87027 91.73766 -37.72231 1.000 43.17782 197 ASN B N 1
ATOM 9100 C CA . ASN B 1 199 ? 70.42448 91.80443 -37.90014 1.000 43.44011 197 ASN B CA 1
ATOM 9101 C C . ASN B 1 199 ? 69.95171 90.87262 -39.00766 1.000 42.93715 197 ASN B C 1
ATOM 9102 O O . ASN B 1 199 ? 68.79709 90.43253 -38.98325 1.000 43.20390 197 ASN B O 1
ATOM 9113 N N . SER B 1 200 ? 70.81689 90.54286 -39.97552 1.000 43.60573 198 SER B N 1
ATOM 9114 C CA . SER B 1 200 ? 70.41368 89.56619 -40.98308 1.000 44.90417 198 SER B CA 1
ATOM 9115 C C . SER B 1 200 ? 70.01451 88.23434 -40.35481 1.000 44.36726 198 SER B C 1
ATOM 9116 O O . SER B 1 200 ? 69.25677 87.47555 -40.96687 1.000 46.04833 198 SER B O 1
ATOM 9124 N N . ILE B 1 201 ? 70.48790 87.94152 -39.14834 1.000 44.61082 199 ILE B N 1
ATOM 9125 C CA . ILE B 1 201 ? 70.16444 86.69439 -38.45879 1.000 47.12605 199 ILE B CA 1
ATOM 9126 C C . ILE B 1 201 ? 69.15083 86.91589 -37.34246 1.000 46.22461 199 ILE B C 1
ATOM 9127 O O . ILE B 1 201 ? 68.18282 86.16599 -37.21732 1.000 47.36992 199 ILE B O 1
ATOM 9143 N N . LEU B 1 202 ? 69.36011 87.93813 -36.51036 1.000 45.24578 200 LEU B N 1
ATOM 9144 C CA . LEU B 1 202 ? 68.41986 88.20407 -35.42572 1.000 46.37481 200 LEU B CA 1
ATOM 9145 C C . LEU B 1 202 ? 67.04286 88.55407 -35.97291 1.000 48.15481 200 LEU B C 1
ATOM 9146 O O . LEU B 1 202 ? 66.02106 88.06330 -35.48027 1.000 50.25306 200 LEU B O 1
ATOM 9162 N N . GLY B 1 203 ? 66.99640 89.41730 -36.98080 1.000 47.83411 201 GLY B N 1
ATOM 9163 C CA . GLY B 1 203 ? 65.73804 89.77287 -37.60282 1.000 47.30881 201 GLY B CA 1
ATOM 9164 C C . GLY B 1 203 ? 64.89161 90.73680 -36.80435 1.000 46.12003 201 GLY B C 1
ATOM 9165 O O . GLY B 1 203 ? 63.66579 90.57788 -36.74903 1.000 47.24401 201 GLY B O 1
ATOM 9169 N N . ILE B 1 204 ? 65.50978 91.74141 -36.17664 1.000 44.96517 202 ILE B N 1
ATOM 9170 C CA . ILE B 1 204 ? 64.73078 92.80027 -35.54746 1.000 45.29205 202 ILE B CA 1
ATOM 9171 C C . ILE B 1 204 ? 63.95704 93.53269 -36.63160 1.000 46.10029 202 ILE B C 1
ATOM 9172 O O . ILE B 1 204 ? 64.50933 93.88342 -37.68242 1.000 47.69634 202 ILE B O 1
ATOM 9188 N N . GLN B 1 205 ? 62.67833 93.78500 -36.37401 1.000 47.52588 203 GLN B N 1
ATOM 9189 C CA . GLN B 1 205 ? 61.77724 94.33821 -37.37068 1.000 47.92701 203 GLN B CA 1
ATOM 9190 C C . GLN B 1 205 ? 61.26158 95.70111 -36.93098 1.000 47.03622 203 GLN B C 1
ATOM 9191 O O . GLN B 1 205 ? 61.35295 96.08138 -35.76082 1.000 45.29724 203 GLN B O 1
ATOM 9205 N N . GLU B 1 206 ? 60.70386 96.43180 -37.89844 1.000 49.52314 204 GLU B N 1
ATOM 9206 C CA . GLU B 1 206 ? 60.16902 97.75992 -37.62179 1.000 51.68278 204 GLU B CA 1
ATOM 9207 C C . GLU B 1 206 ? 59.01629 97.69998 -36.62811 1.000 50.63513 204 GLU B C 1
ATOM 9208 O O . GLU B 1 206 ? 58.82991 98.63076 -35.83459 1.000 48.58346 204 GLU B O 1
ATOM 9220 N N . GLN B 1 207 ? 58.25629 96.60566 -36.63284 1.000 50.98144 205 GLN B N 1
ATOM 9221 C CA . GLN B 1 207 ? 57.10668 96.46075 -35.75143 1.000 52.49087 205 GLN B CA 1
ATOM 9222 C C . GLN B 1 207 ? 57.49281 96.15695 -34.30843 1.000 50.54037 205 GLN B C 1
ATOM 9223 O O . GLN B 1 207 ? 56.62099 96.18262 -33.43354 1.000 51.64356 205 GLN B O 1
ATOM 9237 N N . ASP B 1 208 ? 58.76410 95.87727 -34.03697 1.000 47.30043 206 ASP B N 1
ATOM 9238 C CA . ASP B 1 208 ? 59.16996 95.44072 -32.70927 1.000 46.01562 206 ASP B CA 1
ATOM 9239 C C . ASP B 1 208 ? 59.17811 96.59685 -31.71371 1.000 44.50120 206 ASP B C 1
ATOM 9240 O O . ASP B 1 208 ? 59.32641 97.76719 -32.07781 1.000 44.05209 206 ASP B O 1
ATOM 9249 N N . LYS B 1 209 ? 58.99759 96.24718 -30.44019 1.000 44.31337 207 LYS B N 1
ATOM 9250 C CA . LYS B 1 209 ? 59.13734 97.16939 -29.31600 1.000 45.34740 207 LYS B CA 1
ATOM 9251 C C . LYS B 1 209 ? 60.26718 96.63546 -28.44451 1.000 43.86336 207 LYS B C 1
ATOM 9252 O O . LYS B 1 209 ? 60.12828 95.57391 -27.82717 1.000 44.86641 207 LYS B O 1
ATOM 9271 N N . VAL B 1 210 ? 61.37784 97.36751 -28.39155 1.000 40.82005 208 VAL B N 1
ATOM 9272 C CA . VAL B 1 210 ? 62.64050 96.85732 -27.86985 1.000 40.34527 208 VAL B CA 1
ATOM 9273 C C . VAL B 1 210 ? 62.91315 97.47959 -26.50739 1.000 42.54031 208 VAL B C 1
ATOM 9274 O O . VAL B 1 210 ? 62.81373 98.70125 -26.33958 1.000 43.50169 208 VAL B O 1
ATOM 9287 N N . TYR B 1 211 ? 63.26062 96.63633 -25.54003 1.000 41.54501 209 TYR B N 1
ATOM 9288 C CA . TYR B 1 211 ? 63.68993 97.11149 -24.23285 1.000 41.47702 209 TYR B CA 1
ATOM 9289 C C . TYR B 1 211 ? 65.09963 97.68581 -24.33477 1.000 40.64796 209 TYR B C 1
ATOM 9290 O O . TYR B 1 211 ? 65.98033 97.09185 -24.96704 1.000 38.16931 209 TYR B O 1
ATOM 9308 N N . GLN B 1 212 ? 65.30279 98.86051 -23.73922 1.000 40.08847 210 GLN B N 1
ATOM 9309 C CA . GLN B 1 212 ? 66.58836 99.56136 -23.76195 1.000 37.56291 210 GLN B CA 1
ATOM 9310 C C . GLN B 1 212 ? 67.04535 99.72336 -22.31390 1.000 38.97952 210 GLN B C 1
ATOM 9311 O O . GLN B 1 212 ? 66.78422 100.74963 -21.68051 1.000 39.52497 210 GLN B O 1
ATOM 9325 N N . GLY B 1 213 ? 67.73507 98.70846 -21.79645 1.000 39.12712 211 GLY B N 1
ATOM 9326 C CA . GLY B 1 213 ? 68.10408 98.68134 -20.39592 1.000 39.76600 211 GLY B CA 1
ATOM 9327 C C . GLY B 1 213 ? 69.59438 98.71118 -20.12559 1.000 40.15036 211 GLY B C 1
ATOM 9328 O O . GLY B 1 213 ? 70.00995 98.75300 -18.96371 1.000 38.37624 211 GLY B O 1
ATOM 9332 N N . PHE B 1 214 ? 70.41407 98.68642 -21.17190 1.000 39.18837 212 PHE B N 1
ATOM 9333 C CA . PHE B 1 214 ? 71.85803 98.64851 -20.99240 1.000 37.92279 212 PHE B CA 1
ATOM 9334 C C . PHE B 1 214 ? 72.45173 100.05065 -20.94429 1.000 36.06831 212 PHE B C 1
ATOM 9335 O O . PHE B 1 214 ? 72.01810 100.95258 -21.66695 1.000 34.61138 212 PHE B O 1
ATOM 9352 N N . SER B 1 215 ? 73.45240 100.22185 -20.08297 1.000 35.15753 213 SER B N 1
ATOM 9353 C CA . SER B 1 215 ? 74.23228 101.45144 -20.06284 1.000 35.97245 213 SER B CA 1
ATOM 9354 C C . SER B 1 215 ? 74.93389 101.65446 -21.39965 1.000 33.88851 213 SER B C 1
ATOM 9355 O O . SER B 1 215 ? 75.34706 100.69818 -22.05944 1.000 33.21278 213 SER B O 1
ATOM 9363 N N . VAL B 1 216 ? 75.05222 102.92069 -21.81121 1.000 34.78755 214 VAL B N 1
ATOM 9364 C CA . VAL B 1 216 ? 75.70940 103.23615 -23.07511 1.000 37.41849 214 VAL B CA 1
ATOM 9365 C C . VAL B 1 216 ? 77.19007 102.88773 -23.06721 1.000 38.22536 214 VAL B C 1
ATOM 9366 O O . VAL B 1 216 ? 77.83761 102.94876 -24.11789 1.000 37.44596 214 VAL B O 1
ATOM 9379 N N . ALA B 1 217 ? 77.74491 102.53450 -21.91026 1.000 38.33540 215 ALA B N 1
ATOM 9380 C CA . ALA B 1 217 ? 79.13808 102.12573 -21.81618 1.000 40.45558 215 ALA B CA 1
ATOM 9381 C C . ALA B 1 217 ? 79.35355 100.66388 -22.18131 1.000 39.14392 215 ALA B C 1
ATOM 9382 O O . ALA B 1 217 ? 80.50553 100.21873 -22.21889 1.000 38.46116 215 ALA B O 1
ATOM 9389 N N . PHE B 1 218 ? 78.28988 99.91462 -22.45807 1.000 37.40679 216 PHE B N 1
ATOM 9390 C CA . PHE B 1 218 ? 78.38858 98.49091 -22.73540 1.000 38.91197 216 PHE B CA 1
ATOM 9391 C C . PHE B 1 218 ? 78.07571 98.20866 -24.20044 1.000 39.32535 216 PHE B C 1
ATOM 9392 O O . PHE B 1 218 ? 77.23409 98.87177 -24.81758 1.000 37.77662 216 PHE B O 1
ATOM 9409 N N . ASP B 1 219 ? 78.76440 97.20287 -24.74666 1.000 39.47615 217 ASP B N 1
ATOM 9410 C CA . ASP B 1 219 ? 78.58127 96.83748 -26.14699 1.000 40.93946 217 ASP B CA 1
ATOM 9411 C C . ASP B 1 219 ? 77.10988 96.58772 -26.46503 1.000 39.51993 217 ASP B C 1
ATOM 9412 O O . ASP B 1 219 ? 76.58272 97.08864 -27.46479 1.000 40.27240 217 ASP B O 1
ATOM 9421 N N . MET B 1 220 ? 76.42629 95.81373 -25.61679 1.000 38.65359 218 MET B N 1
ATOM 9422 C CA . MET B 1 220 ? 75.08012 95.35601 -25.94851 1.000 40.57074 218 MET B CA 1
ATOM 9423 C C . MET B 1 220 ? 74.08647 96.50386 -26.08097 1.000 37.90630 218 MET B C 1
ATOM 9424 O O . MET B 1 220 ? 73.03447 96.32600 -26.70873 1.000 37.05057 218 MET B O 1
ATOM 9438 N N . SER B 1 221 ? 74.39067 97.67736 -25.52016 1.000 36.63421 219 SER B N 1
ATOM 9439 C CA . SER B 1 221 ? 73.52995 98.83361 -25.74572 1.000 37.50859 219 SER B CA 1
ATOM 9440 C C . SER B 1 221 ? 73.34072 99.07063 -27.23915 1.000 37.77623 219 SER B C 1
ATOM 9441 O O . SER B 1 221 ? 72.22803 99.35816 -27.69803 1.000 37.95739 219 SER B O 1
ATOM 9449 N N . PHE B 1 222 ? 74.41362 98.92221 -28.02051 1.000 37.93603 220 PHE B N 1
ATOM 9450 C CA . PHE B 1 222 ? 74.28949 99.04765 -29.46940 1.000 39.38957 220 PHE B CA 1
ATOM 9451 C C . PHE B 1 222 ? 73.23488 98.08969 -30.00385 1.000 40.25115 220 PHE B C 1
ATOM 9452 O O . PHE B 1 222 ? 72.32703 98.49719 -30.74005 1.000 43.09455 220 PHE B O 1
ATOM 9469 N N . GLU B 1 223 ? 73.31592 96.81280 -29.61330 1.000 39.29271 221 GLU B N 1
ATOM 9470 C CA . GLU B 1 223 ? 72.32670 95.84564 -30.07728 1.000 40.20489 221 GLU B CA 1
ATOM 9471 C C . GLU B 1 223 ? 70.91876 96.30348 -29.72563 1.000 40.96836 221 GLU B C 1
ATOM 9472 O O . GLU B 1 223 ? 69.98116 96.11122 -30.50925 1.000 42.95248 221 GLU B O 1
ATOM 9484 N N . GLU B 1 224 ? 70.75598 96.94382 -28.56567 1.000 38.23940 222 GLU B N 1
ATOM 9485 C CA . GLU B 1 224 ? 69.44936 97.47704 -28.20365 1.000 39.42621 222 GLU B CA 1
ATOM 9486 C C . GLU B 1 224 ? 69.09931 98.66813 -29.08022 1.000 40.74658 222 GLU B C 1
ATOM 9487 O O . GLU B 1 224 ? 68.01774 98.72070 -29.67792 1.000 43.27044 222 GLU B O 1
ATOM 9499 N N . ILE B 1 225 ? 70.01904 99.62223 -29.19355 1.000 38.74188 223 ILE B N 1
ATOM 9500 C CA . ILE B 1 225 ? 69.67729 100.90835 -29.78811 1.000 39.51738 223 ILE B CA 1
ATOM 9501 C C . ILE B 1 225 ? 69.76217 100.83539 -31.30667 1.000 40.01628 223 ILE B C 1
ATOM 9502 O O . ILE B 1 225 ? 68.75982 100.98093 -32.01780 1.000 39.53261 223 ILE B O 1
ATOM 9518 N N . TRP B 1 226 ? 70.95653 100.57275 -31.82605 1.000 39.46974 224 TRP B N 1
ATOM 9519 C CA . TRP B 1 226 ? 71.20552 100.85229 -33.23281 1.000 42.16210 224 TRP B CA 1
ATOM 9520 C C . TRP B 1 226 ? 70.57788 99.81715 -34.15292 1.000 44.56208 224 TRP B C 1
ATOM 9521 O O . TRP B 1 226 ? 70.06054 100.17999 -35.21652 1.000 47.77306 224 TRP B O 1
ATOM 9542 N N . LEU B 1 227 ? 70.57805 98.53883 -33.77149 1.000 42.65949 225 LEU B N 1
ATOM 9543 C CA . LEU B 1 227 ? 69.76273 97.58331 -34.51234 1.000 41.36430 225 LEU B CA 1
ATOM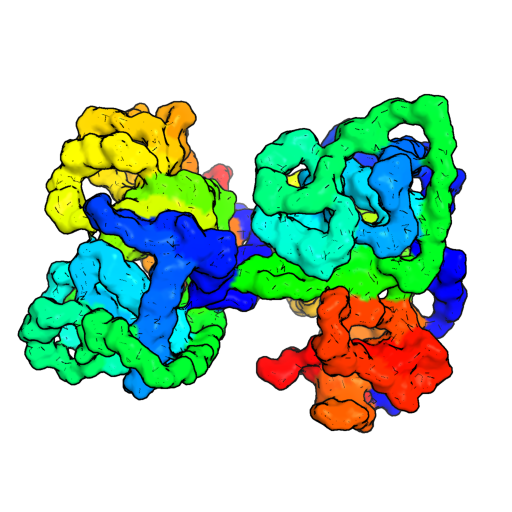 9544 C C . LEU B 1 227 ? 68.35249 98.13468 -34.68244 1.000 42.00024 225 LEU B C 1
ATOM 9545 O O . LEU B 1 227 ? 67.80311 98.14131 -35.79025 1.000 42.88578 225 LEU B O 1
ATOM 9561 N N . SER B 1 228 ? 67.77158 98.66581 -33.60069 1.000 40.17009 226 SER B N 1
ATOM 9562 C CA . SER B 1 228 ? 66.44399 99.25962 -33.71590 1.000 41.03021 226 SER B CA 1
ATOM 9563 C C . SER B 1 228 ? 66.46204 100.39461 -34.72986 1.000 40.88764 226 SER B C 1
ATOM 9564 O O . SER B 1 228 ? 65.65676 100.41861 -35.67061 1.000 43.08200 226 SER B O 1
ATOM 9572 N N . TYR B 1 229 ? 67.40619 101.33027 -34.57668 1.000 39.70087 227 TYR B N 1
ATOM 9573 C CA . TYR B 1 229 ? 67.50283 102.42129 -35.53647 1.000 41.21481 227 TYR B CA 1
ATOM 9574 C C . TYR B 1 229 ? 67.61691 101.88625 -36.95586 1.000 41.41253 227 TYR B C 1
ATOM 9575 O O . TYR B 1 229 ? 67.08710 102.49309 -37.89357 1.000 40.80256 227 TYR B O 1
ATOM 9593 N N . LEU B 1 230 ? 68.27140 100.73351 -37.12953 1.000 40.06038 228 LEU B N 1
ATOM 9594 C CA . LEU B 1 230 ? 68.48143 100.20943 -38.47371 1.000 41.25189 228 LEU B CA 1
ATOM 9595 C C . LEU B 1 230 ? 67.15551 99.94124 -39.17080 1.000 41.14776 228 LEU B C 1
ATOM 9596 O O . LEU B 1 230 ? 67.01748 100.19819 -40.37337 1.000 42.45130 228 LEU B O 1
ATOM 9612 N N . VAL B 1 231 ? 66.16172 99.44476 -38.43364 1.000 40.44998 229 VAL B N 1
ATOM 9613 C CA . VAL B 1 231 ? 64.90079 99.02399 -39.03973 1.000 42.09466 229 VAL B CA 1
ATOM 9614 C C . VAL B 1 231 ? 63.72227 99.87815 -38.60913 1.000 41.66275 229 VAL B C 1
ATOM 9615 O O . VAL B 1 231 ? 62.61363 99.68232 -39.13437 1.000 40.82948 229 VAL B O 1
ATOM 9628 N N . GLY B 1 232 ? 63.91352 100.81348 -37.68538 1.000 46.22930 230 GLY B N 1
ATOM 9629 C CA . GLY B 1 232 ? 62.83148 101.66918 -37.24741 1.000 49.21195 230 GLY B CA 1
ATOM 9630 C C . GLY B 1 232 ? 62.00592 101.12368 -36.10754 1.000 44.93616 230 GLY B C 1
ATOM 9631 O O . GLY B 1 232 ? 60.85699 101.54547 -35.93880 1.000 48.12245 230 GLY B O 1
ATOM 9635 N N . ALA B 1 233 ? 62.54876 100.20410 -35.31624 1.000 42.19471 231 ALA B N 1
ATOM 9636 C CA . ALA B 1 233 ? 61.82468 99.68825 -34.16817 1.000 41.89260 231 ALA B CA 1
ATOM 9637 C C . ALA B 1 233 ? 61.71906 100.76182 -33.08601 1.000 42.22206 231 ALA B C 1
ATOM 9638 O O . ALA B 1 233 ? 62.40254 101.79032 -33.11741 1.000 40.08226 231 ALA B O 1
ATOM 9645 N N . THR B 1 234 ? 60.83366 100.51390 -32.12373 1.000 44.41287 232 THR B N 1
ATOM 9646 C CA . THR B 1 234 ? 60.58600 101.43169 -31.01953 1.000 44.28793 232 THR B CA 1
ATOM 9647 C C . THR B 1 234 ? 61.34558 100.97998 -29.77758 1.000 42.28172 232 THR B C 1
ATOM 9648 O O . THR B 1 234 ? 61.36426 99.79106 -29.44552 1.000 41.69126 232 THR B O 1
ATOM 9659 N N . LEU B 1 235 ? 61.96561 101.93886 -29.09329 1.000 42.55493 233 LEU B N 1
ATOM 9660 C CA . LEU B 1 235 ? 62.76886 101.68208 -27.90398 1.000 40.35504 233 LEU B CA 1
ATOM 9661 C C . LEU B 1 235 ? 62.02483 102.13587 -26.65708 1.000 40.02115 233 LEU B C 1
ATOM 9662 O O . LEU B 1 235 ? 61.53199 103.26747 -26.60322 1.000 40.83610 233 LEU B O 1
ATOM 9678 N N . TRP B 1 236 ? 61.98251 101.26957 -25.64663 1.000 40.35912 234 TRP B N 1
ATOM 9679 C CA . TRP B 1 236 ? 61.40514 101.58950 -24.34299 1.000 42.74445 234 TRP B CA 1
ATOM 9680 C C . TRP B 1 236 ? 62.55945 101.70668 -23.35290 1.000 42.26572 234 TRP B C 1
ATOM 9681 O O . TRP B 1 236 ? 63.21065 100.70786 -23.02680 1.000 42.38764 234 TRP B O 1
ATOM 9702 N N . ILE B 1 237 ? 62.81954 102.92645 -22.89351 1.000 41.71934 235 ILE B N 1
ATOM 9703 C CA . ILE B 1 237 ? 64.03261 103.23969 -22.14609 1.000 42.55810 235 ILE B CA 1
ATOM 9704 C C . ILE B 1 237 ? 63.78423 103.00827 -20.66138 1.000 42.46960 235 ILE B C 1
ATOM 9705 O O . ILE B 1 237 ? 62.92709 103.65806 -20.05307 1.000 41.30603 235 ILE B O 1
ATOM 9721 N N . ALA B 1 238 ? 64.54513 102.09373 -20.07776 1.000 42.08247 236 ALA B N 1
ATOM 9722 C CA . ALA B 1 238 ? 64.38925 101.74960 -18.67278 1.000 43.15621 236 ALA B CA 1
ATOM 9723 C C . ALA B 1 238 ? 64.99126 102.83582 -17.78346 1.000 42.49965 236 ALA B C 1
ATOM 9724 O O . ALA B 1 238 ? 66.06847 103.35895 -18.08501 1.000 40.99209 236 ALA B O 1
ATOM 9731 N N . PRO B 1 239 ? 64.32913 103.18769 -16.68475 1.000 42.81524 237 PRO B N 1
ATOM 9732 C CA . PRO B 1 239 ? 64.96913 104.04513 -15.68526 1.000 45.62338 237 PRO B CA 1
ATOM 9733 C C . PRO B 1 239 ? 65.98278 103.25414 -14.87105 1.000 45.39686 237 PRO B C 1
ATOM 9734 O O . PRO B 1 239 ? 65.98008 102.02183 -14.84543 1.000 43.92607 237 PRO B O 1
ATOM 9745 N N . LYS B 1 240 ? 66.86074 103.99404 -14.19210 1.000 46.84310 238 LYS B N 1
ATOM 9746 C CA . LYS B 1 240 ? 67.91722 103.35034 -13.41809 1.000 47.78156 238 LYS B CA 1
ATOM 9747 C C . LYS B 1 240 ? 67.33616 102.39016 -12.38749 1.000 46.49034 238 LYS B C 1
ATOM 9748 O O . LYS B 1 240 ? 67.80222 101.24979 -12.25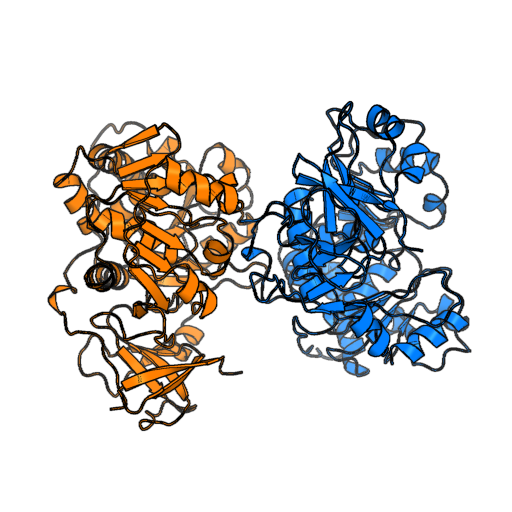116 1.000 50.18737 238 LYS B O 1
ATOM 9767 N N . SER B 1 241 ? 66.27412 102.81229 -11.69822 1.000 46.11264 239 SER B N 1
ATOM 9768 C CA . SER B 1 241 ? 65.69679 101.99044 -10.64317 1.000 46.31240 239 SER B CA 1
ATOM 9769 C C . SER B 1 241 ? 65.29158 100.61997 -11.16142 1.000 45.82349 239 SER B C 1
ATOM 9770 O O . SER B 1 241 ? 65.36126 99.63171 -10.42220 1.000 46.41314 239 SER B O 1
ATOM 9778 N N . LEU B 1 242 ? 64.86200 100.53836 -12.42067 1.000 43.99138 240 LEU B N 1
ATOM 9779 C CA . LEU B 1 242 ? 64.36623 99.27823 -12.95528 1.000 44.39888 240 LEU B CA 1
ATOM 9780 C C . LEU B 1 242 ? 65.49771 98.30509 -13.25876 1.000 42.72521 240 LEU B C 1
ATOM 9781 O O . LEU B 1 242 ? 65.29633 97.08735 -13.18209 1.000 41.77790 240 LEU B O 1
ATOM 9797 N N . VAL B 1 243 ? 66.69316 98.81295 -13.57340 1.000 43.63182 241 VAL B N 1
ATOM 9798 C CA . VAL B 1 243 ? 67.74851 97.94427 -14.08359 1.000 43.90149 241 VAL B CA 1
ATOM 9799 C C . VAL B 1 243 ? 68.23909 96.94309 -13.04602 1.000 43.07824 241 VAL B C 1
ATOM 9800 O O . VAL B 1 243 ? 68.81308 95.91119 -13.41266 1.000 43.28074 241 VAL B O 1
ATOM 9813 N N . SER B 1 244 ? 68.02981 97.21115 -11.75901 1.000 43.94268 242 SER B N 1
ATOM 9814 C CA . SER B 1 244 ? 68.50746 96.33837 -10.69333 1.000 43.83974 242 SER B CA 1
ATOM 9815 C C . SER B 1 244 ? 67.37783 95.57321 -10.00627 1.000 44.52018 242 SER B C 1
ATOM 9816 O O . SER B 1 244 ? 67.58155 95.02401 -8.91854 1.000 45.16457 242 SER B O 1
ATOM 9824 N N . ASP B 1 245 ? 66.19524 95.51377 -10.62208 1.000 44.47811 243 ASP B N 1
ATOM 9825 C CA . ASP B 1 245 ? 65.00623 94.90588 -10.01729 1.000 46.60968 243 ASP B CA 1
ATOM 9826 C C . ASP B 1 245 ? 64.41377 93.90437 -11.00150 1.000 47.50046 243 ASP B C 1
ATOM 9827 O O . ASP B 1 245 ? 63.47647 94.22334 -11.74524 1.000 46.48228 243 ASP B O 1
ATOM 9836 N N . PRO B 1 246 ? 64.93565 92.67264 -11.02526 1.000 49.09995 244 PRO B N 1
ATOM 9837 C CA . PRO B 1 246 ? 64.49276 91.71014 -12.05164 1.000 48.44813 244 PRO B CA 1
ATOM 9838 C C . PRO B 1 246 ? 63.01538 91.34848 -12.00507 1.000 49.59219 244 PRO B C 1
ATOM 9839 O O . PRO B 1 246 ? 62.40043 91.21389 -13.06680 1.000 49.05116 244 PRO B O 1
ATOM 9850 N N . GLU B 1 247 ? 62.42813 91.14377 -10.82410 1.000 50.86924 245 GLU B N 1
ATOM 9851 C CA . GLU B 1 247 ? 61.00193 90.82044 -10.75779 1.000 53.41606 245 GLU B CA 1
ATOM 9852 C C . GLU B 1 247 ? 60.15776 91.94739 -11.34515 1.000 52.54983 245 GLU B C 1
ATOM 9853 O O . GLU B 1 247 ? 59.22561 91.71724 -12.13564 1.000 53.91575 245 GLU B O 1
ATOM 9865 N N . ARG B 1 248 ? 60.46798 93.18145 -10.95355 1.000 51.16247 246 ARG B N 1
ATOM 9866 C CA . ARG B 1 248 ? 59.74292 94.33166 -11.47115 1.000 52.24957 246 ARG B CA 1
ATOM 9867 C C . ARG B 1 248 ? 59.94308 94.48086 -12.97417 1.000 48.41797 246 ARG B C 1
ATOM 9868 O O . ARG B 1 248 ? 59.00862 94.84567 -13.69320 1.000 48.18692 246 ARG B O 1
ATOM 9889 N N . LEU B 1 249 ? 61.16034 94.22818 -13.46625 1.000 45.92138 247 LEU B N 1
ATOM 9890 C CA . LEU B 1 249 ? 61.39759 94.27469 -14.90738 1.000 46.31290 247 LEU B CA 1
ATOM 9891 C C . LEU B 1 249 ? 60.58185 93.21179 -15.62818 1.000 48.60244 247 LEU B C 1
ATOM 9892 O O . LEU B 1 249 ? 60.02405 93.46549 -16.70130 1.000 49.97622 247 LEU B O 1
ATOM 9908 N N . CYS B 1 250 ? 60.53494 92.00180 -15.07090 1.000 50.14591 248 CYS B N 1
ATOM 9909 C CA . CYS B 1 250 ? 59.71264 90.94693 -15.64564 1.000 52.27529 248 CYS B CA 1
ATOM 9910 C C . CYS B 1 250 ? 58.27485 91.41191 -15.79491 1.000 52.94737 248 CYS B C 1
ATOM 9911 O O . CYS B 1 250 ? 57.63040 91.15491 -16.81838 1.000 52.81973 248 CYS B O 1
ATOM 9919 N N . GLN B 1 251 ? 57.75586 92.11082 -14.78474 1.000 52.65209 249 GLN B N 1
ATOM 9920 C CA . GLN B 1 251 ? 56.37637 92.58354 -14.88265 1.000 54.80777 249 GLN B CA 1
ATOM 9921 C C . GLN B 1 251 ? 56.24255 93.72806 -15.88727 1.000 52.81809 249 GLN B C 1
ATOM 9922 O O . GLN B 1 251 ? 55.26681 93.78417 -16.64881 1.000 53.92243 249 GLN B O 1
ATOM 9936 N N . THR B 1 252 ? 57.20353 94.65594 -15.89342 1.000 50.41315 250 THR B N 1
ATOM 9937 C CA . THR B 1 252 ? 57.14153 95.79803 -16.80088 1.000 50.23532 250 THR B CA 1
ATOM 9938 C C . THR B 1 252 ? 57.15729 95.34804 -18.25538 1.000 50.22078 250 THR B C 1
ATOM 9939 O O . THR B 1 252 ? 56.39411 95.86308 -19.08107 1.000 50.19956 250 THR B O 1
ATOM 9950 N N . LEU B 1 253 ? 58.01637 94.38085 -18.58599 1.000 48.90261 251 LEU B N 1
ATOM 9951 C CA . LEU B 1 253 ? 58.07443 93.87654 -19.95251 1.000 49.45421 251 LEU B CA 1
ATOM 9952 C C . LEU B 1 253 ? 56.72597 93.33018 -20.39475 1.000 53.43650 251 LEU B C 1
ATOM 9953 O O . LEU B 1 253 ? 56.35995 93.44666 -21.57026 1.000 54.19792 251 LEU B O 1
ATOM 9969 N N . LYS B 1 254 ? 55.97986 92.72796 -19.46906 1.000 55.33657 252 LYS B N 1
ATOM 9970 C CA . LYS B 1 254 ? 54.65640 92.21308 -19.79211 1.000 59.93487 252 LYS B CA 1
ATOM 9971 C C . LYS B 1 254 ? 53.66935 93.35420 -19.98775 1.000 62.13570 252 LYS B C 1
ATOM 9972 O O . LYS B 1 254 ? 52.94157 93.39797 -20.98763 1.000 63.25935 252 LYS B O 1
ATOM 9991 N N . GLN B 1 255 ? 53.64659 94.30164 -19.04675 1.000 62.21855 253 GLN B N 1
ATOM 9992 C CA . GLN B 1 255 ? 52.69251 95.40280 -19.12994 1.000 64.27724 253 GLN B CA 1
ATOM 9993 C C . GLN B 1 255 ? 52.90999 96.23767 -20.38530 1.000 60.55069 253 GLN B C 1
ATOM 9994 O O . GLN B 1 255 ? 51.94550 96.63898 -21.04541 1.000 61.03754 253 GLN B O 1
ATOM 10008 N N . GLU B 1 256 ? 54.16458 96.52130 -20.72417 1.000 58.13021 254 GLU B N 1
ATOM 10009 C CA . GLU B 1 256 ? 54.47702 97.40188 -21.84203 1.000 57.03168 254 GLU B CA 1
ATOM 10010 C C . GLU B 1 256 ? 54.52627 96.67664 -23.18253 1.000 55.60685 254 GLU B C 1
ATOM 10011 O O . GLU B 1 256 ? 54.86308 97.30119 -24.19383 1.000 55.86380 254 GLU B O 1
ATOM 10023 N N . GLN B 1 257 ? 54.20606 95.38266 -23.21748 1.000 54.88851 255 GLN B N 1
ATOM 10024 C CA . GLN B 1 257 ? 54.14445 94.62012 -24.46610 1.000 55.59041 255 GLN B CA 1
ATOM 10025 C C . GLN B 1 257 ? 55.46645 94.69336 -25.23219 1.000 51.43418 255 GLN B C 1
ATOM 10026 O O . GLN B 1 257 ? 55.50049 94.92516 -26.44272 1.000 49.77813 255 GLN B O 1
ATOM 10040 N N . ILE B 1 258 ? 56.56918 94.49068 -24.50922 1.000 49.06809 256 ILE B N 1
ATOM 10041 C CA . ILE B 1 258 ? 57.88087 94.42830 -25.14094 1.000 46.62259 256 ILE B CA 1
ATOM 10042 C C . ILE B 1 258 ? 57.99124 93.14613 -25.95523 1.000 46.83183 256 ILE B C 1
ATOM 10043 O O . ILE B 1 258 ? 57.52555 92.07874 -25.53312 1.000 48.84886 256 ILE B O 1
ATOM 10059 N N . THR B 1 259 ? 58.63068 93.23769 -27.12468 1.000 44.52840 257 THR B N 1
ATOM 10060 C CA . THR B 1 259 ? 58.78376 92.08519 -28.00035 1.000 45.14138 257 THR B CA 1
ATOM 10061 C C . THR B 1 259 ? 60.22767 91.63988 -28.18727 1.000 42.58296 257 THR B C 1
ATOM 10062 O O . THR B 1 259 ? 60.44777 90.52957 -28.68288 1.000 44.08297 257 THR B O 1
ATOM 10073 N N . VAL B 1 260 ? 61.21073 92.44773 -27.79481 1.000 39.77843 258 VAL B N 1
ATOM 10074 C CA . VAL B 1 260 ? 62.61888 92.10542 -27.97145 1.000 37.73667 258 VAL B CA 1
ATOM 10075 C C . VAL B 1 260 ? 63.36691 92.43811 -26.68908 1.000 37.52122 258 VAL B C 1
ATOM 10076 O O . VAL B 1 260 ? 63.26226 93.55587 -26.17324 1.000 36.04902 258 VAL B O 1
ATOM 10089 N N . LEU B 1 261 ? 64.13697 91.47572 -26.18773 1.000 39.53383 259 LEU B N 1
ATOM 10090 C CA . LEU B 1 261 ? 64.92407 91.65065 -24.97397 1.000 40.36850 259 LEU B CA 1
ATOM 10091 C C . LEU B 1 261 ? 66.36515 91.25339 -25.25280 1.000 40.72782 259 LEU B C 1
ATOM 10092 O O . LEU B 1 261 ? 66.63391 90.10567 -25.62230 1.000 41.37019 259 LEU B O 1
ATOM 10108 N N . HIS B 1 262 ? 67.28258 92.20461 -25.09179 1.000 40.93350 260 HIS B N 1
ATOM 10109 C CA . HIS B 1 262 ? 68.71148 91.92284 -25.01997 1.000 39.30579 260 HIS B CA 1
ATOM 10110 C C . HIS B 1 262 ? 69.13086 91.95742 -23.55355 1.000 38.81621 260 HIS B C 1
ATOM 10111 O O . HIS B 1 262 ? 68.84593 92.93286 -22.85021 1.000 40.33119 260 HIS B O 1
ATOM 10125 N N . ALA B 1 263 ? 69.82153 90.91527 -23.09795 1.000 36.61545 261 ALA B N 1
ATOM 10126 C CA . ALA B 1 263 ? 70.15859 90.80771 -21.68138 1.000 37.40268 261 ALA B CA 1
ATOM 10127 C C . ALA B 1 263 ? 71.27685 89.78729 -21.50498 1.000 36.52459 261 ALA B C 1
ATOM 10128 O O . ALA B 1 263 ? 71.81726 89.25358 -22.47697 1.000 36.67742 261 ALA B O 1
ATOM 10135 N N . VAL B 1 264 ? 71.63706 89.53911 -20.24820 1.000 36.08649 262 VAL B N 1
ATOM 10136 C CA . VAL B 1 264 ? 72.62364 88.51511 -19.90743 1.000 37.37648 262 VAL B CA 1
ATOM 10137 C C . VAL B 1 264 ? 71.91597 87.37170 -19.18639 1.000 39.63911 262 VAL B C 1
ATOM 10138 O O . VAL B 1 264 ? 70.83340 87.57490 -18.61707 1.000 41.27280 262 VAL B O 1
ATOM 10151 N N . PRO B 1 265 ? 72.48316 86.16068 -19.18206 1.000 40.49746 263 PRO B N 1
ATOM 10152 C CA . PRO B 1 265 ? 71.75096 85.01740 -18.60804 1.000 41.07396 263 PRO B CA 1
ATOM 10153 C C . PRO B 1 265 ? 71.35618 85.17932 -17.14708 1.000 40.41531 263 PRO B C 1
ATOM 10154 O O . PRO B 1 265 ? 70.29143 84.68539 -16.76201 1.000 41.31501 263 PRO B O 1
ATOM 10165 N N . THR B 1 266 ? 72.18174 85.81430 -16.30738 1.000 39.25237 264 THR B N 1
ATOM 10166 C CA . THR B 1 266 ? 71.83757 85.91699 -14.88704 1.000 42.41096 264 THR B CA 1
ATOM 10167 C C . THR B 1 266 ? 70.55081 86.71958 -14.68621 1.000 42.73936 264 THR B C 1
ATOM 10168 O O . THR B 1 266 ? 69.66861 86.33346 -13.89358 1.000 42.77842 264 THR B O 1
ATOM 10179 N N . LEU B 1 267 ? 70.39383 87.80428 -15.44937 1.000 42.47742 265 LEU B N 1
ATOM 10180 C CA . LEU B 1 267 ? 69.19063 88.61961 -15.33891 1.000 42.67594 265 LEU B CA 1
ATOM 10181 C C . LEU B 1 267 ? 67.95779 87.81319 -15.71735 1.000 41.76511 265 LEU B C 1
ATOM 10182 O O . LEU B 1 267 ? 66.95976 87.80034 -14.98811 1.000 41.00424 265 LEU B O 1
ATOM 10198 N N . LEU B 1 268 ? 68.01279 87.12321 -16.85688 1.000 41.39718 266 LEU B N 1
ATOM 10199 C CA . LEU B 1 268 ? 66.87363 86.31907 -17.28068 1.000 41.54074 266 LEU B CA 1
ATOM 10200 C C . LEU B 1 268 ? 66.58629 85.22126 -16.26758 1.000 42.26688 266 LEU B C 1
ATOM 10201 O O . LEU B 1 268 ? 65.42255 84.91238 -15.98579 1.000 43.21608 266 LEU B O 1
ATOM 10217 N N . ALA B 1 269 ? 67.63880 84.62422 -15.70384 1.000 41.74958 267 ALA B N 1
ATOM 10218 C CA . ALA B 1 269 ? 67.46448 83.56657 -14.72144 1.000 42.55958 267 ALA B CA 1
ATOM 10219 C C . ALA B 1 269 ? 66.77614 84.07002 -13.46480 1.000 43.59708 267 ALA B C 1
ATOM 10220 O O . ALA B 1 269 ? 66.27554 83.25466 -12.68215 1.000 45.23722 267 ALA B O 1
ATOM 10227 N N . LEU B 1 270 ? 66.72895 85.38618 -13.25213 1.000 42.34636 268 LEU B N 1
ATOM 10228 C CA . LEU B 1 270 ? 66.02476 85.91237 -12.08426 1.000 44.51723 268 LEU B CA 1
ATOM 10229 C C . LEU B 1 270 ? 64.57234 86.31190 -12.36896 1.000 46.26225 268 LEU B C 1
ATOM 10230 O O . LEU B 1 270 ? 63.90626 86.83870 -11.47085 1.000 45.82418 268 LEU B O 1
ATOM 10246 N N . PHE B 1 271 ? 64.05748 86.05469 -13.57856 1.000 46.82129 269 PHE B N 1
ATOM 10247 C CA . PHE B 1 271 ? 62.64824 86.33097 -13.87454 1.000 49.58453 269 PHE B CA 1
ATOM 10248 C C . PHE B 1 271 ? 61.76207 85.24848 -13.26051 1.000 53.23459 269 PHE B C 1
ATOM 10249 O O . PHE B 1 271 ? 61.99350 84.05929 -13.50295 1.000 53.23458 269 PHE B O 1
ATOM 10266 N N . PRO B 1 272 ? 60.74017 85.61456 -12.47375 1.000 56.51182 270 PRO B N 1
ATOM 10267 C CA . PRO B 1 272 ? 59.88662 84.57276 -11.87348 1.000 60.13959 270 PRO B CA 1
ATOM 10268 C C . PRO B 1 272 ? 58.94555 83.90001 -12.85908 1.000 63.89715 270 PRO B C 1
ATOM 10269 O O . PRO B 1 272 ? 58.70316 82.69221 -12.73933 1.000 65.47952 270 PRO B O 1
ATOM 10280 N N . GLU B 1 273 ? 58.38099 84.64740 -13.80641 1.000 79.23829 271 GLU B N 1
ATOM 10281 C CA . GLU B 1 273 ? 57.42840 84.11719 -14.77256 1.000 69.48211 271 GLU B CA 1
ATOM 10282 C C . GLU B 1 273 ? 57.99030 84.23212 -16.18448 1.000 68.24106 271 GLU B C 1
ATOM 10283 O O . GLU B 1 273 ? 59.00561 84.88836 -16.42872 1.000 81.21558 271 GLU B O 1
ATOM 10295 N N . ASP B 1 274 ? 57.30078 83.58930 -17.12164 1.000 67.78947 272 ASP B N 1
ATOM 10296 C CA . ASP B 1 274 ? 57.58759 83.77490 -18.53507 1.000 65.26010 272 ASP B CA 1
ATOM 10297 C C . ASP B 1 274 ? 57.03382 85.11441 -19.00502 1.000 62.61428 272 ASP B C 1
ATOM 10298 O O . ASP B 1 274 ? 56.04569 85.62578 -18.47006 1.000 62.51851 272 ASP B O 1
ATOM 10307 N N . VAL B 1 275 ? 57.69615 85.69177 -20.00068 1.000 60.98605 273 VAL B N 1
ATOM 10308 C CA . VAL B 1 275 ? 57.19820 86.89234 -20.66804 1.000 61.56168 273 VAL B CA 1
ATOM 10309 C C . VAL B 1 275 ? 56.74973 86.45344 -22.05782 1.000 60.37534 273 VAL B C 1
ATOM 10310 O O . VAL B 1 275 ? 57.56224 86.43453 -22.99408 1.000 57.05531 273 VAL B O 1
ATOM 10323 N N . PRO B 1 276 ? 55.47321 86.10467 -22.24251 1.000 62.17567 274 PRO B N 1
ATOM 10324 C CA . PRO B 1 276 ? 55.09537 85.34618 -23.44618 1.000 62.79631 274 PRO B CA 1
ATOM 10325 C C . PRO B 1 276 ? 55.23440 86.12002 -24.74486 1.000 61.66910 274 PRO B C 1
ATOM 10326 O O . PRO B 1 276 ? 55.49427 85.50429 -25.78584 1.000 60.49485 274 PRO B O 1
ATOM 10337 N N . ASN B 1 277 ? 55.06240 87.43987 -24.73071 1.000 61.70546 275 ASN B N 1
ATOM 10338 C CA . ASN B 1 277 ? 55.03860 88.21933 -25.96040 1.000 62.35185 275 ASN B CA 1
ATOM 10339 C C . ASN B 1 277 ? 56.42289 88.70528 -26.38955 1.000 59.37314 275 ASN B C 1
ATOM 10340 O O . ASN B 1 277 ? 56.52077 89.70798 -27.10627 1.000 58.09502 275 ASN B O 1
ATOM 10351 N N . LEU B 1 278 ? 57.48887 88.01684 -25.97955 1.000 58.42504 276 LEU B N 1
ATOM 10352 C CA . LEU B 1 278 ? 58.84418 88.34041 -26.41986 1.000 56.66310 276 LEU B CA 1
ATOM 10353 C C . LEU B 1 278 ? 59.17616 87.53479 -27.67333 1.000 56.32167 276 LEU B C 1
ATOM 10354 O O . LEU B 1 278 ? 59.42739 86.32769 -27.59395 1.000 57.17895 276 LEU B O 1
ATOM 10370 N N . ARG B 1 279 ? 59.18892 88.20440 -28.82882 1.000 56.00116 277 ARG B N 1
ATOM 10371 C CA . ARG B 1 279 ? 59.63432 87.56331 -30.06312 1.000 54.37775 277 ARG B CA 1
ATOM 10372 C C . ARG B 1 279 ? 61.04897 87.01960 -29.91956 1.000 51.48598 277 ARG B C 1
ATOM 10373 O O . ARG B 1 279 ? 61.30265 85.82869 -30.13317 1.000 51.09800 277 ARG B O 1
ATOM 10394 N N . ILE B 1 280 ? 61.99114 87.90209 -29.59848 1.000 49.27947 278 ILE B N 1
ATOM 10395 C CA . ILE B 1 280 ? 63.41556 87.60655 -29.62337 1.000 47.09006 278 ILE B CA 1
ATOM 10396 C C . ILE B 1 280 ? 63.97476 87.75893 -28.21604 1.000 45.09252 278 ILE B C 1
ATOM 10397 O O . ILE B 1 280 ? 63.59813 88.68034 -27.48297 1.000 42.98473 278 ILE B O 1
ATOM 10413 N N . ILE B 1 281 ? 64.87100 86.84910 -27.84403 1.000 44.28387 279 ILE B N 1
ATOM 10414 C CA . ILE B 1 281 ? 65.65301 86.94836 -26.61734 1.000 42.58971 279 ILE B CA 1
ATOM 10415 C C . ILE B 1 281 ? 67.10835 86.75440 -27.02312 1.000 41.71244 279 ILE B C 1
ATOM 10416 O O . ILE B 1 281 ? 67.49881 85.65258 -27.42856 1.000 42.86361 279 ILE B O 1
ATOM 10432 N N . ASN B 1 282 ? 67.90737 87.81815 -26.92817 1.000 40.24975 280 ASN B N 1
ATOM 10433 C CA . ASN B 1 282 ? 69.32568 87.77399 -27.27589 1.000 40.42668 280 ASN B CA 1
ATOM 10434 C C . ASN B 1 282 ? 70.14336 87.86506 -25.99493 1.000 38.62109 280 ASN B C 1
ATOM 10435 O O . ASN B 1 282 ? 70.23028 88.93490 -25.38257 1.000 36.79819 280 ASN B O 1
ATOM 10446 N N . LEU B 1 283 ? 70.77953 86.76004 -25.62230 1.000 39.22059 281 LEU B N 1
ATOM 10447 C CA . LEU B 1 283 ? 71.58282 86.68798 -24.40850 1.000 38.68941 281 LEU B CA 1
ATOM 10448 C C . LEU B 1 283 ? 73.05732 86.80770 -24.77761 1.000 37.55271 281 LEU B C 1
ATOM 10449 O O . LEU B 1 283 ? 73.61674 85.92184 -25.43099 1.000 36.63248 281 LEU B O 1
ATOM 10465 N N . GLY B 1 284 ? 73.68534 87.90126 -24.34785 1.000 37.56457 282 GLY B N 1
ATOM 10466 C CA . GLY B 1 284 ? 75.11182 88.07419 -24.46062 1.000 39.68496 282 GLY B CA 1
ATOM 10467 C C . GLY B 1 284 ? 75.80990 87.92156 -23.12143 1.000 42.51196 282 GLY B C 1
ATOM 10468 O O . GLY B 1 284 ? 75.22229 87.50471 -22.12197 1.000 44.23040 282 GLY B O 1
ATOM 10472 N N . GLY B 1 285 ? 77.09419 88.27213 -23.11779 1.000 44.85495 283 GLY B N 1
ATOM 10473 C CA . GLY B 1 285 ? 77.89172 88.25553 -21.90580 1.000 47.05006 283 GLY B CA 1
ATOM 10474 C C . GLY B 1 285 ? 78.58298 86.93486 -21.63225 1.000 53.84815 283 GLY B C 1
ATOM 10475 O O . GLY B 1 285 ? 79.81071 86.89045 -21.50946 1.000 52.11503 283 GLY B O 1
ATOM 10479 N N . GLU B 1 286 ? 77.81452 85.85415 -21.51705 1.000 47.09409 284 GLU B N 1
ATOM 10480 C CA . GLU B 1 286 ? 78.38955 84.54529 -21.24428 1.000 49.57535 284 GLU B CA 1
ATOM 10481 C C . GLU B 1 286 ? 77.48565 83.47295 -21.83334 1.000 46.88061 284 GLU B C 1
ATOM 10482 O O . GLU B 1 286 ? 76.31421 83.71696 -22.13578 1.000 44.47765 284 GLU B O 1
ATOM 10494 N N . MET B 1 287 ? 78.04678 82.27577 -21.99011 1.000 50.70436 285 MET B N 1
ATOM 10495 C CA . MET B 1 287 ? 77.26028 81.14530 -22.46003 1.000 54.05089 285 MET B CA 1
ATOM 10496 C C . MET B 1 287 ? 76.06577 80.89543 -21.55272 1.000 54.07170 285 MET B C 1
ATOM 10497 O O . MET B 1 287 ? 76.15286 81.01087 -20.32695 1.000 58.94077 285 MET B O 1
ATOM 10511 N N . CYS B 1 288 ? 74.94992 80.54887 -22.16937 1.000 53.58985 286 CYS B N 1
ATOM 10512 C CA . CYS B 1 288 ? 73.71995 80.29925 -21.43691 1.000 54.15191 286 CYS B CA 1
ATOM 10513 C C . CYS B 1 288 ? 73.77362 78.91073 -20.80842 1.000 54.96113 286 CYS B C 1
ATOM 10514 O O . CYS B 1 288 ? 74.15441 77.94876 -21.48309 1.000 55.39288 286 CYS B O 1
ATOM 10522 N N . PRO B 1 289 ? 73.40288 78.76127 -19.53738 1.000 55.86196 287 PRO B N 1
ATOM 10523 C CA . PRO B 1 289 ? 73.38845 77.42248 -18.93812 1.000 57.90071 287 PRO B CA 1
ATOM 10524 C C . PRO B 1 289 ? 72.21213 76.60085 -19.43923 1.000 58.64089 287 PRO B C 1
ATOM 10525 O O . PRO B 1 289 ? 71.17946 77.13336 -19.85440 1.000 58.14820 287 PRO B O 1
ATOM 10536 N N . ASP B 1 290 ? 72.38717 75.27717 -19.39541 1.000 60.35591 288 ASP B N 1
ATOM 10537 C CA . ASP B 1 290 ? 71.39302 74.37047 -19.96209 1.000 62.39228 288 ASP B CA 1
ATOM 10538 C C . ASP B 1 290 ? 70.02926 74.54652 -19.30172 1.000 62.15969 288 ASP B C 1
ATOM 10539 O O . ASP B 1 290 ? 68.99590 74.50566 -19.98008 1.000 67.95275 288 ASP B O 1
ATOM 10548 N N . SER B 1 291 ? 70.00240 74.72489 -17.97749 1.000 60.88819 289 SER B N 1
ATOM 10549 C CA . SER B 1 291 ? 68.73053 74.86769 -17.27371 1.000 60.01953 289 SER B CA 1
ATOM 10550 C C . SER B 1 291 ? 67.94275 76.06628 -17.79117 1.000 57.02855 289 SER B C 1
ATOM 10551 O O . SER B 1 291 ? 66.71795 75.99396 -17.96070 1.000 57.49077 289 SER B O 1
ATOM 10559 N N . LEU B 1 292 ? 68.62767 77.17962 -18.05490 1.000 54.31357 290 LEU B N 1
ATOM 10560 C CA . LEU B 1 292 ? 67.93435 78.36822 -18.53911 1.000 53.55589 290 LEU B CA 1
ATOM 10561 C C . LEU B 1 292 ? 67.37901 78.14597 -19.94086 1.000 54.03104 290 LEU B C 1
ATOM 10562 O O . LEU B 1 292 ? 66.28507 78.62607 -20.26392 1.000 53.67566 290 LEU B O 1
ATOM 10578 N N . VAL B 1 293 ? 68.11332 77.41832 -20.78652 1.000 54.63576 291 VAL B N 1
ATOM 10579 C CA . VAL B 1 293 ? 67.58320 77.04530 -22.09592 1.000 56.08597 291 VAL B CA 1
ATOM 10580 C C . VAL B 1 293 ? 66.32622 76.20327 -21.92749 1.000 57.89063 291 VAL B C 1
ATOM 10581 O O . VAL B 1 293 ? 65.29527 76.45684 -22.56136 1.000 59.37674 291 VAL B O 1
ATOM 10594 N N . ASP B 1 294 ? 66.39385 75.18594 -21.06548 1.000 59.76047 292 ASP B N 1
ATOM 10595 C CA . ASP B 1 294 ? 65.22445 74.34999 -20.82232 1.000 63.60012 292 ASP B CA 1
ATOM 10596 C C . ASP B 1 294 ? 64.04242 75.18096 -20.34568 1.000 62.74588 292 ASP B C 1
ATOM 10597 O O . ASP B 1 294 ? 62.88729 74.83541 -20.61861 1.000 63.88505 292 ASP B O 1
ATOM 10606 N N . ARG B 1 295 ? 64.31151 76.27667 -19.63642 1.000 62.42637 293 ARG B N 1
ATOM 10607 C CA . ARG B 1 295 ? 63.23209 77.09232 -19.09282 1.000 63.12716 293 ARG B CA 1
ATOM 10608 C C . ARG B 1 295 ? 62.64142 78.04350 -20.13023 1.000 59.98346 293 ARG B C 1
ATOM 10609 O O . ARG B 1 295 ? 61.42770 78.27825 -20.13166 1.000 60.88289 293 ARG B O 1
ATOM 10630 N N . TRP B 1 296 ? 63.47015 78.59513 -21.02287 1.000 55.65586 294 TRP B N 1
ATOM 10631 C CA . TRP B 1 296 ? 63.04131 79.69053 -21.88370 1.000 53.25044 294 TRP B CA 1
ATOM 10632 C C . TRP B 1 296 ? 63.02319 79.37594 -23.37395 1.000 52.27192 294 TRP B C 1
ATOM 10633 O O . TRP B 1 296 ? 62.46181 80.16806 -24.14005 1.000 51.43372 294 TRP B O 1
ATOM 10654 N N . ALA B 1 297 ? 63.60681 78.26051 -23.81419 1.000 52.93251 295 ALA B N 1
ATOM 10655 C CA . ALA B 1 297 ? 63.62726 77.91760 -25.23826 1.000 53.77784 295 ALA B CA 1
ATOM 10656 C C . ALA B 1 297 ? 62.29442 77.27042 -25.62165 1.000 56.24110 295 ALA B C 1
ATOM 10657 O O . ALA B 1 297 ? 62.19744 76.08005 -25.92764 1.000 59.02556 295 ALA B O 1
ATOM 10664 N N . LEU B 1 298 ? 61.24851 78.09436 -25.59854 1.000 56.05045 296 LEU B N 1
ATOM 10665 C CA . LEU B 1 298 ? 59.87500 77.68242 -25.85060 1.000 59.33814 296 LEU B CA 1
ATOM 10666 C C . LEU B 1 298 ? 59.45023 78.01479 -27.27515 1.000 60.63571 296 LEU B C 1
ATOM 10667 O O . LEU B 1 298 ? 60.07062 78.84470 -27.94708 1.000 59.70019 296 LEU B O 1
ATOM 10683 N N . PRO B 1 299 ? 58.38363 77.37535 -27.76948 1.000 62.79596 297 PRO B N 1
ATOM 10684 C CA . PRO B 1 299 ? 57.98567 77.58875 -29.17247 1.000 63.00868 297 PRO B CA 1
ATOM 10685 C C . PRO B 1 299 ? 57.73520 79.04148 -29.53440 1.000 60.83031 297 PRO B C 1
ATOM 10686 O O . PRO B 1 299 ? 57.95820 79.42508 -30.68959 1.000 59.50014 297 PRO B O 1
ATOM 10697 N N . HIS B 1 300 ? 57.26380 79.85921 -28.59521 1.000 60.42653 298 HIS B N 1
ATOM 10698 C CA . HIS B 1 300 ? 56.96003 81.25667 -28.87216 1.000 59.13476 298 HIS B CA 1
ATOM 10699 C C . HIS B 1 300 ? 58.12801 82.18778 -28.56473 1.000 56.88667 298 HIS B C 1
ATOM 10700 O O . HIS B 1 300 ? 57.93917 83.40889 -28.53366 1.000 55.92826 298 HIS B O 1
ATOM 10714 N N . HIS B 1 301 ? 59.32366 81.64404 -28.34446 1.000 56.32969 299 HIS B N 1
ATOM 10715 C CA . HIS B 1 301 ? 60.52421 82.43902 -28.13008 1.000 54.88826 299 HIS B CA 1
ATOM 10716 C C . HIS B 1 301 ? 61.59457 82.02234 -29.12774 1.000 55.06357 299 HIS B C 1
ATOM 10717 O O . HIS B 1 301 ? 61.84389 80.82644 -29.31361 1.000 56.97977 299 HIS B O 1
ATOM 10732 N N . GLN B 1 302 ? 62.22771 83.00506 -29.75720 1.000 52.58300 300 GLN B N 1
ATOM 10733 C CA . GLN B 1 302 ? 63.47397 82.79513 -30.48214 1.000 52.70443 300 GLN B CA 1
ATOM 10734 C C . GLN B 1 302 ? 64.60090 83.23172 -29.55515 1.000 50.75565 300 GLN B C 1
ATOM 10735 O O . GLN B 1 302 ? 64.79890 84.42989 -29.32608 1.000 49.37452 300 GLN B O 1
ATOM 10749 N N . MET B 1 303 ? 65.32397 82.26027 -29.01451 1.000 51.29180 301 MET B N 1
ATOM 10750 C CA . MET B 1 303 ? 66.31287 82.49521 -27.97216 1.000 50.75818 301 MET B CA 1
ATOM 10751 C C . MET B 1 303 ? 67.69988 82.36549 -28.58431 1.000 49.79742 301 MET B C 1
ATOM 10752 O O . MET B 1 303 ? 68.04678 81.30940 -29.12498 1.000 51.13888 301 MET B O 1
ATOM 10766 N N . PHE B 1 304 ? 68.48594 83.43505 -28.49724 1.000 47.42032 302 PHE B N 1
ATOM 10767 C CA . PHE B 1 304 ? 69.80882 83.48595 -29.09554 1.000 46.14430 302 PHE B CA 1
ATOM 10768 C C . PHE B 1 304 ? 70.87041 83.68914 -28.02282 1.000 45.57686 302 PHE B C 1
ATOM 10769 O O . PHE B 1 304 ? 70.59261 84.16251 -26.91687 1.000 44.12881 302 PHE B O 1
ATOM 10786 N N . ASN B 1 305 ? 72.09993 83.31943 -28.37361 1.000 45.13262 303 ASN B N 1
ATOM 10787 C CA . ASN B 1 305 ? 73.25532 83.48060 -27.49851 1.000 43.84249 303 ASN B CA 1
ATOM 10788 C C . ASN B 1 305 ? 74.38463 84.04064 -28.35036 1.000 44.10810 303 ASN B C 1
ATOM 10789 O O . ASN B 1 305 ? 74.83209 83.37996 -29.29364 1.000 45.22216 303 ASN B O 1
ATOM 10800 N N . THR B 1 306 ? 74.82615 85.25740 -28.04321 1.000 41.92159 304 THR B N 1
ATOM 10801 C CA . THR B 1 306 ? 75.85731 85.93135 -28.81984 1.000 42.01002 304 THR B CA 1
ATOM 10802 C C . THR B 1 306 ? 77.16391 85.98405 -28.04141 1.000 43.92741 304 THR B C 1
ATOM 10803 O O . THR B 1 306 ? 77.16999 86.22602 -26.82986 1.000 46.23254 304 THR B O 1
ATOM 10814 N N . TYR B 1 307 ? 78.26827 85.76147 -28.75178 1.000 43.38024 305 TYR B N 1
ATOM 10815 C CA . TYR B 1 307 ? 79.60732 85.80198 -28.18073 1.000 43.38280 305 TYR B CA 1
ATOM 10816 C C . TYR B 1 307 ? 80.48248 86.73378 -29.00365 1.000 42.39079 305 TYR B C 1
ATOM 10817 O O . TYR B 1 307 ? 80.35539 86.79583 -30.23194 1.000 41.69982 305 TYR B O 1
ATOM 10835 N N . GLY B 1 308 ? 81.37321 87.45484 -28.32691 1.000 42.01053 306 GLY B N 1
ATOM 10836 C CA . GLY B 1 308 ? 82.34066 88.27920 -29.01093 1.000 42.79765 306 GLY B CA 1
ATOM 10837 C C . GLY B 1 308 ? 82.92511 89.37276 -28.14189 1.000 42.73478 306 GLY B C 1
ATOM 10838 O O . GLY B 1 308 ? 82.24196 89.94929 -27.29062 1.000 42.91112 306 GLY B O 1
ATOM 10842 N N . PRO B 1 309 ? 84.19808 89.69810 -28.35532 1.000 42.84310 307 PRO B N 1
ATOM 10843 C CA . PRO B 1 309 ? 84.82596 90.77237 -27.58333 1.000 41.91406 307 PRO B CA 1
ATOM 10844 C C . PRO B 1 309 ? 84.54167 92.14460 -28.17499 1.000 41.76141 307 PRO B C 1
ATOM 10845 O O . PRO B 1 309 ? 84.18930 92.29426 -29.34684 1.000 40.69790 307 PRO B O 1
ATOM 10856 N N . THR B 1 310 ? 84.71829 93.16222 -27.32799 1.000 41.18139 308 THR B N 1
ATOM 10857 C CA . THR B 1 310 ? 84.55489 94.53975 -27.77957 1.000 41.16954 308 THR B CA 1
ATOM 10858 C C . THR B 1 310 ? 85.44447 94.84171 -28.97841 1.000 43.21891 308 THR B C 1
ATOM 10859 O O . THR B 1 310 ? 85.06532 95.63588 -29.84677 1.000 44.35231 308 THR B O 1
ATOM 10870 N N . GLU B 1 311 ? 86.61619 94.20433 -29.05341 1.000 43.23046 309 GLU B N 1
ATOM 10871 C CA . GLU B 1 311 ? 87.60369 94.51030 -30.08115 1.000 43.39010 309 GLU B CA 1
ATOM 10872 C C . GLU B 1 311 ? 87.18617 94.06394 -31.47748 1.000 42.87364 309 GLU B C 1
ATOM 10873 O O . GLU B 1 311 ? 87.87749 94.40570 -32.44359 1.000 43.66873 309 GLU B O 1
ATOM 10885 N N . THR B 1 312 ? 86.08999 93.31618 -31.61535 1.000 41.56819 310 THR B N 1
ATOM 10886 C CA . THR B 1 312 ? 85.56384 92.94831 -32.92570 1.000 42.03273 310 THR B CA 1
ATOM 10887 C C . THR B 1 312 ? 84.11050 93.38837 -33.07799 1.000 41.49213 310 THR B C 1
ATOM 10888 O O . THR B 1 312 ? 83.32999 92.75707 -33.79430 1.000 40.87311 310 THR B O 1
ATOM 10899 N N . THR B 1 313 ? 83.74329 94.47620 -32.40093 1.000 39.99822 311 THR B N 1
ATOM 10900 C CA . THR B 1 313 ? 82.45684 95.13489 -32.58799 1.000 39.32887 311 THR B CA 1
ATOM 10901 C C . THR B 1 313 ? 81.29166 94.30470 -32.06412 1.000 38.63066 311 THR B C 1
ATOM 10902 O O . THR B 1 313 ? 80.65625 93.55921 -32.81811 1.000 37.36149 311 THR B O 1
ATOM 10913 N N . VAL B 1 314 ? 81.02075 94.43349 -30.76554 1.000 37.97522 312 VAL B N 1
ATOM 10914 C CA . VAL B 1 314 ? 79.77447 93.99530 -30.14486 1.000 37.73848 312 VAL B CA 1
ATOM 10915 C C . VAL B 1 314 ? 79.68375 92.47815 -30.06961 1.000 38.83499 312 VAL B C 1
ATOM 10916 O O . VAL B 1 314 ? 79.69728 91.90371 -28.97552 1.000 39.91715 312 VAL B O 1
ATOM 10929 N N . SER B 1 315 ? 79.55499 91.82151 -31.21932 1.000 40.16974 313 SER B N 1
ATOM 10930 C CA . SER B 1 315 ? 79.43119 90.37259 -31.26689 1.000 41.09064 313 SER B CA 1
ATOM 10931 C C . SER B 1 315 ? 80.20975 89.83853 -32.46012 1.000 41.06197 313 SER B C 1
ATOM 10932 O O . SER B 1 315 ? 80.45161 90.54743 -33.43977 1.000 38.78064 313 SER B O 1
ATOM 10940 N N . ALA B 1 316 ? 80.59781 88.56735 -32.35940 1.000 42.30250 314 ALA B N 1
ATOM 10941 C CA . ALA B 1 316 ? 81.34550 87.88681 -33.40830 1.000 43.30806 314 ALA B CA 1
ATOM 10942 C C . ALA B 1 316 ? 80.74392 86.55557 -33.82769 1.000 44.43568 314 ALA B C 1
ATOM 10943 O O . ALA B 1 316 ? 81.00665 86.11393 -34.95335 1.000 45.64089 314 ALA B O 1
ATOM 10950 N N . SER B 1 317 ? 79.96229 85.90021 -32.97204 1.000 44.69664 315 SER B N 1
ATOM 10951 C CA . SER B 1 317 ? 79.30463 84.65098 -33.32148 1.000 46.36034 315 SER B CA 1
ATOM 10952 C C . SER B 1 317 ? 77.96171 84.59708 -32.60898 1.000 45.24981 315 SER B C 1
ATOM 10953 O O . SER B 1 317 ? 77.74361 85.26907 -31.59631 1.000 43.86513 315 SER B O 1
ATOM 10961 N N . LEU B 1 318 ? 77.06727 83.77281 -33.14596 1.000 46.78839 316 LEU B N 1
ATOM 10962 C CA . LEU B 1 318 ? 75.68262 83.74129 -32.70154 1.000 47.40329 316 LEU B CA 1
ATOM 10963 C C . LEU B 1 318 ? 75.16366 82.31568 -32.79051 1.000 49.64981 316 LEU B C 1
ATOM 10964 O O . LEU B 1 318 ? 75.43420 81.60913 -33.76528 1.000 51.57675 316 LEU B O 1
ATOM 10980 N N . GLU B 1 319 ? 74.41577 81.90383 -31.76987 1.000 48.88316 317 GLU B N 1
ATOM 10981 C CA . GLU B 1 319 ? 73.88386 80.55198 -31.67155 1.000 51.66191 317 GLU B CA 1
ATOM 10982 C C . GLU B 1 319 ? 72.39726 80.62103 -31.35876 1.000 51.07286 317 GLU B C 1
ATOM 10983 O O . GLU B 1 319 ? 71.97049 81.41024 -30.51253 1.000 48.01540 317 GLU B O 1
ATOM 10995 N N . LEU B 1 320 ? 71.60809 79.80484 -32.05035 1.000 54.49945 318 LEU B N 1
ATOM 10996 C CA . LEU B 1 320 ? 70.19941 79.63796 -31.71633 1.000 57.48614 318 LEU B CA 1
ATOM 10997 C C . LEU B 1 320 ? 70.08638 78.55189 -30.65293 1.000 61.41045 318 LEU B C 1
ATOM 10998 O O . LEU B 1 320 ? 70.50840 77.41171 -30.87569 1.000 63.60417 318 LEU B O 1
ATOM 11014 N N . LEU B 1 321 ? 69.52617 78.90719 -29.50087 1.000 64.19165 319 LEU B N 1
ATOM 11015 C CA . LEU B 1 321 ? 69.39822 77.97819 -28.38799 1.000 65.63551 319 LEU B CA 1
ATOM 11016 C C . LEU B 1 321 ? 68.13214 77.14977 -28.55222 1.000 69.34644 319 LEU B C 1
ATOM 11017 O O . LEU B 1 321 ? 67.08983 77.65999 -28.97324 1.000 68.08895 319 LEU B O 1
ATOM 11033 N N . GLU B 1 322 ? 68.23250 75.86439 -28.22279 1.000 72.33188 320 GLU B N 1
ATOM 11034 C CA . GLU B 1 322 ? 67.10578 74.95475 -28.35445 1.000 75.71866 320 GLU B CA 1
ATOM 11035 C C . GLU B 1 322 ? 67.20568 73.88516 -27.27895 1.000 75.60923 320 GLU B C 1
ATOM 11036 O O . GLU B 1 322 ? 68.29843 73.39758 -26.97828 1.000 73.06185 320 GLU B O 1
ATOM 11048 N N . ARG B 1 323 ? 66.05993 73.52457 -26.70750 1.000 83.86426 321 ARG B N 1
ATOM 11049 C CA . ARG B 1 323 ? 66.02976 72.49793 -25.67526 1.000 121.88100 321 ARG B CA 1
ATOM 11050 C C . ARG B 1 323 ? 66.56496 71.18020 -26.22179 1.000 94.79252 321 ARG B C 1
ATOM 11051 O O . ARG B 1 323 ? 66.10063 70.68238 -27.25117 1.000 95.76573 321 ARG B O 1
ATOM 11072 N N . GLY B 1 324 ? 67.55474 70.62066 -25.52471 1.000 96.78304 322 GLY B N 1
ATOM 11073 C CA . GLY B 1 324 ? 68.17775 69.37725 -25.91190 1.000 88.56987 322 GLY B CA 1
ATOM 11074 C C . GLY B 1 324 ? 69.43933 69.52285 -26.73728 1.000 86.77178 322 GLY B C 1
ATOM 11075 O O . GLY B 1 324 ? 70.25226 68.59197 -26.76768 1.000 88.49099 322 GLY B O 1
ATOM 11079 N N . LYS B 1 325 ? 69.62857 70.65944 -27.40778 1.000 79.54745 323 LYS B N 1
ATOM 11080 C CA . LYS B 1 325 ? 70.83336 70.89449 -28.19914 1.000 75.89381 323 LYS B CA 1
ATOM 11081 C C . LYS B 1 325 ? 71.93664 71.45847 -27.31008 1.000 73.45315 323 LYS B C 1
ATOM 11082 O O . LYS B 1 325 ? 71.71523 72.46781 -26.63087 1.000 71.28431 323 LYS B O 1
ATOM 11086 N N . PRO B 1 326 ? 73.12322 70.84884 -27.27112 1.000 73.35762 324 PRO B N 1
ATOM 11087 C CA . PRO B 1 326 ? 74.19217 71.39855 -26.42819 1.000 72.31737 324 PRO B CA 1
ATOM 11088 C C . PRO B 1 326 ? 74.52958 72.82495 -26.83436 1.000 69.88557 324 PRO B C 1
ATOM 11089 O O . PRO B 1 326 ? 74.52839 73.17206 -28.01771 1.000 69.98744 324 PRO B O 1
ATOM 11100 N N . VAL B 1 327 ? 74.82371 73.65190 -25.83785 1.000 67.42855 325 VAL B N 1
ATOM 11101 C CA . VAL B 1 327 ? 75.07691 75.06803 -26.07382 1.000 64.36207 325 VAL B CA 1
ATOM 11102 C C . VAL B 1 327 ? 76.50676 75.24871 -26.56568 1.000 61.13680 325 VAL B C 1
ATOM 11103 O O . VAL B 1 327 ? 77.45051 74.68590 -25.99822 1.000 62.31139 325 VAL B O 1
ATOM 11116 N N . THR B 1 328 ? 76.66496 76.02261 -27.63804 1.000 58.49704 326 THR B N 1
ATOM 11117 C CA . THR B 1 328 ? 77.96931 76.44602 -28.12650 1.000 56.35609 326 THR B CA 1
ATOM 11118 C C . THR B 1 328 ? 77.87356 77.92087 -28.49517 1.000 54.14290 326 THR B C 1
ATOM 11119 O O . THR B 1 328 ? 76.79824 78.52553 -28.43855 1.000 54.40049 326 THR B O 1
ATOM 11130 N N . ILE B 1 329 ? 79.00998 78.51051 -28.88164 1.000 52.92504 327 ILE B N 1
ATOM 11131 C CA . ILE B 1 329 ? 79.00958 79.90036 -29.33520 1.000 52.46404 327 ILE B CA 1
ATOM 11132 C C . ILE B 1 329 ? 78.45653 80.05757 -30.74249 1.000 51.99867 327 ILE B C 1
ATOM 11133 O O . ILE B 1 329 ? 78.39288 81.18555 -31.24940 1.000 50.72935 327 ILE B O 1
ATOM 11149 N N . GLY B 1 330 ? 78.05502 78.96738 -31.39165 1.000 52.82424 328 GLY B N 1
ATOM 11150 C CA . GLY B 1 330 ? 77.48340 79.05510 -32.71946 1.000 53.73606 328 GLY B CA 1
ATOM 11151 C C . GLY B 1 330 ? 78.53435 79.27814 -33.79264 1.000 53.99673 328 GLY B C 1
ATOM 11152 O O . GLY B 1 330 ? 79.73219 79.04083 -33.60435 1.000 54.24210 328 GLY B O 1
ATOM 11156 N N . LYS B 1 331 ? 78.06172 79.73034 -34.94789 1.000 54.41650 329 LYS B N 1
ATOM 11157 C CA . LYS B 1 331 ? 78.93882 80.01835 -36.06968 1.000 54.05665 329 LYS B CA 1
ATOM 11158 C C . LYS B 1 331 ? 79.16045 81.51663 -36.20188 1.000 49.76850 329 LYS B C 1
ATOM 11159 O O . LYS B 1 331 ? 78.33411 82.32151 -35.76172 1.000 48.49884 329 LYS B O 1
ATOM 11178 N N . PRO B 1 332 ? 80.27208 81.92950 -36.81050 1.000 48.75584 330 PRO B N 1
ATOM 11179 C CA . PRO B 1 332 ? 80.54295 83.36521 -36.94376 1.000 46.88108 330 PRO B CA 1
ATOM 11180 C C . PRO B 1 332 ? 79.40535 84.09553 -37.63863 1.000 44.45541 330 PRO B C 1
ATOM 11181 O O . PRO B 1 332 ? 78.66610 83.52463 -38.44348 1.000 44.25230 330 PRO B O 1
ATOM 11192 N N . LEU B 1 333 ? 79.26592 85.37852 -37.30658 1.000 42.25190 331 LEU B N 1
ATOM 11193 C CA . LEU B 1 333 ? 78.32682 86.23027 -38.01089 1.000 40.62644 331 LEU B CA 1
ATOM 11194 C C . LEU B 1 333 ? 78.76255 86.37680 -39.46817 1.000 41.23257 331 LEU B C 1
ATOM 11195 O O . LEU B 1 333 ? 79.92332 86.13070 -39.80610 1.000 41.39047 331 LEU B O 1
ATOM 11211 N N . PRO B 1 334 ? 77.84166 86.75119 -40.35311 1.000 41.54459 332 PRO B N 1
ATOM 11212 C CA . PRO B 1 334 ? 78.20528 86.92656 -41.76467 1.000 42.24691 332 PRO B CA 1
ATOM 11213 C C . PRO B 1 334 ? 79.44247 87.79880 -41.93095 1.000 42.14788 332 PRO B C 1
ATOM 11214 O O . PRO B 1 334 ? 79.54069 88.88885 -41.36180 1.000 40.61700 332 PRO B O 1
ATOM 11225 N N . ASN B 1 335 ? 80.40366 87.29418 -42.70320 1.000 42.87120 333 ASN B N 1
ATOM 11226 C CA . ASN B 1 335 ? 81.65666 87.95867 -43.05936 1.000 44.51250 333 ASN B CA 1
ATOM 11227 C C . ASN B 1 335 ? 82.65148 87.96923 -41.89972 1.000 46.04819 333 ASN B C 1
ATOM 11228 O O . ASN B 1 335 ? 83.77316 88.45710 -42.07958 1.000 48.06137 333 ASN B O 1
ATOM 11239 N N . TYR B 1 336 ? 82.28485 87.47251 -40.72213 1.000 44.82965 334 TYR B N 1
ATOM 11240 C CA . TYR B 1 336 ? 83.26584 87.21233 -39.68201 1.000 44.82295 334 TYR B CA 1
ATOM 11241 C C . TYR B 1 336 ? 83.95697 85.87705 -39.94081 1.000 46.36795 334 TYR B C 1
ATOM 11242 O O . TYR B 1 336 ? 83.47690 85.03791 -40.70877 1.000 46.35088 334 TYR B O 1
ATOM 11260 N N . GLY B 1 337 ? 85.08589 85.67542 -39.26620 1.000 46.70750 335 GLY B N 1
ATOM 11261 C CA . GLY B 1 337 ? 85.79201 84.41121 -39.35465 1.000 48.96043 335 GLY B CA 1
ATOM 11262 C C . GLY B 1 337 ? 86.60155 84.15431 -38.10357 1.000 50.26440 335 GLY B C 1
ATOM 11263 O O . GLY B 1 337 ? 86.99359 85.08266 -37.39032 1.000 49.18618 335 GLY B O 1
ATOM 11267 N N . MET B 1 338 ? 86.86832 82.87280 -37.85669 1.000 52.50187 336 MET B N 1
ATOM 11268 C CA . MET B 1 338 ? 87.57706 82.44959 -36.65861 1.000 53.93388 336 MET B CA 1
ATOM 11269 C C . MET B 1 338 ? 88.60409 81.38550 -37.00691 1.000 56.71423 336 MET B C 1
ATOM 11270 O O . MET B 1 338 ? 88.37088 80.54888 -37.88301 1.000 57.42630 336 MET B O 1
ATOM 11284 N N . LEU B 1 339 ? 89.73618 81.41792 -36.30803 1.000 58.34361 337 LEU B N 1
ATOM 11285 C CA . LEU B 1 339 ? 90.75876 80.38821 -36.45876 1.000 60.24304 337 LEU B CA 1
ATOM 11286 C C . LEU B 1 339 ? 91.52255 80.26587 -35.14467 1.000 61.06480 337 LEU B C 1
ATOM 11287 O O . LEU B 1 339 ? 91.21699 80.94607 -34.16343 1.000 59.19836 337 LEU B O 1
ATOM 11303 N N . VAL B 1 340 ? 92.51989 79.38256 -35.12557 1.000 63.69128 338 VAL B N 1
ATOM 11304 C CA . VAL B 1 340 ? 93.26529 79.06577 -33.91137 1.000 65.21513 338 VAL B CA 1
ATOM 11305 C C . VAL B 1 340 ? 94.75523 79.07201 -34.22050 1.000 68.14169 338 VAL B C 1
ATOM 11306 O O . VAL B 1 340 ? 95.18900 78.52484 -35.24019 1.000 70.11423 338 VAL B O 1
ATOM 11319 N N . ILE B 1 341 ? 95.54084 79.68560 -33.33296 1.000 69.12154 339 ILE B N 1
ATOM 11320 C CA . ILE B 1 341 ? 96.99009 79.75249 -33.49281 1.000 72.34484 339 ILE B CA 1
ATOM 11321 C C . ILE B 1 341 ? 97.66072 79.23835 -32.22345 1.000 77.29347 339 ILE B C 1
ATOM 11322 O O . ILE B 1 341 ? 97.00642 78.93179 -31.22886 1.000 76.22155 339 ILE B O 1
ATOM 11338 N N . ASN B 1 342 ? 98.98870 79.13566 -32.27502 1.000 82.98817 340 ASN B N 1
ATOM 11339 C CA . ASN B 1 342 ? 99.78451 78.76248 -31.11560 1.000 88.27224 340 ASN B CA 1
ATOM 11340 C C . ASN B 1 342 ? 100.57263 79.97530 -30.61863 1.000 92.91278 340 ASN B C 1
ATOM 11341 O O . ASN B 1 342 ? 100.37056 81.10702 -31.07371 1.000 92.13623 340 ASN B O 1
ATOM 11352 N N . SER B 1 343 ? 101.49439 79.72924 -29.68429 1.000 96.74208 341 SER B N 1
ATOM 11353 C CA . SER B 1 343 ? 102.23965 80.81589 -29.06044 1.000 97.46902 341 SER B CA 1
ATOM 11354 C C . SER B 1 343 ? 103.07590 81.60265 -30.06079 1.000 95.70622 341 SER B C 1
ATOM 11355 O O . SER B 1 343 ? 103.42097 82.75721 -29.78622 1.000 95.48662 341 SER B O 1
ATOM 11359 N N . GLU B 1 344 ? 103.39340 81.02033 -31.21790 1.000 108.18171 342 GLU B N 1
ATOM 11360 C CA . GLU B 1 344 ? 104.25723 81.66077 -32.20206 1.000 130.88107 342 GLU B CA 1
ATOM 11361 C C . GLU B 1 344 ? 103.50114 82.02459 -33.47689 1.000 109.92313 342 GLU B C 1
ATOM 11362 O O . GLU B 1 344 ? 104.08325 82.04971 -34.56408 1.000 98.18997 342 GLU B O 1
ATOM 11370 N N . ARG B 1 345 ? 102.20482 82.31445 -33.35548 1.000 93.21961 343 ARG B N 1
ATOM 11371 C CA . ARG B 1 345 ? 101.40489 82.81652 -34.47259 1.000 91.73357 343 ARG B CA 1
ATOM 11372 C C . ARG B 1 345 ? 101.47184 81.86279 -35.66561 1.000 89.51341 343 ARG B C 1
ATOM 11373 O O . ARG B 1 345 ? 101.76875 82.25985 -36.79441 1.000 90.30648 343 ARG B O 1
ATOM 11394 N N . GLU B 1 346 ? 101.19209 80.58838 -35.40495 1.000 96.37960 344 GLU B N 1
ATOM 11395 C CA . GLU B 1 346 ? 101.15799 79.55957 -36.43604 1.000 88.62675 344 GLU B CA 1
ATOM 11396 C C . GLU B 1 346 ? 99.78098 78.91273 -36.45063 1.000 88.21006 344 GLU B C 1
ATOM 11397 O O . GLU B 1 346 ? 99.24017 78.57076 -35.39356 1.000 81.20520 344 GLU B O 1
ATOM 11409 N N . LEU B 1 347 ? 99.21765 78.75264 -37.64556 1.000 85.34294 345 LEU B N 1
ATOM 11410 C CA . LEU B 1 347 ? 97.88165 78.18773 -37.78062 1.000 83.87321 345 LEU B CA 1
ATOM 11411 C C . LEU B 1 347 ? 97.88972 76.71623 -37.38501 1.000 83.84482 345 LEU B C 1
ATOM 11412 O O . LEU B 1 347 ? 98.71699 75.93676 -37.86809 1.000 87.53089 345 LEU B O 1
ATOM 11428 N N . LEU B 1 348 ? 96.96707 76.33778 -36.50463 1.000 80.58579 346 LEU B N 1
ATOM 11429 C CA . LEU B 1 348 ? 96.88042 74.96839 -36.02095 1.000 81.05706 346 LEU B CA 1
ATOM 11430 C C . LEU B 1 348 ? 95.95108 74.13428 -36.89399 1.000 81.55225 346 LEU B C 1
ATOM 11431 O O . LEU B 1 348 ? 94.98064 74.63727 -37.46640 1.000 79.97933 346 LEU B O 1
ATOM 11447 N N . GLU B 1 349 ? 96.26364 72.84447 -36.98768 1.000 84.74821 347 GLU B N 1
ATOM 11448 C CA . GLU B 1 349 ? 95.39985 71.90168 -37.67773 1.000 85.44773 347 GLU B CA 1
ATOM 11449 C C . GLU B 1 349 ? 94.11647 71.68008 -36.88143 1.000 85.60726 347 GLU B C 1
ATOM 11450 O O . GLU B 1 349 ? 94.04713 71.93145 -35.67509 1.000 82.98520 347 GLU B O 1
ATOM 11454 N N . GLN B 1 350 ? 93.08454 71.21611 -37.58047 1.000 89.27307 348 GLN B N 1
ATOM 11455 C CA . GLN B 1 350 ? 91.79899 70.97218 -36.94153 1.000 92.47158 348 GLN B CA 1
ATOM 11456 C C . GLN B 1 350 ? 91.95021 69.96431 -35.80816 1.000 99.79304 348 GLN B C 1
ATOM 11457 O O . GLN B 1 350 ? 92.50475 68.87741 -35.99465 1.000 106.19077 348 GLN B O 1
ATOM 11471 N N . GLY B 1 351 ? 91.44608 70.33131 -34.62619 1.000 97.97796 349 GLY B N 1
ATOM 11472 C CA . GLY B 1 351 ? 91.46207 69.48265 -33.45339 1.000 96.83472 349 GLY B CA 1
ATOM 11473 C C . GLY B 1 351 ? 92.42230 69.94246 -32.37347 1.000 92.70980 349 GLY B C 1
ATOM 11474 O O . GLY B 1 351 ? 92.20612 69.63618 -31.19443 1.000 93.64400 349 GLY B O 1
ATOM 11478 N N . GLU B 1 352 ? 93.46945 70.67045 -32.74640 1.000 139.47565 350 GLU B N 1
ATOM 11479 C CA . GLU B 1 352 ? 94.45402 71.13143 -31.77973 1.000 89.39478 350 GLU B CA 1
ATOM 11480 C C . GLU B 1 352 ? 93.96496 72.38528 -31.06308 1.000 89.82567 350 GLU B C 1
ATOM 11481 O O . GLU B 1 352 ? 93.17675 73.16925 -31.59981 1.000 86.83377 350 GLU B O 1
ATOM 11493 N N . THR B 1 353 ? 94.44120 72.56330 -29.83268 1.000 88.64359 351 THR B N 1
ATOM 11494 C CA . THR B 1 353 ? 94.02390 73.66445 -28.97597 1.000 87.76777 351 THR B CA 1
ATOM 11495 C C . THR B 1 353 ? 95.00632 74.82346 -29.08277 1.000 86.77225 351 THR B C 1
ATOM 11496 O O . THR B 1 353 ? 96.22283 74.61970 -29.13555 1.000 88.55166 351 THR B O 1
ATOM 11507 N N . GLY B 1 354 ? 94.47074 76.03489 -29.10479 1.000 82.88377 352 GLY B N 1
ATOM 11508 C CA . GLY B 1 354 ? 95.30342 77.21439 -29.15997 1.000 81.22096 352 GLY B CA 1
ATOM 11509 C C . GLY B 1 354 ? 94.50511 78.45999 -28.85494 1.000 76.85668 352 GLY B C 1
ATOM 11510 O O . GLY B 1 354 ? 93.40012 78.39283 -28.31460 1.000 76.01853 352 GLY B O 1
ATOM 11514 N N . GLU B 1 355 ? 95.08080 79.60537 -29.20949 1.000 74.12268 353 GLU B N 1
ATOM 11515 C CA . GLU B 1 355 ? 94.40807 80.87964 -29.01267 1.000 69.67559 353 GLU B CA 1
ATOM 11516 C C . GLU B 1 355 ? 93.42575 81.12433 -30.14897 1.000 64.91159 353 GLU B C 1
ATOM 11517 O O . GLU B 1 355 ? 93.77721 80.98666 -31.32824 1.000 66.11304 353 GLU B O 1
ATOM 11529 N N . LEU B 1 356 ? 92.19556 81.47932 -29.78091 1.000 60.53190 354 LEU B N 1
ATOM 11530 C CA . LEU B 1 356 ? 91.15596 81.81458 -30.74181 1.000 58.70270 354 LEU B CA 1
ATOM 11531 C C . LEU B 1 356 ? 91.38897 83.21857 -31.28068 1.000 57.33265 354 LEU B C 1
ATOM 11532 O O . LEU B 1 356 ? 91.58202 84.16551 -30.51004 1.000 56.61153 354 LEU B O 1
ATOM 11548 N N . CYS B 1 357 ? 91.37197 83.34762 -32.60405 1.000 55.80329 355 CYS B N 1
ATOM 11549 C CA . CYS B 1 357 ? 91.51741 84.62374 -33.28097 1.000 55.53581 355 CYS B CA 1
ATOM 11550 C C . CYS B 1 357 ? 90.30989 84.86302 -34.17585 1.000 54.34354 355 CYS B C 1
ATOM 11551 O O . CYS B 1 357 ? 89.73020 83.92166 -34.73240 1.000 54.46216 355 CYS B O 1
ATOM 11559 N N . ILE B 1 358 ? 89.96273 86.13865 -34.32934 1.000 52.11467 356 ILE B N 1
ATOM 11560 C CA . ILE B 1 358 ? 88.79991 86.57037 -35.09253 1.000 50.98194 356 ILE B CA 1
ATOM 11561 C C . ILE B 1 358 ? 89.26610 87.54156 -36.16712 1.000 50.42676 356 ILE B C 1
ATOM 11562 O O . ILE B 1 358 ? 90.13282 88.38615 -35.91725 1.000 51.46317 356 ILE B O 1
ATOM 11578 N N . PHE B 1 359 ? 88.68949 87.42127 -37.36153 1.000 48.40152 357 PHE B N 1
ATOM 11579 C CA . PHE B 1 359 ? 88.98520 88.33547 -38.45495 1.000 49.77655 357 PHE B CA 1
ATOM 11580 C C . PHE B 1 359 ? 87.69275 88.71156 -39.16685 1.000 49.17936 357 PHE B C 1
ATOM 11581 O O . PHE B 1 359 ? 86.62707 88.13452 -38.92632 1.000 48.72048 357 PHE B O 1
ATOM 11598 N N . GLY B 1 360 ? 87.80662 89.69776 -40.05497 1.000 48.19350 358 GLY B N 1
ATOM 11599 C CA . GLY B 1 360 ? 86.67350 90.23262 -40.76831 1.000 46.84666 358 GLY B CA 1
ATOM 11600 C C . GLY B 1 360 ? 86.65474 91.74668 -40.71057 1.000 47.18632 358 GLY B C 1
ATOM 11601 O O . GLY B 1 360 ? 87.45509 92.37522 -40.00989 1.000 48.54986 358 GLY B O 1
ATOM 11605 N N . PRO B 1 361 ? 85.72144 92.36614 -41.43829 1.000 46.43369 359 PRO B N 1
ATOM 11606 C CA . PRO B 1 361 ? 85.69293 93.83460 -41.51164 1.000 47.55934 359 PRO B CA 1
ATOM 11607 C C . PRO B 1 361 ? 85.28140 94.52260 -40.21795 1.000 47.33319 359 PRO B C 1
ATOM 11608 O O . PRO B 1 361 ? 85.29052 95.75826 -40.17198 1.000 48.70072 359 PRO B O 1
ATOM 11619 N N . SER B 1 362 ? 84.92630 93.78305 -39.16804 1.000 45.21012 360 SER B N 1
ATOM 11620 C CA . SER B 1 362 ? 84.53362 94.37932 -37.89855 1.000 45.38287 360 SER B CA 1
ATOM 11621 C C . SER B 1 362 ? 85.63598 94.31496 -36.84609 1.000 47.30431 360 SER B C 1
ATOM 11622 O O . SER B 1 362 ? 85.38207 94.63446 -35.67976 1.000 46.90127 360 SER B O 1
ATOM 11630 N N . VAL B 1 363 ? 86.85131 93.91873 -37.22722 1.000 48.16322 361 VAL B N 1
ATOM 11631 C CA . VAL B 1 363 ? 87.98294 93.99114 -36.31067 1.000 48.90509 361 VAL B CA 1
ATOM 11632 C C . VAL B 1 363 ? 88.33849 95.45317 -36.08523 1.000 49.66380 361 VAL B C 1
ATOM 11633 O O . VAL B 1 363 ? 88.54492 96.21476 -37.03911 1.000 50.33096 361 VAL B O 1
ATOM 11646 N N . ALA B 1 364 ? 88.42066 95.84904 -34.82017 1.000 44.03680 362 ALA B N 1
ATOM 11647 C CA . ALA B 1 364 ? 88.58374 97.25244 -34.48374 1.000 55.32270 362 ALA B CA 1
ATOM 11648 C C . ALA B 1 364 ? 89.89945 97.80051 -35.02844 1.000 56.01500 362 ALA B C 1
ATOM 11649 O O . ALA B 1 364 ? 90.81128 97.06014 -35.40847 1.000 55.78497 362 ALA B O 1
ATOM 11656 N N . GLN B 1 365 ? 89.98238 99.13211 -35.06527 1.000 69.69322 363 GLN B N 1
ATOM 11657 C CA . GLN B 1 365 ? 91.22139 99.79093 -35.46102 1.000 75.82660 363 GLN B CA 1
ATOM 11658 C C . GLN B 1 365 ? 92.36052 99.42337 -34.51963 1.000 67.14090 363 GLN B C 1
ATOM 11659 O O . GLN B 1 365 ? 93.50843 99.26773 -34.95275 1.000 69.55171 363 GLN B O 1
ATOM 11673 N N . GLY B 1 366 ? 92.06359 99.28216 -33.23229 1.000 59.24705 364 GLY B N 1
ATOM 11674 C CA . GLY B 1 366 ? 93.05032 98.95525 -32.22919 1.000 59.16089 364 GLY B CA 1
ATOM 11675 C C . GLY B 1 366 ? 92.77029 99.71136 -30.94779 1.000 57.34660 364 GLY B C 1
ATOM 11676 O O . GLY B 1 366 ? 91.65974 100.18938 -30.72157 1.000 53.84599 364 GLY B O 1
ATOM 11680 N N . TYR B 1 367 ? 93.79122 99.80638 -30.10097 1.000 58.64192 365 TYR B N 1
ATOM 11681 C CA . TYR B 1 367 ? 93.70052 100.54170 -28.84752 1.000 61.18048 365 TYR B CA 1
ATOM 11682 C C . TYR B 1 367 ? 94.24107 101.95300 -29.03865 1.000 64.99347 365 TYR B C 1
ATOM 11683 O O . TYR B 1 367 ? 95.28997 102.14957 -29.65855 1.000 68.55782 365 TYR B O 1
ATOM 11701 N N . LEU B 1 368 ? 93.51913 102.93329 -28.50074 1.000 64.71997 366 LEU B N 1
ATOM 11702 C CA . LEU B 1 368 ? 93.84283 104.33297 -28.74775 1.000 66.82203 366 LEU B CA 1
ATOM 11703 C C . LEU B 1 368 ? 95.18735 104.68961 -28.12330 1.000 70.72784 366 LEU B C 1
ATOM 11704 O O . LEU B 1 368 ? 95.39805 104.49119 -26.92205 1.000 71.22196 366 LEU B O 1
ATOM 11720 N N . GLY B 1 369 ? 96.09578 105.21496 -28.94356 1.000 73.48292 367 GLY B N 1
ATOM 11721 C CA . GLY B 1 369 ? 97.35496 105.73388 -28.44609 1.000 77.18022 367 GLY B CA 1
ATOM 11722 C C . GLY B 1 369 ? 98.24531 104.71121 -27.78541 1.000 78.36110 367 GLY B C 1
ATOM 11723 O O . GLY B 1 369 ? 99.14657 105.08451 -27.03080 1.000 79.01409 367 GLY B O 1
ATOM 11727 N N . ARG B 1 370 ? 98.02639 103.42613 -28.05196 1.000 78.27945 368 ARG B N 1
ATOM 11728 C CA . ARG B 1 370 ? 98.82438 102.34675 -27.47219 1.000 78.78871 368 ARG B CA 1
ATOM 11729 C C . ARG B 1 370 ? 99.25796 101.39773 -28.58191 1.000 77.32322 368 ARG B C 1
ATOM 11730 O O . ARG B 1 370 ? 98.78235 100.25921 -28.67107 1.000 76.97239 368 ARG B O 1
ATOM 11751 N N . PRO B 1 371 ? 100.18222 101.83429 -29.44206 1.000 78.20316 369 PRO B N 1
ATOM 11752 C CA . PRO B 1 371 ? 100.56876 100.98647 -30.58028 1.000 77.58744 369 PRO B CA 1
ATOM 11753 C C . PRO B 1 371 ? 101.27980 99.71543 -30.15512 1.000 77.80238 369 PRO B C 1
ATOM 11754 O O . PRO B 1 371 ? 101.20587 98.71185 -30.87131 1.000 76.20129 369 PRO B O 1
ATOM 11765 N N . ASP B 1 372 ? 101.97837 99.73055 -29.01931 1.000 79.59197 370 ASP B N 1
ATOM 11766 C CA . ASP B 1 372 ? 102.61073 98.51848 -28.50857 1.000 80.50292 370 ASP B CA 1
ATOM 11767 C C . ASP B 1 372 ? 101.58362 97.41022 -28.29511 1.000 73.60252 370 ASP B C 1
ATOM 11768 O O . ASP B 1 372 ? 101.68325 96.31756 -28.87386 1.000 70.45359 370 ASP B O 1
ATOM 11777 N N . LEU B 1 373 ? 100.57394 97.68543 -27.46850 1.000 70.93921 371 LEU B N 1
ATOM 11778 C CA . LEU B 1 373 ? 99.54980 96.68886 -27.18217 1.000 67.00347 371 LEU B CA 1
ATOM 11779 C C . LEU B 1 373 ? 98.73133 96.36830 -28.42683 1.000 62.15132 371 LEU B C 1
ATOM 11780 O O . LEU B 1 373 ? 98.35976 95.21033 -28.64983 1.000 59.66698 371 LEU B O 1
ATOM 11796 N N . THR B 1 374 ? 98.43684 97.38062 -29.24671 1.000 61.73204 372 THR B N 1
ATOM 11797 C CA . THR B 1 374 ? 97.71216 97.14419 -30.49188 1.000 61.43435 372 THR B CA 1
ATOM 11798 C C . THR B 1 374 ? 98.45052 96.14359 -31.37155 1.000 64.13602 372 THR B C 1
ATOM 11799 O O . THR B 1 374 ? 97.86608 95.16133 -31.84344 1.000 63.89767 372 THR B O 1
ATOM 11810 N N . ALA B 1 375 ? 99.74492 96.37686 -31.59882 1.000 67.36264 373 ALA B N 1
ATOM 11811 C CA . ALA B 1 375 ? 100.52784 95.48615 -32.44421 1.000 70.19658 373 ALA B CA 1
ATOM 11812 C C . ALA B 1 375 ? 100.67348 94.11077 -31.81432 1.000 72.65468 373 ALA B C 1
ATOM 11813 O O . ALA B 1 375 ? 100.82124 93.11500 -32.53173 1.000 73.98500 373 ALA B O 1
ATOM 11820 N N . ASP B 1 376 ? 100.63937 94.02988 -30.48274 1.000 75.05140 374 ASP B N 1
ATOM 11821 C CA . ASP B 1 376 ? 100.71101 92.71935 -29.84788 1.000 77.08570 374 ASP B CA 1
ATOM 11822 C C . ASP B 1 376 ? 99.39835 91.95276 -29.98779 1.000 73.53447 374 ASP B C 1
ATOM 11823 O O . ASP B 1 376 ? 99.41420 90.72186 -30.09996 1.000 77.30116 374 ASP B O 1
ATOM 11832 N N . LYS B 1 377 ? 98.26129 92.65363 -30.00893 1.000 67.93035 375 LYS B N 1
ATOM 11833 C CA . LYS B 1 377 ? 96.95568 92.00249 -30.02926 1.000 64.15539 375 LYS B CA 1
ATOM 11834 C C . LYS B 1 377 ? 96.29433 91.99096 -31.40220 1.000 59.97195 375 LYS B C 1
ATOM 11835 O O . LYS B 1 377 ? 95.44241 91.13067 -31.65070 1.000 57.05174 375 LYS B O 1
ATOM 11854 N N . PHE B 1 378 ? 96.65875 92.90995 -32.29270 1.000 60.20736 376 PHE B N 1
ATOM 11855 C CA . PHE B 1 378 ? 96.12354 92.95906 -33.65162 1.000 60.55046 376 PHE B CA 1
ATOM 11856 C C . PHE B 1 378 ? 97.27056 92.65940 -34.60878 1.000 63.50164 376 PHE B C 1
ATOM 11857 O O . PHE B 1 378 ? 98.18229 93.47883 -34.76775 1.000 65.95557 376 PHE B O 1
ATOM 11874 N N . ILE B 1 379 ? 97.22559 91.48668 -35.23951 1.000 64.07783 377 ILE B N 1
ATOM 11875 C CA . ILE B 1 379 ? 98.35001 90.98111 -36.01507 1.000 67.48390 377 ILE B CA 1
ATOM 11876 C C . ILE B 1 379 ? 97.92383 90.74721 -37.45800 1.000 67.34525 377 ILE B C 1
ATOM 11877 O O . ILE B 1 379 ? 96.73700 90.69709 -37.78824 1.000 67.03525 377 ILE B O 1
ATOM 11893 N N . GLU B 1 380 ? 98.92533 90.62292 -38.32556 1.000 70.48064 378 GLU B N 1
ATOM 11894 C CA . GLU B 1 380 ? 98.68474 90.29701 -39.72337 1.000 70.86636 378 GLU B CA 1
ATOM 11895 C C . GLU B 1 380 ? 98.08887 88.90151 -39.84896 1.000 70.16411 378 GLU B C 1
ATOM 11896 O O . GLU B 1 380 ? 98.39749 88.00053 -39.06696 1.000 70.12419 378 GLU B O 1
ATOM 11908 N N . ASN B 1 381 ? 97.20280 88.73447 -40.83485 1.000 69.42112 379 ASN B N 1
ATOM 11909 C CA . ASN B 1 381 ? 96.62015 87.43453 -41.13140 1.000 70.02624 379 ASN B CA 1
ATOM 11910 C C . ASN B 1 381 ? 97.29307 86.87890 -42.38031 1.000 72.31798 379 ASN B C 1
ATOM 11911 O O . ASN B 1 381 ? 96.90398 87.24431 -43.49990 1.000 73.13263 379 ASN B O 1
ATOM 11922 N N . PRO B 1 382 ? 98.29512 86.00319 -42.25836 1.000 74.31905 380 PRO B N 1
ATOM 11923 C CA . PRO B 1 382 ? 98.93342 85.45143 -43.46512 1.000 77.14522 380 PRO B CA 1
ATOM 11924 C C . PRO B 1 382 ? 98.00019 84.60703 -44.31594 1.000 77.20363 380 PRO B C 1
ATOM 11925 O O . PRO B 1 382 ? 98.34692 84.30316 -45.46357 1.000 80.16641 380 PRO B O 1
ATOM 11936 N N . TRP B 1 383 ? 96.83142 84.22919 -43.79878 1.000 74.38462 381 TRP B N 1
ATOM 11937 C CA . TRP B 1 383 ? 95.92374 83.31341 -44.47727 1.000 73.61608 381 TRP B CA 1
ATOM 11938 C C . TRP B 1 383 ? 94.62570 83.99215 -44.89291 1.000 71.31372 381 TRP B C 1
ATOM 11939 O O . TRP B 1 383 ? 93.60108 83.32155 -45.05594 1.000 69.99375 381 TRP B O 1
ATOM 11960 N N . ALA B 1 384 ? 94.64956 85.31076 -45.05972 1.000 70.95775 382 ALA B N 1
ATOM 11961 C CA . ALA B 1 384 ? 93.45999 86.03755 -45.47277 1.000 70.16231 382 ALA B CA 1
ATOM 11962 C C . ALA B 1 384 ? 93.11464 85.72551 -46.92313 1.000 70.89048 382 ALA B C 1
ATOM 11963 O O . ALA B 1 384 ? 93.98779 85.68908 -47.79558 1.000 71.48884 382 ALA B O 1
ATOM 11970 N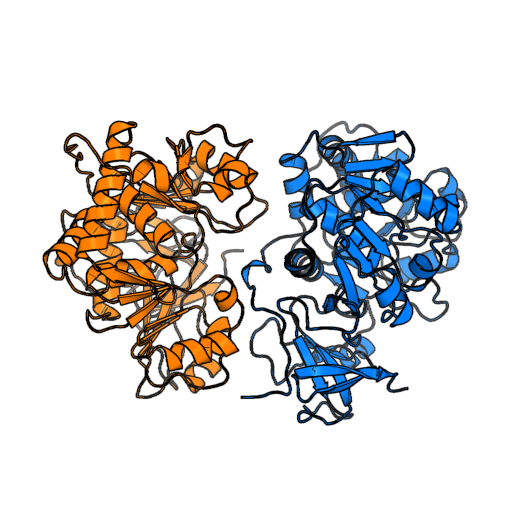 N . MET B 1 385 ? 91.82610 85.50674 -47.17609 1.000 69.70705 383 MET B N 1
ATOM 11971 C CA . MET B 1 385 ? 91.31510 85.28210 -48.52038 1.000 71.81381 383 MET B CA 1
ATOM 11972 C C . MET B 1 385 ? 90.71611 86.54087 -49.13196 1.000 71.94309 383 MET B C 1
ATOM 11973 O O . MET B 1 385 ? 90.19049 86.48341 -50.24802 1.000 72.35153 383 MET B O 1
ATOM 11987 N N . SER B 1 386 ? 90.78488 87.67027 -48.43214 1.000 70.78374 384 SER B N 1
ATOM 11988 C CA . SER B 1 386 ? 90.28625 88.93491 -48.95264 1.000 69.76789 384 SER B CA 1
ATOM 11989 C C . SER B 1 386 ? 90.93714 90.06165 -48.16510 1.000 68.40949 384 SER B C 1
ATOM 11990 O O . SER B 1 386 ? 91.54922 89.84254 -47.11673 1.000 67.98277 384 SER B O 1
ATOM 11998 N N . VAL B 1 387 ? 90.79891 91.28022 -48.68998 1.000 68.54860 385 VAL B N 1
ATOM 11999 C CA . VAL B 1 387 ? 91.38605 92.43535 -48.02288 1.000 70.24591 385 VAL B CA 1
ATOM 12000 C C . VAL B 1 387 ? 90.71066 92.67874 -46.67997 1.000 68.42732 385 VAL B C 1
ATOM 12001 O O . VAL B 1 387 ? 91.30957 93.27325 -45.77616 1.000 69.64143 385 VAL B O 1
ATOM 12014 N N . GLU B 1 388 ? 89.46170 92.23481 -46.52505 1.000 73.08034 386 GLU B N 1
ATOM 12015 C CA . GLU B 1 388 ? 88.72035 92.43567 -45.28729 1.000 64.72769 386 GLU B CA 1
ATOM 12016 C C . GLU B 1 388 ? 89.12071 91.45907 -44.18752 1.000 64.07084 386 GLU B C 1
ATOM 12017 O O . GLU B 1 388 ? 88.63200 91.59062 -43.05991 1.000 62.76196 386 GLU B O 1
ATOM 12029 N N . GLU B 1 389 ? 89.99107 90.49329 -44.48230 1.000 60.66053 387 GLU B N 1
ATOM 12030 C CA . GLU B 1 389 ? 90.39016 89.47088 -43.52400 1.000 58.99821 387 GLU B CA 1
ATOM 12031 C C . GLU B 1 389 ? 91.85747 89.57836 -43.12493 1.000 58.11416 387 GLU B C 1
ATOM 12032 O O . GLU B 1 389 ? 92.39877 88.63868 -42.53410 1.000 57.52470 387 GLU B O 1
ATOM 12044 N N . GLU B 1 390 ? 92.51223 90.69594 -43.42626 1.000 59.20717 388 GLU B N 1
ATOM 12045 C CA . GLU B 1 390 ? 93.95453 90.80667 -43.25414 1.000 63.86169 388 GLU B CA 1
ATOM 12046 C C . GLU B 1 390 ? 94.38061 91.10218 -41.82080 1.000 64.52486 388 GLU B C 1
ATOM 12047 O O . GLU B 1 390 ? 95.58149 91.27057 -41.58033 1.000 66.68585 388 GLU B O 1
ATOM 12059 N N . LEU B 1 391 ? 93.45249 91.16363 -40.86601 1.000 62.41613 389 LEU B N 1
ATOM 12060 C CA . LEU B 1 391 ? 93.77474 91.57219 -39.50237 1.000 62.31145 389 LEU B CA 1
ATOM 12061 C C . LEU B 1 391 ? 93.13151 90.61289 -38.51174 1.000 60.83161 389 LEU B C 1
ATOM 12062 O O . LEU B 1 391 ? 91.90189 90.52089 -38.44154 1.000 60.29244 389 LEU B O 1
ATOM 12078 N N . LEU B 1 392 ? 93.96092 89.92621 -37.72873 1.000 60.61350 390 LEU B N 1
ATOM 12079 C CA . LEU B 1 392 ? 93.50059 89.00025 -36.70324 1.000 59.27163 390 LEU B CA 1
ATOM 12080 C C . LEU B 1 392 ? 93.55584 89.67301 -35.33945 1.000 56.87703 390 LEU B C 1
ATOM 12081 O O . LEU B 1 392 ? 94.57832 90.26574 -34.97417 1.000 57.28244 390 LEU B O 1
ATOM 12097 N N . TYR B 1 393 ? 92.46002 89.57943 -34.59303 1.000 55.32682 391 TYR B N 1
ATOM 12098 C CA . TYR B 1 393 ? 92.44673 89.95906 -33.18908 1.000 56.58941 391 TYR B CA 1
ATOM 12099 C C . TYR B 1 393 ? 92.62313 88.71107 -32.33507 1.000 59.31310 391 TYR B C 1
ATOM 12100 O O . TYR B 1 393 ? 91.88677 87.73156 -32.49807 1.000 59.02712 391 TYR B O 1
ATOM 12118 N N . ARG B 1 394 ? 93.59432 88.75474 -31.42730 1.000 60.94091 392 ARG B N 1
ATOM 12119 C CA . ARG B 1 394 ? 93.89546 87.63674 -30.53860 1.000 61.73222 392 ARG B CA 1
ATOM 12120 C C . ARG B 1 394 ? 93.05454 87.79545 -29.27652 1.000 58.97807 392 ARG B C 1
ATOM 12121 O O . ARG B 1 394 ? 93.28028 88.71511 -28.48369 1.000 57.64706 392 ARG B O 1
ATOM 12142 N N . THR B 1 395 ? 92.07785 86.90019 -29.09358 1.000 58.82956 393 THR B N 1
ATOM 12143 C CA . THR B 1 395 ? 91.11034 87.06470 -28.01239 1.000 58.45072 393 THR B CA 1
ATOM 12144 C C . THR B 1 395 ? 91.72242 86.79993 -26.64300 1.000 59.39270 393 THR B C 1
ATOM 12145 O O . THR B 1 395 ? 91.26296 87.36314 -25.64337 1.000 58.45978 393 THR B O 1
ATOM 12156 N N . GLY B 1 396 ? 92.74830 85.95651 -26.57256 1.000 61.25560 394 GLY B N 1
ATOM 12157 C CA . GLY B 1 396 ? 93.23081 85.46386 -25.30191 1.000 62.70546 394 GLY B CA 1
ATOM 12158 C C . GLY B 1 396 ? 92.45718 84.28819 -24.74720 1.000 64.01020 394 GLY B C 1
ATOM 12159 O O . GLY B 1 396 ? 92.74538 83.85244 -23.62472 1.000 66.77836 394 GLY B O 1
ATOM 12163 N N . ASP B 1 397 ? 91.48255 83.76823 -25.48812 1.000 63.71388 395 ASP B N 1
ATOM 12164 C CA . ASP B 1 397 ? 90.70721 82.60485 -25.08153 1.000 64.96418 395 ASP B CA 1
ATOM 12165 C C . ASP B 1 397 ? 91.27270 81.35468 -25.74246 1.000 66.81896 395 ASP B C 1
ATOM 12166 O O . ASP B 1 397 ? 91.71185 81.39790 -26.89595 1.000 67.29849 395 ASP B O 1
ATOM 12175 N N . LEU B 1 398 ? 91.25549 80.24059 -25.01281 1.000 68.56782 396 LEU B N 1
ATOM 12176 C CA . LEU B 1 398 ? 91.60098 78.96107 -25.61086 1.000 70.69860 396 LEU B CA 1
ATOM 12177 C C . LEU B 1 398 ? 90.40730 78.40909 -26.37272 1.000 71.81804 396 LEU B C 1
ATOM 12178 O O . LEU B 1 398 ? 89.25098 78.61794 -25.99202 1.000 67.94706 396 LEU B O 1
ATOM 12194 N N . ALA B 1 399 ? 90.69387 77.68640 -27.44941 1.000 72.91608 397 ALA B N 1
ATOM 12195 C CA . ALA B 1 399 ? 89.62144 77.09497 -28.23049 1.000 74.53210 397 ALA B CA 1
ATOM 12196 C C . ALA B 1 399 ? 90.17897 75.98662 -29.10483 1.000 80.84724 397 ALA B C 1
ATOM 12197 O O . ALA B 1 399 ? 91.37995 75.92221 -29.37885 1.000 81.26238 397 ALA B O 1
ATOM 12204 N N . LYS B 1 400 ? 89.27435 75.11640 -29.53968 1.000 84.72419 398 LYS B N 1
ATOM 12205 C CA . LYS B 1 400 ? 89.58774 74.10918 -30.54154 1.000 89.86685 398 LYS B CA 1
ATOM 12206 C C . LYS B 1 400 ? 88.39047 73.97332 -31.46806 1.000 91.34883 398 LYS B C 1
ATOM 12207 O O . LYS B 1 400 ? 87.25991 74.30602 -31.11023 1.000 89.84401 398 LYS B O 1
ATOM 12226 N N . ILE B 1 401 ? 88.64426 73.45641 -32.66274 1.000 93.02798 399 ILE B N 1
ATOM 12227 C CA . ILE B 1 401 ? 87.63751 73.38416 -33.71259 1.000 91.53396 399 ILE B CA 1
ATOM 12228 C C . ILE B 1 401 ? 87.15416 71.94781 -33.83613 1.000 86.74292 399 ILE B C 1
ATOM 12229 O O . ILE B 1 401 ? 87.96012 71.02112 -33.98623 1.000 86.01538 399 ILE B O 1
ATOM 12245 N N . ASP B 1 402 ? 85.83682 71.77058 -33.76850 1.000 105.73510 400 ASP B N 1
ATOM 12246 C CA . ASP B 1 402 ? 85.22867 70.45547 -33.88003 1.000 117.69205 400 ASP B CA 1
ATOM 12247 C C . ASP B 1 402 ? 85.58401 69.82171 -35.22099 1.000 116.71330 400 ASP B C 1
ATOM 12248 O O . ASP B 1 402 ? 86.02426 70.49018 -36.16005 1.000 95.40137 400 ASP B O 1
ATOM 12257 N N . GLU B 1 403 ? 85.37625 68.50738 -35.30871 1.000 96.81716 401 GLU B N 1
ATOM 12258 C CA . GLU B 1 403 ? 85.47416 67.83462 -36.59658 1.000 96.06255 401 GLU B CA 1
ATOM 12259 C C . GLU B 1 403 ? 84.34244 68.21842 -37.53981 1.000 93.90007 401 GLU B C 1
ATOM 12260 O O . GLU B 1 403 ? 84.42089 67.90481 -38.73227 1.000 94.70233 401 GLU B O 1
ATOM 12264 N N . PHE B 1 404 ? 83.30221 68.88518 -37.03958 1.000 103.47133 402 PHE B N 1
ATOM 12265 C CA . PHE B 1 404 ? 82.20373 69.36767 -37.86612 1.000 90.42548 402 PHE B CA 1
ATOM 12266 C C . PHE B 1 404 ? 82.25755 70.87671 -38.07903 1.000 84.43529 402 PHE B C 1
ATOM 12267 O O . PHE B 1 404 ? 81.26459 71.46785 -38.51509 1.000 82.75406 402 PHE B O 1
ATOM 12284 N N . GLY B 1 405 ? 83.38611 71.51351 -37.77038 1.000 81.58813 403 GLY B N 1
ATOM 12285 C CA . GLY B 1 405 ? 83.54182 72.93678 -37.99403 1.000 77.58164 403 GLY B CA 1
ATOM 12286 C C . GLY B 1 405 ? 83.01604 73.85045 -36.91098 1.000 74.79367 403 GLY B C 1
ATOM 12287 O O . GLY B 1 405 ? 82.80137 75.03698 -37.17809 1.000 72.50236 403 GLY B O 1
ATOM 12291 N N . GLN B 1 406 ? 82.80550 73.34836 -35.69625 1.000 75.20475 404 GLN B N 1
ATOM 12292 C CA . GLN B 1 406 ? 82.29415 74.16185 -34.60116 1.000 74.06705 404 GLN B CA 1
ATOM 12293 C C . GLN B 1 406 ? 83.43537 74.55577 -33.67112 1.000 75.62374 404 GLN B C 1
ATOM 12294 O O . GLN B 1 406 ? 84.28192 73.72769 -33.32263 1.000 76.80382 404 GLN B O 1
ATOM 12308 N N . VAL B 1 407 ? 83.44884 75.82276 -33.27010 1.000 74.30481 405 VAL B N 1
ATOM 12309 C CA . VAL B 1 407 ? 84.43955 76.32505 -32.32487 1.000 73.80325 405 VAL B CA 1
ATOM 12310 C C . VAL B 1 407 ? 83.98608 76.01291 -30.90506 1.000 73.35726 405 VAL B C 1
ATOM 12311 O O . VAL B 1 407 ? 82.79972 76.13059 -30.57471 1.000 72.33624 405 VAL B O 1
ATOM 12324 N N . HIS B 1 408 ? 84.93216 75.60900 -30.05761 1.000 74.80120 406 HIS B N 1
ATOM 12325 C CA . HIS B 1 408 ? 84.67155 75.32994 -28.65083 1.000 75.10261 406 HIS B CA 1
ATOM 12326 C C . HIS B 1 408 ? 85.69387 76.08860 -27.82059 1.000 76.16939 406 HIS B C 1
ATOM 12327 O O . HIS B 1 408 ? 86.90007 75.86321 -27.97126 1.000 78.79692 406 HIS B O 1
ATOM 12341 N N . CYS B 1 409 ? 85.21282 76.97441 -26.94810 1.000 75.17828 407 CYS B N 1
ATOM 12342 C CA . CYS B 1 409 ? 86.07776 77.73418 -26.05662 1.000 76.11580 407 CYS B CA 1
ATOM 12343 C C . CYS B 1 409 ? 86.48316 76.90073 -24.84826 1.000 77.55961 407 CYS B C 1
ATOM 12344 O O . CYS B 1 409 ? 85.73216 76.04092 -24.37900 1.000 76.94440 407 CYS B O 1
ATOM 12352 N N . LEU B 1 410 ? 87.68631 77.17969 -24.33346 1.000 80.63564 408 LEU B N 1
ATOM 12353 C CA . LEU B 1 410 ? 88.23995 76.41429 -23.22388 1.000 85.31554 408 LEU B CA 1
ATOM 12354 C C . LEU B 1 410 ? 88.88609 77.31710 -22.17663 1.000 88.29158 408 LEU B C 1
ATOM 12355 O O . LEU B 1 410 ? 89.87449 76.92685 -21.54481 1.000 90.45913 408 LEU B O 1
ATOM 12371 N N . GLY B 1 411 ? 88.34990 78.51494 -21.97357 1.000 88.28185 409 GLY B N 1
ATOM 12372 C CA . GLY B 1 411 ? 88.88619 79.41074 -20.96681 1.000 90.05857 409 GLY B CA 1
ATOM 12373 C C . GLY B 1 411 ? 89.98063 80.32665 -21.48381 1.000 90.45741 409 GLY B C 1
ATOM 12374 O O . GLY B 1 411 ? 90.17583 80.52202 -22.68676 1.000 89.91572 409 GLY B O 1
ATOM 12378 N N . ARG B 1 412 ? 90.70623 80.90371 -20.52933 1.000 92.69509 410 ARG B N 1
ATOM 12379 C CA . ARG B 1 412 ? 91.73146 81.90529 -20.78570 1.000 94.46276 410 ARG B CA 1
ATOM 12380 C C . ARG B 1 412 ? 93.11423 81.26520 -20.89681 1.000 98.85172 410 ARG B C 1
ATOM 12381 O O . ARG B 1 412 ? 93.36707 80.16992 -20.38893 1.000 102.96839 410 ARG B O 1
ATOM 12402 N N . ALA B 1 413 ? 94.02087 81.98483 -21.56598 1.000 99.92335 411 ALA B N 1
ATOM 12403 C CA . ALA B 1 413 ? 95.38881 81.52953 -21.79483 1.000 103.24905 411 ALA B CA 1
ATOM 12404 C C . ALA B 1 413 ? 96.21850 81.42403 -20.52209 1.000 106.24235 411 ALA B C 1
ATOM 12405 O O . ALA B 1 413 ? 97.36763 80.97505 -20.60310 1.000 108.71396 411 ALA B O 1
ATOM 12412 N N . ASP B 1 414 ? 95.68720 81.81466 -19.36755 1.000 106.81640 412 ASP B N 1
ATOM 12413 C CA . ASP B 1 414 ? 96.42033 81.69314 -18.11011 1.000 110.25254 412 ASP B CA 1
ATOM 12414 C C . ASP B 1 414 ? 95.54033 81.06683 -17.03320 1.000 110.89129 412 ASP B C 1
ATOM 12415 O O . ASP B 1 414 ? 94.53119 81.64523 -16.62985 1.000 109.60232 412 ASP B O 1
#